Protein AF-A2QXF5-F1 (afdb_monomer_lite)

Secondary structure (DSSP, 8-state):
----PPP---S-SGGG--TT-TTT---SEEEEEEHHHHHHHHHHHHH-TT--EEEEEEEE-TTS-EEEEE-HHHHHHHHSS-GGGS-TT--TT-HHHHHIIIII-EEEEEEEEES--TTS-GGGSSS-SEEEEEETTEEEEEEEEEEEEEEEEEPPPTTSPPPEEEEEE--TTS--EEEEEEEEEEEEE-TT---HHHHH-HHHHHHHHHHHHTTTTS-EEEEEEEEEEEEEEESS----TT--HHHHHHHHHHHHHHHT-GGG-PPPSEEEEEESSPPTTS--EEEEEEEEE--TT-GGG-EEEEEEEETTPPPPPP---SS-SS-TTGGGT-S-EEEE-HHHHHHHHHHHHHHHTTTT--EEEEEEEEEEEETTEEEEEEEEEEE--PPPSEEEE---TTSSEEEEEEEEEEEEEEEEETTEEEEEEEEEEEEEEEEEETTTEEEEEEEEEEEEEEEETTEEEEEEEEEEEEEEEEEEEE-TTS-EEEEEEEEEEEE-----PPPHHHHHHH--HHHHHHHHTT------S-GGG---GGGGSSEEETTS--EEEEEEE-TT--EEEEEE---------------------B--EEEEEEEEEEEE-EEE----S-EEEEE-TTS-EEEEEE-TTS-EEEEEE-SSS-SSSEEEEESSHHHHHHHTTT-S---EEEEEEEE-TTT--EEEEEEEEETTEEEEEEEEEE-SS-GGGGGS---EEE-------TTSTT-SS--EEEEEEEEBTTS-EEEEEEEEE--SS-SS-EEEEEEE-TT-SSS-SEEE---SS--BTTS-EEEEE--TT-SB-EEEEEEEETTEEEEEEEESS-TTSSSPPPPEE---GGG---SEEEEEE---TT-TTTT-EEEEEEETTEEEEE-GGG--TTPPPEEEEE-GGGTTEEEEEEEEETTEEEEEEEETTS-EEEEEEEGGGTTSTT-SPPPEEEESS-SEEEEEE-TTT--EEEEEEETTEEEEEEE--TTT---EEEEE-EEEPSSTTSPPEEEEEEEEEEEEB-TTSSB-TT-EEEEEESS-EEEEETTEEEEE-SSPEEEE--TTSEEEEEEE-SSS--PPEEEEETT-B-SPPEEE-THHHHHHHHTT--SHHHHHH-EEESS-BTTB--SS--EEESS-TTS-HHHHHHHHHHHHHHHHHHHHHHTT----------PPPS---

Structure (mmCIF, N/CA/C/O backbone):
data_AF-A2QXF5-F1
#
_entry.id   AF-A2QXF5-F1
#
loop_
_atom_site.group_PDB
_atom_site.id
_atom_site.type_symbol
_atom_site.label_atom_id
_atom_site.label_alt_id
_atom_site.label_comp_id
_atom_site.label_asym_id
_atom_site.label_entity_id
_atom_site.label_seq_id
_atom_site.pdbx_PDB_ins_code
_atom_site.Cartn_x
_atom_site.Cartn_y
_atom_site.Cartn_z
_atom_site.occupancy
_atom_site.B_iso_or_equiv
_atom_site.auth_seq_id
_atom_site.auth_comp_id
_atom_site.auth_asym_id
_atom_site.auth_atom_id
_atom_site.pdbx_PDB_model_num
ATOM 1 N N . MET A 1 1 ? -25.669 1.135 -50.809 1.00 34.72 1 MET A N 1
ATOM 2 C CA . MET A 1 1 ? -24.960 0.117 -50.011 1.00 34.72 1 MET A CA 1
ATOM 3 C C . MET A 1 1 ? -23.481 0.311 -50.267 1.00 34.72 1 MET A C 1
ATOM 5 O O . MET A 1 1 ? -23.038 0.046 -51.375 1.00 34.72 1 MET A O 1
ATOM 9 N N . ALA A 1 2 ? -22.767 0.854 -49.291 1.00 27.20 2 ALA A N 1
ATOM 10 C CA . ALA A 1 2 ? -21.313 0.903 -49.245 1.00 27.20 2 ALA A CA 1
ATOM 11 C C . ALA A 1 2 ? -20.956 0.658 -47.777 1.00 27.20 2 ALA A C 1
ATOM 13 O O . ALA A 1 2 ? -21.604 1.221 -46.895 1.00 27.20 2 ALA A O 1
ATOM 14 N N . THR A 1 3 ? -20.043 -0.271 -47.532 1.00 28.95 3 THR A N 1
ATOM 15 C CA . THR A 1 3 ? -19.704 -0.777 -46.201 1.00 28.95 3 THR A CA 1
ATOM 16 C C . THR A 1 3 ? -18.896 0.248 -45.419 1.00 28.95 3 THR A C 1
ATOM 18 O O . THR A 1 3 ? -17.810 0.631 -45.845 1.00 28.95 3 THR A O 1
ATOM 21 N N . SER A 1 4 ? -19.411 0.657 -44.262 1.00 27.03 4 SER A N 1
ATOM 22 C CA . SER A 1 4 ? -18.637 1.337 -43.228 1.00 27.03 4 SER A CA 1
ATOM 23 C C . SER A 1 4 ? -17.759 0.311 -42.515 1.00 27.03 4 SER A C 1
ATOM 25 O O . SER A 1 4 ? -18.266 -0.501 -41.740 1.00 27.03 4 SER A O 1
ATOM 27 N N . THR A 1 5 ? -16.457 0.333 -42.784 1.00 27.06 5 THR A N 1
ATOM 28 C CA . THR A 1 5 ? -15.480 -0.379 -41.957 1.00 27.06 5 THR A CA 1
ATOM 29 C C . THR A 1 5 ? -15.457 0.295 -40.589 1.00 27.06 5 THR A C 1
ATOM 31 O O . THR A 1 5 ? -15.143 1.481 -40.499 1.00 27.06 5 THR A O 1
ATOM 34 N N . ILE A 1 6 ? -15.835 -0.434 -39.539 1.00 26.47 6 ILE A N 1
ATOM 35 C CA . ILE A 1 6 ? -15.676 0.034 -38.160 1.00 26.47 6 ILE A CA 1
ATOM 36 C C . ILE A 1 6 ? -14.173 0.036 -37.879 1.00 26.47 6 ILE A C 1
ATOM 38 O O . ILE A 1 6 ? -13.526 -1.003 -37.998 1.00 26.47 6 ILE A O 1
ATOM 42 N N . ALA A 1 7 ? -13.619 1.209 -37.576 1.00 26.91 7 ALA A N 1
ATOM 43 C CA . ALA A 1 7 ? -12.246 1.312 -37.108 1.00 26.91 7 ALA A CA 1
ATOM 44 C C . ALA A 1 7 ? -12.160 0.690 -35.710 1.00 26.91 7 ALA A C 1
ATOM 46 O O . ALA A 1 7 ? -12.999 0.969 -34.854 1.00 26.91 7 ALA A O 1
ATOM 47 N N . ILE A 1 8 ? -11.155 -0.157 -35.502 1.00 27.30 8 ILE A N 1
ATOM 48 C CA . ILE A 1 8 ? -10.823 -0.697 -34.187 1.00 27.30 8 ILE A CA 1
ATOM 49 C C . ILE A 1 8 ? -10.268 0.477 -33.375 1.00 27.30 8 ILE A C 1
ATOM 51 O O . ILE A 1 8 ? -9.223 1.020 -33.728 1.00 27.30 8 ILE A O 1
ATOM 55 N N . MET A 1 9 ? -10.994 0.911 -32.344 1.00 30.84 9 MET A N 1
ATOM 56 C CA . MET A 1 9 ? -10.457 1.841 -31.349 1.00 30.84 9 MET A CA 1
ATOM 57 C C . MET A 1 9 ? -9.443 1.079 -30.492 1.00 30.84 9 MET A C 1
ATOM 59 O O . MET A 1 9 ? -9.748 -0.018 -30.025 1.00 30.84 9 MET A O 1
ATOM 63 N N . SER A 1 10 ? -8.245 1.635 -30.316 1.00 38.59 10 SER A N 1
ATOM 64 C CA . SER A 1 10 ? -7.275 1.131 -29.344 1.00 38.59 10 SER A CA 1
ATOM 65 C C . SER A 1 10 ? -7.796 1.358 -27.923 1.00 38.59 10 SER A C 1
ATOM 67 O O . SER A 1 10 ? -8.468 2.356 -27.664 1.00 38.59 10 SER A O 1
ATOM 69 N N . SER A 1 11 ? -7.488 0.438 -27.005 1.00 62.06 11 SER A N 1
ATOM 70 C CA . SER A 1 11 ? -7.789 0.595 -25.576 1.00 62.06 11 SER A CA 1
ATOM 71 C C . SER A 1 11 ? -6.973 1.729 -24.946 1.00 62.06 11 SER A C 1
ATOM 73 O O . SER A 1 11 ? -7.518 2.524 -24.192 1.00 62.06 11 SER A O 1
ATOM 75 N N . ASP A 1 12 ? -5.699 1.849 -25.331 1.00 76.31 12 ASP A N 1
ATOM 76 C CA . ASP A 1 12 ? -4.828 2.981 -24.998 1.00 76.31 12 ASP A CA 1
ATOM 77 C C . ASP A 1 12 ? -5.000 4.119 -26.030 1.00 76.31 12 ASP A C 1
ATOM 79 O O . ASP A 1 12 ? -4.687 3.916 -27.217 1.00 76.31 12 ASP A O 1
ATOM 83 N N . PRO A 1 13 ? -5.469 5.319 -25.635 1.00 84.25 13 PRO A N 1
ATOM 84 C CA . PRO A 1 13 ? -5.594 6.457 -26.538 1.00 84.25 13 PRO A CA 1
ATOM 85 C C . PRO A 1 13 ? -4.236 7.105 -26.865 1.00 84.25 13 PRO A C 1
ATOM 87 O O . PRO A 1 13 ? -4.083 7.627 -27.972 1.00 84.25 13 PRO A O 1
ATOM 90 N N . ALA A 1 14 ? -3.229 7.014 -25.985 1.00 87.56 14 ALA A N 1
ATOM 91 C CA . ALA A 1 14 ? -1.898 7.577 -26.228 1.00 87.56 14 ALA A CA 1
ATOM 92 C C . ALA A 1 14 ? -1.147 6.833 -27.340 1.00 87.56 14 ALA A C 1
ATOM 94 O O . ALA A 1 14 ? -0.320 7.429 -28.031 1.00 87.56 14 ALA A O 1
ATOM 95 N N . SER A 1 15 ? -1.490 5.566 -27.603 1.00 87.00 15 SER A N 1
ATOM 96 C CA . SER A 1 15 ? -0.971 4.809 -28.750 1.00 87.00 15 SER A CA 1
ATOM 97 C C . SER A 1 15 ? -1.216 5.499 -30.105 1.00 87.00 15 SER A C 1
ATOM 99 O O . SER A 1 15 ? -0.521 5.207 -31.079 1.00 87.00 15 SER A O 1
ATOM 101 N N . ALA A 1 16 ? -2.157 6.444 -30.204 1.00 89.88 16 ALA A N 1
ATOM 102 C CA . ALA A 1 16 ? -2.367 7.265 -31.398 1.00 89.88 16 ALA A CA 1
ATOM 103 C C . ALA A 1 16 ? -1.356 8.424 -31.561 1.00 89.88 16 ALA A C 1
ATOM 105 O O . ALA A 1 16 ? -1.409 9.116 -32.581 1.00 89.88 16 ALA A O 1
ATOM 106 N N . SER A 1 17 ? -0.437 8.623 -30.605 1.00 91.81 17 SER A N 1
ATOM 107 C CA . SER A 1 17 ? 0.606 9.655 -30.643 1.00 91.81 17 SER A CA 1
ATOM 108 C C . SER A 1 17 ? 1.425 9.598 -31.927 1.00 91.81 17 SER A C 1
ATOM 110 O O . SER A 1 17 ? 2.023 8.567 -32.246 1.00 91.81 17 SER A O 1
ATOM 112 N N . TYR A 1 18 ? 1.467 10.730 -32.631 1.00 91.94 18 TYR A N 1
ATOM 113 C CA . TYR A 1 18 ? 2.224 10.918 -33.867 1.00 91.94 18 TYR A CA 1
ATOM 114 C C . TYR A 1 18 ? 3.002 12.247 -33.845 1.00 91.94 18 TYR A C 1
ATOM 116 O O . TYR A 1 18 ? 2.857 13.095 -34.728 1.00 91.94 18 TYR A O 1
ATOM 124 N N . LEU A 1 19 ? 3.839 12.452 -32.824 1.00 91.81 19 LEU A N 1
ATOM 125 C CA . LEU A 1 19 ? 4.656 13.663 -32.645 1.00 91.81 19 LEU A CA 1
ATOM 126 C C . LEU A 1 19 ? 5.611 13.904 -33.823 1.00 91.81 19 LEU A C 1
ATOM 128 O O . LEU A 1 19 ? 5.931 15.051 -34.142 1.00 91.81 19 LEU A O 1
ATOM 132 N N . SER A 1 20 ? 6.017 12.835 -34.510 1.00 89.06 20 SER A N 1
ATOM 133 C CA . SER A 1 20 ? 6.852 12.875 -35.714 1.00 89.06 20 SER A CA 1
ATOM 134 C C . SER A 1 20 ? 6.159 13.419 -36.986 1.00 89.06 20 SER A C 1
ATOM 136 O O . SER A 1 20 ? 6.848 13.646 -37.986 1.00 89.06 20 SER A O 1
ATOM 138 N N . ASP A 1 21 ? 4.847 13.723 -36.975 1.00 89.25 21 ASP A N 1
ATOM 139 C CA . ASP A 1 21 ? 4.166 14.475 -38.051 1.00 89.25 21 ASP A CA 1
ATOM 140 C C . ASP A 1 21 ? 4.592 15.955 -38.045 1.00 89.25 21 ASP A C 1
ATOM 142 O O . ASP A 1 21 ? 3.886 16.838 -37.557 1.00 89.25 21 ASP A O 1
ATOM 146 N N . THR A 1 22 ? 5.746 16.249 -38.646 1.00 83.00 22 THR A N 1
ATOM 147 C CA . THR A 1 22 ? 6.283 17.618 -38.807 1.00 83.00 22 THR A CA 1
ATOM 148 C C . THR A 1 22 ? 5.381 18.581 -39.600 1.00 83.00 22 THR A C 1
ATOM 150 O O . THR A 1 22 ? 5.693 19.767 -39.687 1.00 83.00 22 THR A O 1
ATOM 153 N N . SER A 1 23 ? 4.257 18.121 -40.174 1.00 83.75 23 SER A N 1
ATOM 154 C CA . SER A 1 23 ? 3.257 19.005 -40.794 1.00 83.75 23 SER A CA 1
ATOM 155 C C . SER A 1 23 ? 2.247 19.595 -39.798 1.00 83.75 23 SER A C 1
ATOM 157 O O . SER A 1 23 ? 1.532 20.536 -40.154 1.00 83.75 23 SER A O 1
ATOM 159 N N . LYS A 1 24 ? 2.197 19.069 -38.564 1.00 81.88 24 LYS A N 1
ATOM 160 C CA . LYS A 1 24 ? 1.298 19.509 -37.479 1.00 81.88 24 LYS A CA 1
ATOM 161 C C . LYS A 1 24 ? 1.978 19.676 -36.122 1.00 81.88 24 LYS A C 1
ATOM 163 O O . LYS A 1 24 ? 1.588 20.560 -35.371 1.00 81.88 24 LYS A O 1
ATOM 168 N N . TYR A 1 25 ? 2.925 18.800 -35.802 1.00 88.12 25 TYR A N 1
ATOM 169 C CA . TYR A 1 25 ? 3.577 18.684 -34.501 1.00 88.12 25 TYR A CA 1
ATOM 170 C C . TYR A 1 25 ? 5.091 18.897 -34.670 1.00 88.12 25 TYR A C 1
ATOM 172 O O . TYR A 1 25 ? 5.502 19.945 -35.164 1.00 88.12 25 TYR A O 1
ATOM 180 N N . GLY A 1 26 ? 5.930 17.927 -34.297 1.00 86.31 26 GLY A N 1
ATOM 181 C CA . GLY A 1 26 ? 7.390 18.048 -34.326 1.00 86.31 26 GLY A CA 1
ATOM 182 C C . GLY A 1 26 ? 8.026 18.472 -32.999 1.00 86.31 26 GLY A C 1
ATOM 183 O O . GLY A 1 26 ? 9.175 18.899 -33.011 1.00 86.31 26 GLY A O 1
ATOM 184 N N . TYR A 1 27 ? 7.306 18.380 -31.873 1.00 91.00 27 TYR A N 1
ATOM 185 C CA . TYR A 1 27 ? 7.902 18.520 -30.535 1.00 91.00 27 TYR A CA 1
ATOM 186 C C . TYR A 1 27 ? 8.874 17.362 -30.287 1.00 91.00 27 TYR A C 1
ATOM 188 O O . TYR A 1 27 ? 8.643 16.266 -30.801 1.00 91.00 27 TYR A O 1
ATOM 196 N N . ASP A 1 28 ? 9.930 17.580 -29.504 1.00 89.56 28 ASP A N 1
ATOM 197 C CA . ASP A 1 28 ? 10.905 16.534 -29.166 1.00 89.56 28 ASP A CA 1
ATOM 198 C C . ASP A 1 28 ? 10.359 15.572 -28.114 1.00 89.56 28 ASP A C 1
ATOM 200 O O . ASP A 1 28 ? 10.537 14.358 -28.214 1.00 89.56 28 ASP A O 1
ATOM 204 N N . PHE A 1 29 ? 9.655 16.117 -27.124 1.00 89.12 29 PHE A N 1
ATOM 205 C CA . PHE A 1 29 ? 8.828 15.345 -26.212 1.00 89.12 29 PHE A CA 1
ATOM 206 C C . PHE A 1 29 ? 7.652 16.177 -25.692 1.00 89.12 29 PHE A C 1
ATOM 208 O O . PHE A 1 29 ? 7.629 17.404 -25.807 1.00 89.12 29 PHE A O 1
ATOM 215 N N . VAL A 1 30 ? 6.663 15.493 -25.130 1.00 91.12 30 VAL A N 1
ATOM 216 C CA . VAL A 1 30 ? 5.511 16.068 -24.437 1.00 91.12 30 VAL A CA 1
ATOM 217 C C . VAL A 1 30 ? 5.449 15.457 -23.042 1.00 91.12 30 VAL A C 1
ATOM 219 O O . VAL A 1 30 ? 5.647 14.253 -22.895 1.00 91.12 30 VAL A O 1
ATOM 222 N N . VAL A 1 31 ? 5.171 16.265 -22.022 1.00 89.44 31 VAL A N 1
ATOM 223 C CA . VAL A 1 31 ? 4.810 15.775 -20.682 1.00 89.44 31 VAL A CA 1
ATOM 224 C C . VAL A 1 31 ? 3.367 16.178 -20.430 1.00 89.44 31 VAL A C 1
ATOM 226 O O . VAL A 1 31 ? 3.064 17.366 -20.443 1.00 89.44 31 VAL A O 1
ATOM 229 N N . SER A 1 32 ? 2.476 15.211 -20.242 1.00 90.19 32 SER A N 1
ATOM 230 C CA . SER A 1 32 ? 1.058 15.447 -19.956 1.00 90.19 32 SER A CA 1
ATOM 231 C C . SER A 1 32 ? 0.745 15.113 -18.497 1.00 90.19 32 SER A C 1
ATOM 233 O O . SER A 1 32 ? 1.379 14.245 -17.895 1.00 90.19 32 SER A O 1
ATOM 235 N N . THR A 1 33 ? -0.221 15.805 -17.897 1.00 88.88 33 THR A N 1
ATOM 236 C CA . THR A 1 33 ? -0.682 15.538 -16.521 1.00 88.88 33 THR A CA 1
ATOM 237 C C . THR A 1 33 ? -2.188 15.699 -16.435 1.00 88.88 33 THR A C 1
ATOM 239 O O . THR A 1 33 ? -2.718 16.710 -16.895 1.00 88.88 33 THR A O 1
ATOM 242 N N . THR A 1 34 ? -2.878 14.713 -15.859 1.00 90.00 34 THR A N 1
ATOM 243 C CA . THR A 1 34 ? -4.345 14.687 -15.783 1.00 90.00 34 THR A CA 1
ATOM 244 C C . THR A 1 34 ? -4.895 15.750 -14.834 1.00 90.00 34 THR A C 1
ATOM 246 O O . THR A 1 34 ? -4.304 16.063 -13.797 1.00 90.00 34 THR A O 1
ATOM 249 N N . GLN A 1 35 ? -6.077 16.280 -15.158 1.00 90.25 35 GLN A N 1
ATOM 250 C CA . GLN A 1 35 ? -6.845 17.158 -14.276 1.00 90.25 35 GLN A CA 1
ATOM 251 C C . GLN A 1 35 ? -7.091 16.482 -12.921 1.00 90.25 35 GLN A C 1
ATOM 253 O O . GLN A 1 35 ? -7.019 17.146 -11.888 1.00 90.25 35 GLN A O 1
ATOM 258 N N . ALA A 1 36 ? -7.341 15.169 -12.920 1.00 85.12 36 ALA A N 1
ATOM 259 C CA . ALA A 1 36 ? -7.477 14.359 -11.714 1.00 85.12 36 ALA A CA 1
ATOM 260 C C . ALA A 1 36 ? -6.242 14.462 -10.800 1.00 85.12 36 ALA A C 1
ATOM 262 O O . ALA A 1 36 ? -6.369 14.830 -9.635 1.00 85.12 36 ALA A O 1
ATOM 263 N N . SER A 1 37 ? -5.033 14.266 -11.338 1.00 82.94 37 SER A N 1
ATOM 264 C CA . SER A 1 37 ? -3.801 14.342 -10.540 1.00 82.94 37 SER A CA 1
ATOM 265 C C . SER A 1 37 ? -3.437 15.759 -10.087 1.00 82.94 37 SER A C 1
ATOM 267 O O . SER A 1 37 ? -2.939 15.921 -8.976 1.00 82.94 37 SER A O 1
ATOM 269 N N . ILE A 1 38 ? -3.745 16.800 -10.876 1.00 84.81 38 ILE A N 1
ATOM 270 C CA . ILE A 1 38 ? -3.617 18.194 -10.402 1.00 84.81 38 ILE A CA 1
ATOM 271 C C . ILE A 1 38 ? -4.578 18.461 -9.233 1.00 84.81 38 ILE A C 1
ATOM 273 O O . ILE A 1 38 ? -4.202 19.126 -8.271 1.00 84.81 38 ILE A O 1
ATOM 277 N N . ASN A 1 39 ? -5.802 17.926 -9.278 1.00 85.56 39 ASN A N 1
ATOM 278 C CA . ASN A 1 39 ? -6.738 18.032 -8.158 1.00 85.56 39 ASN A CA 1
ATOM 279 C C . ASN A 1 39 ? -6.268 17.254 -6.927 1.00 85.56 39 ASN A C 1
ATOM 281 O O . ASN A 1 39 ? -6.370 17.794 -5.832 1.00 85.56 39 ASN A O 1
ATOM 285 N N . SER A 1 40 ? -5.719 16.048 -7.096 1.00 79.75 40 SER A N 1
ATOM 286 C CA . SER A 1 40 ? -5.223 15.221 -5.989 1.00 79.75 40 SER A CA 1
ATOM 287 C C . SER A 1 40 ? -4.189 15.974 -5.140 1.00 79.75 40 SER A C 1
ATOM 289 O O . SER A 1 40 ? -4.390 16.122 -3.939 1.00 79.75 40 SER A O 1
ATOM 291 N N . GLY A 1 41 ? -3.151 16.557 -5.758 1.00 75.56 41 GLY A N 1
ATOM 292 C CA . GLY A 1 41 ? -2.131 17.335 -5.032 1.00 75.56 41 GLY A CA 1
ATOM 293 C C . GLY A 1 41 ? -2.636 18.673 -4.460 1.00 75.56 41 GLY A C 1
ATOM 294 O O . GLY A 1 41 ? -2.148 19.150 -3.435 1.00 75.56 41 GLY A O 1
ATOM 295 N N . LEU A 1 42 ? -3.657 19.289 -5.073 1.00 80.88 42 LEU A N 1
ATOM 296 C CA . LEU A 1 42 ? -4.334 20.454 -4.482 1.00 80.88 42 LEU A CA 1
ATOM 297 C C . LEU A 1 42 ? -5.166 20.069 -3.251 1.00 80.88 42 LEU A C 1
ATOM 299 O O . LEU A 1 42 ? -5.228 20.841 -2.295 1.00 80.88 42 LEU A O 1
ATOM 303 N N . LEU A 1 43 ? -5.807 18.899 -3.272 1.00 83.06 43 LEU A N 1
ATOM 304 C CA . LEU A 1 43 ? -6.626 18.380 -2.179 1.00 83.06 43 LEU A CA 1
ATOM 305 C C . LEU A 1 43 ? -5.768 17.915 -0.998 1.00 83.06 43 LEU A C 1
ATOM 307 O O . LEU A 1 43 ? -6.099 18.259 0.132 1.00 83.06 43 LEU A O 1
ATOM 311 N N . GLU A 1 44 ? -4.647 17.239 -1.261 1.00 76.19 44 GLU A N 1
ATOM 312 C CA . GLU A 1 44 ? -3.595 16.915 -0.284 1.00 76.19 44 GLU A CA 1
ATOM 313 C C . GLU A 1 44 ? -3.144 18.181 0.474 1.00 76.19 44 GLU A C 1
ATOM 315 O O . GLU A 1 44 ? -3.270 18.268 1.697 1.00 76.19 44 GLU A O 1
ATOM 320 N N . TYR A 1 45 ? -2.723 19.225 -0.254 1.00 77.12 45 TYR A N 1
ATOM 321 C CA . TYR A 1 45 ? -2.329 20.502 0.351 1.00 77.12 45 TYR A CA 1
ATOM 322 C C . TYR A 1 45 ? -3.461 21.149 1.162 1.00 77.12 45 TYR A C 1
ATOM 324 O O . TYR A 1 45 ? -3.214 21.620 2.273 1.00 77.12 45 TYR A O 1
ATOM 332 N N . LEU A 1 46 ? -4.692 21.183 0.632 1.00 80.19 46 LEU A N 1
ATOM 333 C CA . LEU A 1 46 ? -5.839 21.795 1.311 1.00 80.19 46 LEU A CA 1
ATOM 334 C C . LEU A 1 46 ? -6.309 20.997 2.545 1.00 80.19 46 LEU A C 1
ATOM 336 O O . LEU A 1 46 ? -7.005 21.554 3.395 1.00 80.19 46 LEU A O 1
ATOM 340 N N . ASP A 1 47 ? -5.941 19.725 2.695 1.00 77.44 47 ASP A N 1
ATOM 341 C CA . ASP A 1 47 ? -6.257 18.944 3.899 1.00 77.44 47 ASP A CA 1
ATOM 342 C C . ASP A 1 47 ? -5.359 19.322 5.100 1.00 77.44 47 ASP A C 1
ATOM 344 O O . ASP A 1 47 ? -5.708 19.081 6.259 1.00 77.44 47 ASP A O 1
ATOM 348 N N . SER A 1 48 ? -4.226 19.990 4.848 1.00 73.88 48 SER A N 1
ATOM 349 C CA . SER A 1 48 ? -3.219 20.311 5.864 1.00 73.88 48 SER A CA 1
ATOM 350 C C . SER A 1 48 ? -3.750 21.131 7.053 1.00 73.88 48 SER A C 1
ATOM 352 O O . SER A 1 48 ? -4.412 22.167 6.929 1.00 73.88 48 SER A O 1
ATOM 354 N N . ASP A 1 49 ? -3.377 20.704 8.263 1.00 67.75 49 ASP A N 1
ATOM 355 C CA . ASP A 1 49 ? -3.696 21.395 9.516 1.00 67.75 49 ASP A CA 1
ATOM 356 C C . ASP A 1 49 ? -2.999 22.760 9.658 1.00 67.75 49 ASP A C 1
ATOM 358 O O . ASP A 1 49 ? -3.491 23.610 10.411 1.00 67.75 49 ASP A O 1
ATOM 362 N N . SER A 1 50 ? -1.878 22.988 8.960 1.00 69.62 50 SER A N 1
ATOM 363 C CA . SER A 1 50 ? -1.021 24.174 9.127 1.00 69.62 50 SER A CA 1
ATOM 364 C C . SER A 1 50 ? -1.435 25.391 8.295 1.00 69.62 50 SER A C 1
ATOM 366 O O . SER A 1 50 ? -0.780 26.431 8.382 1.00 69.62 50 SER A O 1
ATOM 368 N N . LEU A 1 51 ? -2.490 25.270 7.487 1.00 76.94 51 LEU A N 1
ATOM 369 C CA . LEU A 1 51 ? -2.971 26.333 6.605 1.00 76.94 51 LEU A CA 1
ATOM 370 C C . LEU A 1 51 ? -3.454 27.573 7.386 1.00 76.94 51 LEU A C 1
ATOM 372 O O . LEU A 1 51 ? -3.962 27.441 8.509 1.00 76.94 51 LEU A O 1
ATOM 376 N N . PRO A 1 52 ? -3.307 28.782 6.809 1.00 79.50 52 PRO A N 1
ATOM 377 C CA . PRO A 1 52 ? -3.581 30.036 7.499 1.00 79.50 52 PRO A CA 1
ATOM 378 C C . PRO A 1 52 ? -5.052 30.214 7.887 1.00 79.50 52 PRO A C 1
ATOM 380 O O . PRO A 1 52 ? -5.976 29.655 7.290 1.00 79.50 52 PRO A O 1
ATOM 383 N N . GLU A 1 53 ? -5.257 31.081 8.875 1.00 86.19 53 GLU A N 1
ATOM 384 C CA . GLU A 1 53 ? -6.561 31.564 9.316 1.00 86.19 53 GLU A CA 1
ATOM 385 C C . GLU A 1 53 ? -6.602 33.092 9.193 1.00 86.19 53 GLU A C 1
ATOM 387 O O . GLU A 1 53 ? -5.673 33.785 9.613 1.00 86.19 53 GLU A O 1
ATOM 392 N N . MET A 1 54 ? -7.682 33.622 8.618 1.00 86.19 54 MET A N 1
ATOM 393 C CA . MET A 1 54 ? -7.883 35.049 8.380 1.00 86.19 54 MET A CA 1
ATOM 394 C C . MET A 1 54 ? -9.123 35.561 9.119 1.00 86.19 54 MET A C 1
ATOM 396 O O . MET A 1 54 ? -10.169 34.912 9.147 1.00 86.19 54 MET A O 1
ATOM 400 N N . TYR A 1 55 ? -9.005 36.771 9.672 1.00 90.00 55 TYR A N 1
ATOM 401 C CA . TYR A 1 55 ? -10.086 37.498 10.333 1.00 90.00 55 TYR A CA 1
ATOM 402 C C . TYR A 1 55 ? -10.294 38.847 9.650 1.00 90.00 55 TYR A C 1
ATOM 404 O O . TYR A 1 55 ? -9.412 39.706 9.681 1.00 90.00 55 TYR A O 1
ATOM 412 N N . ILE A 1 56 ? -11.475 39.052 9.077 1.00 89.50 56 ILE A N 1
ATOM 413 C CA . ILE A 1 56 ? -11.858 40.287 8.392 1.00 89.50 56 ILE A CA 1
ATOM 414 C C . ILE A 1 56 ? -13.017 40.912 9.163 1.00 89.50 56 ILE A C 1
ATOM 416 O O . ILE A 1 56 ? -14.059 40.286 9.344 1.00 89.50 56 ILE A O 1
ATOM 420 N N . CYS A 1 57 ? -12.864 42.158 9.606 1.00 93.00 57 CYS A N 1
ATOM 421 C CA . CYS A 1 57 ? -13.916 42.900 10.297 1.00 93.00 57 CYS A CA 1
ATOM 422 C C . CYS A 1 57 ? -14.217 44.200 9.547 1.00 93.00 57 CYS A C 1
ATOM 424 O O . CYS A 1 57 ? -13.320 44.865 9.038 1.00 93.00 57 CYS A O 1
ATOM 426 N N . TYR A 1 58 ? -15.485 44.600 9.517 1.00 93.75 58 TYR A N 1
ATOM 427 C CA . TYR A 1 58 ? -15.932 45.856 8.919 1.00 93.75 58 TYR A CA 1
ATOM 428 C C . TYR A 1 58 ? -16.649 46.730 9.940 1.00 93.75 58 TYR A C 1
ATOM 430 O O . TYR A 1 58 ? -17.326 46.236 10.848 1.00 93.75 58 TYR A O 1
ATOM 438 N N . TYR A 1 59 ? -16.556 48.044 9.743 1.00 91.81 59 TYR A N 1
ATOM 439 C CA . TYR A 1 59 ? -17.289 49.039 10.520 1.00 91.81 59 TYR A CA 1
ATOM 440 C C . TYR A 1 59 ? -18.292 49.823 9.665 1.00 91.81 59 TYR A C 1
ATOM 442 O O . TYR A 1 59 ? -18.169 49.920 8.438 1.00 91.81 59 TYR A O 1
ATOM 450 N N . ALA A 1 60 ? -19.296 50.396 10.332 1.00 90.19 60 ALA A N 1
ATOM 451 C CA . ALA A 1 60 ? -20.396 51.107 9.688 1.00 90.19 60 ALA A CA 1
ATOM 452 C C . ALA A 1 60 ? -20.462 52.624 9.946 1.00 90.19 60 ALA A C 1
ATOM 454 O O . ALA A 1 60 ? -19.866 53.174 10.880 1.00 90.19 60 ALA A O 1
ATOM 455 N N . ASP A 1 61 ? -21.249 53.304 9.106 1.00 84.50 61 ASP A N 1
ATOM 456 C CA . ASP A 1 61 ? -21.682 54.688 9.293 1.00 84.50 61 ASP A CA 1
ATOM 457 C C . ASP A 1 61 ? -22.849 54.806 10.297 1.00 84.50 61 ASP A C 1
ATOM 459 O O . ASP A 1 61 ? -23.346 53.834 10.867 1.00 84.50 61 ASP A O 1
ATOM 463 N N . SER A 1 62 ? -23.326 56.037 10.492 1.00 78.94 62 SER A N 1
ATOM 464 C CA . SER A 1 62 ? -24.488 56.363 11.332 1.00 78.94 62 SER A CA 1
ATOM 465 C C . SER A 1 62 ? -25.808 55.712 10.888 1.00 78.94 62 SER A C 1
ATOM 467 O O . SER A 1 62 ? -26.784 55.776 11.631 1.00 78.94 62 SER A O 1
ATOM 469 N N . ASN A 1 63 ? -25.864 55.146 9.680 1.00 78.06 63 ASN A N 1
ATOM 470 C CA . ASN A 1 63 ? -27.035 54.516 9.071 1.00 78.06 63 ASN A CA 1
ATOM 471 C C . ASN A 1 63 ? -26.887 52.982 8.993 1.00 78.06 63 ASN A C 1
ATOM 473 O O . ASN A 1 63 ? -27.697 52.323 8.343 1.00 78.06 63 ASN A O 1
ATOM 477 N N . ALA A 1 64 ? -25.861 52.414 9.643 1.00 78.38 64 ALA A N 1
ATOM 478 C CA . ALA A 1 64 ? -25.491 51.002 9.577 1.00 78.38 64 ALA A CA 1
ATOM 479 C C . ALA A 1 64 ? -25.100 50.504 8.163 1.00 78.38 64 ALA A C 1
ATOM 481 O O . ALA A 1 64 ? -25.214 49.308 7.881 1.00 78.38 64 ALA A O 1
ATOM 482 N N . ASN A 1 65 ? -24.644 51.389 7.271 1.00 84.56 65 ASN A N 1
ATOM 483 C CA . ASN A 1 65 ? -24.020 51.010 5.999 1.00 84.56 65 ASN A CA 1
ATOM 484 C C . ASN A 1 65 ? -22.539 50.700 6.217 1.00 84.56 65 ASN A C 1
ATOM 486 O O . ASN A 1 65 ? -21.883 51.387 6.996 1.00 84.56 65 ASN A O 1
ATOM 490 N N . ILE A 1 66 ? -22.008 49.714 5.498 1.00 86.88 66 ILE A N 1
ATOM 491 C CA . ILE A 1 66 ? -20.586 49.351 5.532 1.00 86.88 66 ILE A CA 1
ATOM 492 C C . ILE A 1 66 ? -19.748 50.512 4.971 1.00 86.88 66 ILE A C 1
ATOM 494 O O . ILE A 1 66 ? -20.083 51.059 3.921 1.00 86.88 66 ILE A O 1
ATOM 498 N N . VAL A 1 67 ? -18.683 50.906 5.680 1.00 88.50 67 VAL A N 1
ATOM 499 C CA . VAL A 1 67 ? -17.796 52.024 5.287 1.00 88.50 67 VAL A CA 1
ATOM 500 C C . VAL A 1 67 ? -16.392 51.549 4.931 1.00 88.50 67 VAL A C 1
ATOM 502 O O . VAL A 1 67 ? -15.788 52.084 4.004 1.00 88.50 67 VAL A O 1
ATOM 505 N N . GLY A 1 68 ? -15.865 50.571 5.664 1.00 86.62 68 GLY A N 1
ATOM 506 C CA . GLY A 1 68 ? -14.525 50.048 5.435 1.00 86.62 68 GLY A CA 1
ATOM 507 C C . GLY A 1 68 ? -14.131 48.961 6.426 1.00 86.62 68 GLY A C 1
ATOM 508 O O . GLY A 1 68 ? -14.861 48.659 7.373 1.00 86.62 68 GLY A O 1
ATOM 509 N N . GLU A 1 69 ? -12.964 48.385 6.168 1.00 91.44 69 GLU A N 1
ATOM 510 C CA . GLU A 1 69 ? -12.340 47.326 6.956 1.00 91.44 69 GLU A CA 1
ATOM 511 C C . GLU A 1 69 ? -11.663 47.894 8.221 1.00 91.44 69 GLU A C 1
ATOM 513 O O . GLU A 1 69 ? -11.232 49.051 8.254 1.00 91.44 69 GLU A O 1
ATOM 518 N N . ILE A 1 70 ? -11.592 47.085 9.275 1.00 92.44 70 ILE A N 1
ATOM 519 C CA . ILE A 1 70 ? -10.942 47.355 10.563 1.00 92.44 70 ILE A CA 1
ATOM 520 C C . ILE A 1 70 ? -10.298 46.049 11.050 1.00 92.44 70 ILE A C 1
ATOM 522 O O . ILE A 1 70 ? -10.869 44.980 10.851 1.00 92.44 70 ILE A O 1
ATOM 526 N N . SER A 1 71 ? -9.119 46.097 11.678 1.00 92.12 71 SER A N 1
ATOM 527 C CA . SER A 1 71 ? -8.479 44.864 12.155 1.00 92.12 71 SER A CA 1
ATOM 528 C C . SER A 1 71 ? -9.226 44.266 13.356 1.00 92.12 71 SER A C 1
ATOM 530 O O . SER A 1 71 ? -9.862 44.982 14.135 1.00 92.12 71 SER A O 1
ATOM 532 N N . LEU A 1 72 ? -9.137 42.946 13.546 1.00 93.44 72 LEU A N 1
ATOM 533 C CA . LEU A 1 72 ? -9.728 42.292 14.718 1.00 93.44 72 LEU A CA 1
ATOM 534 C C . LEU A 1 72 ? -9.143 42.836 16.036 1.00 93.44 72 LEU A C 1
ATOM 536 O O . LEU A 1 72 ? -9.880 43.015 17.007 1.00 93.44 72 LEU A O 1
ATOM 540 N N . ASP A 1 73 ? -7.846 43.142 16.073 1.00 94.38 73 ASP A N 1
ATOM 541 C CA . ASP A 1 73 ? -7.208 43.702 17.267 1.00 94.38 73 ASP A CA 1
ATOM 542 C C . ASP A 1 73 ? -7.665 45.139 17.558 1.00 94.38 73 ASP A C 1
ATOM 544 O O . ASP A 1 73 ? -7.947 45.442 18.717 1.00 94.38 73 ASP A O 1
ATOM 548 N N . ASP A 1 74 ? -7.885 45.980 16.539 1.00 94.81 74 ASP A N 1
ATOM 549 C CA . ASP A 1 74 ? -8.515 47.299 16.718 1.00 94.81 74 ASP A CA 1
ATOM 550 C C . ASP A 1 74 ? -9.949 47.171 17.265 1.00 94.81 74 ASP A C 1
ATOM 552 O O . ASP A 1 74 ? -10.349 47.919 18.162 1.00 94.81 74 ASP A O 1
ATOM 556 N N . VAL A 1 75 ? -10.737 46.209 16.762 1.00 94.56 75 VAL A N 1
ATOM 557 C CA . VAL A 1 75 ? -12.093 45.932 17.273 1.00 94.56 75 VAL A CA 1
ATOM 558 C C . VAL A 1 75 ? -12.040 45.516 18.746 1.00 94.56 75 VAL A C 1
ATOM 560 O O . VAL A 1 75 ? -12.844 46.006 19.550 1.00 94.56 75 VAL A O 1
ATOM 563 N N . LYS A 1 76 ? -11.084 44.658 19.124 1.00 95.38 76 LYS A N 1
ATOM 564 C CA . LYS A 1 76 ? -10.868 44.209 20.509 1.00 95.38 76 LYS A CA 1
ATOM 565 C C . LYS A 1 76 ? -10.399 45.347 21.417 1.00 95.38 76 LYS A C 1
ATOM 567 O O . LYS A 1 76 ? -10.950 45.489 22.507 1.00 95.38 76 LYS A O 1
ATOM 572 N N . GLU A 1 77 ? -9.460 46.188 20.980 1.00 94.38 77 GLU A N 1
ATOM 573 C CA . GLU A 1 77 ? -8.974 47.342 21.751 1.00 94.38 77 GLU A CA 1
ATOM 574 C C . GLU A 1 77 ? -10.087 48.380 21.977 1.00 94.38 77 GLU A C 1
ATOM 576 O O . GLU A 1 77 ? -10.289 48.854 23.098 1.00 94.38 77 GLU A O 1
ATOM 581 N N . GLN A 1 78 ? -10.863 48.700 20.937 1.00 94.06 78 GLN A N 1
ATOM 582 C CA . GLN A 1 78 ? -11.916 49.716 21.012 1.00 94.06 78 GLN A CA 1
ATOM 583 C C . GLN A 1 78 ? -13.145 49.244 21.800 1.00 94.06 78 GLN A C 1
ATOM 585 O O . GLN A 1 78 ? -13.724 50.016 22.571 1.00 94.06 78 GLN A O 1
ATOM 590 N N . SER A 1 79 ? -13.579 47.992 21.616 1.00 92.81 79 SER A N 1
ATOM 591 C CA . SER A 1 79 ? -14.781 47.462 22.274 1.00 92.81 79 SER A CA 1
ATOM 592 C C . SER A 1 79 ? -14.506 46.917 23.683 1.00 92.81 79 SER A C 1
ATOM 594 O O . SER A 1 79 ? -15.294 47.183 24.603 1.00 92.81 79 SER A O 1
ATOM 596 N N . GLY A 1 80 ? -13.372 46.227 23.854 1.00 92.50 80 GLY A N 1
ATOM 597 C CA . GLY A 1 80 ? -13.035 45.362 24.985 1.00 92.50 80 GLY A CA 1
ATOM 598 C C . GLY A 1 80 ? -13.382 43.878 24.781 1.00 92.50 80 GLY A C 1
ATOM 599 O O . GLY A 1 80 ? -13.223 43.107 25.725 1.00 92.50 80 GLY A O 1
ATOM 600 N N . PHE A 1 81 ? -13.876 43.475 23.602 1.00 94.38 81 PHE A N 1
ATOM 601 C CA . PHE A 1 81 ? -14.403 42.130 23.333 1.00 94.38 81 PHE A CA 1
ATOM 602 C C . PHE A 1 81 ? -14.013 41.606 21.942 1.00 94.38 81 PHE A C 1
ATOM 604 O O . PHE A 1 81 ? -13.859 42.376 20.996 1.00 94.38 81 PHE A O 1
ATOM 611 N N . ASN A 1 82 ? -13.901 40.284 21.809 1.00 95.31 82 ASN A N 1
ATOM 612 C CA . ASN A 1 82 ? -13.811 39.606 20.518 1.00 95.31 82 ASN A CA 1
ATOM 613 C C . ASN A 1 82 ? -15.236 39.350 19.980 1.00 95.31 82 ASN A C 1
ATOM 615 O O . ASN A 1 82 ? -16.023 38.727 20.698 1.00 95.31 82 ASN A O 1
ATOM 619 N N . PRO A 1 83 ? -15.605 39.796 18.763 1.00 94.38 83 PRO A N 1
ATOM 620 C CA . PRO A 1 83 ? -16.910 39.478 18.182 1.00 94.38 83 PRO A CA 1
ATOM 621 C C . PRO A 1 83 ? -17.121 37.968 17.975 1.00 94.38 83 PRO A C 1
ATOM 623 O O . PRO A 1 83 ? -18.239 37.498 18.160 1.00 94.38 83 PRO A O 1
ATOM 626 N N . PHE A 1 84 ? -16.070 37.198 17.675 1.00 94.38 84 PHE A N 1
ATOM 627 C CA . PHE A 1 84 ? -16.174 35.754 17.411 1.00 94.38 84 PHE A CA 1
ATOM 628 C C . PHE A 1 84 ? -16.418 34.897 18.673 1.00 94.38 84 PHE A C 1
ATOM 630 O O . PHE A 1 84 ? -16.790 33.736 18.554 1.00 94.38 84 PHE A O 1
ATOM 637 N N . ASP A 1 85 ? -16.322 35.475 19.879 1.00 93.81 85 ASP A N 1
ATOM 638 C CA . ASP A 1 85 ? -16.654 34.793 21.145 1.00 93.81 85 ASP A CA 1
ATOM 639 C C . ASP A 1 85 ? -18.155 34.928 21.525 1.00 93.81 85 ASP A C 1
ATOM 641 O O . ASP A 1 85 ? -18.560 34.587 22.644 1.00 93.81 85 ASP A O 1
ATOM 645 N N . ILE A 1 86 ? -18.995 35.509 20.654 1.00 93.81 86 ILE A N 1
ATOM 646 C CA . ILE A 1 86 ? -20.407 35.825 20.939 1.00 93.81 86 ILE A CA 1
ATOM 647 C C . ILE A 1 86 ? -21.335 34.912 20.117 1.00 93.81 86 ILE A C 1
ATOM 649 O O . ILE A 1 86 ? -21.439 35.111 18.906 1.00 93.81 86 ILE A O 1
ATOM 653 N N . PRO A 1 87 ? -22.056 33.963 20.752 1.00 93.06 87 PRO A N 1
ATOM 654 C CA . PRO A 1 87 ? -22.934 33.024 20.050 1.00 93.06 87 PRO A CA 1
ATOM 655 C C . PRO A 1 87 ? -24.074 33.683 19.262 1.00 93.06 87 PRO A C 1
ATOM 657 O O . PRO A 1 87 ? -24.544 34.773 19.616 1.00 93.06 87 PRO A O 1
ATOM 660 N N . ASP A 1 88 ? -24.572 32.962 18.254 1.00 92.69 88 ASP A N 1
ATOM 661 C CA . ASP A 1 88 ? -25.784 33.318 17.509 1.00 92.69 88 ASP A CA 1
ATOM 662 C C . ASP A 1 88 ? -26.987 33.584 18.431 1.00 92.69 88 ASP A C 1
ATOM 664 O O . ASP A 1 88 ? -27.118 32.997 19.510 1.00 92.69 88 ASP A O 1
ATOM 668 N N . GLY A 1 89 ? -27.866 34.499 18.017 1.00 87.69 89 GLY A N 1
ATOM 669 C CA . GLY A 1 89 ? -29.103 34.812 18.733 1.00 87.69 89 GLY A CA 1
ATOM 670 C C . GLY A 1 89 ? -28.927 35.464 20.113 1.00 87.69 89 GLY A C 1
ATOM 671 O O . GLY A 1 89 ? -29.912 35.608 20.840 1.00 87.69 89 GLY A O 1
ATOM 672 N N . THR A 1 90 ? -27.707 35.869 20.492 1.00 93.25 90 THR A N 1
ATOM 673 C CA . THR A 1 90 ? -27.460 36.648 21.718 1.00 93.25 90 THR A CA 1
ATOM 674 C C . THR A 1 90 ? -28.280 37.949 21.693 1.00 93.25 90 THR A C 1
ATOM 676 O O . THR A 1 90 ? -28.334 38.639 20.674 1.00 93.25 90 THR A O 1
ATOM 679 N N . ASP A 1 91 ? -28.916 38.291 22.821 1.00 90.25 91 ASP A N 1
ATOM 680 C CA . ASP A 1 91 ? -29.744 39.499 22.954 1.00 90.25 91 ASP A CA 1
ATOM 681 C C . ASP A 1 91 ? -28.941 40.763 22.603 1.00 90.25 91 ASP A C 1
ATOM 683 O O . ASP A 1 91 ? -27.798 40.934 23.029 1.00 90.25 91 ASP A O 1
ATOM 687 N N . TYR A 1 92 ? -29.541 41.666 21.831 1.00 90.56 92 TYR A N 1
ATOM 688 C CA . TYR A 1 92 ? -28.870 42.864 21.337 1.00 90.56 92 TYR A CA 1
ATOM 689 C C . TYR A 1 92 ? -28.470 43.839 22.453 1.00 90.56 92 TYR A C 1
ATOM 691 O O . TYR A 1 92 ? -27.479 44.561 22.326 1.00 90.56 92 TYR A O 1
ATOM 699 N N . ASP A 1 93 ? -29.212 43.825 23.564 1.00 89.12 93 ASP A N 1
ATOM 700 C CA . ASP A 1 93 ? -28.906 44.620 24.756 1.00 89.12 93 ASP A CA 1
ATOM 701 C C . ASP A 1 93 ? -27.724 44.036 25.575 1.00 89.12 93 ASP A C 1
ATOM 703 O O . ASP A 1 93 ? -27.345 44.599 26.608 1.00 89.12 93 ASP A O 1
ATOM 707 N N . ASP A 1 94 ? -27.089 42.936 25.130 1.00 93.50 94 ASP A N 1
ATOM 708 C CA . ASP A 1 94 ? -25.863 42.406 25.740 1.00 93.50 94 ASP A CA 1
ATOM 709 C C . ASP A 1 94 ? -24.750 43.484 25.746 1.00 93.50 94 ASP A C 1
ATOM 711 O O . ASP A 1 94 ? -24.461 44.104 24.710 1.00 93.50 94 ASP A O 1
ATOM 715 N N . PRO A 1 95 ? -24.072 43.720 26.890 1.00 91.88 95 PRO A N 1
ATOM 716 C CA . PRO A 1 95 ? -23.008 44.718 26.996 1.00 91.88 95 PRO A CA 1
ATOM 717 C C . PRO A 1 95 ? -21.866 44.554 25.981 1.00 91.88 95 PRO A C 1
ATOM 719 O O . PRO A 1 95 ? -21.233 45.550 25.620 1.00 91.88 95 PRO A O 1
ATOM 722 N N . ARG A 1 96 ? -21.600 43.327 25.513 1.00 95.19 96 ARG A N 1
ATOM 723 C CA . ARG A 1 96 ? -20.574 43.003 24.511 1.00 95.19 96 ARG A CA 1
ATOM 724 C C . ARG A 1 96 ? -20.975 43.527 23.134 1.00 95.19 96 ARG A C 1
ATOM 726 O O . ARG A 1 96 ? -20.231 44.305 22.537 1.00 95.19 96 ARG A O 1
ATOM 733 N N . ILE A 1 97 ? -22.185 43.187 22.680 1.00 93.44 97 ILE A N 1
ATOM 734 C CA . ILE A 1 97 ? -22.758 43.645 21.401 1.00 93.44 97 ILE A CA 1
ATOM 735 C C . ILE A 1 97 ? -22.936 45.166 21.419 1.00 93.44 97 ILE A C 1
ATOM 737 O O . ILE A 1 97 ? -22.551 45.854 20.471 1.00 93.44 97 ILE A O 1
ATOM 741 N N . THR A 1 98 ? -23.413 45.720 22.536 1.00 90.94 98 THR A N 1
ATOM 742 C CA . THR A 1 98 ? -23.514 47.172 22.735 1.00 90.94 98 THR A CA 1
ATOM 743 C C . THR A 1 98 ? -22.150 47.857 22.588 1.00 90.94 98 THR A C 1
ATOM 745 O O . THR A 1 98 ? -22.046 48.884 21.912 1.00 90.94 98 THR A O 1
ATOM 748 N N . ALA A 1 99 ? -21.079 47.308 23.172 1.00 91.50 99 ALA A N 1
ATOM 749 C CA . ALA A 1 99 ? -19.735 47.879 23.065 1.00 91.50 99 ALA A CA 1
ATOM 750 C C . ALA A 1 99 ? -19.144 47.763 21.647 1.00 91.50 99 ALA A C 1
ATOM 752 O O . ALA A 1 99 ? -18.578 48.740 21.151 1.00 91.50 99 ALA A O 1
ATOM 753 N N . LEU A 1 100 ? -19.312 46.618 20.978 1.00 93.69 100 LEU A N 1
ATOM 754 C CA . LEU A 1 100 ? -18.904 46.411 19.582 1.00 93.69 100 LEU A CA 1
ATOM 755 C C . LEU A 1 100 ? -19.615 47.393 18.636 1.00 93.69 100 LEU A C 1
ATOM 757 O O . LEU A 1 100 ? -18.971 48.038 17.809 1.00 93.69 100 LEU A O 1
ATOM 761 N N . THR A 1 101 ? -20.920 47.592 18.830 1.00 90.88 101 THR A N 1
ATOM 762 C CA . THR A 1 101 ? -21.750 48.502 18.024 1.00 90.88 101 THR A CA 1
ATOM 763 C C . THR A 1 101 ? -21.429 49.976 18.275 1.00 90.88 101 THR A C 1
ATOM 765 O O . THR A 1 101 ? -21.352 50.764 17.337 1.00 90.88 101 THR A O 1
ATOM 768 N N . THR A 1 102 ? -21.251 50.387 19.534 1.00 88.69 102 THR A N 1
ATOM 769 C CA . THR A 1 102 ? -21.146 51.819 19.883 1.00 88.69 102 THR A CA 1
ATOM 770 C C . THR A 1 102 ? -19.721 52.362 19.897 1.00 88.69 102 THR A C 1
ATOM 772 O O . THR A 1 102 ? -19.542 53.555 19.650 1.00 88.69 102 THR A O 1
ATOM 775 N N . LYS A 1 103 ? -18.712 51.522 20.174 1.00 90.38 103 LYS A N 1
ATOM 776 C CA . LYS A 1 103 ? -17.302 51.940 20.236 1.00 90.38 103 LYS A CA 1
ATOM 777 C C . LYS A 1 103 ? -16.549 51.607 18.950 1.00 90.38 103 LYS A C 1
ATOM 779 O O . LYS A 1 103 ? -16.020 52.517 18.325 1.00 90.38 103 LYS A O 1
ATOM 784 N N . ALA A 1 104 ? -16.557 50.333 18.548 1.00 90.75 104 ALA A N 1
ATOM 785 C CA . ALA A 1 104 ? -15.860 49.851 17.350 1.00 90.75 104 ALA A CA 1
ATOM 786 C C . ALA A 1 104 ? -16.679 50.017 16.053 1.00 90.75 104 ALA A C 1
ATOM 788 O O . ALA A 1 104 ? -16.142 49.871 14.960 1.00 90.75 104 ALA A O 1
ATOM 789 N N . LYS A 1 105 ? -17.987 50.309 16.163 1.00 93.19 105 LYS A N 1
ATOM 790 C CA . LYS A 1 105 ? -18.951 50.369 15.043 1.00 93.19 105 LYS A CA 1
ATOM 791 C C . LYS A 1 105 ? -18.979 49.109 14.172 1.00 93.19 105 LYS A C 1
ATOM 793 O O . LYS A 1 105 ? -19.354 49.183 13.002 1.00 93.19 105 LYS A O 1
ATOM 798 N N . PHE A 1 106 ? -18.586 47.976 14.747 1.00 94.19 106 PHE A N 1
ATOM 799 C CA . PHE A 1 106 ? -18.489 46.685 14.078 1.00 94.19 106 PHE A CA 1
ATOM 800 C C . PHE A 1 106 ? -19.843 46.292 13.472 1.00 94.19 106 PHE A C 1
ATOM 802 O O . PHE A 1 106 ? -20.854 46.339 14.175 1.00 94.19 106 PHE A O 1
ATOM 809 N N . ILE A 1 107 ? -19.869 45.920 12.189 1.00 93.38 107 ILE A N 1
ATOM 810 C CA . ILE A 1 107 ? -21.105 45.609 11.448 1.00 93.38 107 ILE A CA 1
ATOM 811 C C . ILE A 1 107 ? -21.106 44.202 10.838 1.00 93.38 107 ILE A C 1
ATOM 813 O O . ILE A 1 107 ? -22.131 43.525 10.869 1.00 93.38 107 ILE A O 1
ATOM 817 N N . VAL A 1 108 ? -19.961 43.750 10.326 1.00 94.69 108 VAL A N 1
ATOM 818 C CA . VAL A 1 108 ? -19.759 42.406 9.771 1.00 94.69 108 VAL A CA 1
ATOM 819 C C . VAL A 1 108 ? -18.393 41.903 10.224 1.00 94.69 108 VAL A C 1
ATOM 821 O O . VAL A 1 108 ? -17.440 42.683 10.269 1.00 94.69 108 VAL A O 1
ATOM 824 N N . GLY A 1 109 ? -18.301 40.616 10.545 1.00 93.75 109 GLY A N 1
ATOM 825 C CA . GLY A 1 109 ? -17.037 39.925 10.787 1.00 93.75 109 GLY A CA 1
ATOM 826 C C . GLY A 1 109 ? -17.036 38.569 10.105 1.00 93.75 109 GLY A C 1
ATOM 827 O O . GLY A 1 109 ? -18.067 37.906 10.071 1.00 93.75 109 GLY A O 1
ATOM 828 N N . ILE A 1 110 ? -15.897 38.174 9.554 1.00 92.50 110 ILE A N 1
ATOM 829 C CA . ILE A 1 110 ? -15.680 36.878 8.919 1.00 92.50 110 ILE A CA 1
ATOM 830 C C . ILE A 1 110 ? -14.389 36.285 9.480 1.00 92.50 110 ILE A C 1
ATOM 832 O O . ILE A 1 110 ? -13.360 36.960 9.506 1.00 92.50 110 ILE A O 1
ATOM 836 N N . ARG A 1 111 ? -14.454 35.029 9.912 1.00 92.25 111 ARG A N 1
ATOM 837 C CA . ARG A 1 111 ? -13.310 34.167 10.217 1.00 92.25 111 ARG A CA 1
ATOM 838 C C . ARG A 1 111 ? -13.303 33.067 9.163 1.00 92.25 111 ARG A C 1
ATOM 840 O O . ARG A 1 111 ? -14.345 32.464 8.925 1.00 92.25 111 ARG A O 1
ATOM 847 N N . MET A 1 112 ? -12.163 32.820 8.528 1.00 89.00 112 MET A N 1
ATOM 848 C CA . MET A 1 112 ? -11.986 31.729 7.564 1.00 89.00 112 MET A CA 1
ATOM 849 C C . MET A 1 112 ? -10.665 31.020 7.831 1.00 89.00 112 MET A C 1
ATOM 851 O O . MET A 1 112 ? -9.630 31.679 7.921 1.00 89.00 112 MET A O 1
ATOM 855 N N . LYS A 1 113 ? -10.689 29.689 7.904 1.00 88.25 113 LYS A N 1
ATOM 856 C CA . LYS A 1 113 ? -9.486 28.855 7.831 1.00 88.25 113 LYS A CA 1
ATOM 857 C C . LYS A 1 113 ? -9.405 28.216 6.448 1.00 88.25 113 LYS A C 1
ATOM 859 O O . LYS A 1 113 ? -10.373 27.597 5.999 1.00 88.25 113 LYS A O 1
ATOM 864 N N . LEU A 1 114 ? -8.264 28.369 5.780 1.00 85.25 114 LEU A N 1
ATOM 865 C CA . LEU A 1 114 ? -8.020 27.751 4.478 1.00 85.25 114 LEU A CA 1
ATOM 866 C C . LEU A 1 114 ? -7.986 26.221 4.632 1.00 85.25 114 LEU A C 1
ATOM 868 O O . LEU A 1 114 ? -7.530 25.712 5.656 1.00 85.25 114 LEU A O 1
ATOM 872 N N . GLY A 1 115 ? -8.495 25.506 3.629 1.00 85.31 115 GLY A N 1
ATOM 873 C CA . GLY A 1 115 ? -8.442 24.046 3.561 1.00 85.31 115 GLY A CA 1
ATOM 874 C C . GLY A 1 115 ? -9.787 23.375 3.289 1.00 85.31 115 GLY A C 1
ATOM 875 O O . GLY A 1 115 ? -10.719 24.023 2.811 1.00 85.31 115 GLY A O 1
ATOM 876 N N . LEU A 1 116 ? -9.881 22.079 3.596 1.00 86.06 116 LEU A N 1
ATOM 877 C CA . LEU A 1 116 ? -11.067 21.243 3.363 1.00 86.06 116 LEU A CA 1
ATOM 878 C C . LEU A 1 116 ? -11.943 21.060 4.622 1.00 86.06 116 LEU A C 1
ATOM 880 O O . LEU A 1 116 ? -11.409 21.031 5.734 1.00 86.06 116 LEU A O 1
ATOM 884 N N . PRO A 1 117 ? -13.281 20.922 4.489 1.00 83.88 117 PRO A N 1
ATOM 885 C CA . PRO A 1 117 ? -14.176 20.635 5.615 1.00 83.88 117 PRO A CA 1
ATOM 886 C C . PRO A 1 117 ? -13.838 19.305 6.317 1.00 83.88 117 PRO A C 1
ATOM 888 O O . PRO A 1 117 ? -13.572 18.312 5.644 1.00 83.88 117 PRO A O 1
ATOM 891 N N . PRO A 1 118 ? -13.879 19.237 7.662 1.00 75.56 118 PRO A N 1
ATOM 892 C CA . PRO A 1 118 ? -13.265 18.137 8.410 1.00 75.56 118 PRO A CA 1
ATOM 893 C C . PRO A 1 118 ? -14.016 16.795 8.365 1.00 75.56 118 PRO A C 1
ATOM 895 O O . PRO A 1 118 ? -13.382 15.767 8.601 1.00 75.56 118 PRO A O 1
ATOM 898 N N . ASP A 1 119 ? -15.329 16.784 8.092 1.00 77.31 119 ASP A N 1
ATOM 899 C CA . ASP A 1 119 ? -16.147 15.555 8.095 1.00 77.31 119 ASP A CA 1
ATOM 900 C C . ASP A 1 119 ? -16.555 15.096 6.676 1.00 77.31 119 ASP A C 1
ATOM 902 O O . ASP A 1 119 ? -17.401 14.213 6.530 1.00 77.31 119 ASP A O 1
ATOM 906 N N . ILE A 1 120 ? -15.934 15.659 5.631 1.00 77.06 120 ILE A N 1
ATOM 907 C CA . ILE A 1 120 ? -16.088 15.250 4.226 1.00 77.06 120 ILE A CA 1
ATOM 908 C C . ILE A 1 120 ? -14.754 14.645 3.762 1.00 77.06 120 ILE A C 1
ATOM 910 O O . ILE A 1 120 ? -13.699 15.233 3.996 1.00 77.06 120 ILE A O 1
ATOM 914 N N . LEU A 1 121 ? -14.760 13.471 3.117 1.00 75.38 121 LEU A N 1
ATOM 915 C CA . LEU A 1 121 ? -13.537 12.954 2.484 1.00 75.38 121 LEU A CA 1
ATOM 916 C C . LEU A 1 121 ? -13.194 13.821 1.261 1.00 75.38 121 LEU A C 1
ATOM 918 O O . LEU A 1 121 ? -14.113 14.173 0.525 1.00 75.38 121 LEU A O 1
ATOM 922 N N . PRO A 1 122 ? -11.915 14.129 0.976 1.00 80.75 122 PRO A N 1
ATOM 923 C CA . PRO A 1 122 ? -11.558 15.030 -0.125 1.00 80.75 122 PRO A CA 1
ATOM 924 C C . PRO A 1 122 ? -12.130 14.609 -1.491 1.00 80.75 122 PRO A C 1
ATOM 926 O O . PRO A 1 122 ? -12.634 15.448 -2.233 1.00 80.75 122 PRO A O 1
ATOM 929 N N . LYS A 1 123 ? -12.155 13.304 -1.790 1.00 76.62 123 LYS A N 1
ATOM 930 C CA . LYS A 1 123 ? -12.798 12.746 -2.996 1.00 76.62 123 LYS A CA 1
ATOM 931 C C . LYS A 1 123 ? -14.329 12.919 -3.072 1.00 76.62 123 LYS A C 1
ATOM 933 O O . LYS A 1 123 ? -14.886 12.866 -4.162 1.00 76.62 123 LYS A O 1
ATOM 938 N N . ASP A 1 124 ? -15.006 13.099 -1.935 1.00 81.62 124 ASP A N 1
ATOM 939 C CA . ASP A 1 124 ? -16.472 13.201 -1.823 1.00 81.62 124 ASP A CA 1
ATOM 940 C C . ASP A 1 124 ? -16.954 14.675 -1.837 1.00 81.62 124 ASP A C 1
ATOM 942 O O . ASP A 1 124 ? -18.122 14.965 -1.559 1.00 81.62 124 ASP A O 1
ATOM 946 N N . LEU A 1 125 ? -16.066 15.631 -2.148 1.00 83.88 125 LEU A N 1
ATOM 947 C CA . LEU A 1 125 ? -16.407 17.049 -2.290 1.00 83.88 125 LEU A CA 1
ATOM 948 C C . LEU A 1 125 ? -17.404 17.297 -3.441 1.00 83.88 125 LEU A C 1
ATOM 950 O O . LEU A 1 125 ? -17.383 16.607 -4.460 1.00 83.88 125 LEU A O 1
ATOM 954 N N . PRO A 1 126 ? -18.261 18.335 -3.341 1.00 84.44 126 PRO A N 1
ATOM 955 C CA . PRO A 1 126 ? -19.310 18.584 -4.334 1.00 84.44 126 PRO A CA 1
ATOM 956 C C . PRO A 1 126 ? -18.787 19.029 -5.712 1.00 84.44 126 PRO A C 1
ATOM 958 O O . PRO A 1 126 ? -19.550 19.006 -6.682 1.00 84.44 126 PRO A O 1
ATOM 961 N N . LYS A 1 127 ? -17.524 19.472 -5.796 1.00 87.31 127 LYS A N 1
ATOM 962 C CA . LYS A 1 127 ? -16.802 19.875 -7.012 1.00 87.31 127 LYS A CA 1
ATOM 963 C C . LYS A 1 127 ? -15.302 19.566 -6.856 1.00 87.31 127 LYS A C 1
ATOM 965 O O . LYS A 1 127 ? -14.810 19.577 -5.729 1.00 87.31 127 LYS A O 1
ATOM 970 N N . PRO A 1 128 ? -14.561 19.337 -7.957 1.00 87.50 128 PRO A N 1
ATOM 971 C CA . PRO A 1 128 ? -13.098 19.348 -7.930 1.00 87.50 128 PRO A CA 1
ATOM 972 C C . PRO A 1 128 ? -12.580 20.764 -7.629 1.00 87.50 128 PRO A C 1
ATOM 974 O O . PRO A 1 128 ? -13.223 21.745 -7.999 1.00 87.50 128 PRO A O 1
ATOM 977 N N . VAL A 1 129 ? -11.399 20.899 -7.021 1.00 88.19 129 VAL A N 1
ATOM 978 C CA . VAL A 1 129 ? -10.763 22.209 -6.763 1.00 88.19 129 VAL A CA 1
ATOM 979 C C . VAL A 1 129 ? -10.526 22.974 -8.068 1.00 88.19 129 VAL A C 1
ATOM 981 O O . VAL A 1 129 ? -10.732 24.183 -8.119 1.00 88.19 129 VAL A O 1
ATOM 984 N N . VAL A 1 130 ? -10.147 22.279 -9.144 1.00 89.44 130 VAL A N 1
ATOM 985 C CA . VAL A 1 130 ? -9.865 22.858 -10.463 1.00 89.44 130 VAL A CA 1
ATOM 986 C C . VAL A 1 130 ? -10.566 22.082 -11.573 1.00 89.44 130 VAL A C 1
ATOM 988 O O . VAL A 1 130 ? -10.483 20.858 -11.649 1.00 89.44 130 VAL A O 1
ATOM 991 N N . GLU A 1 131 ? -11.194 22.817 -12.485 1.00 90.94 131 GLU A N 1
ATOM 992 C CA . GLU A 1 131 ? -11.790 22.298 -13.715 1.00 90.94 131 GLU A CA 1
ATOM 993 C C . GLU A 1 131 ? -11.218 23.059 -14.921 1.00 90.94 131 GLU A C 1
ATOM 995 O O . GLU A 1 131 ? -11.187 24.294 -14.951 1.00 90.94 131 GLU A O 1
ATOM 1000 N N . PHE A 1 132 ? -10.717 22.322 -15.910 1.00 90.94 132 PHE A N 1
ATOM 1001 C CA . PHE A 1 132 ? -10.142 22.872 -17.131 1.00 90.94 132 PHE A CA 1
ATOM 1002 C C . PHE A 1 132 ? -11.252 23.431 -18.028 1.00 90.94 132 PHE A C 1
ATOM 1004 O O . PHE A 1 132 ? -12.193 22.725 -18.383 1.00 90.94 132 PHE A O 1
ATOM 1011 N N . GLY A 1 133 ? -11.136 24.704 -18.411 1.00 85.69 133 GLY A N 1
ATOM 1012 C CA . GLY A 1 133 ? -11.990 25.308 -19.430 1.00 85.69 133 GLY A CA 1
ATOM 1013 C C . GLY A 1 133 ? -11.323 25.292 -20.804 1.00 85.69 133 GLY A C 1
ATOM 1014 O O . GLY A 1 133 ? -10.513 24.425 -21.127 1.00 85.69 133 GLY A O 1
ATOM 1015 N N . SER A 1 134 ? -11.669 26.266 -21.645 1.00 83.75 134 SER A N 1
ATOM 1016 C CA . SER A 1 134 ? -11.330 26.240 -23.075 1.00 83.75 134 SER A CA 1
ATOM 1017 C C . SER A 1 134 ? -9.846 26.470 -23.405 1.00 83.75 134 SER A C 1
ATOM 1019 O O . SER A 1 134 ? -9.430 26.263 -24.546 1.00 83.75 134 SER A O 1
ATOM 1021 N N . SER A 1 135 ? -9.041 26.928 -22.440 1.00 85.38 135 SER A N 1
ATOM 1022 C CA . SER A 1 135 ? -7.596 27.146 -22.586 1.00 85.38 135 SER A CA 1
ATOM 1023 C C . SER A 1 135 ? -6.918 27.302 -21.220 1.00 85.38 135 SER A C 1
ATOM 1025 O O . SER A 1 135 ? -7.591 27.537 -20.222 1.00 85.38 135 SER A O 1
ATOM 1027 N N . ILE A 1 136 ? -5.581 27.317 -21.180 1.00 84.69 136 ILE A N 1
ATOM 1028 C CA . ILE A 1 136 ? -4.794 27.619 -19.962 1.00 84.69 136 ILE A CA 1
ATOM 1029 C C . ILE A 1 136 ? -5.074 29.005 -19.335 1.00 84.69 136 ILE A C 1
ATOM 1031 O O . ILE A 1 136 ? -4.579 29.297 -18.250 1.00 84.69 136 ILE A O 1
ATOM 1035 N N . ASN A 1 137 ? -5.833 29.874 -20.014 1.00 84.88 137 ASN A N 1
ATOM 1036 C CA . ASN A 1 137 ? -6.237 31.192 -19.513 1.00 84.88 137 ASN A CA 1
ATOM 1037 C C . ASN A 1 137 ? -7.694 31.239 -19.011 1.00 84.88 137 ASN A C 1
ATOM 1039 O O . ASN A 1 137 ? -8.099 32.259 -18.463 1.00 84.88 137 ASN A O 1
ATOM 1043 N N . ASP A 1 138 ? -8.469 30.173 -19.216 1.00 85.81 138 ASP A N 1
ATOM 1044 C CA . ASP A 1 138 ? -9.875 30.029 -18.822 1.00 85.81 138 ASP A CA 1
ATOM 1045 C C . ASP A 1 138 ? -10.016 28.696 -18.084 1.00 85.81 138 ASP A C 1
ATOM 1047 O O . ASP A 1 138 ? -10.282 27.658 -18.685 1.00 85.81 138 ASP A O 1
ATOM 1051 N N . MET A 1 139 ? -9.773 28.724 -16.778 1.00 90.06 139 MET A N 1
ATOM 1052 C CA . MET A 1 139 ? -9.961 27.591 -15.873 1.00 90.06 139 MET A CA 1
ATOM 1053 C C . MET A 1 139 ? -10.945 27.992 -14.774 1.00 90.06 139 MET A C 1
ATOM 1055 O O . MET A 1 139 ? -11.073 29.174 -14.445 1.00 90.06 139 MET A O 1
ATOM 1059 N N . THR A 1 140 ? -11.654 27.022 -14.203 1.00 90.81 140 THR A N 1
ATOM 1060 C CA . THR A 1 140 ? -12.497 27.247 -13.024 1.00 90.81 140 THR A CA 1
ATOM 1061 C C . THR A 1 140 ? -11.762 26.765 -11.778 1.00 90.81 140 THR A C 1
ATOM 1063 O O . THR A 1 140 ? -11.323 25.619 -11.741 1.00 90.81 140 THR A O 1
ATOM 1066 N N . PHE A 1 141 ? -11.650 27.618 -10.759 1.00 89.50 141 PHE A N 1
ATOM 1067 C CA . PHE A 1 141 ? -11.111 27.272 -9.442 1.00 89.50 141 PHE A CA 1
ATOM 1068 C C . PHE A 1 141 ? -12.221 27.395 -8.389 1.00 89.50 141 PHE A C 1
ATOM 1070 O O . PHE A 1 141 ? -12.836 28.458 -8.244 1.00 89.50 141 PHE A O 1
ATOM 1077 N N . HIS A 1 142 ? -12.477 26.308 -7.665 1.00 89.19 142 HIS A N 1
ATOM 1078 C CA . HIS A 1 142 ? -13.439 26.209 -6.573 1.00 89.19 142 HIS A CA 1
ATOM 1079 C C . HIS A 1 142 ? -12.715 26.466 -5.245 1.00 89.19 142 HIS A C 1
ATOM 1081 O O . HIS A 1 142 ? -11.959 25.635 -4.749 1.00 89.19 142 HIS A O 1
ATOM 1087 N N . MET A 1 143 ? -12.921 27.655 -4.681 1.00 87.75 143 MET A N 1
ATOM 1088 C CA . MET A 1 143 ? -12.277 28.094 -3.441 1.00 87.75 143 MET A CA 1
ATOM 1089 C C . MET A 1 143 ? -13.022 27.533 -2.225 1.00 87.75 143 MET A C 1
ATOM 1091 O O . MET A 1 143 ? -14.119 27.998 -1.921 1.00 87.75 143 MET A O 1
ATOM 1095 N N . TYR A 1 144 ? -12.423 26.558 -1.537 1.00 87.94 144 TYR A N 1
ATOM 1096 C CA . TYR A 1 144 ? -12.952 25.903 -0.332 1.00 87.94 144 TYR A CA 1
ATOM 1097 C C . TYR A 1 144 ? -12.431 26.523 0.971 1.00 87.94 144 TYR A C 1
ATOM 1099 O O . TYR A 1 144 ? -11.407 27.212 0.981 1.00 87.94 144 TYR A O 1
ATOM 1107 N N . CYS A 1 145 ? -13.107 26.247 2.087 1.00 86.50 145 CYS A N 1
ATOM 1108 C CA . CYS A 1 145 ? -12.586 26.533 3.421 1.00 86.50 145 CYS A CA 1
ATOM 1109 C C . CYS A 1 145 ? -12.856 25.383 4.400 1.00 86.50 145 CYS A C 1
ATOM 1111 O O . CYS A 1 145 ? -13.841 24.647 4.290 1.00 86.50 145 CYS A O 1
ATOM 1113 N N . ARG A 1 146 ? -11.981 25.257 5.399 1.00 87.50 146 ARG A N 1
ATOM 1114 C CA . ARG A 1 146 ? -12.086 24.241 6.449 1.00 87.50 146 ARG A CA 1
ATOM 1115 C C . ARG A 1 146 ? -13.091 24.635 7.520 1.00 87.50 146 ARG A C 1
ATOM 1117 O O . ARG A 1 146 ? -13.895 23.820 7.967 1.00 87.50 146 ARG A O 1
ATOM 1124 N N . GLU A 1 147 ? -13.057 25.908 7.892 1.00 89.88 147 GLU A N 1
ATOM 1125 C CA . GLU A 1 147 ? -13.994 26.550 8.808 1.00 89.88 147 GLU A CA 1
ATOM 1126 C C . GLU A 1 147 ? -14.298 27.955 8.281 1.00 89.88 147 GLU A C 1
ATOM 1128 O O . GLU A 1 147 ? -13.381 28.680 7.886 1.00 89.88 147 GLU A O 1
ATOM 1133 N N . CYS A 1 148 ? -15.568 28.360 8.313 1.00 90.31 148 CYS A N 1
ATOM 1134 C CA . CYS A 1 148 ? -15.977 29.738 8.063 1.00 90.31 148 CYS A CA 1
ATOM 1135 C C . CYS A 1 148 ? -17.072 30.143 9.050 1.00 90.31 148 CYS A C 1
ATOM 1137 O O . CYS A 1 148 ? -18.122 29.503 9.092 1.00 90.31 148 CYS A O 1
ATOM 1139 N N . ASP A 1 149 ? -16.824 31.211 9.810 1.00 92.06 149 ASP A N 1
ATOM 1140 C CA . ASP A 1 149 ? -17.799 31.852 10.693 1.00 92.06 149 ASP A CA 1
ATOM 1141 C C . ASP A 1 149 ? -18.080 33.271 10.199 1.00 92.06 149 ASP A C 1
ATOM 1143 O O . ASP A 1 149 ? -17.165 34.059 9.948 1.00 92.06 149 ASP A O 1
ATOM 1147 N N . VAL A 1 150 ? -19.359 33.614 10.089 1.00 93.25 150 VAL A N 1
ATOM 1148 C CA . VAL A 1 150 ? -19.845 34.853 9.485 1.00 93.25 150 VAL A CA 1
ATOM 1149 C C . VAL A 1 150 ? -20.796 35.534 10.453 1.00 93.25 150 VAL A C 1
ATOM 1151 O O . VAL A 1 150 ? -21.814 34.973 10.842 1.00 93.25 150 VAL A O 1
ATOM 1154 N N . ILE A 1 151 ? -20.486 36.771 10.821 1.00 94.38 151 ILE A N 1
ATOM 1155 C CA . ILE A 1 151 ? -21.228 37.566 11.796 1.00 94.38 151 ILE A CA 1
ATOM 1156 C C . ILE A 1 151 ? -21.883 38.747 11.086 1.00 94.38 151 ILE A C 1
ATOM 1158 O O . ILE A 1 151 ? -21.200 39.525 10.420 1.00 94.38 151 ILE A O 1
ATOM 1162 N N . GLN A 1 152 ? -23.186 38.947 11.299 1.00 93.56 152 GLN A N 1
ATOM 1163 C CA . GLN A 1 152 ? -23.885 40.183 10.942 1.00 93.56 152 GLN A CA 1
ATOM 1164 C C . GLN A 1 152 ? -24.470 40.843 12.192 1.00 93.56 152 GLN A C 1
ATOM 1166 O O . GLN A 1 152 ? -25.446 40.374 12.782 1.00 93.56 152 GLN A O 1
ATOM 1171 N N . ASN A 1 153 ? -23.913 41.995 12.549 1.00 92.81 153 ASN A N 1
ATOM 1172 C CA . ASN A 1 153 ? -24.497 42.892 13.531 1.00 92.81 153 ASN A CA 1
ATOM 1173 C C . ASN A 1 153 ? -25.542 43.779 12.832 1.00 92.81 153 ASN A C 1
ATOM 1175 O O . ASN A 1 153 ? -25.220 44.514 11.898 1.00 92.81 153 ASN A O 1
ATOM 1179 N N . SER A 1 154 ? -26.796 43.726 13.279 1.00 89.56 154 SER A N 1
ATOM 1180 C CA . SER A 1 154 ? -27.910 44.489 12.703 1.00 89.56 154 SER A CA 1
ATOM 1181 C C . SER A 1 154 ? -28.507 45.440 13.746 1.00 89.56 154 SER A C 1
ATOM 1183 O O . SER A 1 154 ? -29.393 45.028 14.496 1.00 89.56 154 SER A O 1
ATOM 1185 N N . PRO A 1 155 ? -28.054 46.708 13.825 1.00 85.94 155 PRO A N 1
ATOM 1186 C CA . PRO A 1 155 ? -28.545 47.659 14.820 1.00 85.94 155 PRO A CA 1
ATOM 1187 C C . PRO A 1 155 ? -30.044 47.995 14.697 1.00 85.94 155 PRO A C 1
ATOM 1189 O O . PRO A 1 155 ? -30.579 47.997 13.584 1.00 85.94 155 PRO A O 1
ATOM 1192 N N . PRO A 1 156 ? -30.722 48.352 15.811 1.00 81.19 156 PRO A N 1
ATOM 1193 C CA . PRO A 1 156 ? -32.120 48.770 15.804 1.00 81.19 156 PRO A CA 1
ATOM 1194 C C . PRO A 1 156 ? -32.370 49.940 14.850 1.00 81.19 156 PRO A C 1
ATOM 1196 O O . PRO A 1 156 ? -31.643 50.938 14.855 1.00 81.19 156 PRO A O 1
ATOM 1199 N N . SER A 1 157 ? -33.440 49.863 14.059 1.00 69.06 157 SER A N 1
ATOM 1200 C CA . SER A 1 157 ? -33.801 50.949 13.146 1.00 69.06 157 SER A CA 1
ATOM 1201 C C . SER A 1 157 ? -34.616 52.031 13.860 1.00 69.06 157 SER A C 1
ATOM 1203 O O . SER A 1 157 ? -35.476 51.745 14.696 1.00 69.06 157 SER A O 1
ATOM 1205 N N . GLY A 1 158 ? -34.438 53.295 13.457 1.00 57.00 158 GLY A N 1
ATOM 1206 C CA . GLY A 1 158 ? -35.218 54.433 13.973 1.00 57.00 158 GLY A CA 1
ATOM 1207 C C . GLY A 1 158 ? -36.734 54.370 13.705 1.00 57.00 158 GLY A C 1
ATOM 1208 O O . GLY A 1 158 ? -37.463 55.266 14.123 1.00 57.00 158 GLY A O 1
ATOM 1209 N N . PHE A 1 159 ? -37.209 53.321 13.024 1.00 55.88 159 PHE A N 1
ATOM 1210 C CA . PHE A 1 159 ? -38.618 53.039 12.740 1.00 55.88 159 PHE A CA 1
ATOM 1211 C C . PHE A 1 159 ? -39.187 51.859 13.557 1.00 55.88 159 PHE A C 1
ATOM 1213 O O . PHE A 1 159 ? -40.324 51.457 13.321 1.00 55.88 159 PHE A O 1
ATOM 1220 N N . GLY A 1 160 ? -38.441 51.338 14.542 1.00 56.34 160 GLY A N 1
ATOM 1221 C CA . GLY A 1 160 ? -38.950 50.381 15.535 1.00 56.34 160 GLY A CA 1
ATOM 1222 C C . GLY A 1 160 ? -38.627 48.906 15.277 1.00 56.34 160 GLY A C 1
ATOM 1223 O O . GLY A 1 160 ? -39.279 48.045 15.863 1.00 56.34 160 GLY A O 1
ATOM 1224 N N . GLY A 1 161 ? -37.645 48.598 14.424 1.00 67.81 161 GLY A N 1
ATOM 1225 C CA . GLY A 1 161 ? -37.089 47.244 14.334 1.00 67.81 161 GLY A CA 1
ATOM 1226 C C . GLY A 1 161 ? -36.142 46.961 15.504 1.00 67.81 161 GLY A C 1
ATOM 1227 O O . GLY A 1 161 ? -35.301 47.805 15.814 1.00 67.81 161 GLY A O 1
ATOM 1228 N N . ALA A 1 162 ? -36.270 45.793 16.139 1.00 76.69 162 ALA A N 1
ATOM 1229 C CA . ALA A 1 162 ? -35.316 45.328 17.147 1.00 76.69 162 ALA A CA 1
ATOM 1230 C C . ALA A 1 162 ? -33.942 45.054 16.511 1.00 76.69 162 ALA A C 1
ATOM 1232 O O . ALA A 1 162 ? -33.868 44.647 15.351 1.00 76.69 162 ALA A O 1
ATOM 1233 N N . GLY A 1 163 ? -32.867 45.276 17.270 1.00 85.50 163 GLY A N 1
ATOM 1234 C CA . GLY A 1 163 ? -31.520 44.902 16.840 1.00 85.50 163 GLY A CA 1
ATOM 1235 C C . GLY A 1 163 ? -31.335 43.386 16.880 1.00 85.50 163 GLY A C 1
ATOM 1236 O O . GLY A 1 163 ? -31.999 42.712 17.667 1.00 85.50 163 GLY A O 1
ATOM 1237 N N . GLN A 1 164 ? -30.465 42.843 16.032 1.00 90.44 164 GLN A N 1
ATOM 1238 C CA . GLN A 1 164 ? -30.171 41.409 15.947 1.00 90.44 164 GLN A CA 1
ATOM 1239 C C . GLN A 1 164 ? -28.660 41.172 15.852 1.00 90.44 164 GLN A C 1
ATOM 1241 O O . GLN A 1 164 ? -27.951 41.910 15.163 1.00 90.44 164 GLN A O 1
ATOM 1246 N N . TRP A 1 165 ? -28.185 40.126 16.524 1.00 93.38 165 TRP A N 1
ATOM 1247 C CA . TRP A 1 165 ? -26.845 39.570 16.364 1.00 93.38 165 TRP A CA 1
ATOM 1248 C C . TRP A 1 165 ? -26.988 38.180 15.761 1.00 93.38 165 TRP A C 1
ATOM 1250 O O . TRP A 1 165 ? -27.667 37.335 16.342 1.00 93.38 165 TRP A O 1
ATOM 1260 N N . GLN A 1 166 ? -26.411 37.986 14.579 1.00 93.44 166 GLN A N 1
ATOM 1261 C CA . GLN A 1 166 ? -26.550 36.755 13.812 1.00 93.44 166 GLN A CA 1
ATOM 1262 C C . GLN A 1 166 ? -25.171 36.188 13.504 1.00 93.44 166 GLN A C 1
ATOM 1264 O O . GLN A 1 166 ? -24.302 36.937 13.048 1.00 93.44 166 GLN A O 1
ATOM 1269 N N . VAL A 1 167 ? -24.991 34.891 13.739 1.00 93.31 167 VAL A N 1
ATOM 1270 C CA . VAL A 1 167 ? -23.772 34.150 13.401 1.00 93.31 167 VAL A CA 1
ATOM 1271 C C . VAL A 1 167 ? -24.149 32.912 12.596 1.00 93.31 167 VAL A C 1
ATOM 1273 O O . VAL A 1 167 ? -24.960 32.104 13.040 1.00 93.31 167 VAL A O 1
ATOM 1276 N N . TRP A 1 168 ? -23.547 32.761 11.419 1.00 92.94 168 TRP A N 1
ATOM 1277 C CA . TRP A 1 168 ? -23.636 31.559 10.594 1.00 92.94 168 TRP A CA 1
ATOM 1278 C C . TRP A 1 168 ? -22.262 30.899 10.541 1.00 92.94 168 TRP A C 1
ATOM 1280 O O . TRP A 1 168 ? -21.274 31.583 10.284 1.00 92.94 168 TRP A O 1
ATOM 1290 N N . SER A 1 169 ? -22.215 29.585 10.728 1.00 90.75 169 SER A N 1
ATOM 1291 C CA . SER A 1 169 ? -20.997 28.780 10.608 1.00 90.75 169 SER A CA 1
ATOM 1292 C C . SER A 1 169 ? -21.183 27.731 9.514 1.00 90.75 169 SER A C 1
ATOM 1294 O O . SER A 1 169 ? -22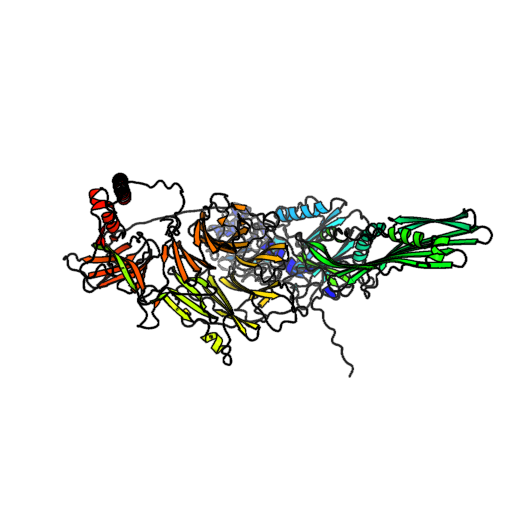.279 27.179 9.383 1.00 90.75 169 SER A O 1
ATOM 1296 N N . GLN A 1 170 ? -20.126 27.434 8.758 1.00 88.94 170 GLN A N 1
ATOM 1297 C CA . GLN A 1 170 ? -20.099 26.297 7.833 1.00 88.94 170 GLN A CA 1
ATOM 1298 C C . GLN A 1 170 ? -20.373 24.986 8.609 1.00 88.94 170 GLN A C 1
ATOM 1300 O O . GLN A 1 170 ? -19.675 24.719 9.594 1.00 88.94 170 GLN A O 1
ATOM 1305 N N . PRO A 1 171 ? -21.356 24.155 8.206 1.00 86.00 171 PRO A N 1
ATOM 1306 C CA . PRO A 1 171 ? -21.536 22.817 8.770 1.00 86.00 171 PRO A CA 1
ATOM 1307 C C . PRO A 1 171 ? -20.311 21.939 8.493 1.00 86.00 171 PRO A C 1
ATOM 1309 O O . PRO A 1 171 ? -19.677 22.053 7.450 1.00 86.00 171 PRO A O 1
ATOM 1312 N N . ARG A 1 172 ? -19.959 21.029 9.405 1.00 79.75 172 ARG A N 1
ATOM 1313 C CA . ARG A 1 172 ? -18.768 20.176 9.217 1.00 79.75 172 ARG A CA 1
ATOM 1314 C C . ARG A 1 172 ? -18.924 19.164 8.072 1.00 79.75 172 ARG A C 1
ATOM 1316 O O . ARG A 1 172 ? -17.918 18.722 7.523 1.00 79.75 172 ARG A O 1
ATOM 1323 N N . ASP A 1 173 ? -20.171 18.839 7.739 1.00 79.12 173 ASP A N 1
ATOM 1324 C CA . ASP A 1 173 ? -20.637 17.904 6.715 1.00 79.12 173 ASP A CA 1
ATOM 1325 C C . ASP A 1 173 ? -21.147 18.588 5.425 1.00 79.12 173 ASP A C 1
ATOM 1327 O O . ASP A 1 173 ? -21.593 17.901 4.508 1.00 79.12 173 ASP A O 1
ATOM 1331 N N . GLU A 1 174 ? -21.058 19.922 5.310 1.00 83.56 174 GLU A N 1
ATOM 1332 C CA . GLU A 1 174 ? -21.447 20.673 4.105 1.00 83.56 174 GLU A CA 1
ATOM 1333 C C . GLU A 1 174 ? -20.374 21.706 3.716 1.00 83.56 174 GLU A C 1
ATOM 1335 O O . GLU A 1 174 ? -20.058 22.621 4.475 1.00 83.56 174 GLU A O 1
ATOM 1340 N N . ALA A 1 175 ? -19.825 21.588 2.504 1.00 86.88 175 ALA A N 1
ATOM 1341 C CA . ALA A 1 175 ? -18.773 22.477 2.014 1.00 86.88 175 ALA A CA 1
ATOM 1342 C C . ALA A 1 175 ? -19.334 23.799 1.462 1.00 86.88 175 ALA A C 1
ATOM 1344 O O . ALA A 1 175 ? -20.102 23.801 0.497 1.00 86.88 175 ALA A O 1
ATOM 1345 N N . TRP A 1 176 ? -18.887 24.935 1.999 1.00 87.88 176 TRP A N 1
ATOM 1346 C CA . TRP A 1 176 ? -19.065 26.246 1.374 1.00 87.88 176 TRP A CA 1
ATOM 1347 C C . TRP A 1 176 ? -17.908 26.516 0.406 1.00 87.88 176 TRP A C 1
ATOM 1349 O O . TRP A 1 176 ? -16.742 26.286 0.731 1.00 87.88 176 TRP A O 1
ATOM 1359 N N . TYR A 1 177 ? -18.229 27.003 -0.796 1.00 87.12 177 TYR A N 1
ATOM 1360 C CA . TYR A 1 177 ? -17.233 27.307 -1.824 1.00 87.12 177 TYR A CA 1
ATOM 1361 C C . TYR A 1 177 ? -17.644 28.463 -2.743 1.00 87.12 177 TYR A C 1
ATOM 1363 O O . TYR A 1 177 ? -18.816 28.844 -2.810 1.00 87.12 177 TYR A O 1
ATOM 1371 N N . VAL A 1 178 ? -16.664 29.012 -3.467 1.00 86.06 178 VAL A N 1
ATOM 1372 C CA . VAL A 1 178 ? -16.851 30.046 -4.501 1.00 86.06 178 VAL A CA 1
ATOM 1373 C C . VAL A 1 178 ? -16.262 29.571 -5.824 1.00 86.06 178 VAL A C 1
ATOM 1375 O O . VAL A 1 178 ? -15.107 29.156 -5.869 1.00 86.06 178 VAL A O 1
ATOM 1378 N N . GLU A 1 179 ? -17.035 29.661 -6.907 1.00 88.69 179 GLU A N 1
ATOM 1379 C CA . GLU A 1 179 ? -16.560 29.362 -8.263 1.00 88.69 179 GLU A CA 1
ATOM 1380 C C . GLU A 1 179 ? -15.895 30.602 -8.875 1.00 88.69 179 GLU A C 1
ATOM 1382 O O . GLU A 1 179 ? -16.525 31.658 -9.010 1.00 88.69 179 GLU A O 1
ATOM 1387 N N . THR A 1 180 ? -14.631 30.483 -9.281 1.00 88.31 180 THR A N 1
ATOM 1388 C CA . THR A 1 180 ? -13.852 31.585 -9.867 1.00 88.31 180 THR A CA 1
ATOM 1389 C C . THR A 1 180 ? -13.227 31.218 -11.211 1.00 88.31 180 THR A C 1
ATOM 1391 O O . THR A 1 180 ? -12.928 30.060 -11.470 1.00 88.31 180 THR A O 1
ATOM 1394 N N . GLU A 1 181 ? -13.051 32.205 -12.086 1.00 89.88 181 GLU A N 1
ATOM 1395 C CA . GLU A 1 181 ? -12.276 32.138 -13.325 1.00 89.88 181 GLU A CA 1
ATOM 1396 C C . GLU A 1 181 ? -10.827 32.528 -13.032 1.00 89.88 181 GLU A C 1
ATOM 1398 O O . GLU A 1 181 ? -10.591 33.612 -12.488 1.00 89.88 181 GLU A O 1
ATOM 1403 N N . VAL A 1 182 ? -9.885 31.659 -13.402 1.00 89.75 182 VAL A N 1
ATOM 1404 C CA . VAL A 1 182 ? -8.441 31.832 -13.180 1.00 89.75 182 VAL A CA 1
ATOM 1405 C C . VAL A 1 182 ? -7.651 31.480 -14.444 1.00 89.75 182 VAL A C 1
ATOM 1407 O O . VAL A 1 182 ? -8.123 30.731 -15.303 1.00 89.75 182 VAL A O 1
ATOM 1410 N N . SER A 1 183 ? -6.430 32.001 -14.546 1.00 89.62 183 SER A N 1
ATOM 1411 C CA . SER A 1 183 ? -5.466 31.681 -15.609 1.00 89.62 183 SER A CA 1
ATOM 1412 C C . SER A 1 183 ? -4.201 31.055 -15.011 1.00 89.62 183 SER A C 1
ATOM 1414 O O . SER A 1 183 ? -3.933 31.226 -13.823 1.00 89.62 183 SER A O 1
ATOM 1416 N N . LEU A 1 184 ? -3.388 30.364 -15.815 1.00 88.69 184 LEU A N 1
ATOM 1417 C CA . LEU A 1 184 ? -2.050 29.929 -15.397 1.00 88.69 184 LEU A CA 1
ATOM 1418 C C . LEU A 1 184 ? -1.000 31.007 -15.689 1.00 88.69 184 LEU A C 1
ATOM 1420 O O . LEU A 1 184 ? -0.857 31.456 -16.827 1.00 88.69 184 LEU A O 1
ATOM 1424 N N . VAL A 1 185 ? -0.214 31.373 -14.675 1.00 88.75 185 VAL A N 1
ATOM 1425 C CA . VAL A 1 185 ? 0.886 32.344 -14.778 1.00 88.75 185 VAL A CA 1
ATOM 1426 C C . VAL A 1 185 ? 2.234 31.670 -14.536 1.00 88.75 185 VAL A C 1
ATOM 1428 O O . VAL A 1 185 ? 2.396 30.868 -13.618 1.00 88.75 185 VAL A O 1
ATOM 1431 N N . GLN A 1 186 ? 3.221 32.000 -15.369 1.00 87.25 186 GLN A N 1
ATOM 1432 C CA . GLN A 1 186 ? 4.607 31.567 -15.200 1.00 87.25 186 GLN A CA 1
ATOM 1433 C C . GLN A 1 186 ? 5.397 32.681 -14.500 1.00 87.25 186 GLN A C 1
ATOM 1435 O O . GLN A 1 186 ? 5.405 33.818 -14.973 1.00 87.25 186 GLN A O 1
ATOM 1440 N N . LYS A 1 187 ? 6.051 32.362 -13.379 1.00 86.62 187 LYS A N 1
ATOM 1441 C CA . LYS A 1 187 ? 6.956 33.263 -12.642 1.00 86.62 187 LYS A CA 1
ATOM 1442 C C . LYS A 1 187 ? 8.363 32.637 -12.607 1.00 86.62 187 LYS A C 1
ATOM 1444 O O . LYS A 1 187 ? 8.497 31.414 -12.662 1.00 86.62 187 LYS A O 1
ATOM 1449 N N . ASP A 1 188 ? 9.412 33.453 -12.522 1.00 86.19 188 ASP A N 1
ATOM 1450 C CA . ASP A 1 188 ? 10.777 32.948 -12.296 1.00 86.19 188 ASP A CA 1
ATOM 1451 C C . ASP A 1 188 ? 10.871 32.257 -10.920 1.00 86.19 188 ASP A C 1
ATOM 1453 O O . ASP A 1 188 ? 10.114 32.581 -9.995 1.00 86.19 188 ASP A O 1
ATOM 1457 N N . LEU A 1 189 ? 11.793 31.301 -10.778 1.00 85.31 189 LEU A N 1
ATOM 1458 C CA . LEU A 1 189 ? 12.070 30.594 -9.525 1.00 85.31 189 LEU A CA 1
ATOM 1459 C C . LEU A 1 189 ? 13.574 30.658 -9.217 1.00 85.31 189 LEU A C 1
ATOM 1461 O O . LEU A 1 189 ? 14.407 30.417 -10.088 1.00 85.31 189 LEU A O 1
ATOM 1465 N N . ASP A 1 190 ? 13.941 30.996 -7.980 1.00 82.50 190 ASP A N 1
ATOM 1466 C CA . ASP A 1 190 ? 15.350 31.029 -7.574 1.00 82.50 190 ASP A CA 1
ATOM 1467 C C . ASP A 1 190 ? 15.896 29.617 -7.298 1.00 82.50 190 ASP A C 1
ATOM 1469 O O . ASP A 1 190 ? 15.173 28.731 -6.844 1.00 82.50 190 ASP A O 1
ATOM 1473 N N . LYS A 1 191 ? 17.200 29.403 -7.519 1.00 79.12 191 LYS A N 1
ATOM 1474 C CA . LYS A 1 191 ? 17.864 28.098 -7.320 1.00 79.12 191 LYS A CA 1
ATOM 1475 C C . LYS A 1 191 ? 17.928 27.640 -5.859 1.00 79.12 191 LYS A C 1
ATOM 1477 O O . LYS A 1 191 ? 18.157 26.461 -5.612 1.00 79.12 191 LYS A O 1
ATOM 1482 N N . SER A 1 192 ? 17.716 28.535 -4.896 1.00 79.31 192 SER A N 1
ATOM 1483 C CA . SER A 1 192 ? 17.506 28.172 -3.487 1.00 79.31 192 SER A CA 1
ATOM 1484 C C . SER A 1 192 ? 16.145 27.511 -3.222 1.00 79.31 192 SER A C 1
ATOM 1486 O O . SER A 1 192 ? 15.981 26.879 -2.176 1.00 79.31 192 SER A O 1
ATOM 1488 N N . LEU A 1 193 ? 15.206 27.608 -4.176 1.00 84.50 193 LEU A N 1
ATOM 1489 C CA . LEU A 1 193 ? 13.801 27.203 -4.068 1.00 84.50 193 LEU A CA 1
ATOM 1490 C C . LEU A 1 193 ? 13.018 27.952 -2.969 1.00 84.50 193 LEU A C 1
ATOM 1492 O O . LEU A 1 193 ? 12.070 27.413 -2.396 1.00 84.50 193 LEU A O 1
ATOM 1496 N N . ASP A 1 194 ? 13.412 29.193 -2.670 1.00 81.38 194 ASP A N 1
ATOM 1497 C CA . ASP A 1 194 ? 12.790 30.059 -1.661 1.00 81.38 194 ASP A CA 1
ATOM 1498 C C . ASP A 1 194 ? 11.428 30.604 -2.140 1.00 81.38 194 ASP A C 1
ATOM 1500 O O . ASP A 1 194 ? 11.344 31.588 -2.876 1.00 81.38 194 ASP A O 1
ATOM 1504 N N . THR A 1 195 ? 10.343 29.933 -1.742 1.00 79.62 195 THR A N 1
ATOM 1505 C CA . THR A 1 195 ? 8.952 30.379 -1.950 1.00 79.62 195 THR A CA 1
ATOM 1506 C C . THR A 1 195 ? 8.116 30.082 -0.701 1.00 79.62 195 THR A C 1
ATOM 1508 O O . THR A 1 195 ? 8.449 29.144 0.028 1.00 79.62 195 THR A O 1
ATOM 1511 N N . PRO A 1 196 ? 7.009 30.809 -0.437 1.00 77.00 196 PRO A N 1
ATOM 1512 C CA . PRO A 1 196 ? 6.141 30.528 0.709 1.00 77.00 196 PRO A CA 1
ATOM 1513 C C . PRO A 1 196 ? 5.674 29.066 0.768 1.00 77.00 196 PRO A C 1
ATOM 1515 O O . PRO A 1 196 ? 5.809 28.436 1.814 1.00 77.00 196 PRO A O 1
ATOM 1518 N N . TYR A 1 197 ? 5.231 28.505 -0.364 1.00 77.06 197 TYR A N 1
ATOM 1519 C CA . TYR A 1 197 ? 4.816 27.102 -0.471 1.00 77.06 197 TYR A CA 1
ATOM 1520 C C . TYR A 1 197 ? 5.960 26.128 -0.154 1.00 77.06 197 TYR A C 1
ATOM 1522 O O . TYR A 1 197 ? 5.818 25.270 0.715 1.00 77.06 197 TYR A O 1
ATOM 1530 N N . LEU A 1 198 ? 7.121 26.266 -0.804 1.00 78.50 198 LEU A N 1
ATOM 1531 C CA . LEU A 1 198 ? 8.231 25.322 -0.619 1.00 78.50 198 LEU A CA 1
ATOM 1532 C C . LEU A 1 198 ? 8.907 25.448 0.757 1.00 78.50 198 LEU A C 1
ATOM 1534 O O . LEU A 1 198 ? 9.424 24.465 1.278 1.00 78.50 198 LEU A O 1
ATOM 1538 N N . ASN A 1 199 ? 8.854 26.622 1.389 1.00 78.81 199 ASN A N 1
ATOM 1539 C CA . ASN A 1 199 ? 9.328 26.809 2.762 1.00 78.81 199 ASN A CA 1
ATOM 1540 C C . ASN A 1 199 ? 8.382 26.189 3.805 1.00 78.81 199 ASN A C 1
ATOM 1542 O O . ASN A 1 199 ? 8.840 25.785 4.873 1.00 78.81 199 ASN A O 1
ATOM 1546 N N . GLN A 1 200 ? 7.080 26.105 3.507 1.00 72.31 200 GLN A N 1
ATOM 1547 C CA . GLN A 1 200 ? 6.110 25.346 4.306 1.00 72.31 200 GLN A CA 1
ATOM 1548 C C . GLN A 1 200 ? 6.199 23.832 4.035 1.00 72.31 200 GLN A C 1
ATOM 1550 O O . GLN A 1 200 ? 5.892 23.042 4.922 1.00 72.31 200 GLN A O 1
ATOM 1555 N N . ASN A 1 201 ? 6.695 23.433 2.856 1.00 72.12 201 ASN A N 1
ATOM 1556 C CA . ASN A 1 201 ? 6.840 22.043 2.411 1.00 72.12 201 ASN A CA 1
ATOM 1557 C C . ASN A 1 201 ? 8.326 21.658 2.195 1.00 72.12 201 ASN A C 1
ATOM 1559 O O . ASN A 1 201 ? 8.735 21.335 1.073 1.00 72.12 201 ASN A O 1
ATOM 1563 N N . PRO A 1 202 ? 9.165 21.670 3.256 1.00 71.88 202 PRO A N 1
ATOM 1564 C CA . PRO A 1 202 ? 10.623 21.535 3.144 1.00 71.88 202 PRO A CA 1
ATOM 1565 C C . PRO A 1 202 ? 11.075 20.191 2.558 1.00 71.88 202 PRO A C 1
ATOM 1567 O O . PRO A 1 202 ? 12.165 20.097 1.996 1.00 71.88 202 PRO A O 1
ATOM 1570 N N . ASN A 1 203 ? 10.240 19.158 2.666 1.00 67.56 203 ASN A N 1
ATOM 1571 C CA . ASN A 1 203 ? 10.497 17.839 2.102 1.00 67.56 203 ASN A CA 1
ATOM 1572 C C . ASN A 1 203 ? 10.379 17.841 0.563 1.00 67.56 203 ASN A C 1
ATOM 1574 O O . ASN A 1 203 ? 11.308 17.397 -0.107 1.00 67.56 203 ASN A O 1
ATOM 1578 N N . ILE A 1 204 ? 9.300 18.409 0.002 1.00 72.44 204 ILE A N 1
ATOM 1579 C CA . ILE A 1 204 ? 9.131 18.612 -1.453 1.00 72.44 204 ILE A CA 1
ATOM 1580 C C . ILE A 1 204 ? 10.263 19.508 -1.975 1.00 72.44 204 ILE A C 1
ATOM 1582 O O . ILE A 1 204 ? 10.913 19.205 -2.975 1.00 72.44 204 ILE A O 1
ATOM 1586 N N . GLN A 1 205 ? 10.580 20.577 -1.236 1.00 78.50 205 GLN A N 1
ATOM 1587 C CA . GLN A 1 205 ? 11.709 21.456 -1.539 1.00 78.50 205 GLN A CA 1
ATOM 1588 C C . GLN A 1 205 ? 13.054 20.701 -1.567 1.00 78.50 205 GLN A C 1
ATOM 1590 O O . GLN A 1 205 ? 13.923 21.038 -2.371 1.00 78.50 205 GLN A O 1
ATOM 1595 N N . GLN A 1 206 ? 13.243 19.679 -0.724 1.00 70.56 206 GLN A N 1
ATOM 1596 C CA . GLN A 1 206 ? 14.451 18.856 -0.746 1.00 70.56 206 GLN A CA 1
ATOM 1597 C C . GLN A 1 206 ? 14.458 17.847 -1.900 1.00 70.56 206 GLN A C 1
ATOM 1599 O O . GLN A 1 206 ? 15.465 17.766 -2.592 1.00 70.56 206 GLN A O 1
ATOM 1604 N N . GLN A 1 207 ? 13.346 17.158 -2.173 1.00 71.25 207 GLN A N 1
ATOM 1605 C CA . GLN A 1 207 ? 13.226 16.263 -3.333 1.00 71.25 207 GLN A CA 1
ATOM 1606 C C . GLN A 1 207 ? 13.525 17.003 -4.652 1.00 71.25 207 GLN A C 1
ATOM 1608 O O . GLN A 1 207 ? 14.268 16.501 -5.497 1.00 71.25 207 GLN A O 1
ATOM 1613 N N . LEU A 1 208 ? 12.998 18.226 -4.812 1.00 74.94 208 LEU A N 1
ATOM 1614 C CA . LEU A 1 208 ? 13.303 19.095 -5.951 1.00 74.94 208 LEU A CA 1
ATOM 1615 C C . LEU A 1 208 ? 14.791 19.474 -6.003 1.00 74.94 208 LEU A C 1
ATOM 1617 O O . LEU A 1 208 ? 15.382 19.429 -7.081 1.00 74.94 208 LEU A O 1
ATOM 1621 N N . ARG A 1 209 ? 15.425 19.810 -4.867 1.00 76.25 209 ARG A N 1
ATOM 1622 C CA . ARG A 1 209 ? 16.880 20.056 -4.820 1.00 76.25 209 ARG A CA 1
ATOM 1623 C C . ARG A 1 209 ? 17.674 18.829 -5.268 1.00 76.25 209 ARG A C 1
ATOM 1625 O O . ARG A 1 209 ? 18.520 18.970 -6.144 1.00 76.25 209 ARG A O 1
ATOM 1632 N N . ASP A 1 210 ? 17.358 17.646 -4.751 1.00 70.25 210 ASP A N 1
ATOM 1633 C CA . ASP A 1 210 ? 18.065 16.403 -5.078 1.00 70.25 210 ASP A CA 1
ATOM 1634 C C . ASP A 1 210 ? 17.948 16.054 -6.580 1.00 70.25 210 ASP A C 1
ATOM 1636 O O . ASP A 1 210 ? 18.916 15.612 -7.201 1.00 70.25 210 ASP A O 1
ATOM 1640 N N . GLN A 1 211 ? 16.791 16.300 -7.212 1.00 69.44 211 GLN A N 1
ATOM 1641 C CA . GLN A 1 211 ? 16.634 16.135 -8.667 1.00 69.44 211 GLN A CA 1
ATOM 1642 C C . GLN A 1 211 ? 17.412 17.186 -9.471 1.00 69.44 211 GLN A C 1
ATOM 1644 O O . GLN A 1 211 ? 18.043 16.848 -10.473 1.00 69.44 211 GLN A O 1
ATOM 1649 N N . LEU A 1 212 ? 17.426 18.444 -9.024 1.00 72.88 212 LEU A N 1
ATOM 1650 C CA . LEU A 1 212 ? 18.175 19.520 -9.679 1.00 72.88 212 LEU A CA 1
ATOM 1651 C C . LEU A 1 212 ? 19.698 19.372 -9.521 1.00 72.88 212 LEU A C 1
ATOM 1653 O O . LEU A 1 212 ? 20.439 19.781 -10.413 1.00 72.88 212 LEU A O 1
ATOM 1657 N N . GLU A 1 213 ? 20.189 18.746 -8.449 1.00 67.69 213 GLU A N 1
ATOM 1658 C CA . GLU A 1 213 ? 21.612 18.405 -8.305 1.00 67.69 213 GLU A CA 1
ATOM 1659 C C . GLU A 1 213 ? 22.072 17.374 -9.353 1.00 67.69 213 GLU A C 1
ATOM 1661 O O . GLU A 1 213 ? 23.218 17.431 -9.799 1.00 67.69 213 GLU A O 1
ATOM 1666 N N . ASN A 1 214 ? 21.182 16.502 -9.846 1.00 59.53 214 ASN A N 1
ATOM 1667 C CA . ASN A 1 214 ? 21.497 15.566 -10.936 1.00 59.53 214 ASN A CA 1
ATOM 1668 C C . ASN A 1 214 ? 21.676 16.246 -12.313 1.00 59.53 214 ASN A C 1
ATOM 1670 O O . ASN A 1 214 ? 22.174 15.608 -13.239 1.00 59.53 214 ASN A O 1
ATOM 1674 N N . LEU A 1 215 ? 21.337 17.536 -12.458 1.00 63.59 215 LEU A N 1
ATOM 1675 C CA . LEU A 1 215 ? 21.628 18.352 -13.651 1.00 63.59 215 LEU A CA 1
ATOM 1676 C C . LEU A 1 215 ? 23.069 18.912 -13.664 1.00 63.59 215 LEU A C 1
ATOM 1678 O O . LEU A 1 215 ? 23.363 19.844 -14.415 1.00 63.59 215 LEU A O 1
ATOM 1682 N N . SER A 1 216 ? 23.977 18.397 -12.823 1.00 46.66 216 SER A N 1
ATOM 1683 C CA . SER A 1 216 ? 25.332 18.926 -12.610 1.00 46.66 216 SER A CA 1
ATOM 1684 C C . SER A 1 216 ? 26.238 18.866 -13.857 1.00 46.66 216 SER A C 1
ATOM 1686 O O . SER A 1 216 ? 27.100 17.996 -13.987 1.00 46.66 216 SER A O 1
ATOM 1688 N N . GLY A 1 217 ? 26.074 19.830 -14.761 1.00 54.88 217 GLY A N 1
ATOM 1689 C CA . GLY A 1 217 ? 26.873 19.989 -15.978 1.00 54.88 217 GLY A CA 1
ATOM 1690 C C . GLY A 1 217 ? 26.482 21.225 -16.789 1.00 54.88 217 GLY A C 1
ATOM 1691 O O . GLY A 1 217 ? 27.360 21.944 -17.263 1.00 54.88 217 GLY A O 1
ATOM 1692 N N . THR A 1 218 ? 25.185 21.528 -16.875 1.00 57.59 218 THR A N 1
ATOM 1693 C CA . THR A 1 218 ? 24.647 22.669 -17.629 1.00 57.59 218 THR A CA 1
ATOM 1694 C C . THR A 1 218 ? 24.282 23.841 -16.715 1.00 57.59 218 THR A C 1
ATOM 1696 O O . THR A 1 218 ? 23.814 23.673 -15.588 1.00 57.59 218 THR A O 1
ATOM 1699 N N . ALA A 1 219 ? 24.477 25.072 -17.196 1.00 65.69 219 ALA A N 1
ATOM 1700 C CA . ALA A 1 219 ? 23.829 26.230 -16.588 1.00 65.69 219 ALA A CA 1
ATOM 1701 C C . ALA A 1 219 ? 22.343 26.210 -16.979 1.00 65.69 219 ALA A C 1
ATOM 1703 O O . ALA A 1 219 ? 22.030 26.037 -18.154 1.00 65.69 219 ALA A O 1
ATOM 1704 N N . PHE A 1 220 ? 21.437 26.370 -16.013 1.00 76.19 220 PHE A N 1
ATOM 1705 C CA . PHE A 1 220 ? 19.987 26.379 -16.235 1.00 76.19 220 PHE A CA 1
ATOM 1706 C C . PHE A 1 220 ? 19.292 27.530 -15.503 1.00 76.19 220 PHE A C 1
ATOM 1708 O O . PHE A 1 220 ? 19.750 27.950 -14.439 1.00 76.19 220 PHE A O 1
ATOM 1715 N N . SER A 1 221 ? 18.157 27.992 -16.021 1.00 82.00 221 SER A N 1
ATOM 1716 C CA . SER A 1 221 ? 17.171 28.797 -15.296 1.00 82.00 221 SER A CA 1
ATOM 1717 C C . SER A 1 221 ? 16.043 27.905 -14.765 1.00 82.00 221 SER A C 1
ATOM 1719 O O . SER A 1 221 ? 15.786 26.825 -15.302 1.00 82.00 221 SER A O 1
ATOM 1721 N N . LEU A 1 222 ? 15.375 28.347 -13.696 1.00 85.50 222 LEU A N 1
ATOM 1722 C CA . LEU A 1 222 ? 14.173 27.703 -13.165 1.00 85.50 222 LEU A CA 1
ATOM 1723 C C . LEU A 1 222 ? 12.978 28.640 -13.317 1.00 85.50 222 LEU A C 1
ATOM 1725 O O . LEU A 1 222 ? 13.090 29.846 -13.097 1.00 85.50 222 LEU A O 1
ATOM 1729 N N . SER A 1 223 ? 11.817 28.074 -13.631 1.00 86.31 223 SER A N 1
ATOM 1730 C CA . SER A 1 223 ? 10.546 28.790 -13.552 1.00 86.31 223 SER A CA 1
ATOM 1731 C C . SER A 1 223 ? 9.441 27.901 -12.995 1.00 86.31 223 SER A C 1
ATOM 1733 O O . SER A 1 223 ? 9.496 26.674 -13.102 1.00 86.31 223 SER A O 1
ATOM 1735 N N . GLN A 1 224 ? 8.445 28.537 -12.392 1.00 86.00 224 GLN A N 1
ATOM 1736 C CA . GLN A 1 224 ? 7.293 27.911 -11.751 1.00 86.00 224 GLN A CA 1
ATOM 1737 C C . GLN A 1 224 ? 6.003 28.321 -12.465 1.00 86.00 224 GLN A C 1
ATOM 1739 O O . GLN A 1 224 ? 5.873 29.455 -12.932 1.00 86.00 224 GLN A O 1
ATOM 1744 N N . LEU A 1 225 ? 5.052 27.394 -12.538 1.00 87.19 225 LEU A N 1
ATOM 1745 C CA . LEU A 1 225 ? 3.703 27.611 -13.047 1.00 87.19 225 LEU A CA 1
ATOM 1746 C C . LEU A 1 225 ? 2.730 27.648 -11.863 1.00 87.19 225 LEU A C 1
ATOM 1748 O O . LEU A 1 225 ? 2.794 26.792 -10.985 1.00 87.19 225 LEU A O 1
ATOM 1752 N N . LEU A 1 226 ? 1.849 28.642 -11.836 1.00 87.44 226 LEU A N 1
ATOM 1753 C CA . LEU A 1 226 ? 0.940 28.941 -10.728 1.00 87.44 226 LEU A CA 1
ATOM 1754 C C . LEU A 1 226 ? -0.468 29.218 -11.258 1.00 87.44 226 LEU A C 1
ATOM 1756 O O . LEU A 1 226 ? -0.618 29.690 -12.386 1.00 87.44 226 LEU A O 1
ATOM 1760 N N . PHE A 1 227 ? -1.487 29.019 -10.423 1.00 87.50 227 PHE A N 1
ATOM 1761 C CA . PHE A 1 227 ? -2.790 29.648 -10.642 1.00 87.50 227 PHE A CA 1
ATOM 1762 C C . PHE A 1 227 ? -2.699 31.142 -10.310 1.00 87.50 227 PHE A C 1
ATOM 1764 O O . PHE A 1 227 ? -2.261 31.515 -9.222 1.00 87.50 227 PHE A O 1
ATOM 1771 N N . ASP A 1 228 ? -3.115 32.003 -11.236 1.00 87.12 228 ASP A N 1
ATOM 1772 C CA . ASP A 1 228 ? -3.251 33.439 -10.998 1.00 87.12 228 ASP A CA 1
ATOM 1773 C C . ASP A 1 228 ? -4.534 33.712 -10.203 1.00 87.12 228 ASP A C 1
ATOM 1775 O O . ASP A 1 228 ? -5.604 33.962 -10.765 1.00 87.12 228 ASP A O 1
ATOM 1779 N N . LEU A 1 229 ? -4.421 33.618 -8.875 1.00 85.44 229 LEU A N 1
ATOM 1780 C CA . LEU A 1 229 ? -5.513 33.972 -7.969 1.00 85.44 229 LEU A CA 1
ATOM 1781 C C . LEU A 1 229 ? -5.555 35.474 -7.649 1.00 85.44 229 LEU A C 1
ATOM 1783 O O . LEU A 1 229 ? -6.598 35.967 -7.224 1.00 85.44 229 LEU A O 1
ATOM 1787 N N . GLU A 1 230 ? -4.478 36.220 -7.931 1.00 81.44 230 GLU A N 1
ATOM 1788 C CA . GLU A 1 230 ? -4.434 37.685 -7.804 1.00 81.44 230 GLU A CA 1
ATOM 1789 C C . GLU A 1 230 ? -5.458 38.359 -8.738 1.00 81.44 230 GLU A C 1
ATOM 1791 O O . GLU A 1 230 ? -6.046 39.386 -8.386 1.00 81.44 230 GLU A O 1
ATOM 1796 N N . THR A 1 231 ? -5.695 37.787 -9.929 1.00 83.44 231 THR A N 1
ATOM 1797 C CA . THR A 1 231 ? -6.643 38.319 -10.930 1.00 83.44 231 THR A CA 1
ATOM 1798 C C . THR A 1 231 ? -7.960 37.535 -11.062 1.00 83.44 231 THR A C 1
ATOM 1800 O O . THR A 1 231 ? -8.765 37.822 -11.963 1.00 83.44 231 THR A O 1
ATOM 1803 N N . ALA A 1 232 ? -8.215 36.593 -10.144 1.00 84.75 232 ALA A N 1
ATOM 1804 C CA . ALA A 1 232 ? -9.391 35.723 -10.142 1.00 84.75 232 ALA A CA 1
ATOM 1805 C C . ALA A 1 232 ? -10.725 36.493 -10.125 1.00 84.75 232 ALA A C 1
ATOM 1807 O O . ALA A 1 232 ? -10.875 37.524 -9.463 1.00 84.75 232 ALA A O 1
ATOM 1808 N N . LYS A 1 233 ? -11.737 35.973 -10.834 1.00 83.12 233 LYS A N 1
ATOM 1809 C CA . LYS A 1 233 ? -13.074 36.597 -10.923 1.00 83.12 233 LYS A CA 1
ATOM 1810 C C . LYS A 1 233 ? -14.175 35.601 -10.584 1.00 83.12 233 LYS A C 1
ATOM 1812 O O . LYS A 1 233 ? -14.191 34.518 -11.147 1.00 83.12 233 LYS A O 1
ATOM 1817 N N . ALA A 1 234 ? -15.136 35.966 -9.738 1.00 82.12 234 ALA A N 1
ATOM 1818 C CA . ALA A 1 234 ? -16.288 35.104 -9.453 1.00 82.12 234 ALA A CA 1
ATOM 1819 C C . ALA A 1 234 ? -17.095 34.785 -10.732 1.00 82.12 234 ALA A C 1
ATOM 1821 O O . ALA A 1 234 ? -17.572 35.707 -11.400 1.00 82.12 234 ALA A O 1
ATOM 1822 N N . LYS A 1 235 ? -17.282 33.494 -11.050 1.00 79.31 235 LYS A N 1
ATOM 1823 C CA . LYS A 1 235 ? -18.179 33.026 -12.128 1.00 79.31 235 LYS A CA 1
ATOM 1824 C C . LYS A 1 235 ? -19.643 33.023 -11.672 1.00 79.31 235 LYS A C 1
ATOM 1826 O O . LYS A 1 235 ? -20.536 33.332 -12.462 1.00 79.31 235 LYS A O 1
ATOM 1831 N N . THR A 1 236 ? -19.893 32.733 -10.395 1.00 71.62 236 THR A N 1
ATOM 1832 C CA . THR A 1 236 ? -21.230 32.709 -9.781 1.00 71.62 236 THR A CA 1
ATOM 1833 C C . THR A 1 236 ? -21.288 33.559 -8.511 1.00 71.62 236 THR A C 1
ATOM 1835 O O . THR A 1 236 ? -20.271 33.846 -7.886 1.00 71.62 236 THR A O 1
ATOM 1838 N N . VAL A 1 237 ? -22.495 33.995 -8.128 1.00 65.25 237 VAL A N 1
ATOM 1839 C CA . VAL A 1 237 ? -22.740 34.559 -6.791 1.00 65.25 237 VAL A CA 1
ATOM 1840 C C . VAL A 1 237 ? -23.037 33.380 -5.857 1.00 65.25 237 VAL A C 1
ATOM 1842 O O . VAL A 1 237 ? -24.071 32.736 -6.057 1.00 65.25 237 VAL A O 1
ATOM 1845 N N . PRO A 1 238 ? -22.180 33.076 -4.867 1.00 67.94 238 PRO A N 1
ATOM 1846 C CA . PRO A 1 238 ? -22.404 31.964 -3.948 1.00 67.94 238 PRO A CA 1
ATOM 1847 C C . PRO A 1 238 ? -23.628 32.208 -3.062 1.00 67.94 238 PRO A C 1
ATOM 1849 O O . PRO A 1 238 ? -24.004 33.351 -2.798 1.00 67.94 238 PRO A O 1
ATOM 1852 N N . SER A 1 239 ? -24.223 31.132 -2.548 1.00 61.66 239 SER A N 1
ATOM 1853 C CA . SER A 1 239 ? -25.360 31.196 -1.625 1.00 61.66 239 SER A CA 1
ATOM 1854 C C . SER A 1 239 ? -25.070 30.367 -0.378 1.00 61.66 239 SER A C 1
ATOM 1856 O O . SER A 1 239 ? -25.317 29.163 -0.358 1.00 61.66 239 SER A O 1
ATOM 1858 N N . PHE A 1 240 ? -24.580 31.013 0.679 1.00 74.75 240 PHE A N 1
ATOM 1859 C CA . PHE A 1 240 ? -24.162 30.340 1.909 1.00 74.75 240 PHE A CA 1
ATOM 1860 C C . PHE A 1 240 ? -25.321 30.267 2.909 1.00 74.75 240 PHE A C 1
ATOM 1862 O O . PHE A 1 240 ? -25.552 31.210 3.658 1.00 74.75 240 PHE A O 1
ATOM 1869 N N . GLY A 1 241 ? -26.109 29.186 2.894 1.00 68.56 241 GLY A N 1
ATOM 1870 C CA . GLY A 1 241 ? -27.036 28.827 3.986 1.00 68.56 241 GLY A CA 1
ATOM 1871 C C . GLY A 1 241 ? -28.078 29.873 4.442 1.00 68.56 241 GLY A C 1
ATOM 1872 O O . GLY A 1 241 ? -28.663 29.716 5.511 1.00 68.56 241 GLY A O 1
ATOM 1873 N N . GLY A 1 242 ? -28.324 30.945 3.679 1.00 73.81 242 GLY A N 1
ATOM 1874 C CA . GLY A 1 242 ? -29.182 32.061 4.102 1.00 73.81 242 GLY A CA 1
ATOM 1875 C C . GLY A 1 242 ? -28.486 33.156 4.930 1.00 73.81 242 GLY A C 1
ATOM 1876 O O . GLY A 1 242 ? -29.164 33.854 5.687 1.00 73.81 242 GLY A O 1
ATOM 1877 N N . VAL A 1 243 ? -27.165 33.325 4.786 1.00 85.25 243 VAL A N 1
ATOM 1878 C CA . VAL A 1 243 ? -26.404 34.478 5.303 1.00 85.25 243 VAL A CA 1
ATOM 1879 C C . VAL A 1 243 ? -27.067 35.805 4.896 1.00 85.25 243 VAL A C 1
ATOM 1881 O O . VAL A 1 243 ? -27.539 35.984 3.772 1.00 85.25 243 VAL A O 1
ATOM 1884 N N . GLY A 1 244 ? -27.117 36.759 5.831 1.00 82.25 244 GLY A N 1
ATOM 1885 C CA . GLY A 1 244 ? -27.763 38.058 5.624 1.00 82.25 244 GLY A CA 1
ATOM 1886 C C . GLY A 1 244 ? -27.102 38.917 4.535 1.00 82.25 244 GLY A C 1
ATOM 1887 O O . GLY A 1 244 ? -25.886 38.913 4.386 1.00 82.25 244 GLY A O 1
ATOM 1888 N N . GLU A 1 245 ? -27.901 39.709 3.810 1.00 83.25 245 GLU A N 1
ATOM 1889 C CA . GLU A 1 245 ? -27.501 40.483 2.613 1.00 83.25 245 GLU A CA 1
ATOM 1890 C C . GLU A 1 245 ? -26.200 41.300 2.772 1.00 83.25 245 GLU A C 1
ATOM 1892 O O . GLU A 1 245 ? -25.365 41.334 1.862 1.00 83.25 245 GLU A O 1
ATOM 1897 N N . LYS A 1 246 ? -25.987 41.935 3.936 1.00 83.75 246 LYS A N 1
ATOM 1898 C CA . LYS A 1 246 ? -24.777 42.736 4.187 1.00 83.75 246 LYS A CA 1
ATOM 1899 C C . LYS A 1 246 ? -23.552 41.851 4.386 1.00 83.75 246 LYS A C 1
ATOM 1901 O O . LYS A 1 246 ? -22.508 42.138 3.811 1.00 83.75 246 LYS A O 1
ATOM 1906 N N . ALA A 1 247 ? -23.684 40.783 5.169 1.00 87.12 247 ALA A N 1
ATOM 1907 C CA . ALA A 1 247 ? -22.602 39.828 5.373 1.00 87.12 247 ALA A CA 1
ATOM 1908 C C . ALA A 1 247 ? -22.282 39.044 4.090 1.00 87.12 247 ALA A C 1
ATOM 1910 O O . ALA A 1 247 ? -21.114 38.928 3.745 1.00 87.12 247 ALA A O 1
ATOM 1911 N N . GLN A 1 248 ? -23.294 38.615 3.329 1.00 85.88 248 GLN A N 1
ATOM 1912 C CA . GLN A 1 248 ? -23.145 37.923 2.043 1.00 85.88 248 GLN A CA 1
ATOM 1913 C C . GLN A 1 248 ? -22.336 38.753 1.033 1.00 85.88 248 GLN A C 1
ATOM 1915 O O . GLN A 1 248 ? -21.487 38.211 0.331 1.00 85.88 248 GLN A O 1
ATOM 1920 N N . THR A 1 249 ? -22.565 40.071 0.982 1.00 81.75 249 THR A N 1
ATOM 1921 C CA . THR A 1 249 ? -21.806 40.978 0.102 1.00 81.75 249 THR A CA 1
ATOM 1922 C C . THR A 1 249 ? -20.315 40.968 0.449 1.00 81.75 249 THR A C 1
ATOM 1924 O O . THR A 1 249 ? -19.482 40.778 -0.432 1.00 81.75 249 THR A O 1
ATOM 1927 N N . VAL A 1 250 ? -19.981 41.105 1.737 1.00 85.50 250 VAL A N 1
ATOM 1928 C CA . VAL A 1 250 ? -18.589 41.082 2.217 1.00 85.50 250 VAL A CA 1
ATOM 1929 C C . VAL A 1 250 ? -17.951 39.705 2.026 1.00 85.50 250 VAL A C 1
ATOM 1931 O O . VAL A 1 250 ? -16.786 39.610 1.652 1.00 85.50 250 VAL A O 1
ATOM 1934 N N . LEU A 1 251 ? -18.709 38.635 2.266 1.00 84.06 251 LEU A N 1
ATOM 1935 C CA . LEU A 1 251 ? -18.254 37.249 2.186 1.00 84.06 251 LEU A CA 1
ATOM 1936 C C . LEU A 1 251 ? -17.810 36.870 0.770 1.00 84.06 251 LEU A C 1
ATOM 1938 O O . LEU A 1 251 ? -16.745 36.280 0.605 1.00 84.06 251 LEU A O 1
ATOM 1942 N N . ASN A 1 252 ? -18.561 37.305 -0.244 1.00 78.44 252 ASN A N 1
ATOM 1943 C CA . ASN A 1 252 ? -18.213 37.102 -1.651 1.00 78.44 252 ASN A CA 1
ATOM 1944 C C . ASN A 1 252 ? -16.870 37.754 -2.030 1.00 78.44 252 ASN A C 1
ATOM 1946 O O . ASN A 1 252 ? -16.079 37.151 -2.749 1.00 78.44 252 ASN A O 1
ATOM 1950 N N . GLU A 1 253 ? -16.602 38.971 -1.545 1.00 77.56 253 GLU A N 1
ATOM 1951 C CA . GLU A 1 253 ? -15.323 39.664 -1.777 1.00 77.56 253 GLU A CA 1
ATOM 1952 C C . GLU A 1 253 ? -14.180 39.047 -0.944 1.00 77.56 253 GLU A C 1
ATOM 1954 O O . GLU A 1 253 ? -13.034 38.979 -1.390 1.00 77.56 253 GLU A O 1
ATOM 1959 N N . SER A 1 254 ? -14.500 38.559 0.257 1.00 81.06 254 SER A N 1
ATOM 1960 C CA . SER A 1 254 ? -13.535 38.042 1.233 1.00 81.06 254 SER A CA 1
ATOM 1961 C C . SER A 1 254 ? -12.905 36.709 0.834 1.00 81.06 254 SER A C 1
ATOM 1963 O O . SER A 1 254 ? -11.705 36.544 1.033 1.00 81.06 254 SER A O 1
ATOM 1965 N N . TYR A 1 255 ? -13.672 35.775 0.258 1.00 79.56 255 TYR A N 1
ATOM 1966 C CA . TYR A 1 255 ? -13.141 34.475 -0.189 1.00 79.56 255 TYR A CA 1
ATOM 1967 C C . TYR A 1 255 ? -12.016 34.642 -1.219 1.00 79.56 255 TYR A C 1
ATOM 1969 O O . TYR A 1 255 ? -10.942 34.064 -1.063 1.00 79.56 255 TYR A O 1
ATOM 1977 N N . ILE A 1 256 ? -12.234 35.489 -2.233 1.00 81.38 256 ILE A N 1
ATOM 1978 C CA . ILE A 1 256 ? -11.231 35.758 -3.272 1.00 81.38 256 ILE A CA 1
ATOM 1979 C C . ILE A 1 256 ? -10.024 36.477 -2.663 1.00 81.38 256 ILE A C 1
ATOM 1981 O O . ILE A 1 256 ? -8.893 36.077 -2.911 1.00 81.38 256 ILE A O 1
ATOM 1985 N N . LYS A 1 257 ? -10.248 37.485 -1.806 1.00 79.44 257 LYS A N 1
ATOM 1986 C CA . LYS A 1 257 ? -9.168 38.203 -1.108 1.00 79.44 257 LYS A CA 1
ATOM 1987 C C . LYS A 1 257 ? -8.289 37.268 -0.262 1.00 79.44 257 LYS A C 1
ATOM 1989 O O . LYS A 1 257 ? -7.091 37.505 -0.173 1.00 79.44 257 LYS A O 1
ATOM 1994 N N . PHE A 1 258 ? -8.866 36.231 0.346 1.00 80.62 258 PHE A N 1
ATOM 1995 C CA . PHE A 1 258 ? -8.134 35.267 1.169 1.00 80.62 258 PHE A CA 1
ATOM 1996 C C . PHE A 1 258 ? -7.244 34.336 0.334 1.00 80.62 258 PHE A C 1
ATOM 1998 O O . PHE A 1 258 ? -6.091 34.119 0.688 1.00 80.62 258 PHE A O 1
ATOM 2005 N N . TYR A 1 259 ? -7.747 33.843 -0.802 1.00 79.12 259 TYR A N 1
ATOM 2006 C CA . TYR A 1 259 ? -6.966 33.031 -1.746 1.00 79.12 259 TYR A CA 1
ATOM 2007 C C . TYR A 1 259 ? -5.945 33.844 -2.564 1.00 79.12 259 TYR A C 1
ATOM 2009 O O . TYR A 1 259 ? -4.953 33.289 -3.027 1.00 79.12 259 TYR A O 1
ATOM 2017 N N . ALA A 1 260 ? -6.170 35.149 -2.738 1.00 77.56 260 ALA A N 1
ATOM 2018 C CA . ALA A 1 260 ? -5.249 36.076 -3.398 1.00 77.56 260 ALA A CA 1
ATOM 2019 C C . ALA A 1 260 ? -4.137 36.620 -2.472 1.00 77.56 260 ALA A C 1
ATOM 2021 O O . ALA A 1 260 ? -3.355 37.473 -2.892 1.00 77.56 260 ALA A O 1
ATOM 2022 N N . ASP A 1 261 ? -4.073 36.182 -1.210 1.00 74.00 261 ASP A N 1
ATOM 2023 C CA . ASP A 1 261 ? -3.014 36.570 -0.277 1.00 74.00 261 ASP A CA 1
ATOM 2024 C C . ASP A 1 261 ? -1.780 35.667 -0.468 1.00 74.00 261 ASP A C 1
ATOM 2026 O O . ASP A 1 261 ? -1.802 34.481 -0.133 1.00 74.00 261 ASP A O 1
ATOM 2030 N N . ASP A 1 262 ? -0.680 36.238 -0.975 1.00 63.84 262 ASP A N 1
ATOM 2031 C CA . ASP A 1 262 ? 0.606 35.548 -1.196 1.00 63.84 262 ASP A CA 1
ATOM 2032 C C . ASP A 1 262 ? 1.139 34.810 0.053 1.00 63.84 262 ASP A C 1
ATOM 2034 O O . ASP A 1 262 ? 1.958 33.894 -0.068 1.00 63.84 262 ASP A O 1
ATOM 2038 N N . THR A 1 263 ? 0.694 35.177 1.264 1.00 63.12 263 THR A N 1
ATOM 2039 C CA . THR A 1 263 ? 1.087 34.482 2.502 1.00 63.12 263 THR A CA 1
ATOM 2040 C C . THR A 1 263 ? 0.505 33.073 2.628 1.00 63.12 263 THR A C 1
ATOM 2042 O O . THR A 1 263 ? 1.061 32.267 3.379 1.00 63.12 263 THR A O 1
ATOM 2045 N N . ALA A 1 264 ? -0.554 32.741 1.879 1.00 61.38 264 ALA A N 1
ATOM 2046 C CA . ALA A 1 264 ? -1.134 31.402 1.867 1.00 61.38 264 ALA A CA 1
ATOM 2047 C C . ALA A 1 264 ? -0.194 30.354 1.250 1.00 61.38 264 ALA A C 1
ATOM 2049 O O . ALA A 1 264 ? -0.143 29.228 1.737 1.00 61.38 264 ALA A O 1
ATOM 2050 N N . GLY A 1 265 ? 0.595 30.727 0.234 1.00 61.84 265 GLY A N 1
ATOM 2051 C CA . GLY A 1 265 ? 1.568 29.826 -0.392 1.00 61.84 265 GLY A CA 1
ATOM 2052 C C . GLY A 1 265 ? 0.914 28.616 -1.062 1.00 61.84 265 GLY A C 1
ATOM 2053 O O . GLY A 1 265 ? 1.115 27.488 -0.628 1.00 61.84 265 GLY A O 1
ATOM 2054 N N . ILE A 1 266 ? 0.128 28.865 -2.109 1.00 68.56 266 ILE A N 1
ATOM 2055 C CA . ILE A 1 266 ? -0.630 27.851 -2.861 1.00 68.56 266 ILE A CA 1
ATOM 2056 C C . ILE A 1 266 ? 0.320 26.931 -3.661 1.00 68.56 266 ILE A C 1
ATOM 2058 O O . ILE A 1 266 ? 1.372 27.408 -4.100 1.00 68.56 266 ILE A O 1
ATOM 2062 N N . PRO A 1 267 ? -0.022 25.639 -3.874 1.00 71.69 267 PRO A N 1
ATOM 2063 C CA . PRO A 1 267 ? 0.827 24.695 -4.592 1.00 71.69 267 PRO A CA 1
ATOM 2064 C C . PRO A 1 267 ? 1.239 25.151 -5.987 1.00 71.69 267 PRO A C 1
ATOM 2066 O O . PRO A 1 267 ? 0.479 25.776 -6.732 1.00 71.69 267 PRO A O 1
ATOM 2069 N N . LEU A 1 268 ? 2.462 24.775 -6.350 1.00 78.44 268 LEU A N 1
ATOM 2070 C CA . LEU A 1 268 ? 2.998 24.987 -7.686 1.00 78.44 268 LEU A CA 1
ATOM 2071 C C . LEU A 1 268 ? 2.354 23.984 -8.654 1.00 78.44 268 LEU A C 1
ATOM 2073 O O . LEU A 1 268 ? 2.389 22.780 -8.428 1.00 78.44 268 LEU A O 1
ATOM 2077 N N . VAL A 1 269 ? 1.823 24.467 -9.775 1.00 82.44 269 VAL A N 1
ATOM 2078 C CA . VAL A 1 269 ? 1.243 23.614 -10.829 1.00 82.44 269 VAL A 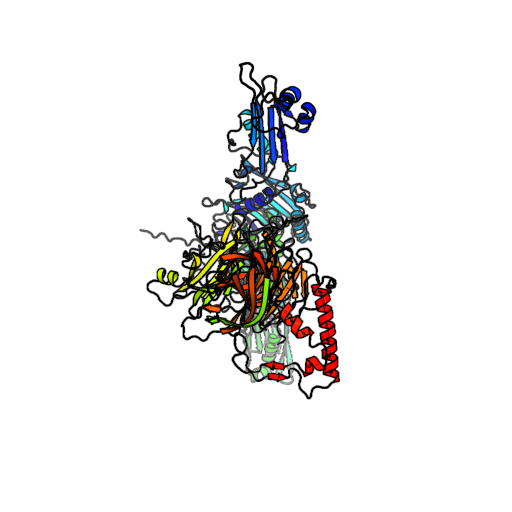CA 1
ATOM 2079 C C . VAL A 1 269 ? 2.336 22.843 -11.568 1.00 82.44 269 VAL A C 1
ATOM 2081 O O . VAL A 1 269 ? 2.115 21.716 -12.005 1.00 82.44 269 VAL A O 1
ATOM 2084 N N . ALA A 1 270 ? 3.520 23.444 -11.711 1.00 82.19 270 ALA A N 1
ATOM 2085 C CA . ALA A 1 270 ? 4.733 22.773 -12.167 1.00 82.19 270 ALA A CA 1
ATOM 2086 C C . ALA A 1 270 ? 5.995 23.584 -11.835 1.00 82.19 270 ALA A C 1
ATOM 2088 O O . ALA A 1 270 ? 5.944 24.812 -11.740 1.00 82.19 270 ALA A O 1
ATOM 2089 N N . VAL A 1 271 ? 7.144 22.910 -11.775 1.00 82.75 271 VAL A N 1
ATOM 2090 C CA . VAL A 1 271 ? 8.483 23.519 -11.862 1.00 82.75 271 VAL A CA 1
ATOM 2091 C C . VAL A 1 271 ? 9.149 23.067 -13.160 1.00 82.75 271 VAL A C 1
ATOM 2093 O O . VAL A 1 271 ? 8.990 21.926 -13.582 1.00 82.75 271 VAL A O 1
ATOM 2096 N N . THR A 1 272 ? 9.893 23.951 -13.821 1.00 83.56 272 THR A N 1
ATOM 2097 C CA . THR A 1 272 ? 10.589 23.649 -15.083 1.00 83.56 272 THR A CA 1
ATOM 2098 C C . THR A 1 272 ? 12.017 24.182 -15.062 1.00 83.56 272 THR A C 1
ATOM 2100 O O . THR A 1 272 ? 12.253 25.311 -14.624 1.00 83.56 272 THR A O 1
ATOM 2103 N N . ALA A 1 273 ? 12.963 23.375 -15.542 1.00 80.75 273 ALA A N 1
ATOM 2104 C CA . ALA A 1 273 ? 14.379 23.713 -15.646 1.00 80.75 273 ALA A CA 1
ATOM 2105 C C . ALA A 1 273 ? 14.779 23.808 -17.123 1.00 80.75 273 ALA A C 1
ATOM 2107 O O . ALA A 1 273 ? 14.680 22.829 -17.856 1.00 80.75 273 ALA A O 1
ATOM 2108 N N . THR A 1 274 ? 15.220 24.986 -17.571 1.00 80.31 274 THR A N 1
ATOM 2109 C CA . THR A 1 274 ? 15.616 25.233 -18.972 1.00 80.31 274 THR A CA 1
ATOM 2110 C C . THR A 1 274 ? 17.104 25.550 -19.039 1.00 80.31 274 THR A C 1
ATOM 2112 O O . THR A 1 274 ? 17.577 26.411 -18.300 1.00 80.31 274 THR A O 1
ATOM 2115 N N . ALA A 1 275 ? 17.861 24.880 -19.907 1.00 74.69 275 ALA A N 1
ATOM 2116 C CA . ALA A 1 275 ? 19.298 25.112 -20.015 1.00 74.69 275 ALA A CA 1
ATOM 2117 C C . ALA A 1 275 ? 19.643 26.397 -20.789 1.00 74.69 275 ALA A C 1
ATOM 2119 O O . ALA A 1 275 ? 19.032 26.728 -21.803 1.00 74.69 275 ALA A O 1
ATOM 2120 N N . GLU A 1 276 ? 20.685 27.091 -20.334 1.00 71.06 276 GLU A N 1
ATOM 2121 C CA . GLU A 1 276 ? 21.281 28.266 -20.983 1.00 71.06 276 GLU A CA 1
ATOM 2122 C C . GLU A 1 276 ? 22.211 27.876 -22.149 1.00 71.06 276 GLU A C 1
ATOM 2124 O O . GLU A 1 276 ? 22.451 28.674 -23.056 1.00 71.06 276 GLU A O 1
ATOM 2129 N N . THR A 1 277 ? 22.743 26.649 -22.131 1.00 65.38 277 THR A N 1
ATOM 2130 C CA . THR A 1 277 ? 23.634 26.084 -23.156 1.00 65.38 277 THR A CA 1
ATOM 2131 C C . THR A 1 277 ? 23.313 24.611 -23.386 1.00 65.38 277 THR A C 1
ATOM 2133 O O . THR A 1 277 ? 23.221 23.856 -22.419 1.00 65.38 277 THR A O 1
ATOM 2136 N N . ALA A 1 278 ? 23.197 24.200 -24.649 1.00 61.16 278 ALA A N 1
ATOM 2137 C CA . ALA A 1 278 ? 22.942 22.816 -25.041 1.00 61.16 278 ALA A CA 1
ATOM 2138 C C . ALA A 1 278 ? 24.225 22.078 -25.447 1.00 61.16 278 ALA A C 1
ATOM 2140 O O . ALA A 1 278 ? 24.993 22.590 -26.264 1.00 61.16 278 ALA A O 1
ATOM 2141 N N . ASP A 1 279 ? 24.377 20.848 -24.957 1.00 60.47 279 ASP A N 1
ATOM 2142 C CA . ASP A 1 279 ? 25.279 19.845 -25.525 1.00 60.47 279 ASP A CA 1
ATOM 2143 C C . ASP A 1 279 ? 24.463 18.928 -26.452 1.00 60.47 279 ASP A C 1
ATOM 2145 O O . ASP A 1 279 ? 23.415 18.414 -26.062 1.00 60.47 279 ASP A O 1
ATOM 2149 N N . SER A 1 280 ? 24.902 18.738 -27.698 1.00 57.72 280 SER A N 1
ATOM 2150 C CA . SER A 1 280 ? 24.154 17.946 -28.688 1.00 57.72 280 SER A CA 1
ATOM 2151 C C . SER A 1 280 ? 24.115 16.455 -28.336 1.00 57.72 280 SER A C 1
ATOM 2153 O O . SER A 1 280 ? 25.158 15.863 -28.066 1.00 57.72 280 SER A O 1
ATOM 2155 N N . GLY A 1 281 ? 22.931 15.839 -28.412 1.00 61.88 281 GLY A N 1
ATOM 2156 C CA . GLY A 1 281 ? 22.715 14.424 -28.096 1.00 61.88 281 GLY A CA 1
ATOM 2157 C C . GLY A 1 281 ? 22.414 14.165 -26.616 1.00 61.88 281 GLY A C 1
ATOM 2158 O O . GLY A 1 281 ? 22.590 13.041 -26.148 1.00 61.88 281 GLY A O 1
ATOM 2159 N N . SER A 1 282 ? 21.987 15.190 -25.869 1.00 65.19 282 SER A N 1
ATOM 2160 C CA . SER A 1 282 ? 21.755 15.114 -24.418 1.00 65.19 282 SER A CA 1
ATOM 2161 C C . SER A 1 282 ? 20.277 15.148 -24.010 1.00 65.19 282 SER A C 1
ATOM 2163 O O . SER A 1 282 ? 19.979 14.875 -22.846 1.00 65.19 282 SER A O 1
ATOM 2165 N N . LEU A 1 283 ? 19.359 15.434 -24.948 1.00 74.81 283 LEU A N 1
ATOM 2166 C CA . LEU A 1 283 ? 17.923 15.654 -24.689 1.00 74.81 283 LEU A CA 1
ATOM 2167 C C . LEU A 1 283 ? 17.665 16.806 -23.697 1.00 74.81 283 LEU A C 1
ATOM 2169 O O . LEU A 1 283 ? 16.673 16.809 -22.968 1.00 74.81 283 LEU A O 1
ATOM 2173 N N . THR A 1 284 ? 18.557 17.797 -23.659 1.00 76.56 284 THR A N 1
ATOM 2174 C CA . THR A 1 284 ? 18.490 18.904 -22.705 1.00 76.56 284 THR A CA 1
ATOM 2175 C C . THR A 1 284 ? 17.382 19.879 -23.094 1.00 76.56 284 THR A C 1
ATOM 2177 O O . THR A 1 284 ? 17.388 20.401 -24.209 1.00 76.56 284 THR A O 1
ATOM 2180 N N . LEU A 1 285 ? 16.449 20.175 -22.179 1.00 80.38 285 LEU A N 1
ATOM 2181 C CA . LEU A 1 285 ? 15.351 21.116 -22.437 1.00 80.38 285 LEU A CA 1
ATOM 2182 C C . LEU A 1 285 ? 15.876 22.537 -22.705 1.00 80.38 285 LEU A C 1
ATOM 2184 O O . LEU A 1 285 ? 16.560 23.134 -21.871 1.00 80.38 285 LEU A O 1
ATOM 2188 N N . THR A 1 286 ? 15.506 23.092 -23.862 1.00 82.38 286 THR A N 1
ATOM 2189 C CA . THR A 1 286 ? 15.907 24.442 -24.313 1.00 82.38 286 THR A CA 1
ATOM 2190 C C . THR A 1 286 ? 14.731 25.348 -24.675 1.00 82.38 286 THR A C 1
ATOM 2192 O O . THR A 1 286 ? 14.875 26.571 -24.660 1.00 82.38 286 THR A O 1
ATOM 2195 N N . SER A 1 287 ? 13.557 24.784 -24.971 1.00 83.38 287 SER A N 1
ATOM 2196 C CA . SER A 1 287 ? 12.319 25.545 -25.153 1.00 83.38 287 SER A CA 1
ATOM 2197 C C . SER A 1 287 ? 11.092 24.738 -24.735 1.00 83.38 287 SER A C 1
ATOM 2199 O O . SER A 1 287 ? 11.133 23.509 -24.683 1.00 83.38 287 SER A O 1
ATOM 2201 N N . LEU A 1 288 ? 10.020 25.453 -24.399 1.00 87.62 288 LEU A N 1
ATOM 2202 C CA . LEU A 1 288 ? 8.785 24.924 -23.831 1.00 87.62 288 LEU A CA 1
ATOM 2203 C C . LEU A 1 288 ? 7.605 25.815 -24.244 1.00 87.62 288 LEU A C 1
ATOM 2205 O O . LEU A 1 288 ? 7.693 27.038 -24.127 1.00 87.62 288 LEU A O 1
ATOM 2209 N N . ASP A 1 289 ? 6.485 25.203 -24.622 1.00 88.69 289 ASP A N 1
ATOM 2210 C CA . ASP A 1 289 ? 5.154 25.832 -24.651 1.00 88.69 289 ASP A CA 1
ATOM 2211 C C . ASP A 1 289 ? 4.126 24.927 -23.937 1.00 88.69 289 ASP A C 1
ATOM 2213 O O . ASP A 1 289 ? 4.478 23.837 -23.482 1.00 88.69 289 ASP A O 1
ATOM 2217 N N . ARG A 1 290 ? 2.871 25.363 -23.769 1.00 89.50 290 ARG A N 1
ATOM 2218 C CA . ARG A 1 290 ? 1.832 24.611 -23.039 1.00 89.50 290 ARG A CA 1
ATOM 2219 C C . ARG A 1 290 ? 0.468 24.653 -23.727 1.00 89.50 290 ARG A C 1
ATOM 2221 O O . ARG A 1 290 ? 0.056 25.701 -24.219 1.00 89.50 290 ARG A O 1
ATOM 2228 N N . GLN A 1 291 ? -0.279 23.550 -23.669 1.00 91.56 291 GLN A N 1
ATOM 2229 C CA . GLN A 1 291 ? -1.687 23.500 -24.088 1.00 91.56 291 GLN A CA 1
ATOM 2230 C C . GLN A 1 291 ? -2.548 22.628 -23.164 1.00 91.56 291 GLN A C 1
ATOM 2232 O O . GLN A 1 291 ? -2.032 21.982 -22.256 1.00 91.56 291 GLN A O 1
ATOM 2237 N N . LEU A 1 292 ? -3.864 22.627 -23.392 1.00 92.12 292 LEU A N 1
ATOM 2238 C CA . LEU A 1 292 ? -4.791 21.674 -22.780 1.00 92.12 292 LEU A CA 1
ATOM 2239 C C . LEU A 1 292 ? -5.272 20.679 -23.837 1.00 92.12 292 LEU A C 1
ATOM 2241 O O . LEU A 1 292 ? -5.621 21.091 -24.946 1.00 92.12 292 LEU A O 1
ATOM 2245 N N . THR A 1 293 ? -5.364 19.406 -23.463 1.00 92.81 293 THR A N 1
ATOM 2246 C CA . THR A 1 293 ? -6.074 18.377 -24.231 1.00 92.81 293 THR A CA 1
ATOM 2247 C C . THR A 1 293 ? -7.326 17.994 -23.454 1.00 92.81 293 THR A C 1
ATOM 2249 O O . THR A 1 293 ? -7.243 17.451 -22.356 1.00 92.81 293 THR A O 1
ATOM 2252 N N . LEU A 1 294 ? -8.493 18.355 -23.991 1.00 91.25 294 LEU A N 1
ATOM 2253 C CA . LEU A 1 294 ? -9.786 18.204 -23.321 1.00 91.25 294 LEU A CA 1
ATOM 2254 C C . LEU A 1 294 ? -10.502 16.935 -23.788 1.00 91.25 294 LEU A C 1
ATOM 2256 O O . LEU A 1 294 ? -10.577 16.667 -24.988 1.00 91.25 294 LEU A O 1
ATOM 2260 N N . ASN A 1 295 ? -11.093 16.202 -22.845 1.00 89.00 295 ASN A N 1
ATOM 2261 C CA . ASN A 1 295 ? -11.952 15.058 -23.128 1.00 89.00 295 ASN A CA 1
ATOM 2262 C C . ASN A 1 295 ? -13.411 15.382 -22.769 1.00 89.00 295 ASN A C 1
ATOM 2264 O O . ASN A 1 295 ? -13.792 15.394 -21.601 1.00 89.00 295 ASN A O 1
ATOM 2268 N N . ASP A 1 296 ? -14.237 15.594 -23.799 1.00 79.25 296 ASP A N 1
ATOM 2269 C CA . ASP A 1 296 ? -15.657 15.961 -23.673 1.00 79.25 296 ASP A CA 1
ATOM 2270 C C . ASP A 1 296 ? -16.527 14.918 -22.936 1.00 79.25 296 ASP A C 1
ATOM 2272 O O . ASP A 1 296 ? -17.629 15.246 -22.497 1.00 79.25 296 ASP A O 1
ATOM 2276 N N . ASN A 1 297 ? -16.079 13.658 -22.831 1.00 81.69 297 ASN A N 1
ATOM 2277 C CA . ASN A 1 297 ? -16.836 12.589 -22.167 1.00 81.69 297 ASN A CA 1
ATOM 2278 C C . ASN A 1 297 ? -16.468 12.424 -20.685 1.00 81.69 297 ASN A C 1
ATOM 2280 O O . ASN A 1 297 ? -17.296 11.955 -19.908 1.00 81.69 297 ASN A O 1
ATOM 2284 N N . ASP A 1 298 ? -15.235 12.769 -20.310 1.00 85.00 298 ASP A N 1
ATOM 2285 C CA . ASP A 1 298 ? -14.718 12.635 -18.949 1.00 85.00 298 ASP A CA 1
ATOM 2286 C C . ASP A 1 298 ? -13.600 13.659 -18.710 1.00 85.00 298 ASP A C 1
ATOM 2288 O O . ASP A 1 298 ? -12.467 13.493 -19.169 1.00 85.00 298 ASP A O 1
ATOM 2292 N N . SER A 1 299 ? -13.910 14.731 -17.977 1.00 86.81 299 SER A N 1
ATOM 2293 C CA . SER A 1 299 ? -12.958 15.817 -17.739 1.00 86.81 299 SER A CA 1
ATOM 2294 C C . SER A 1 299 ? -11.767 15.397 -16.870 1.00 86.81 299 SER A C 1
ATOM 2296 O O . SER A 1 299 ? -10.713 16.023 -16.970 1.00 86.81 299 SER A O 1
ATOM 2298 N N . ARG A 1 300 ? -11.870 14.305 -16.095 1.00 86.31 300 ARG A N 1
ATOM 2299 C CA . ARG A 1 300 ? -10.808 13.818 -15.193 1.00 86.31 300 ARG A CA 1
ATOM 2300 C C . ARG A 1 300 ? -9.515 13.477 -15.937 1.00 86.31 300 ARG A C 1
ATOM 2302 O O . ARG A 1 300 ? -8.429 13.776 -15.443 1.00 86.31 300 ARG A O 1
ATOM 2309 N N . VAL A 1 301 ? -9.643 12.914 -17.143 1.00 88.81 301 VAL A N 1
ATOM 2310 C CA . VAL A 1 301 ? -8.526 12.541 -18.035 1.00 88.81 301 VAL A CA 1
ATOM 2311 C C . VAL A 1 301 ? -8.123 13.634 -19.027 1.00 88.81 301 VAL A C 1
ATOM 2313 O O . VAL A 1 301 ? -7.255 13.404 -19.866 1.00 88.81 301 VAL A O 1
ATOM 2316 N N . SER A 1 302 ? -8.724 14.825 -18.946 1.00 92.31 302 SER A N 1
ATOM 2317 C CA . SER A 1 302 ? -8.194 15.990 -19.664 1.00 92.31 302 SER A CA 1
ATOM 2318 C C . SER A 1 302 ? -6.817 16.337 -19.102 1.00 92.31 302 SER A C 1
ATOM 2320 O O . SER A 1 302 ? -6.607 16.217 -17.895 1.00 92.31 302 SER A O 1
ATOM 2322 N N . THR A 1 303 ? -5.876 16.771 -19.939 1.00 92.25 303 THR A N 1
ATOM 2323 C CA . THR A 1 303 ? -4.483 16.992 -19.523 1.00 92.25 303 THR A CA 1
ATOM 2324 C C . THR A 1 303 ? -3.984 18.412 -19.757 1.00 92.25 303 THR A C 1
ATOM 2326 O O . THR A 1 303 ? -4.387 19.098 -20.698 1.00 92.25 303 THR A O 1
ATOM 2329 N N . LEU A 1 304 ? -3.074 18.838 -18.879 1.00 92.25 304 LEU A N 1
ATOM 2330 C CA . LEU A 1 304 ? -2.163 19.951 -19.118 1.00 92.25 304 LEU A CA 1
ATOM 2331 C C . LEU A 1 304 ? -0.897 19.391 -19.773 1.00 92.25 304 LEU A C 1
ATOM 2333 O O . LEU A 1 304 ? -0.202 18.573 -19.169 1.00 92.25 304 LEU A O 1
ATOM 2337 N N . ASP A 1 305 ? -0.609 19.842 -20.991 1.00 92.06 305 ASP A N 1
ATOM 2338 C CA . ASP A 1 305 ? 0.470 19.321 -21.828 1.00 92.06 305 ASP A CA 1
ATOM 2339 C C . ASP A 1 305 ? 1.610 20.339 -21.934 1.00 92.06 305 ASP A C 1
ATOM 2341 O O . ASP A 1 305 ? 1.419 21.460 -22.409 1.00 92.06 305 ASP A O 1
ATOM 2345 N N . PHE A 1 306 ? 2.810 19.928 -21.534 1.00 90.19 306 PHE A N 1
ATOM 2346 C CA . PHE A 1 306 ? 4.069 20.651 -21.689 1.00 90.19 306 PHE A CA 1
ATOM 2347 C C . PHE A 1 306 ? 4.742 20.192 -22.987 1.00 90.19 306 PHE A C 1
ATOM 2349 O O . PHE A 1 306 ? 5.112 19.028 -23.118 1.00 90.19 306 PHE A O 1
ATOM 2356 N N . LEU A 1 307 ? 4.872 21.100 -23.954 1.00 91.69 307 LEU A N 1
ATOM 2357 C CA . LEU A 1 307 ? 5.357 20.847 -25.311 1.00 91.69 307 LEU A CA 1
ATOM 2358 C C . LEU A 1 307 ? 6.835 21.244 -25.404 1.00 91.69 307 LEU A C 1
ATOM 2360 O O . LEU A 1 307 ? 7.144 22.436 -25.418 1.00 91.69 307 LEU A O 1
ATOM 2364 N N . CYS A 1 308 ? 7.749 20.279 -25.463 1.00 88.88 308 CYS A N 1
ATOM 2365 C CA . CYS A 1 308 ? 9.177 20.512 -25.239 1.00 88.88 308 CYS A CA 1
ATOM 2366 C C . CYS A 1 308 ? 10.025 20.457 -26.521 1.00 88.88 308 CYS A C 1
ATOM 2368 O O . CYS A 1 308 ? 9.793 19.628 -27.406 1.00 88.88 308 CYS A O 1
ATOM 2370 N N . ALA A 1 309 ? 11.068 21.293 -26.570 1.00 88.62 309 ALA A N 1
ATOM 2371 C CA . ALA A 1 309 ? 12.143 21.245 -27.560 1.00 88.62 309 ALA A CA 1
ATOM 2372 C C . ALA A 1 309 ? 13.526 21.181 -26.884 1.00 88.62 309 ALA A C 1
ATOM 2374 O O . ALA A 1 309 ? 13.819 21.885 -25.907 1.00 88.62 309 ALA A O 1
ATOM 2375 N N . THR A 1 310 ? 14.388 20.327 -27.423 1.00 85.94 310 THR A N 1
ATOM 2376 C CA . THR A 1 310 ? 15.678 19.922 -26.851 1.00 85.94 310 THR A CA 1
ATOM 2377 C C . THR A 1 310 ? 16.858 20.354 -27.704 1.00 85.94 310 THR A C 1
ATOM 2379 O O . THR A 1 310 ? 16.699 20.660 -28.879 1.00 85.94 310 THR A O 1
ATOM 2382 N N . ASP A 1 311 ? 18.046 20.403 -27.103 1.00 79.81 311 ASP A N 1
ATOM 2383 C CA . ASP A 1 311 ? 19.337 20.559 -27.786 1.00 79.81 311 ASP A CA 1
ATOM 2384 C C . ASP A 1 311 ? 19.428 21.761 -28.767 1.00 79.81 311 ASP A C 1
ATOM 2386 O O . ASP A 1 311 ? 20.252 21.789 -29.683 1.00 79.81 311 ASP A O 1
ATOM 2390 N N . GLY A 1 312 ? 18.603 22.797 -28.558 1.00 78.38 312 GLY A N 1
ATOM 2391 C CA . GLY A 1 312 ? 18.516 23.992 -29.406 1.00 78.38 312 GLY A CA 1
ATOM 2392 C C . GLY A 1 312 ? 17.575 23.875 -30.615 1.00 78.38 312 GLY A C 1
ATOM 2393 O O . GLY A 1 312 ? 17.600 24.748 -31.489 1.00 78.38 312 GLY A O 1
ATOM 2394 N N . HIS A 1 313 ? 16.747 22.830 -30.694 1.00 85.06 313 HIS A N 1
ATOM 2395 C CA . HIS A 1 313 ? 15.696 22.696 -31.702 1.00 85.06 313 HIS A CA 1
ATOM 2396 C C . HIS A 1 313 ? 14.672 23.843 -31.625 1.00 85.06 313 HIS A C 1
ATOM 2398 O O . HIS A 1 313 ? 14.426 24.449 -30.583 1.00 85.06 313 HIS A O 1
ATOM 2404 N N . THR A 1 314 ? 14.071 24.177 -32.770 1.00 84.00 314 THR A N 1
ATOM 2405 C CA . THR A 1 314 ? 13.087 25.266 -32.856 1.00 84.00 314 THR A CA 1
ATOM 2406 C C . THR A 1 314 ? 11.724 24.787 -32.368 1.00 84.00 314 THR A C 1
ATOM 2408 O O . THR A 1 314 ? 11.174 23.860 -32.955 1.00 84.00 314 THR A O 1
ATOM 2411 N N . GLN A 1 315 ? 11.161 25.461 -31.360 1.00 85.81 315 GLN A N 1
ATOM 2412 C CA . GLN A 1 315 ? 9.808 25.200 -30.862 1.00 85.81 315 GLN A CA 1
ATOM 2413 C C . GLN A 1 315 ? 8.775 25.261 -32.014 1.00 85.81 315 GLN A C 1
ATOM 2415 O O . GLN A 1 315 ? 8.661 26.308 -32.666 1.00 85.81 315 GLN A O 1
ATOM 2420 N N . PRO A 1 316 ? 8.025 24.175 -32.290 1.00 86.25 316 PRO A N 1
ATOM 2421 C CA . PRO A 1 316 ? 6.940 24.175 -33.270 1.00 86.25 316 PRO A CA 1
ATOM 2422 C C . PRO A 1 316 ? 5.762 25.060 -32.847 1.00 86.25 316 PRO A C 1
ATOM 2424 O O . PRO A 1 316 ? 5.638 25.460 -31.691 1.00 86.25 316 PRO A O 1
ATOM 2427 N N . ALA A 1 317 ? 4.859 25.342 -33.788 1.00 84.44 317 ALA A N 1
ATOM 2428 C CA . ALA A 1 317 ? 3.615 26.040 -33.480 1.00 84.44 317 ALA A CA 1
ATOM 2429 C C . ALA A 1 317 ? 2.627 25.112 -32.754 1.00 84.44 317 ALA A C 1
ATOM 2431 O O . ALA A 1 317 ? 2.367 24.004 -33.219 1.00 84.44 317 ALA A O 1
ATOM 2432 N N . THR A 1 318 ? 2.039 25.608 -31.667 1.00 86.44 318 THR A N 1
ATOM 2433 C CA . THR A 1 318 ? 1.099 24.866 -30.818 1.00 86.44 318 THR A CA 1
ATOM 2434 C C . THR A 1 318 ? -0.181 24.481 -31.567 1.00 86.44 318 THR A C 1
ATOM 2436 O O . THR A 1 318 ? -0.848 25.323 -32.175 1.00 86.44 318 THR A O 1
ATOM 2439 N N . MET A 1 319 ? -0.500 23.185 -31.545 1.00 86.94 319 MET A N 1
ATOM 2440 C CA . MET A 1 319 ? -1.558 22.539 -32.327 1.00 86.94 319 MET A CA 1
ATOM 2441 C C . MET A 1 319 ? -2.254 21.456 -31.482 1.00 86.94 319 MET A C 1
ATOM 2443 O O . MET A 1 319 ? -1.553 20.608 -30.919 1.00 86.94 319 MET A O 1
ATOM 2447 N N . PRO A 1 320 ? -3.603 21.414 -31.439 1.00 87.75 320 PRO A N 1
ATOM 2448 C CA . PRO A 1 320 ? -4.335 20.411 -30.668 1.00 87.75 320 PRO A CA 1
ATOM 2449 C C . PRO A 1 320 ? -4.007 18.971 -31.080 1.00 87.75 320 PRO A C 1
ATOM 2451 O O . PRO A 1 320 ? -3.853 18.662 -32.271 1.00 87.75 320 PRO A O 1
ATOM 2454 N N . PHE A 1 321 ? -3.947 18.073 -30.100 1.00 92.12 321 PHE A N 1
ATOM 2455 C CA . PHE A 1 321 ? -3.862 16.639 -30.358 1.00 92.12 321 PHE A CA 1
ATOM 2456 C C . PHE A 1 321 ? -5.211 16.087 -30.834 1.00 92.12 321 PHE A C 1
ATOM 2458 O O . PHE A 1 321 ? -6.275 16.617 -30.519 1.00 92.12 321 PHE A O 1
ATOM 2465 N N . THR A 1 322 ? -5.169 15.029 -31.647 1.00 89.75 322 THR A N 1
ATOM 2466 C CA . THR A 1 322 ? -6.375 14.315 -32.114 1.00 89.75 322 THR A CA 1
ATOM 2467 C C . THR A 1 322 ? -6.632 13.029 -31.323 1.00 89.75 322 THR A C 1
ATOM 2469 O O . THR A 1 322 ? -7.378 12.163 -31.777 1.00 89.75 322 THR A O 1
ATOM 2472 N N . TRP A 1 323 ? -5.978 12.897 -30.170 1.00 91.44 323 TRP A N 1
ATOM 2473 C CA . TRP A 1 323 ? -6.030 11.787 -29.224 1.00 91.44 323 TRP A CA 1
ATOM 2474 C C . TRP A 1 323 ? -6.001 12.345 -27.793 1.00 91.44 323 TRP A C 1
ATOM 2476 O O . TRP A 1 323 ? -5.666 13.512 -27.599 1.00 91.44 323 TRP A O 1
ATOM 2486 N N . ASN A 1 324 ? -6.335 11.509 -26.808 1.00 90.81 324 ASN A N 1
ATOM 2487 C CA . ASN A 1 324 ? -6.137 11.800 -25.385 1.00 90.81 324 ASN A CA 1
ATOM 2488 C C . ASN A 1 324 ? -4.911 11.037 -24.871 1.00 90.81 324 ASN A C 1
ATOM 2490 O O . ASN A 1 324 ? -4.541 10.016 -25.449 1.00 90.81 324 ASN A O 1
ATOM 2494 N N . TRP A 1 325 ? -4.303 11.504 -23.782 1.00 91.31 325 TRP A N 1
ATOM 2495 C CA . TRP A 1 325 ? -3.118 10.859 -23.207 1.00 91.31 325 TRP A CA 1
ATOM 2496 C C . TRP A 1 325 ? -3.430 9.750 -22.198 1.00 91.31 325 TRP A C 1
ATOM 2498 O O . TRP A 1 325 ? -2.628 8.839 -22.066 1.00 91.31 325 TRP A O 1
ATOM 2508 N N . VAL A 1 326 ? -4.581 9.793 -21.522 1.00 87.69 326 VAL A N 1
ATOM 2509 C CA . VAL A 1 326 ? -5.001 8.783 -20.531 1.00 87.69 326 VAL A CA 1
ATOM 2510 C C . VAL A 1 326 ? -6.437 8.345 -20.836 1.00 87.69 326 VAL A C 1
ATOM 2512 O O . VAL A 1 326 ? -7.259 9.161 -21.273 1.00 87.69 326 VAL A O 1
ATOM 2515 N N . ALA A 1 327 ? -6.754 7.060 -20.660 1.00 83.62 327 ALA A N 1
ATOM 2516 C CA . ALA A 1 327 ? -8.114 6.548 -20.834 1.00 83.62 327 ALA A CA 1
ATOM 2517 C C . ALA A 1 327 ? -8.952 6.738 -19.552 1.00 83.62 327 ALA A C 1
ATOM 2519 O O . ALA A 1 327 ? -8.402 6.656 -18.456 1.00 83.62 327 ALA A O 1
ATOM 2520 N N . PRO A 1 328 ? -10.286 6.917 -19.636 1.00 79.00 328 PRO A N 1
ATOM 2521 C CA . PRO A 1 328 ? -11.156 7.030 -18.455 1.00 79.00 328 PRO A CA 1
ATOM 2522 C C . PRO A 1 328 ? -11.051 5.879 -17.439 1.00 79.00 328 PRO A C 1
ATOM 2524 O O . PRO A 1 328 ? -11.279 6.103 -16.254 1.00 79.00 328 PRO A O 1
ATOM 2527 N N . ALA A 1 329 ? -10.703 4.668 -17.889 1.00 71.19 329 ALA A N 1
ATOM 2528 C CA . ALA A 1 329 ? -10.463 3.514 -17.017 1.00 71.19 329 ALA A CA 1
ATOM 2529 C C . ALA A 1 329 ? -9.112 3.602 -16.277 1.00 71.19 329 ALA A C 1
ATOM 2531 O O . ALA A 1 329 ? -9.017 3.208 -15.117 1.00 71.19 329 ALA A O 1
ATOM 2532 N N . ASP A 1 330 ? -8.099 4.183 -16.924 1.00 76.06 330 ASP A N 1
ATOM 2533 C CA . ASP A 1 330 ? -6.716 4.261 -16.437 1.00 76.06 330 ASP A CA 1
ATOM 2534 C C . ASP A 1 330 ? -6.437 5.537 -15.619 1.00 76.06 330 ASP A C 1
ATOM 2536 O O . ASP A 1 330 ? -5.344 5.733 -15.096 1.00 76.06 330 ASP A O 1
ATOM 2540 N N . VAL A 1 331 ? -7.431 6.418 -15.440 1.00 78.56 331 VAL A N 1
ATOM 2541 C CA . VAL A 1 331 ? -7.285 7.629 -14.607 1.00 78.56 331 VAL A CA 1
ATOM 2542 C C . VAL A 1 331 ? -6.921 7.304 -13.156 1.00 78.56 331 VAL A C 1
ATOM 2544 O O . VAL A 1 331 ? -6.252 8.091 -12.496 1.00 78.56 331 VAL A O 1
ATOM 2547 N N . ASN A 1 332 ? -7.323 6.119 -12.685 1.00 69.94 332 ASN A N 1
ATOM 2548 C CA . ASN A 1 332 ? -7.006 5.583 -11.363 1.00 69.94 332 ASN A CA 1
ATOM 2549 C C . ASN A 1 332 ? -5.708 4.745 -11.343 1.00 69.94 332 ASN A C 1
ATOM 2551 O O . ASN A 1 332 ? -5.452 4.045 -10.367 1.00 69.94 332 ASN A O 1
ATOM 2555 N N . SER A 1 333 ? -4.889 4.799 -12.399 1.00 67.06 333 SER A N 1
ATOM 2556 C CA . SER A 1 333 ? -3.592 4.108 -12.501 1.00 67.06 333 SER A CA 1
ATOM 2557 C C . SER A 1 333 ? -2.468 4.948 -13.139 1.00 67.06 333 SER A C 1
ATOM 2559 O O . SER A 1 333 ? -1.298 4.662 -12.885 1.00 67.06 333 SER A O 1
ATOM 2561 N N . GLU A 1 334 ? -2.781 6.010 -13.893 1.00 76.25 334 GLU A N 1
ATOM 2562 C CA . GLU A 1 334 ? -1.813 6.918 -14.532 1.00 76.25 334 GLU A CA 1
ATOM 2563 C C . GLU A 1 334 ? -2.078 8.402 -14.179 1.00 76.25 334 GLU A C 1
ATOM 2565 O O . GLU A 1 334 ? -3.143 8.952 -14.464 1.00 76.25 334 GLU A O 1
ATOM 2570 N N . SER A 1 335 ? -1.076 9.115 -13.640 1.00 79.50 335 SER A N 1
ATOM 2571 C CA . SER A 1 335 ? -1.167 10.571 -13.397 1.00 79.50 335 SER A CA 1
ATOM 2572 C C . SER A 1 335 ? -0.974 11.426 -14.659 1.00 79.50 335 SER A C 1
ATOM 2574 O O . SER A 1 335 ? -1.159 12.646 -14.640 1.00 79.50 335 SER A O 1
ATOM 2576 N N . GLY A 1 336 ? -0.586 10.795 -15.766 1.00 86.44 336 GLY A N 1
ATOM 2577 C CA . GLY A 1 336 ? -0.244 11.423 -17.037 1.00 86.44 336 GLY A CA 1
ATOM 2578 C C . GLY A 1 336 ? 0.773 10.589 -17.814 1.00 86.44 336 GLY A C 1
ATOM 2579 O O . GLY A 1 336 ? 1.212 9.540 -17.343 1.00 86.44 336 GLY A O 1
ATOM 2580 N N . VAL A 1 337 ? 1.161 11.070 -18.995 1.00 88.44 337 VAL A N 1
ATOM 2581 C CA . VAL A 1 337 ? 2.088 10.385 -19.912 1.00 88.44 337 VAL A CA 1
ATOM 2582 C C . VAL A 1 337 ? 3.194 11.332 -20.377 1.00 88.44 337 VAL A C 1
ATOM 2584 O O . VAL A 1 337 ? 2.921 12.445 -20.832 1.00 88.44 337 VAL A O 1
ATOM 2587 N N . MET A 1 338 ? 4.441 10.865 -20.333 1.00 88.25 338 MET A N 1
ATOM 2588 C CA . MET A 1 338 ? 5.547 11.425 -21.107 1.00 88.25 338 MET A CA 1
ATOM 2589 C C . MET A 1 338 ? 5.617 10.727 -22.465 1.00 88.25 338 MET A C 1
ATOM 2591 O O . MET A 1 338 ? 5.634 9.502 -22.523 1.00 88.25 338 MET A O 1
ATOM 2595 N N . ALA A 1 339 ? 5.694 11.495 -23.547 1.00 90.75 339 ALA A N 1
ATOM 2596 C CA . ALA A 1 339 ? 5.802 10.993 -24.911 1.00 90.75 339 ALA A CA 1
ATOM 2597 C C . ALA A 1 339 ? 7.012 11.619 -25.612 1.00 90.75 339 ALA A C 1
ATOM 2599 O O . ALA A 1 339 ? 7.040 12.827 -25.823 1.00 90.75 339 ALA A O 1
ATOM 2600 N N . ILE A 1 340 ? 8.009 10.819 -25.984 1.00 90.25 340 ILE A N 1
ATOM 2601 C CA . ILE A 1 340 ? 9.210 11.249 -26.709 1.00 90.25 340 ILE A CA 1
ATOM 2602 C C . ILE A 1 340 ? 9.034 10.932 -28.192 1.00 90.25 340 ILE A C 1
ATOM 2604 O O . ILE A 1 340 ? 8.715 9.806 -28.574 1.00 90.25 340 ILE A O 1
ATOM 2608 N N . ASN A 1 341 ? 9.274 11.928 -29.039 1.00 92.25 341 ASN A N 1
ATOM 2609 C CA . ASN A 1 341 ? 9.197 11.803 -30.486 1.00 92.25 341 ASN A CA 1
ATOM 2610 C C . ASN A 1 341 ? 10.151 10.723 -30.990 1.00 92.25 341 ASN A C 1
ATOM 2612 O O . ASN A 1 341 ? 11.349 10.749 -30.687 1.00 92.25 341 ASN A O 1
ATOM 2616 N N . ARG A 1 342 ? 9.633 9.816 -31.821 1.00 91.50 342 ARG A N 1
ATOM 2617 C CA . ARG A 1 342 ? 10.406 8.741 -32.450 1.00 91.50 342 ARG A CA 1
ATOM 2618 C C . ARG A 1 342 ? 11.757 9.193 -32.997 1.00 91.50 342 ARG A C 1
ATOM 2620 O O . ARG A 1 342 ? 12.768 8.531 -32.778 1.00 91.50 342 ARG A O 1
ATOM 2627 N N . ASN A 1 343 ? 11.769 10.290 -33.755 1.00 92.12 343 ASN A N 1
ATOM 2628 C CA . ASN A 1 343 ? 12.962 10.749 -34.464 1.00 92.12 343 ASN A CA 1
ATOM 2629 C C . ASN A 1 343 ? 14.018 11.271 -33.482 1.00 92.12 343 ASN A C 1
ATOM 2631 O O . ASN A 1 343 ? 15.208 11.036 -33.678 1.00 92.12 343 ASN A O 1
ATOM 2635 N N . THR A 1 344 ? 13.574 11.932 -32.414 1.00 90.50 344 THR A N 1
ATOM 2636 C CA . THR A 1 344 ? 14.416 12.447 -31.332 1.00 90.50 344 THR A CA 1
ATOM 2637 C C . THR A 1 344 ? 14.988 11.296 -30.499 1.00 90.50 344 THR A C 1
ATOM 2639 O O . THR A 1 344 ? 16.193 11.250 -30.256 1.00 90.50 344 THR A O 1
ATOM 2642 N N . PHE A 1 345 ? 14.163 10.300 -30.155 1.00 88.50 345 PHE A N 1
ATOM 2643 C CA . PHE A 1 345 ? 14.606 9.091 -29.456 1.00 88.50 345 PHE A CA 1
ATOM 2644 C C . PHE A 1 345 ? 15.607 8.266 -30.287 1.00 88.50 345 PHE A C 1
ATOM 2646 O O . PHE A 1 345 ? 16.663 7.873 -29.788 1.00 88.50 345 PHE A O 1
ATOM 2653 N N . ALA A 1 346 ? 15.331 8.073 -31.580 1.00 89.94 346 ALA A N 1
ATOM 2654 C CA . ALA A 1 346 ? 16.234 7.393 -32.505 1.00 89.94 346 ALA A CA 1
ATOM 2655 C C . ALA A 1 346 ? 17.547 8.164 -32.728 1.00 89.94 346 ALA A C 1
ATOM 2657 O O . ALA A 1 346 ? 18.603 7.544 -32.829 1.00 89.94 346 ALA A O 1
ATOM 2658 N N . ALA A 1 347 ? 17.517 9.502 -32.766 1.00 88.88 347 ALA A N 1
ATOM 2659 C CA . ALA A 1 347 ? 18.727 10.320 -32.844 1.00 88.88 347 ALA A CA 1
ATOM 2660 C C . ALA A 1 347 ? 19.611 10.145 -31.600 1.00 88.88 347 ALA A C 1
ATOM 2662 O O . ALA A 1 347 ? 20.799 9.859 -31.753 1.00 88.88 347 ALA A O 1
ATOM 2663 N N . TYR A 1 348 ? 19.016 10.230 -30.404 1.00 85.94 348 TYR A N 1
ATOM 2664 C CA . TYR A 1 348 ? 19.694 10.004 -29.126 1.00 85.94 348 TYR A CA 1
ATOM 2665 C C . TYR A 1 348 ? 20.344 8.613 -29.059 1.00 85.94 348 TYR A C 1
ATOM 2667 O O . TYR A 1 348 ? 21.544 8.502 -28.809 1.00 85.94 348 TYR A O 1
ATOM 2675 N N . LEU A 1 349 ? 19.588 7.551 -29.362 1.00 84.94 349 LEU A N 1
ATOM 2676 C CA . LEU A 1 349 ? 20.109 6.181 -29.348 1.00 84.94 349 LEU A CA 1
ATOM 2677 C C . LEU A 1 349 ? 21.212 5.976 -30.403 1.00 84.94 349 LEU A C 1
ATOM 2679 O O . LEU A 1 349 ? 22.236 5.362 -30.108 1.00 84.94 349 LEU A O 1
ATOM 2683 N N . LYS A 1 350 ? 21.060 6.545 -31.607 1.00 88.12 350 LYS A N 1
ATOM 2684 C CA . LYS A 1 350 ? 22.085 6.525 -32.665 1.00 88.12 350 LYS A CA 1
ATOM 2685 C C . LYS A 1 350 ? 23.390 7.179 -32.199 1.00 88.12 350 LYS A C 1
ATOM 2687 O O . LYS A 1 350 ? 24.453 6.644 -32.494 1.00 88.12 350 LYS A O 1
ATOM 2692 N N . ASP A 1 351 ? 23.338 8.300 -31.476 1.00 84.06 351 ASP A N 1
ATOM 2693 C CA . ASP A 1 351 ? 24.551 8.978 -30.992 1.00 84.06 351 ASP A CA 1
ATOM 2694 C C . ASP A 1 351 ? 25.296 8.156 -29.925 1.00 84.06 351 ASP A C 1
ATOM 2696 O O . ASP A 1 351 ? 26.526 8.143 -29.929 1.00 84.06 351 ASP A O 1
ATOM 2700 N N . GLN A 1 352 ? 24.587 7.383 -29.091 1.00 79.88 352 GLN A N 1
ATOM 2701 C CA . GLN A 1 352 ? 25.218 6.397 -28.198 1.00 79.88 352 GLN A CA 1
ATOM 2702 C C . GLN A 1 352 ? 25.840 5.230 -28.993 1.00 79.88 352 GLN A C 1
ATOM 2704 O O . GLN A 1 352 ? 27.003 4.876 -28.794 1.00 79.88 352 GLN A O 1
ATOM 2709 N N . LEU A 1 353 ? 25.090 4.660 -29.945 1.00 82.50 353 LEU A N 1
ATOM 2710 C CA . LEU A 1 353 ? 25.519 3.499 -30.734 1.00 82.50 353 LEU A CA 1
ATOM 2711 C C . LEU A 1 353 ? 26.751 3.770 -31.609 1.00 82.50 353 LEU A C 1
ATOM 2713 O O . LEU A 1 353 ? 27.566 2.868 -31.796 1.00 82.50 353 LEU A O 1
ATOM 2717 N N . VAL A 1 354 ? 26.920 4.988 -32.136 1.00 84.88 354 VAL A N 1
ATOM 2718 C CA . VAL A 1 354 ? 28.028 5.330 -33.050 1.00 84.88 354 VAL A CA 1
ATOM 2719 C C . VAL A 1 354 ? 29.412 5.117 -32.431 1.00 84.88 354 VAL A C 1
ATOM 2721 O O . VAL A 1 354 ? 30.322 4.717 -33.157 1.00 84.88 354 VAL A O 1
ATOM 2724 N N . GLU A 1 355 ? 29.584 5.326 -31.122 1.00 78.75 355 GLU A N 1
ATOM 2725 C CA . GLU A 1 355 ? 30.836 4.984 -30.432 1.00 78.75 355 GLU A CA 1
ATOM 2726 C C . GLU A 1 355 ? 30.914 3.491 -30.078 1.00 78.75 355 GLU A C 1
ATOM 2728 O O . GLU A 1 355 ? 31.981 2.886 -30.204 1.00 78.75 355 GLU A O 1
ATOM 2733 N N . MET A 1 356 ? 29.786 2.870 -29.716 1.00 77.81 356 MET A N 1
ATOM 2734 C CA . MET A 1 356 ? 29.723 1.451 -29.344 1.00 77.81 356 MET A CA 1
ATOM 2735 C C . MET A 1 356 ? 30.083 0.505 -30.495 1.00 77.81 356 MET A C 1
ATOM 2737 O O . MET A 1 356 ? 30.776 -0.482 -30.270 1.00 77.81 356 MET A O 1
ATOM 2741 N N . VAL A 1 357 ? 29.660 0.791 -31.733 1.00 83.25 357 VAL A N 1
ATOM 2742 C CA . VAL A 1 357 ? 29.886 -0.105 -32.890 1.00 83.25 357 VAL A CA 1
ATOM 2743 C C . VAL A 1 357 ? 31.303 -0.044 -33.472 1.00 83.25 357 VAL A C 1
ATOM 2745 O O . VAL A 1 357 ? 31.672 -0.858 -34.321 1.00 83.25 357 VAL A O 1
ATOM 2748 N N . ARG A 1 358 ? 32.136 0.903 -33.027 1.00 84.81 358 ARG A N 1
ATOM 2749 C CA . ARG A 1 358 ? 33.481 1.129 -33.586 1.00 84.81 358 ARG A CA 1
ATOM 2750 C C . ARG A 1 358 ? 34.404 -0.097 -33.574 1.00 84.81 358 ARG A C 1
ATOM 2752 O O . ARG A 1 358 ? 35.143 -0.263 -34.546 1.00 84.81 358 ARG A O 1
ATOM 2759 N N . PRO A 1 359 ? 34.401 -0.976 -32.550 1.00 81.44 359 PRO A N 1
ATOM 2760 C CA . PRO A 1 359 ? 35.199 -2.202 -32.565 1.00 81.44 359 PRO A CA 1
ATOM 2761 C C . PRO A 1 359 ? 34.804 -3.184 -33.678 1.00 81.44 359 PRO A C 1
ATOM 2763 O O . PRO A 1 359 ? 35.658 -3.942 -34.122 1.00 81.44 359 PRO A O 1
ATOM 2766 N N . ALA A 1 360 ? 33.557 -3.150 -34.160 1.00 80.44 360 ALA A N 1
ATOM 2767 C CA . ALA A 1 360 ? 33.099 -3.989 -35.269 1.00 80.44 360 ALA A CA 1
ATOM 2768 C C . ALA A 1 360 ? 33.391 -3.372 -36.654 1.00 80.44 360 ALA A C 1
ATOM 2770 O O . ALA A 1 360 ? 33.455 -4.085 -37.646 1.00 80.44 360 ALA A O 1
ATOM 2771 N N . CYS A 1 361 ? 33.647 -2.061 -36.737 1.00 87.06 361 CYS A N 1
ATOM 2772 C CA . CYS A 1 361 ? 34.052 -1.397 -37.978 1.00 87.06 361 CYS A CA 1
ATOM 2773 C C . CYS A 1 361 ? 35.526 -1.712 -38.318 1.00 87.06 361 CYS A C 1
ATOM 2775 O O . CYS A 1 361 ? 36.442 -0.980 -37.920 1.00 87.06 361 CYS A O 1
ATOM 2777 N N . ILE A 1 362 ? 35.759 -2.809 -39.047 1.00 85.94 362 ILE A N 1
ATOM 2778 C CA . ILE A 1 362 ? 37.095 -3.298 -39.423 1.00 85.94 362 ILE A CA 1
ATOM 2779 C C . ILE A 1 362 ? 37.527 -2.716 -40.775 1.00 85.94 362 ILE A C 1
ATOM 2781 O O . ILE A 1 362 ? 36.954 -3.040 -41.811 1.00 85.94 362 ILE A O 1
ATOM 2785 N N . ALA A 1 363 ? 38.582 -1.900 -40.811 1.00 89.69 363 ALA A N 1
ATOM 2786 C CA . ALA A 1 363 ? 39.176 -1.414 -42.056 1.00 89.69 363 ALA A CA 1
ATOM 2787 C C . ALA A 1 363 ? 40.249 -2.363 -42.605 1.00 89.69 363 ALA A C 1
ATOM 2789 O O . ALA A 1 363 ? 41.065 -2.906 -41.857 1.00 89.69 363 ALA A O 1
ATOM 2790 N N . VAL A 1 364 ? 40.334 -2.459 -43.934 1.00 90.06 364 VAL A N 1
ATOM 2791 C CA . VAL A 1 364 ? 41.478 -3.068 -44.621 1.00 90.06 364 VAL A CA 1
ATOM 2792 C C . VAL A 1 364 ? 42.563 -1.997 -44.776 1.00 90.06 364 VAL A C 1
ATOM 2794 O O . VAL A 1 364 ? 42.555 -1.213 -45.725 1.00 90.06 364 VAL A O 1
ATOM 2797 N N . GLU A 1 365 ? 43.512 -1.908 -43.842 1.00 88.00 365 GLU A N 1
ATOM 2798 C CA . GLU A 1 365 ? 44.554 -0.870 -43.880 1.00 88.00 365 GLU A CA 1
ATOM 2799 C C . GLU A 1 365 ? 45.578 -1.114 -44.988 1.00 88.00 365 GLU A C 1
ATOM 2801 O O . GLU A 1 365 ? 46.006 -0.178 -45.677 1.00 88.00 365 GLU A O 1
ATOM 2806 N N . LYS A 1 366 ? 45.985 -2.370 -45.174 1.00 86.06 366 LYS A N 1
ATOM 2807 C CA . LYS A 1 366 ? 47.016 -2.746 -46.139 1.00 86.06 366 LYS A CA 1
ATOM 2808 C C . LYS A 1 366 ? 46.799 -4.167 -46.636 1.00 86.06 366 LYS A C 1
ATOM 2810 O O . LYS A 1 366 ? 46.650 -5.084 -45.844 1.00 86.06 366 LYS A O 1
ATOM 2815 N N . VAL A 1 367 ? 46.891 -4.328 -47.948 1.00 87.75 367 VAL A N 1
ATOM 2816 C CA . VAL A 1 367 ? 47.074 -5.614 -48.621 1.00 87.75 367 VAL A CA 1
ATOM 2817 C C . VAL A 1 367 ? 48.418 -5.544 -49.344 1.00 87.75 367 VAL A C 1
ATOM 2819 O O . VAL A 1 367 ? 48.828 -4.467 -49.790 1.00 87.75 367 VAL A O 1
ATOM 2822 N N . THR A 1 368 ? 49.164 -6.642 -49.387 1.00 86.38 368 THR A N 1
ATOM 2823 C CA . THR A 1 368 ? 50.398 -6.747 -50.170 1.00 86.38 368 THR A CA 1
ATOM 2824 C C . THR A 1 368 ? 50.577 -8.162 -50.695 1.00 86.38 368 THR A C 1
ATOM 2826 O O . THR A 1 368 ? 50.505 -9.114 -49.920 1.00 86.38 368 THR A O 1
ATOM 2829 N N . VAL A 1 369 ? 50.861 -8.280 -51.990 1.00 86.69 369 VAL A N 1
ATOM 2830 C CA . VAL A 1 369 ? 51.265 -9.526 -52.648 1.00 86.69 369 VAL A CA 1
ATOM 2831 C C . VAL A 1 369 ? 52.722 -9.374 -53.079 1.00 86.69 369 VAL A C 1
ATOM 2833 O O . VAL A 1 369 ? 53.055 -8.446 -53.812 1.00 86.69 369 VAL A O 1
ATOM 2836 N N . ASN A 1 370 ? 53.611 -10.271 -52.648 1.00 84.75 370 ASN A N 1
ATOM 2837 C CA . ASN A 1 370 ? 54.997 -10.298 -53.128 1.00 84.75 370 ASN A CA 1
ATOM 2838 C C . ASN A 1 370 ? 55.303 -11.656 -53.752 1.00 84.75 370 ASN A C 1
ATOM 2840 O O . ASN A 1 370 ? 55.125 -12.683 -53.101 1.00 84.75 370 ASN A O 1
ATOM 2844 N N . GLY A 1 371 ? 55.821 -11.645 -54.979 1.00 80.56 371 GLY A N 1
ATOM 2845 C CA . GLY A 1 371 ? 56.405 -12.826 -55.606 1.00 80.56 371 GLY A CA 1
ATOM 2846 C C . GLY A 1 371 ? 57.916 -12.876 -55.399 1.00 80.56 371 GLY A C 1
ATOM 2847 O O . GLY A 1 371 ? 58.601 -11.862 -55.561 1.00 80.56 371 GLY A O 1
ATOM 2848 N N . GLN A 1 372 ? 58.443 -14.063 -55.113 1.00 81.12 372 GLN A N 1
ATOM 2849 C CA . GLN A 1 372 ? 59.867 -14.380 -55.185 1.00 81.12 372 GLN A CA 1
ATOM 2850 C C . GLN A 1 372 ? 60.105 -15.669 -55.986 1.00 81.12 372 GLN A C 1
ATOM 2852 O O . GLN A 1 372 ? 59.207 -16.480 -56.180 1.00 81.12 372 GLN A O 1
ATOM 2857 N N . TRP A 1 373 ? 61.328 -15.855 -56.478 1.00 76.12 373 TRP A N 1
ATOM 2858 C CA . TRP A 1 373 ? 61.733 -17.110 -57.113 1.00 76.12 373 TRP A CA 1
ATOM 2859 C C . TRP A 1 373 ? 62.329 -18.048 -56.063 1.00 76.12 373 TRP A C 1
ATOM 2861 O O . TRP A 1 373 ? 63.394 -17.734 -55.522 1.00 76.12 373 TRP A O 1
ATOM 2871 N N . ASP A 1 374 ? 61.703 -19.204 -55.834 1.00 65.31 374 ASP A N 1
ATOM 2872 C CA . ASP A 1 374 ? 62.391 -20.358 -55.243 1.00 65.31 374 ASP A CA 1
ATOM 2873 C C . ASP A 1 374 ? 62.933 -21.266 -56.367 1.00 65.31 374 ASP A C 1
ATOM 2875 O O . ASP A 1 374 ? 62.634 -21.087 -57.547 1.00 65.31 374 ASP A O 1
ATOM 2879 N N . PHE A 1 375 ? 63.806 -22.214 -56.027 1.00 59.72 375 PHE A N 1
ATOM 2880 C CA . PHE A 1 375 ? 64.790 -22.848 -56.914 1.00 59.72 375 PHE A CA 1
ATOM 2881 C C . PHE A 1 375 ? 64.247 -23.508 -58.202 1.00 59.72 375 PHE A C 1
ATOM 2883 O O . PHE A 1 375 ? 65.050 -23.823 -59.087 1.00 59.72 375 PHE A O 1
ATOM 2890 N N . LEU A 1 376 ? 62.932 -23.740 -58.310 1.00 61.22 376 LEU A N 1
ATOM 2891 C CA . LEU A 1 376 ? 62.245 -24.254 -59.503 1.00 61.22 376 LEU A CA 1
ATOM 2892 C C . LEU A 1 376 ? 60.846 -23.645 -59.774 1.00 61.22 376 LEU A C 1
ATOM 2894 O O . LEU A 1 376 ? 60.257 -24.031 -60.783 1.00 61.22 376 LEU A O 1
ATOM 2898 N N . ASP A 1 377 ? 60.316 -22.739 -58.940 1.00 65.69 377 ASP A N 1
ATOM 2899 C CA . ASP A 1 377 ? 58.922 -22.259 -59.047 1.00 65.69 377 ASP A CA 1
ATOM 2900 C C . ASP A 1 377 ? 58.725 -20.811 -58.541 1.00 65.69 377 ASP A C 1
ATOM 2902 O O . ASP A 1 377 ? 59.614 -20.238 -57.900 1.00 65.69 377 ASP A O 1
ATOM 2906 N N . ALA A 1 378 ? 57.571 -20.212 -58.850 1.00 68.88 378 ALA A N 1
ATOM 2907 C CA . ALA A 1 378 ? 57.177 -18.883 -58.377 1.00 68.88 378 ALA A CA 1
ATOM 2908 C C . ALA A 1 378 ? 56.479 -18.975 -57.008 1.00 68.88 378 ALA A C 1
ATOM 2910 O O . ALA A 1 378 ? 55.361 -19.472 -56.907 1.00 68.88 378 ALA A O 1
ATOM 2911 N N . ASP A 1 379 ? 57.134 -18.469 -55.964 1.00 78.81 379 ASP A N 1
ATOM 2912 C CA . ASP A 1 379 ? 56.630 -18.459 -54.589 1.00 78.81 379 ASP A CA 1
ATOM 2913 C C . ASP A 1 379 ? 55.945 -17.118 -54.273 1.00 78.81 379 ASP A C 1
ATOM 2915 O O . ASP A 1 379 ? 56.480 -16.044 -54.574 1.00 78.81 379 ASP A O 1
ATOM 2919 N N . TRP A 1 380 ? 54.758 -17.171 -53.667 1.00 80.19 380 TRP A N 1
ATOM 2920 C CA . TRP A 1 380 ? 53.906 -16.009 -53.414 1.00 80.19 380 TRP A CA 1
ATOM 2921 C C . TRP A 1 380 ? 53.642 -15.840 -51.921 1.00 80.19 380 TRP A C 1
ATOM 2923 O O . TRP A 1 380 ? 53.140 -16.737 -51.254 1.00 80.19 380 TRP A O 1
ATOM 2933 N N . SER A 1 381 ? 53.923 -14.644 -51.408 1.00 78.75 381 SER A N 1
ATOM 2934 C CA . SER A 1 381 ? 53.634 -14.271 -50.024 1.00 78.75 381 SER A CA 1
ATOM 2935 C C . SER A 1 381 ? 52.579 -13.174 -49.964 1.00 78.75 381 SER A C 1
ATOM 2937 O O . SER A 1 381 ? 52.677 -12.140 -50.636 1.00 78.75 381 SER A O 1
ATOM 2939 N N . TYR A 1 382 ? 51.582 -13.403 -49.118 1.00 82.25 382 TYR A N 1
ATOM 2940 C CA . TYR A 1 382 ? 50.441 -12.524 -48.914 1.00 82.25 382 TYR A CA 1
ATOM 2941 C C . TYR A 1 382 ? 50.529 -11.876 -47.538 1.00 82.25 382 TYR A C 1
ATOM 2943 O O . TYR A 1 382 ? 50.906 -12.508 -46.552 1.00 82.25 382 TYR A O 1
ATOM 2951 N N . TYR A 1 383 ? 50.167 -10.602 -47.462 1.00 80.56 383 TYR A N 1
ATOM 2952 C CA . TYR A 1 383 ? 50.058 -9.882 -46.203 1.00 80.56 383 TYR A CA 1
ATOM 2953 C C . TYR A 1 383 ? 48.803 -9.016 -46.211 1.00 80.56 383 TYR A C 1
ATOM 2955 O O . TYR A 1 383 ? 48.647 -8.159 -47.081 1.00 80.56 383 TYR A O 1
ATOM 2963 N N . CYS A 1 384 ? 47.943 -9.206 -45.214 1.00 82.06 384 CYS A N 1
ATOM 2964 C CA . CYS A 1 384 ? 46.802 -8.343 -44.947 1.00 82.06 384 CYS A CA 1
ATOM 2965 C C . CYS A 1 384 ? 46.917 -7.763 -43.534 1.00 82.06 384 CYS A C 1
ATOM 2967 O O . CYS A 1 384 ? 47.260 -8.472 -42.587 1.00 82.06 384 CYS A O 1
ATOM 2969 N N . LEU A 1 385 ? 46.625 -6.473 -43.399 1.00 82.38 385 LEU A N 1
ATOM 2970 C CA . LEU A 1 385 ? 46.456 -5.785 -42.129 1.00 82.38 385 LEU A CA 1
ATOM 2971 C C . LEU A 1 385 ? 45.016 -5.284 -42.044 1.00 82.38 385 LEU A C 1
ATOM 2973 O O . LEU A 1 385 ? 44.641 -4.339 -42.744 1.00 82.38 385 LEU A O 1
ATOM 2977 N N . LEU A 1 386 ? 44.243 -5.935 -41.181 1.00 83.88 386 LEU A N 1
ATOM 2978 C CA . LEU A 1 386 ? 42.926 -5.492 -40.743 1.00 83.88 386 LEU A CA 1
ATOM 2979 C C . LEU A 1 386 ? 43.071 -4.725 -39.423 1.00 83.88 386 LEU A C 1
ATOM 2981 O O . LEU A 1 386 ? 43.859 -5.130 -38.564 1.00 83.88 386 LEU A O 1
ATOM 2985 N N . ALA A 1 387 ? 42.318 -3.638 -39.257 1.00 83.25 387 ALA A N 1
ATOM 2986 C CA . ALA A 1 387 ? 42.297 -2.851 -38.026 1.00 83.25 387 ALA A CA 1
ATOM 2987 C C . ALA A 1 387 ? 40.864 -2.445 -37.651 1.00 83.25 387 ALA A C 1
ATOM 2989 O O . ALA A 1 387 ? 40.136 -1.880 -38.462 1.00 83.25 387 ALA A O 1
ATOM 2990 N N . ALA A 1 388 ? 40.477 -2.730 -36.410 1.00 83.38 388 ALA A N 1
ATOM 2991 C CA . ALA A 1 388 ? 39.199 -2.349 -35.810 1.00 83.38 388 ALA A CA 1
ATOM 2992 C C . ALA A 1 388 ? 39.243 -0.938 -35.186 1.00 83.38 388 ALA A C 1
ATOM 2994 O O . ALA A 1 388 ? 40.320 -0.369 -34.990 1.00 83.38 388 ALA A O 1
ATOM 2995 N N . GLY A 1 389 ? 38.083 -0.390 -34.806 1.00 81.19 389 GLY A N 1
ATOM 2996 C CA . GLY A 1 389 ? 37.975 0.872 -34.054 1.00 81.19 389 GLY A CA 1
ATOM 2997 C C . GLY A 1 389 ? 37.618 2.106 -34.892 1.00 81.19 389 GLY A C 1
ATOM 2998 O O . GLY A 1 389 ? 37.666 3.236 -34.383 1.00 81.19 389 GLY A O 1
ATOM 2999 N N . TYR A 1 390 ? 37.268 1.918 -36.166 1.00 87.69 390 TYR A N 1
ATOM 3000 C CA . TYR A 1 390 ? 36.849 3.001 -37.056 1.00 87.69 390 TYR A CA 1
ATOM 3001 C C . TYR A 1 390 ? 35.430 3.475 -36.729 1.00 87.69 390 TYR A C 1
ATOM 3003 O O . TYR A 1 390 ? 34.620 2.724 -36.204 1.00 87.69 390 TYR A O 1
ATOM 3011 N N . SER A 1 391 ? 35.115 4.735 -37.023 1.00 87.31 391 SER A N 1
ATOM 3012 C CA . SER A 1 391 ? 33.731 5.219 -36.952 1.00 87.31 391 SER A CA 1
ATOM 3013 C C . SER A 1 391 ? 32.942 4.753 -38.184 1.00 87.31 391 SER A C 1
ATOM 3015 O O . SER A 1 391 ? 33.526 4.722 -39.276 1.00 87.31 391 SER A O 1
ATOM 3017 N N . PRO A 1 392 ? 31.639 4.437 -38.053 1.00 89.56 392 PRO A N 1
ATOM 3018 C CA . PRO A 1 392 ? 30.784 4.139 -39.198 1.00 89.56 392 PRO A CA 1
ATOM 3019 C C . PRO A 1 392 ? 30.768 5.296 -40.209 1.00 89.56 392 PRO A C 1
ATOM 3021 O O . PRO A 1 392 ? 30.864 6.470 -39.848 1.00 89.56 392 PRO A O 1
ATOM 3024 N N . GLN A 1 393 ? 30.679 4.952 -41.493 1.00 92.25 393 GLN A N 1
ATOM 3025 C CA . GLN A 1 393 ? 30.716 5.900 -42.614 1.00 92.25 393 GLN A CA 1
ATOM 3026 C C . GLN A 1 393 ? 29.339 6.501 -42.899 1.00 92.25 393 GLN A C 1
ATOM 3028 O O . GLN A 1 393 ? 29.235 7.688 -43.208 1.00 92.25 393 GLN A O 1
ATOM 3033 N N . THR A 1 394 ? 28.296 5.680 -42.778 1.00 90.94 394 THR A N 1
ATOM 3034 C CA . THR A 1 394 ? 26.892 6.090 -42.850 1.00 90.94 394 THR A CA 1
ATOM 3035 C C . THR A 1 394 ? 26.309 6.022 -41.449 1.00 90.94 394 THR A C 1
ATOM 3037 O O . THR A 1 394 ? 26.433 4.996 -40.784 1.00 90.94 394 THR A O 1
ATOM 3040 N N . THR A 1 395 ? 25.655 7.094 -41.003 1.00 90.25 395 THR A N 1
ATOM 3041 C CA . THR A 1 395 ? 24.872 7.117 -39.760 1.00 90.25 395 THR A CA 1
ATOM 3042 C C . THR A 1 395 ? 23.565 7.863 -40.034 1.00 90.25 395 THR A C 1
ATOM 3044 O O . THR A 1 395 ? 23.570 9.018 -40.458 1.00 90.25 395 THR A O 1
ATOM 3047 N N . THR A 1 396 ? 22.416 7.191 -39.942 1.00 92.56 396 THR A N 1
ATOM 3048 C CA . THR A 1 396 ? 21.133 7.749 -40.412 1.00 92.56 396 THR A CA 1
ATOM 3049 C C . THR A 1 396 ? 19.979 7.381 -39.488 1.00 92.56 396 THR A C 1
ATOM 3051 O O . THR A 1 396 ? 19.833 6.225 -39.104 1.00 92.56 396 THR A O 1
ATOM 3054 N N . VAL A 1 397 ? 19.140 8.373 -39.169 1.00 91.25 397 VAL A N 1
ATOM 3055 C CA . VAL A 1 397 ? 17.827 8.177 -38.535 1.00 91.25 397 VAL A CA 1
ATOM 3056 C C . VAL A 1 397 ? 16.776 8.024 -39.632 1.00 91.25 397 VAL A C 1
ATOM 3058 O O . VAL A 1 397 ? 16.696 8.852 -40.543 1.00 91.25 397 VAL A O 1
ATOM 3061 N N . LEU A 1 398 ? 15.969 6.971 -39.546 1.00 91.94 398 LEU A N 1
ATOM 3062 C CA . LEU A 1 398 ? 14.928 6.635 -40.510 1.00 91.94 398 LEU A CA 1
ATOM 3063 C C . LEU A 1 398 ? 13.588 7.217 -40.041 1.00 91.94 398 LEU A C 1
ATOM 3065 O O . LEU A 1 398 ? 12.968 6.737 -39.097 1.00 91.94 398 LEU A O 1
ATOM 3069 N N . THR A 1 399 ? 13.136 8.273 -40.718 1.00 87.62 399 THR A N 1
ATOM 3070 C CA . THR A 1 399 ? 11.986 9.097 -40.294 1.00 87.62 399 THR A CA 1
ATOM 3071 C C . THR A 1 399 ? 10.628 8.624 -40.828 1.00 87.62 399 THR A C 1
ATOM 3073 O O . THR A 1 399 ? 9.618 9.315 -40.683 1.00 87.62 399 THR A O 1
ATOM 3076 N N . ASN A 1 400 ? 10.571 7.452 -41.469 1.00 87.38 400 ASN A N 1
ATOM 3077 C CA . ASN A 1 400 ? 9.324 6.882 -41.973 1.00 87.38 400 ASN A CA 1
ATOM 3078 C C . ASN A 1 400 ? 8.535 6.221 -40.832 1.00 87.38 400 ASN A C 1
ATOM 3080 O O . ASN A 1 400 ? 8.726 5.040 -40.549 1.00 87.38 400 ASN A O 1
ATOM 3084 N N . ALA A 1 401 ? 7.602 6.968 -40.241 1.00 79.81 401 ALA A N 1
ATOM 3085 C CA . ALA A 1 401 ? 6.747 6.509 -39.144 1.00 79.81 401 ALA A CA 1
ATOM 3086 C C . ALA A 1 401 ? 5.915 5.239 -39.446 1.00 79.81 401 ALA A C 1
ATOM 3088 O O . ALA A 1 401 ? 5.409 4.618 -38.520 1.00 79.81 401 ALA A O 1
ATOM 3089 N N . SER A 1 402 ? 5.771 4.832 -40.717 1.00 82.56 402 SER A N 1
ATOM 3090 C CA . SER A 1 402 ? 5.087 3.586 -41.113 1.00 82.56 402 SER A CA 1
ATOM 3091 C C . SER A 1 402 ? 6.004 2.356 -41.241 1.00 82.56 402 SER A C 1
ATOM 3093 O O . SER A 1 402 ? 5.506 1.272 -41.533 1.00 82.56 402 SER A O 1
ATOM 3095 N N . SER A 1 403 ? 7.323 2.502 -41.068 1.00 86.75 403 SER A N 1
ATOM 3096 C CA . SER A 1 403 ? 8.271 1.384 -40.882 1.00 86.75 403 SER A CA 1
ATOM 3097 C C . SER A 1 403 ? 8.571 1.230 -39.384 1.00 86.75 403 SER A C 1
ATOM 3099 O O . SER A 1 403 ? 8.523 2.242 -38.689 1.00 86.75 403 SER A O 1
ATOM 3101 N N . PRO A 1 404 ? 8.918 0.048 -38.846 1.00 88.06 404 PRO A N 1
ATOM 3102 C CA . PRO A 1 404 ? 9.516 -0.059 -37.510 1.00 88.06 404 PRO A CA 1
ATOM 3103 C C . PRO A 1 404 ? 11.001 0.361 -37.485 1.00 88.06 404 PRO A C 1
ATOM 3105 O O . PRO A 1 404 ? 11.528 0.696 -36.429 1.00 88.06 404 PRO A O 1
ATOM 3108 N N . GLU A 1 405 ? 11.684 0.382 -38.635 1.00 91.38 405 GLU A N 1
ATOM 3109 C CA . GLU A 1 405 ? 13.115 0.710 -38.750 1.00 91.38 405 GLU A CA 1
ATOM 3110 C C . GLU A 1 405 ? 13.390 2.172 -38.354 1.00 91.38 405 GLU A C 1
ATOM 3112 O O . GLU A 1 405 ? 12.772 3.100 -38.881 1.00 91.38 405 GLU A O 1
ATOM 3117 N N . ALA A 1 406 ? 14.325 2.394 -37.431 1.00 91.56 406 ALA A N 1
ATOM 3118 C CA . ALA A 1 406 ? 14.593 3.691 -36.812 1.00 91.56 406 ALA A CA 1
ATOM 3119 C C . ALA A 1 406 ? 16.024 4.202 -37.047 1.00 91.56 406 ALA A C 1
ATOM 3121 O O . ALA A 1 406 ? 16.218 5.412 -37.183 1.00 91.56 406 ALA A O 1
ATOM 3122 N N . ILE A 1 407 ? 17.025 3.317 -37.112 1.00 94.00 407 ILE A N 1
ATOM 3123 C CA . ILE A 1 407 ? 18.443 3.689 -37.265 1.00 94.00 407 ILE A CA 1
ATOM 3124 C C . ILE A 1 407 ? 19.123 2.737 -38.250 1.00 94.00 407 ILE A C 1
ATOM 3126 O O . ILE A 1 407 ? 18.900 1.533 -38.185 1.00 94.00 407 ILE A O 1
ATOM 3130 N N . HIS A 1 408 ? 19.986 3.284 -39.108 1.00 94.44 408 HIS A N 1
ATOM 3131 C CA . HIS A 1 408 ? 20.900 2.527 -39.964 1.00 94.44 408 HIS A CA 1
ATOM 3132 C C . HIS A 1 408 ? 22.330 3.074 -39.837 1.00 94.44 408 HIS A C 1
ATOM 3134 O O . HIS A 1 408 ? 22.567 4.271 -40.062 1.00 94.44 408 HIS A O 1
ATOM 3140 N N . LEU A 1 409 ? 23.279 2.201 -39.493 1.00 93.38 409 LEU A N 1
ATOM 3141 C CA . LEU A 1 409 ? 24.718 2.468 -39.484 1.00 93.38 409 LEU A CA 1
ATOM 3142 C C . LEU A 1 409 ? 25.424 1.519 -40.466 1.00 93.38 409 LEU A C 1
ATOM 3144 O O . LEU A 1 409 ? 25.145 0.322 -40.476 1.00 93.38 409 LEU A O 1
ATOM 3148 N N . GLU A 1 410 ? 26.379 2.025 -41.249 1.00 94.56 410 GLU A N 1
ATOM 3149 C CA . GLU A 1 410 ? 27.152 1.213 -42.203 1.00 94.56 410 GLU A CA 1
ATOM 3150 C C . GLU A 1 410 ? 28.632 1.623 -42.232 1.00 94.56 410 GLU A C 1
ATOM 3152 O O . GLU A 1 410 ? 28.972 2.811 -42.189 1.00 94.56 410 GLU A O 1
ATOM 3157 N N . PHE A 1 411 ? 29.523 0.640 -42.367 1.00 93.88 411 PHE A N 1
ATOM 3158 C CA . PHE A 1 411 ? 30.941 0.839 -42.659 1.00 93.88 411 PHE A CA 1
ATOM 3159 C C . PHE A 1 411 ? 31.398 -0.137 -43.748 1.00 93.88 411 PHE A C 1
ATOM 3161 O O . PHE A 1 411 ? 31.103 -1.324 -43.673 1.00 93.88 411 PHE A O 1
ATOM 3168 N N . ASN A 1 412 ? 32.164 0.341 -44.734 1.00 94.12 412 ASN A N 1
ATOM 3169 C CA . ASN A 1 412 ? 32.782 -0.509 -45.753 1.00 94.12 412 ASN A CA 1
ATOM 3170 C C . ASN A 1 412 ? 34.280 -0.203 -45.910 1.00 94.12 412 ASN A C 1
ATOM 3172 O O . ASN A 1 412 ? 34.705 0.956 -45.880 1.00 94.12 412 ASN A O 1
ATOM 3176 N N . SER A 1 413 ? 35.090 -1.224 -46.182 1.00 93.19 413 SER A N 1
ATOM 3177 C CA . SER A 1 413 ? 36.486 -1.054 -46.593 1.00 93.19 413 SER A CA 1
ATOM 3178 C C . SER A 1 413 ? 36.862 -2.069 -47.663 1.00 93.19 413 SER A C 1
ATOM 3180 O O . SER A 1 413 ? 36.423 -3.212 -47.625 1.00 93.19 413 SER A O 1
ATOM 3182 N N . GLU A 1 414 ? 37.700 -1.683 -48.622 1.00 94.38 414 GLU A N 1
ATOM 3183 C CA . GLU A 1 414 ? 38.268 -2.631 -49.579 1.00 94.38 414 GLU A CA 1
ATOM 3184 C C . GLU A 1 414 ? 39.702 -2.269 -49.949 1.00 94.38 414 GLU A C 1
ATOM 3186 O O . GLU A 1 414 ? 40.034 -1.090 -50.111 1.00 94.38 414 GLU A O 1
ATOM 3191 N N . LYS A 1 415 ? 40.549 -3.290 -50.127 1.00 93.44 415 LYS A N 1
ATOM 3192 C CA . LYS A 1 415 ? 41.856 -3.151 -50.780 1.00 93.44 415 LYS A CA 1
ATOM 3193 C C . LYS A 1 415 ? 42.192 -4.351 -51.644 1.00 93.44 415 LYS A C 1
ATOM 3195 O O . LYS A 1 415 ? 41.891 -5.495 -51.321 1.00 93.44 415 LYS A O 1
ATOM 3200 N N . LEU A 1 416 ? 42.875 -4.037 -52.733 1.00 94.00 416 LEU A N 1
ATOM 3201 C CA . LEU A 1 416 ? 43.378 -4.956 -53.734 1.00 94.00 416 LEU A CA 1
ATOM 3202 C C . LEU A 1 416 ? 44.883 -4.717 -53.869 1.00 94.00 416 LEU A C 1
ATOM 3204 O O . LEU A 1 416 ? 45.299 -3.565 -53.997 1.00 94.00 416 LEU A O 1
ATOM 3208 N N . ASP A 1 417 ? 45.673 -5.784 -53.896 1.00 91.69 417 ASP A N 1
ATOM 3209 C CA . ASP A 1 417 ? 47.036 -5.738 -54.427 1.00 91.69 417 ASP A CA 1
ATOM 3210 C C . ASP A 1 417 ? 47.302 -6.940 -55.339 1.00 91.69 417 ASP A C 1
ATOM 3212 O O . ASP A 1 417 ? 46.607 -7.960 -55.282 1.00 91.69 417 ASP A O 1
ATOM 3216 N N . SER A 1 418 ? 48.290 -6.806 -56.220 1.00 90.38 418 SER A N 1
ATOM 3217 C CA . SER A 1 418 ? 48.668 -7.861 -57.153 1.00 90.38 418 SER A CA 1
ATOM 3218 C C . SER A 1 418 ? 50.101 -7.710 -57.643 1.00 90.38 418 SER A C 1
ATOM 3220 O O . SER A 1 418 ? 50.549 -6.594 -57.915 1.00 90.38 418 SER A O 1
ATOM 3222 N N . ALA A 1 419 ? 50.784 -8.831 -57.852 1.00 87.31 419 ALA A N 1
ATOM 3223 C CA . ALA A 1 419 ? 52.174 -8.870 -58.283 1.00 87.31 419 ALA A CA 1
ATOM 3224 C C . ALA A 1 419 ? 52.388 -9.794 -59.492 1.00 87.31 419 ALA A C 1
ATOM 3226 O O . ALA A 1 419 ? 51.562 -10.646 -59.816 1.00 87.31 419 ALA A O 1
ATOM 3227 N N . HIS A 1 420 ? 53.519 -9.596 -60.173 1.00 84.81 420 HIS A N 1
ATOM 3228 C CA . HIS A 1 420 ? 53.899 -10.315 -61.388 1.00 84.81 420 HIS A CA 1
ATOM 3229 C C . HIS A 1 420 ? 55.347 -10.812 -61.315 1.00 84.81 420 HIS A C 1
ATOM 3231 O O . HIS A 1 420 ? 56.239 -10.062 -60.912 1.00 84.81 420 HIS A O 1
ATOM 3237 N N . LEU A 1 421 ? 55.582 -12.035 -61.795 1.00 81.12 421 LEU A N 1
ATOM 3238 C CA . LEU A 1 421 ? 56.907 -12.624 -62.011 1.00 81.12 421 LEU A CA 1
ATOM 3239 C C . LEU A 1 421 ? 56.973 -13.225 -63.421 1.00 81.12 421 LEU A C 1
ATOM 3241 O O . LEU A 1 421 ? 56.505 -14.333 -63.665 1.00 81.12 421 LEU A O 1
ATOM 3245 N N . ASP A 1 422 ? 57.551 -12.480 -64.364 1.00 78.25 422 ASP A N 1
ATOM 3246 C CA . ASP A 1 422 ? 57.607 -12.809 -65.797 1.00 78.25 422 ASP A CA 1
ATOM 3247 C C . ASP A 1 422 ? 56.237 -13.147 -66.424 1.00 78.25 422 ASP A C 1
ATOM 3249 O O . ASP A 1 422 ? 55.547 -12.246 -66.900 1.00 78.25 422 ASP A O 1
ATOM 3253 N N . LEU A 1 423 ? 55.855 -14.430 -66.462 1.00 76.25 423 LEU A N 1
ATOM 3254 C CA . LEU A 1 423 ? 54.566 -14.906 -66.989 1.00 76.25 423 LEU A CA 1
ATOM 3255 C C . LEU A 1 423 ? 53.520 -15.194 -65.902 1.00 76.25 423 LEU A C 1
ATOM 3257 O O . LEU A 1 423 ? 52.365 -15.422 -66.252 1.00 76.25 423 LEU A O 1
ATOM 3261 N N . TRP A 1 424 ? 53.919 -15.178 -64.630 1.00 78.56 424 TRP A N 1
ATOM 3262 C CA . TRP A 1 424 ? 53.077 -15.519 -63.488 1.00 78.56 424 TRP A CA 1
ATOM 3263 C C . TRP A 1 424 ? 52.445 -14.269 -62.859 1.00 78.56 424 TRP A C 1
ATOM 3265 O O . TRP A 1 424 ? 53.030 -13.177 -62.870 1.00 78.56 424 TRP A O 1
ATOM 3275 N N . TYR A 1 425 ? 51.257 -14.433 -62.288 1.00 86.25 425 TYR A N 1
ATOM 3276 C CA . TYR A 1 425 ? 50.437 -13.397 -61.667 1.00 86.25 425 TYR A CA 1
ATOM 3277 C C . TYR A 1 425 ? 49.845 -13.891 -60.347 1.00 86.25 425 TYR A C 1
ATOM 3279 O O . TYR A 1 425 ? 49.356 -15.015 -60.271 1.00 86.25 425 TYR A O 1
ATOM 3287 N N . SER A 1 426 ? 49.811 -13.030 -59.332 1.00 87.00 426 SER A N 1
ATOM 3288 C CA . SER A 1 426 ? 49.020 -13.274 -58.126 1.00 87.00 426 SER A CA 1
ATOM 3289 C C . SER A 1 426 ? 48.287 -12.016 -57.661 1.00 87.00 426 SER A C 1
ATOM 3291 O O . SER A 1 426 ? 48.760 -10.895 -57.871 1.00 87.00 426 SER A O 1
ATOM 3293 N N . LYS A 1 427 ? 47.116 -12.204 -57.045 1.00 90.44 427 LYS A N 1
ATOM 3294 C CA . LYS A 1 427 ? 46.180 -11.166 -56.602 1.00 90.44 427 LYS A CA 1
ATOM 3295 C C . LYS A 1 427 ? 45.568 -11.537 -55.251 1.00 90.44 427 LYS A C 1
ATOM 3297 O O . LYS A 1 427 ? 45.141 -12.674 -55.069 1.00 90.44 427 LYS A O 1
ATOM 3302 N N . LEU A 1 428 ? 45.437 -10.547 -54.369 1.00 89.44 428 LEU A N 1
ATOM 3303 C CA . LEU A 1 428 ? 44.636 -10.617 -53.146 1.00 89.44 428 LEU A CA 1
ATOM 3304 C C . LEU A 1 428 ? 43.692 -9.409 -53.107 1.00 89.44 428 LEU A C 1
ATOM 3306 O O . LEU A 1 428 ? 44.146 -8.262 -53.139 1.00 89.44 428 LEU A O 1
ATOM 3310 N N . TRP A 1 429 ? 42.385 -9.663 -53.045 1.00 92.44 429 TRP A N 1
ATOM 3311 C CA . TRP A 1 429 ? 41.350 -8.655 -52.798 1.00 92.44 429 TRP A CA 1
ATOM 3312 C C . TRP A 1 429 ? 40.681 -8.977 -51.467 1.00 92.44 429 TRP A C 1
ATOM 3314 O O . TRP A 1 429 ? 40.218 -10.097 -51.282 1.00 92.44 429 TRP A O 1
ATOM 3324 N N . VAL A 1 430 ? 40.612 -8.009 -50.556 1.00 89.31 430 VAL A N 1
ATOM 3325 C CA . VAL A 1 430 ? 39.865 -8.131 -49.298 1.00 89.31 430 VAL A CA 1
ATOM 3326 C C . VAL A 1 430 ? 38.859 -6.990 -49.209 1.00 89.31 430 VAL A C 1
ATOM 3328 O O . VAL A 1 430 ? 39.188 -5.841 -49.526 1.00 89.31 430 VAL A O 1
ATOM 3331 N N . LYS A 1 431 ? 37.640 -7.319 -48.785 1.00 92.62 431 LYS A N 1
ATOM 3332 C CA . LYS A 1 431 ? 36.540 -6.397 -48.504 1.00 92.62 431 LYS A CA 1
ATOM 3333 C C . LYS A 1 431 ? 36.000 -6.672 -47.108 1.00 92.62 431 LYS A C 1
ATOM 3335 O O . LYS A 1 431 ? 35.879 -7.830 -46.724 1.00 92.62 431 LYS A O 1
ATOM 3340 N N . THR A 1 432 ? 35.625 -5.621 -46.400 1.00 90.94 432 THR A N 1
ATOM 3341 C CA . THR A 1 432 ? 34.878 -5.683 -45.144 1.00 90.94 432 THR A CA 1
ATOM 3342 C C . THR A 1 432 ? 33.620 -4.834 -45.267 1.00 90.94 432 THR A C 1
ATOM 3344 O O . THR A 1 432 ? 33.641 -3.766 -45.894 1.00 90.94 432 THR A O 1
ATOM 3347 N N . LYS A 1 433 ? 32.519 -5.313 -44.691 1.00 93.12 433 LYS A N 1
ATOM 3348 C CA . LYS A 1 433 ? 31.249 -4.598 -44.597 1.00 93.12 433 LYS A CA 1
ATOM 3349 C C . LYS A 1 433 ? 30.584 -4.890 -43.255 1.00 93.12 433 LYS A C 1
ATOM 3351 O O . LYS A 1 433 ? 30.193 -6.026 -43.006 1.00 93.12 433 LYS A O 1
ATOM 3356 N N . TYR A 1 434 ? 30.358 -3.825 -42.496 1.00 92.00 434 TYR A N 1
ATOM 3357 C CA . TYR A 1 434 ? 29.578 -3.820 -41.267 1.00 92.00 434 TYR A CA 1
ATOM 3358 C C . TYR A 1 434 ? 28.244 -3.098 -41.486 1.00 92.00 434 TYR A C 1
ATOM 3360 O O . TYR A 1 434 ? 28.224 -2.009 -42.075 1.00 92.00 434 TYR A O 1
ATOM 3368 N N . THR A 1 435 ? 27.148 -3.645 -40.963 1.00 93.12 435 THR A N 1
ATOM 3369 C CA . THR A 1 435 ? 25.867 -2.938 -40.796 1.00 93.12 435 THR A CA 1
ATOM 3370 C C . THR A 1 435 ? 25.328 -3.104 -39.380 1.00 93.12 435 THR A C 1
ATOM 3372 O O . THR A 1 435 ? 25.483 -4.162 -38.773 1.00 93.12 435 THR A O 1
ATOM 3375 N N . CYS A 1 436 ? 24.670 -2.065 -38.867 1.00 91.38 436 CYS A N 1
ATOM 3376 C CA . CYS A 1 436 ? 23.886 -2.111 -37.635 1.00 91.38 436 CYS A CA 1
ATOM 3377 C C . CYS A 1 436 ? 22.548 -1.406 -37.872 1.00 91.38 436 CYS A C 1
ATOM 3379 O O . CYS A 1 436 ? 22.510 -0.201 -38.141 1.00 91.38 436 CYS A O 1
ATOM 3381 N N . ASP A 1 437 ? 21.472 -2.179 -37.793 1.00 92.62 437 ASP A N 1
ATOM 3382 C CA . ASP A 1 437 ? 20.099 -1.760 -38.050 1.00 92.62 437 ASP A CA 1
ATOM 3383 C C . ASP A 1 437 ? 19.285 -1.856 -36.756 1.00 92.62 437 ASP A C 1
ATOM 3385 O O . ASP A 1 437 ? 19.335 -2.872 -36.063 1.00 92.62 437 ASP A O 1
ATOM 3389 N N . VAL A 1 438 ? 18.537 -0.800 -36.419 1.00 91.75 438 VAL A N 1
ATOM 3390 C CA . VAL A 1 438 ? 17.693 -0.747 -35.211 1.00 91.75 438 VAL A CA 1
ATOM 3391 C C . VAL A 1 438 ? 16.239 -0.536 -35.598 1.00 91.75 438 VAL A C 1
ATOM 3393 O O . VAL A 1 438 ? 15.931 0.396 -36.347 1.00 91.75 438 VAL A O 1
ATOM 3396 N N . SER A 1 439 ? 15.341 -1.341 -35.036 1.00 91.81 439 SER A N 1
ATOM 3397 C CA . SER A 1 439 ? 13.889 -1.214 -35.170 1.00 91.81 439 SER A CA 1
ATOM 3398 C C . SER A 1 439 ? 13.199 -1.073 -33.809 1.00 91.81 439 SER A C 1
ATOM 3400 O O . SER A 1 439 ? 13.619 -1.649 -32.805 1.00 91.81 439 SER A O 1
ATOM 3402 N N . PHE A 1 440 ? 12.121 -0.289 -33.784 1.00 91.44 440 PHE A N 1
ATOM 3403 C CA . PHE A 1 440 ? 11.180 -0.216 -32.666 1.00 91.44 440 PHE A CA 1
ATOM 3404 C C . PHE A 1 440 ? 9.994 -1.125 -33.014 1.00 91.44 440 PHE A C 1
ATOM 3406 O O . PHE A 1 440 ? 9.259 -0.862 -33.968 1.00 91.44 440 PHE A O 1
ATOM 3413 N N . GLU A 1 441 ? 9.865 -2.241 -32.300 1.00 82.56 441 GLU A N 1
ATOM 3414 C CA . GLU A 1 441 ? 8.958 -3.347 -32.612 1.00 82.56 441 GLU A CA 1
ATOM 3415 C C . GLU A 1 441 ? 7.941 -3.580 -31.485 1.00 82.56 441 GLU A C 1
ATOM 3417 O O . GLU A 1 441 ? 8.239 -3.432 -30.298 1.00 82.56 441 GLU A O 1
ATOM 3422 N N . SER A 1 442 ? 6.742 -4.049 -31.848 1.00 68.62 442 SER A N 1
ATOM 3423 C CA . SER A 1 442 ? 5.654 -4.381 -30.909 1.00 68.62 442 SER A CA 1
ATOM 3424 C C . SER A 1 442 ? 5.320 -3.236 -29.931 1.00 68.62 442 SER A C 1
ATOM 3426 O O . SER A 1 442 ? 5.421 -2.067 -30.297 1.00 68.62 442 SER A O 1
ATOM 3428 N N . THR A 1 443 ? 4.869 -3.548 -28.713 1.00 70.62 443 THR A N 1
ATOM 3429 C CA . THR A 1 443 ? 4.513 -2.547 -27.700 1.00 70.62 443 THR A CA 1
ATOM 3430 C C . THR A 1 443 ? 5.709 -1.957 -26.968 1.00 70.62 443 THR A C 1
ATOM 3432 O O . THR A 1 443 ? 5.604 -0.810 -26.576 1.00 70.62 443 THR A O 1
ATOM 3435 N N . ASN A 1 444 ? 6.821 -2.666 -26.751 1.00 84.00 444 ASN A N 1
ATOM 3436 C CA . ASN A 1 444 ? 7.945 -2.143 -25.948 1.00 84.00 444 ASN A CA 1
ATOM 3437 C C . ASN A 1 444 ? 9.322 -2.745 -26.298 1.00 84.00 444 ASN A C 1
ATOM 3439 O O . ASN A 1 444 ? 10.231 -2.701 -25.468 1.00 84.00 444 ASN A O 1
ATOM 3443 N N . ILE A 1 445 ? 9.495 -3.306 -27.501 1.00 87.38 445 ILE A N 1
ATOM 3444 C CA . ILE A 1 445 ? 10.733 -3.989 -27.910 1.00 87.38 445 ILE A CA 1
ATOM 3445 C C . ILE A 1 445 ? 11.586 -3.093 -28.816 1.00 87.38 445 ILE A C 1
ATOM 3447 O O . ILE A 1 445 ? 11.097 -2.467 -29.755 1.00 87.38 445 ILE A O 1
ATOM 3451 N N . ILE A 1 446 ? 12.891 -3.069 -28.562 1.00 89.06 446 ILE A N 1
ATOM 3452 C CA . ILE A 1 446 ? 13.911 -2.553 -29.476 1.00 89.06 446 ILE A CA 1
ATOM 3453 C C . ILE A 1 446 ? 14.704 -3.748 -29.990 1.00 89.06 446 ILE A C 1
ATOM 3455 O O . ILE A 1 446 ? 15.286 -4.492 -29.200 1.00 89.06 446 ILE A O 1
ATOM 3459 N N . ARG A 1 447 ? 14.754 -3.926 -31.308 1.00 90.44 447 ARG A N 1
ATOM 3460 C CA . ARG A 1 447 ? 15.557 -4.970 -31.946 1.00 90.44 447 ARG A CA 1
ATOM 3461 C C . ARG A 1 447 ? 16.734 -4.354 -32.683 1.00 90.44 447 ARG A C 1
ATOM 3463 O O . ARG A 1 447 ? 16.600 -3.308 -33.316 1.00 90.44 447 ARG A O 1
ATOM 3470 N N . ILE A 1 448 ? 17.892 -4.992 -32.562 1.00 89.25 448 ILE A N 1
ATOM 3471 C CA . ILE A 1 448 ? 19.166 -4.520 -33.094 1.00 89.25 448 ILE A CA 1
ATOM 3472 C C . ILE A 1 448 ? 19.827 -5.676 -33.834 1.00 89.25 448 ILE A C 1
ATOM 3474 O O . ILE A 1 448 ? 20.157 -6.695 -33.234 1.00 89.25 448 ILE A O 1
ATOM 3478 N N . VAL A 1 449 ? 20.033 -5.501 -35.137 1.00 90.62 449 VAL A N 1
ATOM 3479 C CA . VAL A 1 449 ? 20.675 -6.493 -36.002 1.00 90.62 449 VAL A CA 1
ATOM 3480 C C . VAL A 1 449 ? 22.024 -5.949 -36.447 1.00 90.62 449 VAL A C 1
ATOM 3482 O O . VAL A 1 449 ? 22.101 -4.977 -37.198 1.00 90.62 449 VAL A O 1
ATOM 3485 N N . GLN A 1 450 ? 23.099 -6.578 -35.980 1.00 89.94 450 GLN A N 1
ATOM 3486 C CA . GLN A 1 450 ? 24.467 -6.301 -36.411 1.00 89.94 450 GLN A CA 1
ATOM 3487 C C . GLN A 1 450 ? 24.924 -7.384 -37.386 1.00 89.94 450 GLN A C 1
ATOM 3489 O O . GLN A 1 450 ? 24.714 -8.568 -37.134 1.00 89.94 450 GLN A O 1
ATOM 3494 N N . ARG A 1 451 ? 25.601 -7.017 -38.474 1.00 91.56 451 ARG A N 1
ATOM 3495 C CA . ARG A 1 451 ? 26.201 -7.979 -39.406 1.00 91.56 451 ARG A CA 1
ATOM 3496 C C . ARG A 1 451 ? 27.591 -7.530 -39.821 1.00 91.56 451 ARG A C 1
ATOM 3498 O O . ARG A 1 451 ? 27.758 -6.383 -40.221 1.00 91.56 451 ARG A O 1
ATOM 3505 N N . GLU A 1 452 ? 28.557 -8.440 -39.752 1.00 88.38 452 GLU A N 1
ATOM 3506 C CA . GLU A 1 452 ? 29.928 -8.233 -40.228 1.00 88.38 452 GLU A CA 1
ATOM 3507 C C . GLU A 1 452 ? 30.254 -9.257 -41.313 1.00 88.38 452 GLU A C 1
ATOM 3509 O O . GLU A 1 452 ? 30.134 -10.465 -41.101 1.00 88.38 452 GLU A O 1
ATOM 3514 N N . VAL A 1 453 ? 30.686 -8.759 -42.473 1.00 90.19 453 VAL A N 1
ATOM 3515 C CA . VAL A 1 453 ? 31.070 -9.569 -43.629 1.00 90.19 453 VAL A CA 1
ATOM 3516 C C . VAL A 1 453 ? 32.495 -9.235 -44.051 1.00 90.19 453 VAL A C 1
ATOM 3518 O O . VAL A 1 453 ? 32.754 -8.147 -44.568 1.00 90.19 453 VAL A O 1
ATOM 3521 N N . ILE A 1 454 ? 33.405 -10.197 -43.915 1.00 87.69 454 ILE A N 1
ATOM 3522 C CA . ILE A 1 454 ? 34.738 -10.166 -44.518 1.00 87.69 454 ILE A CA 1
ATOM 3523 C C . ILE A 1 454 ? 34.712 -11.095 -45.734 1.00 87.69 454 ILE A C 1
ATOM 3525 O O . ILE A 1 454 ? 34.564 -12.310 -45.605 1.00 87.69 454 ILE A O 1
ATOM 3529 N N . TRP A 1 455 ? 34.872 -10.526 -46.927 1.00 90.75 455 TRP A N 1
ATOM 3530 C CA . TRP A 1 455 ? 35.014 -11.271 -48.180 1.00 90.75 455 TRP A CA 1
ATOM 3531 C C . TRP A 1 455 ? 36.449 -11.166 -48.682 1.00 90.75 455 TRP A C 1
ATOM 3533 O O . TRP A 1 455 ? 37.043 -10.083 -48.675 1.00 90.75 455 TRP A O 1
ATOM 3543 N N . ALA A 1 456 ? 36.999 -12.279 -49.158 1.00 86.56 456 ALA A N 1
ATOM 3544 C CA . ALA A 1 456 ? 38.334 -12.322 -49.735 1.00 86.56 456 ALA A CA 1
ATOM 3545 C C . ALA A 1 456 ? 38.355 -13.132 -51.036 1.00 86.56 456 ALA A C 1
ATOM 3547 O O . ALA A 1 456 ? 37.643 -14.121 -51.176 1.00 86.56 456 ALA A O 1
ATOM 3548 N N . GLU A 1 457 ? 39.212 -12.718 -51.969 1.00 89.94 457 GLU A N 1
ATOM 3549 C CA . GLU A 1 457 ? 39.552 -13.446 -53.194 1.00 89.94 457 GLU A CA 1
ATOM 3550 C C . GLU A 1 457 ? 41.074 -13.556 -53.304 1.00 89.94 457 GLU A C 1
ATOM 3552 O O . GLU A 1 457 ? 41.776 -12.536 -53.295 1.00 89.94 457 GLU A O 1
ATOM 3557 N N . VAL A 1 458 ? 41.569 -14.783 -53.484 1.00 86.50 458 VAL A N 1
ATOM 3558 C CA . VAL A 1 458 ? 42.975 -15.068 -53.799 1.00 86.50 458 VAL A CA 1
ATOM 3559 C C . VAL A 1 458 ? 43.045 -15.780 -55.142 1.00 86.50 458 VAL A C 1
ATOM 3561 O O . VAL A 1 458 ? 42.348 -16.768 -55.375 1.00 86.50 458 VAL A O 1
ATOM 3564 N N . LEU A 1 459 ? 43.892 -15.280 -56.039 1.00 86.19 459 LEU A N 1
ATOM 3565 C CA . LEU A 1 459 ? 44.053 -15.807 -57.393 1.00 86.19 459 LEU A CA 1
ATOM 3566 C C . LEU A 1 459 ? 45.538 -15.900 -57.743 1.00 86.19 459 LEU A C 1
ATOM 3568 O O . LEU A 1 459 ? 46.227 -14.884 -57.712 1.00 86.19 459 LEU A O 1
ATOM 3572 N N . VAL A 1 460 ? 45.991 -17.090 -58.145 1.00 81.94 460 VAL A N 1
ATOM 3573 C CA . VAL A 1 460 ? 47.309 -17.349 -58.742 1.00 81.94 460 VAL A CA 1
ATOM 3574 C C . VAL A 1 460 ? 47.107 -17.834 -60.177 1.00 81.94 460 VAL A C 1
ATOM 3576 O O . VAL A 1 460 ? 46.501 -18.877 -60.428 1.00 81.94 460 VAL A O 1
ATOM 3579 N N . ASP A 1 461 ? 47.589 -17.051 -61.138 1.00 82.06 461 ASP A N 1
ATOM 3580 C CA . ASP A 1 461 ? 47.342 -17.188 -62.575 1.00 82.06 461 ASP A CA 1
ATOM 3581 C C . ASP A 1 461 ? 45.854 -17.361 -62.930 1.00 82.06 461 ASP A C 1
ATOM 3583 O O . ASP A 1 461 ? 45.103 -16.388 -63.007 1.00 82.06 461 ASP A O 1
ATOM 3587 N N . SER A 1 462 ? 45.430 -18.603 -63.182 1.00 76.00 462 SER A N 1
ATOM 3588 C CA . SER A 1 462 ? 44.057 -18.991 -63.522 1.00 76.00 462 SER A CA 1
ATOM 3589 C C . SER A 1 462 ? 43.387 -19.860 -62.452 1.00 76.00 462 SER A C 1
ATOM 3591 O O . SER A 1 462 ? 42.343 -20.450 -62.728 1.00 76.00 462 SER A O 1
ATOM 3593 N N . SER A 1 463 ? 44.006 -19.999 -61.278 1.00 77.12 463 SER A N 1
ATOM 3594 C CA . SER A 1 463 ? 43.559 -20.853 -60.174 1.00 77.12 463 SER A CA 1
ATOM 3595 C C . SER A 1 463 ? 43.376 -20.004 -58.921 1.00 77.12 463 SER A C 1
ATOM 3597 O O . SER A 1 463 ? 44.310 -19.351 -58.469 1.00 77.12 463 SER A O 1
ATOM 3599 N N . GLY A 1 464 ? 42.177 -19.994 -58.357 1.00 79.44 464 GLY A N 1
ATOM 3600 C CA . GLY A 1 464 ? 41.859 -19.168 -57.199 1.00 79.44 464 GLY A CA 1
ATOM 3601 C C . GLY A 1 464 ? 40.513 -19.533 -56.603 1.00 79.44 464 GLY A C 1
ATOM 3602 O O . GLY A 1 464 ? 39.796 -20.374 -57.155 1.00 79.44 464 GLY A O 1
ATOM 3603 N N . ALA A 1 465 ? 40.190 -18.886 -55.493 1.00 85.56 465 ALA A N 1
ATOM 3604 C CA . ALA A 1 465 ? 38.918 -19.011 -54.802 1.00 85.56 465 ALA A CA 1
ATOM 3605 C C . ALA A 1 465 ? 38.508 -17.656 -54.210 1.00 85.56 465 ALA A C 1
ATOM 3607 O O . ALA A 1 465 ? 39.354 -16.787 -53.970 1.00 85.56 465 ALA A O 1
ATOM 3608 N N . ASP A 1 466 ? 37.207 -17.485 -53.990 1.00 87.81 466 ASP A N 1
ATOM 3609 C CA . ASP A 1 466 ? 36.631 -16.336 -53.302 1.00 87.81 466 ASP A CA 1
ATOM 3610 C C . ASP A 1 466 ? 35.450 -16.756 -52.423 1.00 87.81 466 ASP A C 1
ATOM 3612 O O . ASP A 1 466 ? 34.792 -17.763 -52.695 1.00 87.81 466 ASP A O 1
ATOM 3616 N N . GLY A 1 467 ? 35.193 -15.997 -51.359 1.00 84.69 467 GLY A N 1
ATOM 3617 C CA . GLY A 1 467 ? 34.087 -16.269 -50.447 1.00 84.69 467 GLY A CA 1
ATOM 3618 C C . GLY A 1 467 ? 33.991 -15.284 -49.285 1.00 84.69 467 GLY A C 1
ATOM 3619 O O . GLY A 1 467 ? 34.930 -14.537 -48.997 1.00 84.69 467 GLY A O 1
ATOM 3620 N N . ASN A 1 468 ? 32.835 -15.291 -48.615 1.00 86.00 468 ASN A N 1
ATOM 3621 C CA . ASN A 1 468 ? 32.644 -14.607 -47.337 1.00 86.00 468 ASN A CA 1
ATOM 3622 C C . ASN A 1 468 ? 33.305 -15.457 -46.241 1.00 86.00 468 ASN A C 1
ATOM 3624 O O . ASN A 1 468 ? 32.664 -16.328 -45.662 1.00 86.00 468 ASN A O 1
ATOM 3628 N N . ILE A 1 469 ? 34.594 -15.230 -46.000 1.00 84.00 469 ILE A N 1
ATOM 3629 C CA . ILE A 1 469 ? 35.389 -15.936 -44.981 1.00 84.00 469 ILE A CA 1
ATOM 3630 C C . ILE A 1 469 ? 34.979 -15.597 -43.545 1.00 84.00 469 ILE A C 1
ATOM 3632 O O . ILE A 1 469 ? 35.256 -16.356 -42.626 1.00 84.00 469 ILE A O 1
ATOM 3636 N N . ALA A 1 470 ? 34.303 -14.465 -43.358 1.00 81.25 470 ALA A N 1
ATOM 3637 C CA . ALA A 1 470 ? 33.500 -14.188 -42.181 1.00 81.25 470 ALA A CA 1
ATOM 3638 C C . ALA A 1 470 ? 32.158 -13.618 -42.658 1.00 81.25 470 ALA A C 1
ATOM 3640 O O . ALA A 1 470 ? 32.145 -12.645 -43.408 1.00 81.25 470 ALA A O 1
ATOM 3641 N N . ASP A 1 471 ? 31.042 -14.209 -42.250 1.00 88.19 471 ASP A N 1
ATOM 3642 C CA . ASP A 1 471 ? 29.688 -13.669 -42.410 1.00 88.19 471 ASP A CA 1
ATOM 3643 C C . ASP A 1 471 ? 28.922 -13.959 -41.121 1.00 88.19 471 ASP A C 1
ATOM 3645 O O . ASP A 1 471 ? 28.272 -14.993 -40.959 1.00 88.19 471 ASP A O 1
ATOM 3649 N N . TYR A 1 472 ? 29.094 -13.072 -40.149 1.00 85.81 472 TYR A N 1
ATOM 3650 C CA . TYR A 1 472 ? 28.450 -13.183 -38.852 1.00 85.81 472 TYR A CA 1
ATOM 3651 C C . TYR A 1 472 ? 27.262 -12.233 -38.810 1.00 85.81 472 TYR A C 1
ATOM 3653 O O . TYR A 1 472 ? 27.384 -11.077 -39.215 1.00 85.81 472 TYR A O 1
ATOM 3661 N N . THR A 1 473 ? 26.138 -12.687 -38.258 1.00 89.62 473 THR A N 1
ATOM 3662 C CA . THR A 1 473 ? 25.019 -11.815 -37.869 1.00 89.62 473 THR A CA 1
ATOM 3663 C C . THR A 1 473 ? 24.735 -12.019 -36.387 1.00 89.62 473 THR A C 1
ATOM 3665 O O . THR A 1 473 ? 24.776 -13.144 -35.899 1.00 89.62 473 THR A O 1
ATOM 3668 N N . LEU A 1 474 ? 24.471 -10.934 -35.671 1.00 87.12 474 LEU A N 1
ATOM 3669 C CA . LEU A 1 474 ? 24.022 -10.914 -34.288 1.00 87.12 474 LEU A CA 1
ATOM 3670 C C . LEU A 1 474 ? 22.678 -10.184 -34.242 1.00 87.12 474 LEU A C 1
ATOM 3672 O O . LEU A 1 474 ? 22.600 -9.008 -34.596 1.00 87.12 474 LEU A O 1
ATOM 3676 N N . ASP A 1 475 ? 21.640 -10.895 -33.820 1.00 89.06 475 ASP A N 1
ATOM 3677 C CA . ASP A 1 475 ? 20.269 -10.408 -33.687 1.00 89.06 475 ASP A CA 1
ATOM 3678 C C . ASP A 1 475 ? 19.930 -10.335 -32.193 1.00 89.06 475 ASP A C 1
ATOM 3680 O O . ASP A 1 475 ? 19.917 -11.355 -31.496 1.00 89.06 475 ASP A O 1
ATOM 3684 N N . GLU A 1 476 ? 19.728 -9.124 -31.676 1.00 87.25 476 GLU A N 1
ATOM 3685 C CA . GLU A 1 476 ? 19.441 -8.877 -30.263 1.00 87.25 476 GLU A CA 1
ATOM 3686 C C . GLU A 1 476 ? 18.089 -8.187 -30.097 1.00 87.25 476 GLU A C 1
ATOM 3688 O O . GLU A 1 476 ? 17.787 -7.206 -30.780 1.00 87.25 476 GLU A O 1
ATOM 3693 N N . THR A 1 477 ? 17.296 -8.657 -29.135 1.00 87.06 477 THR A N 1
ATOM 3694 C CA . THR A 1 477 ? 16.043 -8.007 -28.735 1.00 87.06 477 THR A CA 1
ATOM 3695 C C . THR A 1 477 ? 16.131 -7.532 -27.292 1.00 87.06 477 THR A C 1
ATOM 3697 O O . THR A 1 477 ? 16.602 -8.243 -26.401 1.00 87.06 477 THR A O 1
ATOM 3700 N N . TYR A 1 478 ? 15.687 -6.299 -27.065 1.00 84.50 478 TYR A N 1
ATOM 3701 C CA . TYR A 1 478 ? 15.691 -5.639 -25.769 1.00 84.50 478 TYR A CA 1
ATOM 3702 C C . TYR A 1 478 ? 14.277 -5.160 -25.435 1.00 84.50 478 TYR A C 1
ATOM 3704 O O . TYR A 1 478 ? 13.655 -4.490 -26.259 1.00 84.50 478 TYR A O 1
ATOM 3712 N N . SER A 1 479 ? 13.778 -5.439 -24.233 1.00 82.25 479 SER A N 1
ATOM 3713 C CA . SER A 1 479 ? 12.540 -4.844 -23.729 1.00 82.25 479 SER A CA 1
ATOM 3714 C C . SER A 1 479 ? 12.825 -3.553 -22.964 1.00 82.25 479 SER A C 1
ATOM 3716 O O . SER A 1 479 ? 13.811 -3.431 -22.229 1.00 82.25 479 SER A O 1
ATOM 3718 N N . LEU A 1 480 ? 11.957 -2.559 -23.144 1.00 80.62 480 LEU A N 1
ATOM 3719 C CA . LEU A 1 480 ? 11.915 -1.372 -22.297 1.00 80.62 480 LEU A CA 1
ATOM 3720 C C . LEU A 1 480 ? 11.184 -1.703 -20.993 1.00 80.62 480 LEU A C 1
ATOM 3722 O O . LEU A 1 480 ? 10.078 -2.246 -21.006 1.00 80.62 480 LEU A O 1
ATOM 3726 N N . SER A 1 481 ? 11.804 -1.340 -19.873 1.00 69.56 481 SER A N 1
ATOM 3727 C CA . SER A 1 481 ? 11.314 -1.591 -18.515 1.00 69.56 481 SER A CA 1
ATOM 3728 C C . SER A 1 481 ? 11.668 -0.421 -17.586 1.00 69.56 481 SER A C 1
ATOM 3730 O O . SER A 1 481 ? 12.474 0.442 -17.943 1.00 69.56 481 SER A O 1
ATOM 3732 N N . VAL A 1 482 ? 11.081 -0.374 -16.387 1.00 63.72 482 VAL A N 1
ATOM 3733 C CA . VAL A 1 482 ? 11.388 0.622 -15.347 1.00 63.72 482 VAL A CA 1
ATOM 3734 C C . VAL A 1 482 ? 12.047 -0.070 -14.157 1.00 63.72 482 VAL A C 1
ATOM 3736 O O . VAL A 1 482 ? 11.539 -1.058 -13.635 1.00 63.72 482 VAL A O 1
ATOM 3739 N N . ASN A 1 483 ? 13.191 0.451 -13.714 1.00 53.88 483 ASN A N 1
ATOM 3740 C CA . ASN A 1 483 ? 13.932 -0.099 -12.582 1.00 53.88 483 ASN A CA 1
ATOM 3741 C C . ASN A 1 483 ? 13.431 0.408 -11.222 1.00 53.88 483 ASN A C 1
ATOM 3743 O O . ASN A 1 483 ? 12.653 1.355 -11.130 1.00 53.88 483 ASN A O 1
ATOM 3747 N N . GLN A 1 484 ? 13.938 -0.193 -10.143 1.00 40.12 484 GLN A N 1
ATOM 3748 C CA . GLN A 1 484 ? 13.535 0.085 -8.754 1.00 40.12 484 GLN A CA 1
ATOM 3749 C C . GLN A 1 484 ? 13.697 1.554 -8.309 1.00 40.12 484 GLN A C 1
ATOM 3751 O O . GLN A 1 484 ? 13.136 1.948 -7.290 1.00 40.12 484 GLN A O 1
ATOM 3756 N N . SER A 1 485 ? 14.447 2.376 -9.051 1.00 44.03 485 SER A N 1
ATOM 3757 C CA . SER A 1 485 ? 14.598 3.817 -8.800 1.00 44.03 485 SER A CA 1
ATOM 3758 C C . SER A 1 485 ? 13.694 4.693 -9.685 1.00 44.03 485 SER A C 1
ATOM 3760 O O . SER A 1 485 ? 13.861 5.914 -9.701 1.00 44.03 485 SER A O 1
ATOM 3762 N N . GLY A 1 486 ? 12.772 4.098 -10.446 1.00 50.66 486 GLY A N 1
ATOM 3763 C CA . GLY A 1 486 ? 11.849 4.800 -11.341 1.00 50.66 486 GLY A CA 1
ATOM 3764 C C . GLY A 1 486 ? 12.463 5.259 -12.666 1.00 50.66 486 GLY A C 1
ATOM 3765 O O . GLY A 1 486 ? 11.943 6.182 -13.291 1.00 50.66 486 GLY A O 1
ATOM 3766 N N . ASN A 1 487 ? 13.595 4.678 -13.080 1.00 61.47 487 ASN A N 1
ATOM 3767 C CA . ASN A 1 487 ? 14.267 5.028 -14.336 1.00 61.47 487 ASN A CA 1
ATOM 3768 C C . ASN A 1 487 ? 14.005 3.978 -15.414 1.00 61.47 487 ASN A C 1
ATOM 3770 O O . ASN A 1 487 ? 13.990 2.785 -15.116 1.00 61.47 487 ASN A O 1
ATOM 3774 N N . LEU A 1 488 ? 13.909 4.421 -16.667 1.00 68.56 488 LEU A N 1
ATOM 3775 C CA . LEU A 1 488 ? 13.914 3.525 -17.820 1.00 68.56 488 LEU A CA 1
ATOM 3776 C C . LEU A 1 488 ? 15.226 2.733 -17.898 1.00 68.56 488 LEU A C 1
ATOM 3778 O O . LEU A 1 488 ? 16.303 3.259 -17.602 1.00 68.56 488 LEU A O 1
ATOM 3782 N N . GLN A 1 489 ? 15.114 1.475 -18.310 1.00 69.69 489 GLN A N 1
ATOM 3783 C CA . GLN A 1 489 ? 16.220 0.569 -18.598 1.00 69.69 489 GLN A CA 1
ATOM 3784 C C . GLN A 1 489 ? 15.876 -0.339 -19.786 1.00 69.69 489 GLN A C 1
ATOM 3786 O O . GLN A 1 489 ? 14.702 -0.541 -20.102 1.00 69.69 489 GLN A O 1
ATOM 3791 N N . LEU A 1 490 ? 16.909 -0.914 -20.403 1.00 77.25 490 LEU A N 1
ATOM 3792 C CA . LEU A 1 490 ? 16.782 -1.971 -21.405 1.00 77.25 490 LEU A CA 1
ATOM 3793 C C . LEU A 1 490 ? 17.150 -3.315 -20.773 1.00 77.25 490 LEU A C 1
ATOM 3795 O O . LEU A 1 490 ? 18.247 -3.458 -20.233 1.00 77.25 490 LEU A O 1
ATOM 3799 N N . ILE A 1 491 ? 16.252 -4.293 -20.864 1.00 72.38 491 ILE A N 1
ATOM 3800 C CA . ILE A 1 491 ? 16.497 -5.685 -20.470 1.00 72.38 491 ILE A CA 1
ATOM 3801 C C . ILE A 1 491 ? 16.736 -6.487 -21.749 1.00 72.38 491 ILE A C 1
ATOM 3803 O O . ILE A 1 491 ? 16.009 -6.323 -22.720 1.00 72.38 491 ILE A O 1
ATOM 3807 N N . THR A 1 492 ? 17.775 -7.321 -21.787 1.00 80.56 492 THR A N 1
ATOM 3808 C CA . THR A 1 492 ? 18.056 -8.178 -22.952 1.00 80.56 492 THR A CA 1
ATOM 3809 C C . THR A 1 492 ? 17.170 -9.420 -22.900 1.00 80.56 492 THR A C 1
ATOM 3811 O O . THR A 1 492 ? 17.323 -10.229 -21.989 1.00 80.56 492 THR A O 1
ATOM 3814 N N . GLU A 1 493 ? 16.285 -9.575 -23.884 1.00 79.94 493 GLU A N 1
ATOM 3815 C CA . GLU A 1 493 ? 15.359 -10.709 -24.018 1.00 79.94 493 GLU A CA 1
ATOM 3816 C C . GLU A 1 493 ? 15.998 -11.856 -24.812 1.00 79.94 493 GLU A C 1
ATOM 3818 O O . GLU A 1 493 ? 15.958 -13.018 -24.406 1.00 79.94 493 GLU A O 1
ATOM 3823 N N . SER A 1 494 ? 16.647 -11.531 -25.936 1.00 82.12 494 SER A N 1
ATOM 3824 C CA . SER A 1 494 ? 17.393 -12.490 -26.754 1.00 82.12 494 SER A CA 1
ATOM 3825 C C . SER A 1 494 ? 18.674 -11.883 -27.326 1.00 82.12 494 SER A C 1
ATOM 3827 O O . SER A 1 494 ? 18.797 -10.670 -27.497 1.00 82.12 494 SER A O 1
ATOM 3829 N N . SER A 1 495 ? 19.639 -12.752 -27.622 1.00 84.69 495 SER A N 1
ATOM 3830 C CA . SER A 1 495 ? 20.891 -12.426 -28.308 1.00 84.69 495 SER A CA 1
ATOM 3831 C C . SER A 1 495 ? 21.330 -13.693 -29.048 1.00 84.69 495 SER A C 1
ATOM 3833 O O . SER A 1 495 ? 21.827 -14.642 -28.436 1.00 84.69 495 SER A O 1
ATOM 3835 N N . GLU A 1 496 ? 21.040 -13.761 -30.348 1.00 84.81 496 GLU A N 1
ATOM 3836 C CA . GLU A 1 496 ? 21.351 -14.905 -31.210 1.00 84.81 496 GLU A CA 1
ATOM 3837 C C . GLU A 1 496 ? 22.427 -14.527 -32.229 1.00 84.81 496 GLU A C 1
ATOM 3839 O O . GLU A 1 496 ? 22.272 -13.572 -32.987 1.00 84.81 496 GLU A O 1
ATOM 3844 N N . GLN A 1 497 ? 23.518 -15.297 -32.273 1.00 84.12 497 GLN A N 1
ATOM 3845 C CA . GLN A 1 497 ? 24.573 -15.121 -33.268 1.00 84.12 497 GLN A CA 1
ATOM 3846 C C . GLN A 1 497 ? 24.530 -16.254 -34.300 1.00 84.12 497 GLN A C 1
ATOM 3848 O O . GLN A 1 497 ? 24.730 -17.421 -33.954 1.00 84.12 497 GLN A O 1
ATOM 3853 N N . THR A 1 498 ? 24.333 -15.910 -35.572 1.00 86.88 498 THR A N 1
ATOM 3854 C CA . THR A 1 498 ? 24.483 -16.829 -36.705 1.00 86.88 498 THR A CA 1
ATOM 3855 C C . THR A 1 498 ? 25.845 -16.655 -37.377 1.00 86.88 498 THR A C 1
ATOM 3857 O O . THR A 1 498 ? 26.514 -15.625 -37.254 1.00 86.88 498 THR A O 1
ATOM 3860 N N . ASN A 1 499 ? 26.277 -17.706 -38.072 1.00 84.44 499 ASN A N 1
ATOM 3861 C CA . ASN A 1 499 ? 27.508 -17.733 -38.846 1.00 84.44 499 ASN A CA 1
ATOM 3862 C C . ASN A 1 499 ? 27.218 -18.396 -40.199 1.00 84.44 499 ASN A C 1
ATOM 3864 O O . ASN A 1 499 ? 27.040 -19.612 -40.260 1.00 84.44 499 ASN A O 1
ATOM 3868 N N . ASP A 1 500 ? 27.175 -17.585 -41.252 1.00 85.44 500 ASP A N 1
ATOM 3869 C CA . ASP A 1 500 ? 26.966 -17.987 -42.646 1.00 85.44 500 ASP A CA 1
ATOM 3870 C C . ASP A 1 500 ? 28.286 -17.966 -43.451 1.00 85.44 500 ASP A C 1
ATOM 3872 O O . ASP A 1 500 ? 28.275 -17.938 -44.686 1.00 85.44 500 ASP A O 1
ATOM 3876 N N . SER A 1 501 ? 29.435 -17.967 -42.759 1.00 82.69 501 SER A N 1
ATOM 3877 C CA . SER A 1 501 ? 30.764 -17.975 -43.383 1.00 82.69 501 SER A CA 1
ATOM 3878 C C . SER A 1 501 ? 30.969 -19.199 -44.274 1.00 82.69 501 SER A C 1
ATOM 3880 O O . SER A 1 501 ? 30.502 -20.308 -43.997 1.00 82.69 501 SER A O 1
ATOM 3882 N N . VAL A 1 502 ? 31.734 -18.998 -45.340 1.00 81.31 502 VAL A N 1
ATOM 3883 C CA . VAL A 1 502 ? 32.162 -20.031 -46.281 1.00 81.31 502 VAL A CA 1
ATOM 3884 C C . VAL A 1 502 ? 33.668 -20.220 -46.124 1.00 81.31 502 VAL A C 1
ATOM 3886 O O . VAL A 1 502 ? 34.387 -19.238 -45.989 1.00 81.31 502 VAL A O 1
ATOM 3889 N N . ASP A 1 503 ? 34.141 -21.465 -46.207 1.00 73.31 503 ASP A N 1
ATOM 3890 C CA . ASP A 1 503 ? 35.557 -21.807 -46.406 1.00 73.31 503 ASP A CA 1
ATOM 3891 C C . ASP A 1 503 ? 35.846 -21.905 -47.925 1.00 73.31 503 ASP A C 1
ATOM 3893 O O . ASP A 1 503 ? 35.503 -22.917 -48.551 1.00 73.31 503 ASP A O 1
ATOM 3897 N N . PRO A 1 504 ? 36.410 -20.861 -48.569 1.00 72.00 504 PRO A N 1
ATOM 3898 C CA . PRO A 1 504 ? 36.781 -20.876 -49.980 1.00 72.00 504 PRO A CA 1
ATOM 3899 C C . PRO A 1 504 ? 38.123 -21.594 -50.208 1.00 72.00 504 PRO A C 1
ATOM 3901 O O . PRO A 1 504 ? 39.073 -21.014 -50.731 1.00 72.00 504 PRO A O 1
ATOM 3904 N N . SER A 1 505 ? 38.216 -22.876 -49.861 1.00 71.94 505 SER A N 1
ATOM 3905 C CA . SER A 1 505 ? 39.454 -23.642 -50.030 1.00 71.94 505 SER A CA 1
ATOM 3906 C C . SER A 1 505 ? 39.714 -24.105 -51.474 1.00 71.94 505 SER A C 1
ATOM 3908 O O . SER A 1 505 ? 38.816 -24.485 -52.235 1.00 71.94 505 SER A O 1
ATOM 3910 N N . VAL A 1 506 ? 40.994 -24.135 -51.865 1.00 70.31 506 VAL A N 1
ATOM 3911 C CA . VAL A 1 506 ? 41.459 -24.801 -53.095 1.00 70.31 506 VAL A CA 1
ATOM 3912 C C . VAL A 1 506 ? 41.967 -26.211 -52.784 1.00 70.31 506 VAL A C 1
ATOM 3914 O O . VAL A 1 506 ? 42.427 -26.512 -51.683 1.00 70.31 506 VAL A O 1
ATOM 3917 N N . SER A 1 507 ? 41.903 -27.117 -53.769 1.00 65.88 507 SER A N 1
ATOM 3918 C CA . SER A 1 507 ? 42.325 -28.513 -53.565 1.00 65.88 507 SER A CA 1
ATOM 3919 C C . SER A 1 507 ? 43.774 -28.600 -53.068 1.00 65.88 507 SER A C 1
ATOM 3921 O O . SER A 1 507 ? 44.631 -27.907 -53.611 1.00 65.88 507 SER A O 1
ATOM 3923 N N . GLY A 1 508 ? 44.081 -29.509 -52.137 1.00 55.31 508 GLY A N 1
ATOM 3924 C CA . GLY A 1 508 ? 45.406 -29.594 -51.496 1.00 55.31 508 GLY A CA 1
ATOM 3925 C C . GLY A 1 508 ? 46.615 -29.840 -52.418 1.00 55.31 508 GLY A C 1
ATOM 3926 O O . GLY A 1 508 ? 47.750 -29.733 -51.968 1.00 55.31 508 GLY A O 1
ATOM 3927 N N . PHE A 1 509 ? 46.408 -30.161 -53.703 1.00 51.66 509 PHE A N 1
ATOM 3928 C CA . PHE A 1 509 ? 47.482 -30.105 -54.705 1.00 51.66 509 PHE A CA 1
ATOM 3929 C C . PHE A 1 509 ? 47.765 -28.671 -55.167 1.00 51.66 509 PHE A C 1
ATOM 3931 O O . PHE A 1 509 ? 48.924 -28.317 -55.302 1.00 51.66 509 PHE A O 1
ATOM 3938 N N . LEU A 1 510 ? 46.729 -27.863 -55.417 1.00 57.75 510 LEU A N 1
ATOM 3939 C CA . LEU A 1 510 ? 46.876 -26.449 -55.773 1.00 57.75 510 LEU A CA 1
ATOM 3940 C C . LEU A 1 510 ? 47.439 -25.665 -54.588 1.00 57.75 510 LEU A C 1
ATOM 3942 O O . LEU A 1 510 ? 48.432 -24.970 -54.750 1.00 57.75 510 LEU A O 1
ATOM 3946 N N . ASP A 1 511 ? 46.873 -25.875 -53.398 1.00 63.12 511 ASP A N 1
ATOM 3947 C CA . ASP A 1 511 ? 47.268 -25.168 -52.179 1.00 63.12 511 ASP A CA 1
ATOM 3948 C C . ASP A 1 511 ? 48.764 -25.313 -51.855 1.00 63.12 511 ASP A C 1
ATOM 3950 O O . ASP A 1 511 ? 49.444 -24.325 -51.601 1.00 63.12 511 ASP A O 1
ATOM 3954 N N . PHE A 1 512 ? 49.313 -26.526 -52.000 1.00 55.12 512 PHE A N 1
ATOM 3955 C CA . PHE A 1 512 ? 50.741 -26.811 -51.805 1.00 55.12 512 PHE A CA 1
ATOM 3956 C C . PHE A 1 512 ? 51.683 -25.957 -52.682 1.00 55.12 512 PHE A C 1
ATOM 3958 O O . PHE A 1 512 ? 52.839 -25.768 -52.311 1.00 55.12 512 PHE A O 1
ATOM 3965 N N . PHE A 1 513 ? 51.214 -25.454 -53.830 1.00 48.97 513 PHE A N 1
ATOM 3966 C CA . PHE A 1 513 ? 51.979 -24.573 -54.724 1.00 48.97 513 PHE A CA 1
ATOM 3967 C C . PHE A 1 513 ? 51.560 -23.095 -54.642 1.00 48.97 513 PHE A C 1
ATOM 3969 O O . PHE A 1 513 ? 52.181 -22.264 -55.299 1.00 48.97 513 PHE A O 1
ATOM 3976 N N . THR A 1 514 ? 50.509 -22.745 -53.892 1.00 62.09 514 THR A N 1
ATOM 3977 C CA . THR A 1 514 ? 49.932 -21.387 -53.911 1.00 62.09 514 THR A CA 1
ATOM 3978 C C . THR A 1 514 ? 49.735 -20.741 -52.541 1.00 62.09 514 THR A C 1
ATOM 3980 O O . THR A 1 514 ? 49.552 -19.525 -52.503 1.00 62.09 514 THR A O 1
ATOM 3983 N N . GLY A 1 515 ? 49.738 -21.518 -51.449 1.00 61.03 515 GLY A N 1
ATOM 3984 C CA . GLY A 1 515 ? 49.531 -21.042 -50.074 1.00 61.03 515 GLY A CA 1
ATOM 3985 C C . GLY A 1 515 ? 48.205 -20.305 -49.880 1.00 61.03 515 GLY A C 1
ATOM 3986 O O . GLY A 1 515 ? 48.175 -19.275 -49.217 1.00 61.03 515 GLY A O 1
ATOM 3987 N N . ILE A 1 516 ? 47.133 -20.759 -50.540 1.00 70.44 516 ILE A N 1
ATOM 3988 C CA . ILE A 1 516 ? 45.866 -20.014 -50.611 1.00 70.44 516 ILE A CA 1
ATOM 3989 C C . ILE A 1 516 ? 45.034 -20.244 -49.348 1.00 70.44 516 ILE A C 1
ATOM 3991 O O . ILE A 1 516 ? 44.473 -19.289 -48.816 1.00 70.44 516 ILE A O 1
ATOM 3995 N N . ASN A 1 517 ? 44.986 -21.478 -48.843 1.00 74.00 517 ASN A N 1
ATOM 3996 C CA . ASN A 1 517 ? 44.176 -21.812 -47.673 1.00 74.00 517 ASN A CA 1
ATOM 3997 C C . ASN A 1 517 ? 44.740 -21.134 -46.405 1.00 74.00 517 ASN A C 1
ATOM 3999 O O . ASN A 1 517 ? 43.982 -20.509 -45.671 1.00 74.00 517 ASN A O 1
ATOM 4003 N N . ASP A 1 518 ? 46.073 -21.100 -46.237 1.00 71.38 518 ASP A N 1
ATOM 4004 C CA . ASP A 1 518 ? 46.760 -20.380 -45.142 1.00 71.38 518 ASP A CA 1
ATOM 4005 C C . ASP A 1 518 ? 46.374 -18.880 -45.058 1.00 71.38 518 ASP A C 1
ATOM 4007 O O . ASP A 1 518 ? 46.424 -18.269 -43.986 1.00 71.38 518 ASP A O 1
ATOM 4011 N N . VAL A 1 519 ? 46.003 -18.256 -46.187 1.00 70.81 519 VAL A N 1
ATOM 4012 C CA . VAL A 1 519 ? 45.565 -16.848 -46.238 1.00 70.81 519 VAL A CA 1
ATOM 4013 C C . VAL A 1 519 ? 44.132 -16.688 -45.746 1.00 70.81 519 VAL A C 1
ATOM 4015 O O . VAL A 1 519 ? 43.837 -15.689 -45.091 1.00 70.81 519 VAL A O 1
ATOM 4018 N N . PHE A 1 520 ? 43.252 -17.643 -46.047 1.00 77.56 520 PHE A N 1
ATOM 4019 C CA . PHE A 1 520 ? 41.869 -17.618 -45.581 1.00 77.56 520 PHE A CA 1
ATOM 4020 C C . PHE A 1 520 ? 41.787 -17.942 -44.085 1.00 77.56 520 PHE A C 1
ATOM 4022 O O . PHE A 1 520 ? 41.246 -17.119 -43.345 1.00 77.56 520 PHE A O 1
ATOM 4029 N N . ASP A 1 521 ? 42.451 -19.008 -43.620 1.00 73.94 521 ASP A N 1
ATOM 4030 C CA . ASP A 1 521 ? 42.594 -19.346 -42.192 1.00 73.94 521 ASP A CA 1
ATOM 4031 C C . ASP A 1 521 ? 43.122 -18.136 -41.389 1.00 73.94 521 ASP A C 1
ATOM 4033 O O . ASP A 1 521 ? 42.561 -17.714 -40.374 1.00 73.94 521 ASP A O 1
ATOM 4037 N N . GLY A 1 522 ? 44.190 -17.501 -41.891 1.00 69.56 522 GLY A N 1
ATOM 4038 C CA . GLY A 1 522 ? 44.827 -16.351 -41.248 1.00 69.56 522 GLY A CA 1
ATOM 4039 C C . GLY A 1 522 ? 43.984 -15.068 -41.213 1.00 69.56 522 GLY A C 1
ATOM 4040 O O . GLY A 1 522 ? 44.305 -14.169 -40.420 1.00 69.56 522 GLY A O 1
ATOM 4041 N N . LEU A 1 523 ? 42.937 -14.972 -42.043 1.00 72.06 523 LEU A N 1
ATOM 4042 C CA . LEU A 1 523 ? 41.967 -13.874 -42.081 1.00 72.06 523 LEU A CA 1
ATOM 4043 C C . LEU A 1 523 ? 40.704 -14.176 -41.255 1.00 72.06 523 LEU A C 1
ATOM 4045 O O . LEU A 1 523 ? 40.208 -13.258 -40.605 1.00 72.06 523 LEU A O 1
ATOM 4049 N N . GLU A 1 524 ? 40.223 -15.424 -41.219 1.00 70.81 524 GLU A N 1
ATOM 4050 C CA . GLU A 1 524 ? 39.103 -15.847 -40.357 1.00 70.81 524 GLU A CA 1
ATOM 4051 C C . GLU A 1 524 ? 39.430 -15.581 -38.875 1.00 70.81 524 GLU A C 1
ATOM 4053 O O . GLU A 1 524 ? 38.653 -14.942 -38.162 1.00 70.81 524 GLU A O 1
ATOM 4058 N N . GLU A 1 525 ? 40.653 -15.914 -38.437 1.00 67.62 525 GLU A N 1
ATOM 4059 C CA . GLU A 1 525 ? 41.167 -15.627 -37.084 1.00 67.62 525 GLU A CA 1
ATOM 4060 C C . GLU A 1 525 ? 41.238 -14.122 -36.713 1.00 67.62 525 GLU A C 1
ATOM 4062 O O . GLU A 1 525 ? 41.689 -13.776 -35.616 1.00 67.62 525 GLU A O 1
ATOM 4067 N N . LYS A 1 526 ? 40.895 -13.191 -37.616 1.00 67.88 526 LYS A N 1
ATOM 4068 C CA . LYS A 1 526 ? 40.975 -11.737 -37.366 1.00 67.88 526 LYS A CA 1
ATOM 4069 C C . LYS A 1 526 ? 39.655 -11.102 -36.945 1.00 67.88 526 LYS A C 1
ATOM 4071 O O . LYS A 1 526 ? 39.690 -9.967 -36.470 1.00 67.88 526 LYS A O 1
ATOM 4076 N N . PHE A 1 527 ? 38.526 -11.802 -37.050 1.00 68.75 527 PHE A N 1
ATOM 4077 C CA . PHE A 1 527 ? 37.281 -11.323 -36.454 1.00 68.75 527 PHE A CA 1
ATOM 4078 C C . PHE A 1 527 ? 37.304 -11.546 -34.934 1.00 68.75 527 PHE A C 1
ATOM 4080 O O . PHE A 1 527 ? 37.331 -12.675 -34.452 1.00 68.75 527 PHE A O 1
ATOM 4087 N N . THR A 1 528 ? 37.296 -10.459 -34.159 1.00 62.00 528 THR A N 1
ATOM 4088 C CA . THR A 1 528 ? 37.380 -10.510 -32.686 1.00 62.00 528 THR A CA 1
ATOM 4089 C C . THR A 1 528 ? 36.021 -10.584 -31.980 1.00 62.00 528 THR A C 1
ATOM 4091 O O . THR A 1 528 ? 35.976 -10.495 -30.754 1.00 62.00 528 THR A O 1
ATOM 4094 N N . GLY A 1 529 ? 34.926 -10.744 -32.730 1.00 65.62 529 GLY A N 1
ATOM 4095 C CA . GLY A 1 529 ? 33.552 -10.688 -32.226 1.00 65.62 529 GLY A CA 1
ATOM 4096 C C . GLY A 1 529 ? 32.901 -9.309 -32.378 1.00 65.62 529 GLY A C 1
ATOM 4097 O O . GLY A 1 529 ? 33.572 -8.303 -32.618 1.00 65.62 529 GLY A O 1
ATOM 4098 N N . PHE A 1 530 ? 31.576 -9.271 -32.225 1.00 70.19 530 PHE A N 1
ATOM 4099 C CA . PHE A 1 530 ? 30.796 -8.033 -32.189 1.00 70.19 530 PHE A CA 1
ATOM 4100 C C . PHE A 1 530 ? 31.057 -7.217 -30.921 1.00 70.19 530 PHE A C 1
ATOM 4102 O O . PHE A 1 530 ? 31.448 -7.744 -29.877 1.00 70.19 530 PHE A O 1
ATOM 4109 N N . ALA A 1 531 ? 30.729 -5.926 -30.981 1.00 56.94 531 ALA A N 1
ATOM 4110 C CA . ALA A 1 531 ? 30.594 -5.079 -29.802 1.00 56.94 531 ALA A CA 1
ATOM 4111 C C . ALA A 1 531 ? 29.271 -5.382 -29.062 1.00 56.94 531 ALA A C 1
ATOM 4113 O O . ALA A 1 531 ? 28.351 -4.569 -29.037 1.00 56.94 531 ALA A O 1
ATOM 4114 N N . SER A 1 532 ? 29.156 -6.580 -28.483 1.00 49.56 532 SER A N 1
ATOM 4115 C CA . SER A 1 532 ? 27.942 -7.060 -27.809 1.00 49.56 532 SER A CA 1
ATOM 4116 C C . SER A 1 532 ? 28.160 -7.225 -26.302 1.00 49.56 532 SER A C 1
ATOM 4118 O O . SER A 1 532 ? 28.828 -8.176 -25.880 1.00 49.56 532 SER A O 1
ATOM 4120 N N . LYS A 1 533 ? 27.604 -6.280 -25.519 1.00 52.09 533 LYS A N 1
ATOM 4121 C CA . LYS A 1 533 ? 27.218 -6.388 -24.084 1.00 52.09 533 LYS A CA 1
ATOM 4122 C C . LYS A 1 533 ? 26.818 -5.064 -23.412 1.00 52.09 533 LYS A C 1
ATOM 4124 O O . LYS A 1 533 ? 26.417 -5.090 -22.253 1.00 52.09 533 LYS A O 1
ATOM 4129 N N . GLU A 1 534 ? 26.936 -3.916 -24.083 1.00 54.03 534 GLU A N 1
ATOM 4130 C CA . GLU A 1 534 ? 26.909 -2.610 -23.394 1.00 54.03 534 GLU A CA 1
ATOM 4131 C C . GLU A 1 534 ? 25.654 -1.746 -23.623 1.00 54.03 534 GLU A C 1
ATOM 4133 O O . GLU A 1 534 ? 25.554 -0.675 -23.036 1.00 54.03 534 GLU A O 1
ATOM 4138 N N . LEU A 1 535 ? 24.642 -2.199 -24.376 1.00 58.59 535 LEU A N 1
ATOM 4139 C CA . LEU A 1 535 ? 23.396 -1.425 -24.581 1.00 58.59 535 LEU A CA 1
ATOM 4140 C C . LEU A 1 535 ? 22.580 -1.217 -23.294 1.00 58.59 535 LEU A C 1
ATOM 4142 O O . LEU A 1 535 ? 21.894 -0.209 -23.151 1.00 58.59 535 LEU A O 1
ATOM 4146 N N . GLN A 1 536 ? 22.744 -2.103 -22.308 1.00 55.66 536 GLN A N 1
ATOM 4147 C CA . GLN A 1 536 ? 22.213 -1.927 -20.950 1.00 55.66 536 GLN A CA 1
ATOM 4148 C C . GLN A 1 536 ? 22.820 -0.710 -20.212 1.00 55.66 536 GLN A C 1
ATOM 4150 O O . GLN A 1 536 ? 22.294 -0.298 -19.182 1.00 55.66 536 GLN A O 1
ATOM 4155 N N . GLN A 1 537 ? 23.919 -0.126 -20.713 1.00 54.97 537 GLN A N 1
ATOM 4156 C CA . GLN A 1 537 ? 24.571 1.054 -20.128 1.00 54.97 537 GLN A CA 1
ATOM 4157 C C . GLN A 1 537 ? 24.005 2.391 -20.651 1.00 54.97 537 GLN A C 1
ATOM 4159 O O . GLN A 1 537 ? 24.399 3.447 -20.151 1.00 54.97 537 GLN A O 1
ATOM 4164 N N . VAL A 1 538 ? 23.080 2.381 -21.625 1.00 63.72 538 VAL A N 1
ATOM 4165 C CA . VAL A 1 538 ? 22.432 3.606 -22.131 1.00 63.72 538 VAL A CA 1
ATOM 4166 C C . VAL A 1 538 ? 21.651 4.284 -20.997 1.00 63.72 538 VAL A C 1
ATOM 4168 O O . VAL A 1 538 ? 20.719 3.724 -20.424 1.00 63.72 538 VAL A O 1
ATOM 4171 N N . SER A 1 539 ? 22.054 5.506 -20.643 1.00 61.16 539 SER A N 1
ATOM 4172 C CA . SER A 1 539 ? 21.566 6.204 -19.450 1.00 61.16 539 SER A CA 1
ATOM 4173 C C . SER A 1 539 ? 20.385 7.131 -19.753 1.00 61.16 539 SER A C 1
ATOM 4175 O O . SER A 1 539 ? 20.569 8.327 -19.982 1.00 61.16 539 SER A O 1
ATOM 4177 N N . PHE A 1 540 ? 19.165 6.620 -19.594 1.00 66.69 540 PHE A N 1
ATOM 4178 C CA . PHE A 1 540 ? 17.898 7.360 -19.745 1.00 66.69 540 PHE A CA 1
ATOM 4179 C C . PHE A 1 540 ? 17.652 8.482 -18.706 1.00 66.69 540 PHE A C 1
ATOM 4181 O O . PHE A 1 540 ? 16.614 9.140 -18.732 1.00 66.69 540 PHE A O 1
ATOM 4188 N N . LYS A 1 541 ? 18.597 8.735 -17.788 1.00 59.16 541 LYS A N 1
ATOM 4189 C CA . LYS A 1 541 ? 18.478 9.728 -16.702 1.00 59.16 541 LYS A CA 1
ATOM 4190 C C . LYS A 1 541 ? 18.041 11.146 -17.125 1.00 59.16 541 LYS A C 1
ATOM 4192 O O . LYS A 1 541 ? 17.240 11.706 -16.381 1.00 59.16 541 LYS A O 1
ATOM 4197 N N . PRO A 1 542 ? 18.483 11.733 -18.262 1.00 60.12 542 PRO A N 1
ATOM 4198 C CA . PRO A 1 542 ? 18.066 13.086 -18.654 1.00 60.12 542 PRO A CA 1
ATOM 4199 C C . PRO A 1 542 ? 16.548 13.257 -18.801 1.00 60.12 542 PRO A C 1
ATOM 4201 O O . PRO A 1 542 ? 16.031 14.355 -18.622 1.00 60.12 542 PRO A O 1
ATOM 4204 N N . MET A 1 543 ? 15.813 12.174 -19.074 1.00 63.31 543 MET A N 1
ATOM 4205 C CA . MET A 1 543 ? 14.375 12.218 -19.360 1.00 63.31 543 MET A CA 1
ATOM 4206 C C . MET A 1 543 ? 13.512 12.624 -18.150 1.00 63.31 543 MET A C 1
ATOM 4208 O O . MET A 1 543 ? 12.359 12.984 -18.340 1.00 63.31 543 MET A O 1
ATOM 4212 N N . ARG A 1 544 ? 14.037 12.603 -16.913 1.00 61.22 544 ARG A N 1
ATOM 4213 C CA . ARG A 1 544 ? 13.271 12.932 -15.688 1.00 61.22 544 ARG A CA 1
ATOM 4214 C C . ARG A 1 544 ? 13.455 14.365 -15.178 1.00 61.22 544 ARG A C 1
ATOM 4216 O O . ARG A 1 544 ? 12.766 14.761 -14.245 1.00 61.22 544 ARG A O 1
ATOM 4223 N N . SER A 1 545 ? 14.387 15.136 -15.740 1.00 60.62 545 SER A N 1
ATOM 4224 C CA . SER A 1 545 ? 15.021 16.230 -14.984 1.00 60.62 545 SER A CA 1
ATOM 4225 C C . SER A 1 545 ? 14.559 17.655 -15.324 1.00 60.62 545 SER A C 1
ATOM 4227 O O . SER A 1 545 ? 15.103 18.605 -14.764 1.00 60.62 545 SER A O 1
ATOM 4229 N N . PHE A 1 546 ? 13.605 17.837 -16.245 1.00 65.56 546 PHE A N 1
ATOM 4230 C CA . PHE A 1 546 ? 13.346 19.156 -16.855 1.00 65.56 546 PHE A CA 1
ATOM 4231 C C . PHE A 1 546 ? 11.943 19.747 -16.639 1.00 65.56 546 PHE A C 1
ATOM 4233 O O . PHE A 1 546 ? 11.793 20.970 -16.674 1.00 65.56 546 PHE A O 1
ATOM 4240 N N . VAL A 1 547 ? 10.922 18.922 -16.402 1.00 62.69 547 VAL A N 1
ATOM 4241 C CA . VAL A 1 547 ? 9.534 19.355 -16.161 1.00 62.69 547 VAL A CA 1
ATOM 4242 C C . VAL A 1 547 ? 8.985 18.530 -15.007 1.00 62.69 547 VAL A C 1
ATOM 4244 O O . VAL A 1 547 ? 8.903 17.317 -15.133 1.00 62.69 547 VAL A O 1
ATOM 4247 N N . PHE A 1 548 ? 8.610 19.183 -13.910 1.00 65.56 548 PHE A N 1
ATOM 4248 C CA . PHE A 1 548 ? 8.071 18.585 -12.687 1.00 65.56 548 PHE A CA 1
ATOM 4249 C C . PHE A 1 548 ? 6.626 19.075 -12.496 1.00 65.56 548 PHE A C 1
ATOM 4251 O O . PHE A 1 548 ? 6.419 20.098 -11.832 1.00 65.56 548 PHE A O 1
ATOM 4258 N N . PRO A 1 549 ? 5.622 18.438 -13.126 1.00 59.62 549 PRO A N 1
ATOM 4259 C CA . PRO A 1 549 ? 4.223 18.784 -12.890 1.00 59.62 549 PRO A CA 1
ATOM 4260 C C . PRO A 1 549 ? 3.844 18.496 -11.424 1.00 59.62 549 PRO A C 1
ATOM 4262 O O . PRO A 1 549 ? 4.501 17.704 -10.756 1.00 59.62 549 PRO A O 1
ATOM 4265 N N . GLY A 1 550 ? 2.902 19.260 -10.865 1.00 56.97 550 GLY A N 1
ATOM 4266 C CA . GLY A 1 550 ? 2.600 19.283 -9.421 1.00 56.97 550 GLY A CA 1
ATOM 4267 C C . GLY A 1 550 ? 3.747 19.759 -8.508 1.00 56.97 550 GLY A C 1
ATOM 4268 O O . GLY A 1 550 ? 3.573 19.835 -7.298 1.00 56.97 550 GLY A O 1
ATOM 4269 N N . ALA A 1 551 ? 4.935 20.040 -9.065 1.00 59.94 551 ALA A N 1
ATOM 4270 C CA . ALA A 1 551 ? 6.199 20.255 -8.352 1.00 59.94 551 ALA A CA 1
ATOM 4271 C C . ALA A 1 551 ? 6.619 19.136 -7.375 1.00 59.94 551 ALA A C 1
ATOM 4273 O O . ALA A 1 551 ? 7.575 19.310 -6.619 1.00 59.94 551 ALA A O 1
ATOM 4274 N N . GLN A 1 552 ? 5.965 17.979 -7.440 1.00 63.53 552 GLN A N 1
ATOM 4275 C CA . GLN A 1 552 ? 6.400 16.737 -6.814 1.00 63.53 552 GLN A CA 1
ATOM 4276 C C . GLN A 1 552 ? 7.290 15.963 -7.800 1.00 63.53 552 GLN A C 1
ATOM 4278 O O . GLN A 1 552 ? 7.200 16.115 -9.023 1.00 63.53 552 GLN A O 1
ATOM 4283 N N . VAL A 1 553 ? 8.190 15.131 -7.278 1.00 61.59 553 VAL A N 1
ATOM 4284 C CA . VAL A 1 553 ? 9.025 14.264 -8.119 1.00 61.59 553 VAL A CA 1
ATOM 4285 C C . VAL A 1 553 ? 8.209 13.044 -8.530 1.00 61.59 553 VAL A C 1
ATOM 4287 O O . VAL A 1 553 ? 7.559 12.432 -7.691 1.00 61.59 553 VAL A O 1
ATOM 4290 N N . PHE A 1 554 ? 8.270 12.662 -9.808 1.00 66.06 554 PHE A N 1
ATOM 4291 C CA . PHE A 1 554 ? 7.539 11.505 -10.324 1.00 66.06 554 PHE A CA 1
ATOM 4292 C C . PHE A 1 554 ? 8.442 10.348 -10.766 1.00 66.06 554 PHE A C 1
ATOM 4294 O O . PHE A 1 554 ? 9.631 10.515 -11.068 1.00 66.06 554 PHE A O 1
ATOM 4301 N N . THR A 1 555 ? 7.857 9.154 -10.825 1.00 64.62 555 THR A N 1
ATOM 4302 C CA . THR A 1 555 ? 8.420 7.940 -11.432 1.00 64.62 555 THR A CA 1
ATOM 4303 C C . THR A 1 555 ? 7.764 7.644 -12.779 1.00 64.62 555 THR A C 1
ATOM 4305 O O . THR A 1 555 ? 6.620 8.033 -13.010 1.00 64.62 555 THR A O 1
ATOM 4308 N N . PHE A 1 556 ? 8.477 6.931 -13.656 1.00 71.75 556 PHE A N 1
ATOM 4309 C CA . PHE A 1 556 ? 7.872 6.329 -14.843 1.00 71.75 556 PHE A CA 1
ATOM 4310 C C . PHE A 1 556 ? 7.124 5.031 -14.510 1.00 71.75 556 PHE A C 1
ATOM 4312 O O . PHE A 1 556 ? 7.465 4.342 -13.545 1.00 71.75 556 PHE A O 1
ATOM 4319 N N . ASN A 1 557 ? 6.155 4.681 -15.355 1.00 68.31 557 ASN A N 1
ATOM 4320 C CA . ASN A 1 557 ? 5.463 3.394 -15.396 1.00 68.31 557 ASN A CA 1
ATOM 4321 C C . ASN A 1 557 ? 5.194 2.980 -16.864 1.00 68.31 557 ASN A C 1
ATOM 4323 O O . ASN A 1 557 ? 5.211 3.831 -17.751 1.00 68.31 557 ASN A O 1
ATOM 4327 N N . GLN A 1 558 ? 4.957 1.688 -17.121 1.00 72.38 558 GLN A N 1
ATOM 4328 C CA . GLN A 1 558 ? 4.481 1.128 -18.405 1.00 72.38 558 GLN A CA 1
ATOM 4329 C C . GLN A 1 558 ? 5.088 1.751 -19.693 1.00 72.38 558 GLN A C 1
ATOM 4331 O O . GLN A 1 558 ? 4.359 2.344 -20.499 1.00 72.38 558 GLN A O 1
ATOM 4336 N N . PRO A 1 559 ? 6.414 1.637 -19.915 1.00 81.25 559 PRO A N 1
ATOM 4337 C CA . PRO A 1 559 ? 7.059 2.165 -21.112 1.00 81.25 559 PRO A CA 1
ATOM 4338 C C . PRO A 1 559 ? 6.632 1.391 -22.363 1.00 81.25 559 PRO A C 1
ATOM 4340 O O . PRO A 1 559 ? 6.718 0.163 -22.401 1.00 81.25 559 PRO A O 1
ATOM 4343 N N . ARG A 1 560 ? 6.183 2.110 -23.394 1.00 87.94 560 ARG A N 1
ATOM 4344 C CA . ARG A 1 560 ? 5.606 1.534 -24.617 1.00 87.94 560 ARG A CA 1
ATOM 4345 C C . ARG A 1 560 ? 5.827 2.416 -25.849 1.00 87.94 560 ARG A C 1
ATOM 4347 O O . ARG A 1 560 ? 6.050 3.610 -25.717 1.00 87.94 560 ARG A O 1
ATOM 4354 N N . PHE A 1 561 ? 5.737 1.865 -27.053 1.00 89.75 561 PHE A N 1
ATOM 4355 C CA . PHE A 1 561 ? 5.750 2.610 -28.311 1.00 89.75 561 PHE A CA 1
ATOM 4356 C C . PHE A 1 561 ? 4.327 2.904 -28.801 1.00 89.75 561 PHE A C 1
ATOM 4358 O O . PHE A 1 561 ? 3.430 2.066 -28.702 1.00 89.75 561 PHE A O 1
ATOM 4365 N N . SER A 1 562 ? 4.121 4.091 -29.375 1.00 90.06 562 SER A N 1
ATOM 4366 C CA . SER A 1 562 ? 2.899 4.425 -30.110 1.00 90.06 562 SER A CA 1
ATOM 4367 C C . SER A 1 562 ? 2.814 3.656 -31.435 1.00 90.06 562 SER A C 1
ATOM 4369 O O . SER A 1 562 ? 3.814 3.152 -31.947 1.00 90.06 562 SER A O 1
ATOM 4371 N N . ASN A 1 563 ? 1.641 3.664 -32.076 1.00 88.75 563 ASN A N 1
ATOM 4372 C CA . ASN A 1 563 ? 1.429 3.104 -33.419 1.00 88.75 563 ASN A CA 1
ATOM 4373 C C . ASN A 1 563 ? 2.316 3.744 -34.515 1.00 88.75 563 ASN A C 1
ATOM 4375 O O . ASN A 1 563 ? 2.358 3.244 -35.638 1.00 88.75 563 ASN A O 1
ATOM 4379 N N . TYR A 1 564 ? 3.002 4.849 -34.203 1.00 89.12 564 TYR A N 1
ATOM 4380 C CA . TYR A 1 564 ? 3.930 5.562 -35.086 1.00 89.12 564 TYR A CA 1
ATOM 4381 C C . TYR A 1 564 ? 5.390 5.518 -34.584 1.00 89.12 564 TYR A C 1
ATOM 4383 O O . TYR A 1 564 ? 6.292 6.016 -35.265 1.00 89.12 564 TYR A O 1
ATOM 4391 N N . GLY A 1 565 ? 5.639 4.871 -33.437 1.00 86.31 565 GLY A N 1
ATOM 4392 C CA . GLY A 1 565 ? 6.956 4.646 -32.835 1.00 86.31 565 GLY A CA 1
ATOM 4393 C C . GLY A 1 565 ? 7.454 5.747 -31.890 1.00 86.31 565 GLY A C 1
ATOM 4394 O O . GLY A 1 565 ? 8.654 5.796 -31.628 1.00 86.31 565 GLY A O 1
ATOM 4395 N N . ASP A 1 566 ? 6.581 6.635 -31.402 1.00 90.94 566 ASP A N 1
ATOM 4396 C CA . ASP A 1 566 ? 6.926 7.552 -30.301 1.00 90.94 566 ASP A CA 1
ATOM 4397 C C . ASP A 1 566 ? 7.025 6.756 -28.986 1.00 90.94 566 ASP A C 1
ATOM 4399 O O . ASP A 1 566 ? 6.212 5.862 -28.758 1.00 90.94 566 ASP A O 1
ATOM 4403 N N . LEU A 1 567 ? 7.989 7.064 -28.114 1.00 89.62 567 LEU A N 1
ATOM 4404 C CA . LEU A 1 567 ? 8.168 6.382 -26.826 1.00 89.62 567 LEU A CA 1
ATOM 4405 C C . LEU A 1 567 ? 7.285 7.027 -25.748 1.00 89.62 567 LEU A C 1
ATOM 4407 O O . LEU A 1 567 ? 7.507 8.172 -25.371 1.00 89.62 567 LEU A O 1
ATOM 4411 N N . LEU A 1 568 ? 6.310 6.283 -25.241 1.00 89.00 568 LEU A N 1
ATOM 4412 C CA . LEU A 1 568 ? 5.341 6.664 -24.215 1.00 89.00 568 LEU A CA 1
ATOM 4413 C C . LEU A 1 568 ? 5.727 6.055 -22.858 1.00 89.00 568 LEU A C 1
ATOM 4415 O O . LEU A 1 568 ? 6.172 4.910 -22.802 1.00 89.00 568 LEU A O 1
ATOM 4419 N N . CYS A 1 569 ? 5.539 6.787 -21.762 1.00 83.94 569 CYS A N 1
ATOM 4420 C CA . CYS A 1 569 ? 5.737 6.327 -20.382 1.00 83.94 569 CYS A CA 1
ATOM 4421 C C . CYS A 1 569 ? 4.695 6.980 -19.463 1.00 83.94 569 CYS A C 1
ATOM 4423 O O . CYS A 1 569 ? 4.582 8.205 -19.462 1.00 83.94 569 CYS A O 1
ATOM 4425 N N . GLY A 1 570 ? 3.977 6.199 -18.655 1.00 81.62 570 GLY A N 1
ATOM 4426 C CA . GLY A 1 570 ? 3.090 6.720 -17.608 1.00 81.62 570 GLY A CA 1
ATOM 4427 C C . GLY A 1 570 ? 3.862 7.406 -16.469 1.00 81.62 570 GLY A C 1
ATOM 4428 O O . GLY A 1 570 ? 5.061 7.172 -16.300 1.00 81.62 570 GLY A O 1
ATOM 4429 N N . ILE A 1 571 ? 3.183 8.256 -15.695 1.00 79.00 571 ILE A N 1
ATOM 4430 C CA . ILE A 1 571 ? 3.738 9.117 -14.630 1.00 79.00 571 ILE A CA 1
ATOM 4431 C C . ILE A 1 571 ? 2.990 8.894 -13.296 1.00 79.00 571 ILE A C 1
ATOM 4433 O O . ILE A 1 571 ? 1.779 8.669 -13.307 1.00 79.00 571 ILE A O 1
ATOM 4437 N N . THR A 1 572 ? 3.681 8.978 -12.145 1.00 73.12 572 THR A N 1
ATOM 4438 C CA . THR A 1 572 ? 3.088 8.937 -10.776 1.00 73.12 572 THR A CA 1
ATOM 4439 C C . THR A 1 572 ? 3.972 9.672 -9.742 1.00 73.12 572 THR A C 1
ATOM 4441 O O . THR A 1 572 ? 5.193 9.559 -9.845 1.00 73.12 572 THR A O 1
ATOM 4444 N N . TYR A 1 573 ? 3.393 10.403 -8.774 1.00 67.06 573 TYR A N 1
ATOM 4445 C CA . TYR A 1 573 ? 4.087 11.263 -7.776 1.00 67.06 573 TYR A CA 1
ATOM 4446 C C . TYR A 1 573 ? 4.552 10.549 -6.477 1.00 67.06 573 TYR A C 1
ATOM 4448 O O . TYR A 1 573 ? 4.449 9.324 -6.405 1.00 67.06 573 TYR A O 1
ATOM 4456 N N . VAL A 1 574 ? 5.153 11.297 -5.522 1.00 45.62 574 VAL A N 1
ATOM 4457 C CA . VAL A 1 574 ? 5.779 10.787 -4.271 1.00 45.62 574 VAL A CA 1
ATOM 4458 C C . VAL A 1 574 ? 5.663 11.755 -3.057 1.00 45.62 574 VAL A C 1
ATOM 4460 O O . VAL A 1 574 ? 6.220 12.858 -3.104 1.00 45.62 574 VAL A O 1
ATOM 4463 N N . GLU A 1 575 ? 5.079 11.312 -1.933 1.00 40.41 575 GLU A N 1
ATOM 4464 C CA . GLU A 1 575 ? 4.793 12.097 -0.701 1.00 40.41 575 GLU A CA 1
ATOM 4465 C C . GLU A 1 575 ? 5.844 12.005 0.467 1.00 40.41 575 GLU A C 1
ATOM 4467 O O . GLU A 1 575 ? 6.633 11.054 0.541 1.00 40.41 575 GLU A O 1
ATOM 4472 N N . PRO A 1 576 ? 5.904 12.995 1.408 1.00 30.30 576 PRO A N 1
ATOM 4473 C CA . PRO A 1 576 ? 6.772 12.938 2.622 1.00 30.30 576 PRO A CA 1
ATOM 4474 C C . PRO A 1 576 ? 6.295 13.657 3.944 1.00 30.30 576 PRO A C 1
ATOM 4476 O O . PRO A 1 576 ? 6.055 14.867 3.936 1.00 30.30 576 PRO A O 1
ATOM 4479 N N . SER A 1 577 ? 6.336 13.032 5.148 1.00 30.00 577 SER A N 1
ATOM 4480 C CA . SER A 1 577 ? 5.767 13.616 6.414 1.00 30.00 577 SER A CA 1
ATOM 4481 C C . SER A 1 577 ? 6.579 13.486 7.751 1.00 30.00 577 SER A C 1
ATOM 4483 O O . SER A 1 577 ? 7.665 12.909 7.784 1.00 30.00 577 SER A O 1
ATOM 4485 N N . THR A 1 578 ? 6.112 14.113 8.865 1.00 30.14 578 THR A N 1
ATOM 4486 C CA . THR A 1 578 ? 6.782 14.218 10.212 1.00 30.14 578 THR A CA 1
ATOM 4487 C C . THR A 1 578 ? 5.797 14.273 11.428 1.00 30.14 578 THR A C 1
ATOM 4489 O O . THR A 1 578 ? 4.606 14.477 11.226 1.00 30.14 578 THR A O 1
ATOM 4492 N N . GLN A 1 579 ? 6.245 14.076 12.698 1.00 28.19 579 GLN A N 1
ATOM 4493 C CA . GLN A 1 579 ? 5.388 13.653 13.857 1.00 28.19 579 GLN A CA 1
ATOM 4494 C C . GLN A 1 579 ? 5.813 14.162 15.285 1.00 28.19 579 GLN A C 1
ATOM 4496 O O . GLN A 1 579 ? 7.015 14.330 15.490 1.00 28.19 579 GLN A O 1
ATOM 4501 N N . ALA A 1 580 ? 4.893 14.316 16.293 1.00 24.70 580 ALA A N 1
ATOM 4502 C CA . ALA A 1 580 ? 5.187 14.333 17.776 1.00 24.70 580 ALA A CA 1
ATOM 4503 C C . ALA A 1 580 ? 3.997 14.372 18.837 1.00 24.70 580 ALA A C 1
ATOM 4505 O O . ALA A 1 580 ? 3.408 15.430 19.024 1.00 24.70 580 ALA A O 1
ATOM 4506 N N . ALA A 1 581 ? 3.755 13.282 19.619 1.00 24.52 581 ALA A N 1
ATOM 4507 C CA . ALA A 1 581 ? 3.645 13.078 21.121 1.00 24.52 581 ALA A CA 1
ATOM 4508 C C . ALA A 1 581 ? 2.992 14.098 22.156 1.00 24.52 581 ALA A C 1
ATOM 4510 O O . ALA A 1 581 ? 3.014 15.295 21.884 1.00 24.52 581 ALA A O 1
ATOM 4511 N N . PRO A 1 582 ? 2.688 13.774 23.476 1.00 33.97 582 PRO A N 1
ATOM 4512 C CA . PRO A 1 582 ? 2.213 12.533 24.193 1.00 33.97 582 PRO A CA 1
ATOM 4513 C C . PRO A 1 582 ? 1.273 12.639 25.494 1.00 33.97 582 PRO A C 1
ATOM 4515 O O . PRO A 1 582 ? 1.448 13.531 26.320 1.00 33.97 582 PRO A O 1
ATOM 4518 N N . ALA A 1 583 ? 0.474 11.578 25.819 1.00 25.53 583 ALA A N 1
ATOM 4519 C CA . ALA A 1 583 ? 0.200 10.908 27.163 1.00 25.53 583 ALA A CA 1
ATOM 4520 C C . ALA A 1 583 ? -0.568 11.560 28.402 1.00 25.53 583 ALA A C 1
ATOM 4522 O O . ALA A 1 583 ? -0.599 12.776 28.498 1.00 25.53 583 ALA A O 1
ATOM 4523 N N . ARG A 1 584 ? -1.106 10.908 29.503 1.00 25.58 584 ARG A N 1
ATOM 4524 C CA . ARG A 1 584 ? -1.614 9.536 29.962 1.00 25.58 584 ARG A CA 1
ATOM 4525 C C . ARG A 1 584 ? -2.189 9.492 31.458 1.00 25.58 584 ARG A C 1
ATOM 4527 O O . ARG A 1 584 ? -1.662 10.217 32.293 1.00 25.58 584 ARG A O 1
ATOM 4534 N N . LYS A 1 585 ? -3.064 8.496 31.829 1.00 23.98 585 LYS A N 1
ATOM 4535 C CA . LYS A 1 585 ? -3.310 7.739 33.152 1.00 23.98 585 LYS A CA 1
ATOM 4536 C C . LYS A 1 585 ? -4.375 8.068 34.290 1.00 23.98 585 LYS A C 1
ATOM 4538 O O . LYS A 1 585 ? -4.122 8.935 35.113 1.00 23.98 585 LYS A O 1
ATOM 4543 N N . ALA A 1 586 ? -5.369 7.149 34.490 1.00 25.42 586 ALA A N 1
ATOM 4544 C CA . ALA A 1 586 ? -5.700 6.248 35.676 1.00 25.42 586 ALA A CA 1
ATOM 4545 C C . ALA A 1 586 ? -6.116 6.768 37.124 1.00 25.42 586 ALA A C 1
ATOM 4547 O O . ALA A 1 586 ? -5.698 7.859 37.478 1.00 25.42 586 ALA A O 1
ATOM 4548 N N . LEU A 1 587 ? -6.804 6.078 38.103 1.00 27.98 587 LEU A N 1
ATOM 4549 C CA . LEU A 1 587 ? -7.658 4.833 38.272 1.00 27.98 587 LEU A CA 1
ATOM 4550 C C . LEU A 1 587 ? -8.287 4.628 39.731 1.00 27.98 587 LEU A C 1
ATOM 4552 O O . LEU A 1 587 ? -7.807 5.252 40.672 1.00 27.98 587 LEU A O 1
ATOM 4556 N N . THR A 1 588 ? -9.214 3.641 39.951 1.00 26.86 588 THR A N 1
ATOM 4557 C CA . THR A 1 588 ? -9.679 2.921 41.229 1.00 26.86 588 THR A CA 1
ATOM 4558 C C . THR A 1 588 ? -10.495 3.633 42.363 1.00 26.86 588 THR A C 1
ATOM 4560 O O . THR A 1 588 ? -10.397 4.845 42.474 1.00 26.86 588 THR A O 1
ATOM 4563 N N . SER A 1 589 ? -11.233 2.999 43.327 1.00 29.78 589 SER A N 1
ATOM 4564 C CA . SER A 1 589 ? -12.023 1.720 43.493 1.00 29.78 589 SER A CA 1
ATOM 4565 C C . SER A 1 589 ? -12.699 1.606 44.915 1.00 29.78 589 SER A C 1
ATOM 4567 O O . SER A 1 589 ? -12.396 2.433 45.775 1.00 29.78 589 SER A O 1
ATOM 4569 N N . SER A 1 590 ? -13.551 0.578 45.190 1.00 26.78 590 SER A N 1
ATOM 4570 C CA . SER A 1 590 ? -13.701 -0.233 46.463 1.00 26.78 590 SER A CA 1
ATOM 4571 C C . SER A 1 590 ? -15.136 -0.609 46.969 1.00 26.78 590 SER A C 1
ATOM 4573 O O . SER A 1 590 ? -16.126 -0.013 46.557 1.00 26.78 590 SER A O 1
ATOM 4575 N N . GLN A 1 591 ? -15.233 -1.668 47.808 1.00 30.73 591 GLN A N 1
ATOM 4576 C CA . GLN A 1 591 ? -16.416 -2.529 48.116 1.00 30.73 591 GLN A CA 1
ATOM 4577 C C . GLN A 1 591 ? -16.873 -2.549 49.605 1.00 30.73 591 GLN A C 1
ATOM 4579 O O . GLN A 1 591 ? -16.138 -2.069 50.466 1.00 30.73 591 GLN A O 1
ATOM 4584 N N . ALA A 1 592 ? -17.989 -3.259 49.905 1.00 31.14 592 ALA A N 1
ATOM 4585 C CA . ALA A 1 592 ? -18.063 -4.393 50.875 1.00 31.14 592 ALA A CA 1
ATOM 4586 C C . ALA A 1 592 ? -19.439 -5.154 50.818 1.00 31.14 592 ALA A C 1
ATOM 4588 O O . ALA A 1 592 ? -20.439 -4.444 50.891 1.00 31.14 592 ALA A O 1
ATOM 4589 N N . THR A 1 593 ? -19.649 -6.505 50.799 1.00 37.19 593 THR A N 1
ATOM 4590 C CA . THR A 1 593 ? -18.990 -7.752 50.229 1.00 37.19 593 THR A CA 1
ATOM 4591 C C . THR A 1 593 ? -19.685 -9.079 50.749 1.00 37.19 593 THR A C 1
ATOM 4593 O O . THR A 1 593 ? -19.596 -9.213 51.957 1.00 37.19 593 THR A O 1
ATOM 4596 N N . SER A 1 594 ? -20.319 -10.011 49.947 1.00 41.84 594 SER A N 1
ATOM 4597 C CA . SER A 1 594 ? -20.625 -11.531 50.027 1.00 41.84 594 SER A CA 1
ATOM 4598 C C . SER A 1 594 ? -21.781 -12.338 50.858 1.00 41.84 594 SER A C 1
ATOM 4600 O O . SER A 1 594 ? -22.918 -11.900 50.880 1.00 41.84 594 SER A O 1
ATOM 4602 N N . HIS A 1 595 ? -21.553 -13.537 51.519 1.00 49.94 595 HIS A N 1
ATOM 4603 C CA . HIS A 1 595 ? -22.324 -14.171 52.701 1.00 49.94 595 HIS A CA 1
ATOM 4604 C C . HIS A 1 595 ? -21.570 -15.089 53.801 1.00 49.94 595 HIS A C 1
ATOM 4606 O O . HIS A 1 595 ? -20.809 -14.537 54.594 1.00 49.94 595 HIS A O 1
ATOM 4612 N N . GLN A 1 596 ? -21.682 -16.463 53.890 1.00 61.91 596 GLN A N 1
ATOM 4613 C CA . GLN A 1 596 ? -20.686 -17.462 54.479 1.00 61.91 596 GLN A CA 1
ATOM 4614 C C . GLN A 1 596 ? -20.545 -18.755 53.609 1.00 61.91 596 GLN A C 1
ATOM 4616 O O . GLN A 1 596 ? -21.553 -19.330 53.208 1.00 61.91 596 GLN A O 1
ATOM 4621 N N . LEU A 1 597 ? -19.312 -19.222 53.309 1.00 80.31 597 LEU A N 1
ATOM 4622 C CA . LEU A 1 597 ? -18.994 -20.270 52.298 1.00 80.31 597 LEU A CA 1
ATOM 4623 C C . LEU A 1 597 ? -17.922 -21.301 52.739 1.00 80.31 597 LEU A C 1
ATOM 4625 O O . LEU A 1 597 ? -17.032 -20.962 53.520 1.00 80.31 597 LEU A O 1
ATOM 4629 N N . SER A 1 598 ? -17.944 -22.526 52.182 1.00 82.25 598 SER A N 1
ATOM 4630 C CA . SER A 1 598 ? -16.865 -23.537 52.305 1.00 82.25 598 SER A CA 1
ATOM 4631 C C . SER A 1 598 ? -16.684 -24.398 51.035 1.00 82.25 598 SER A C 1
ATOM 4633 O O . SER A 1 598 ? -17.589 -24.492 50.209 1.00 82.25 598 SER A O 1
ATOM 4635 N N . ALA A 1 599 ? -15.511 -25.027 50.857 1.00 84.50 599 ALA A N 1
ATOM 4636 C CA . ALA A 1 599 ? -15.230 -25.922 49.726 1.00 84.50 599 ALA A CA 1
ATOM 4637 C C . ALA A 1 599 ? -14.124 -26.957 50.022 1.00 84.50 599 ALA A C 1
ATOM 4639 O O . ALA A 1 599 ? -13.313 -26.773 50.932 1.00 84.50 599 ALA A O 1
ATOM 4640 N N . SER A 1 600 ? -14.061 -28.009 49.203 1.00 85.81 600 SER A N 1
ATOM 4641 C CA . SER A 1 600 ? -12.975 -29.000 49.140 1.00 85.81 600 SER A CA 1
ATOM 4642 C C . SER A 1 600 ? -12.555 -29.247 47.691 1.00 85.81 600 SER A C 1
ATOM 4644 O O . SER A 1 600 ? -13.411 -29.224 46.813 1.00 85.81 600 SER A O 1
ATOM 4646 N N . CYS A 1 601 ? -11.275 -29.529 47.433 1.00 84.56 601 CYS A N 1
ATOM 4647 C CA . CYS A 1 601 ? -10.769 -29.839 46.093 1.00 84.56 601 CYS A CA 1
ATOM 4648 C C . CYS A 1 601 ? -9.779 -31.014 46.126 1.00 84.56 601 CYS A C 1
ATOM 4650 O O . CYS A 1 601 ? -8.899 -31.055 46.994 1.00 84.56 601 CYS A O 1
ATOM 4652 N N . GLU A 1 602 ? -9.941 -31.956 45.193 1.00 84.25 602 GLU A N 1
ATOM 4653 C CA . GLU A 1 602 ? -9.116 -33.160 45.024 1.00 84.25 602 GLU A CA 1
ATOM 4654 C C . GLU A 1 602 ? -8.763 -33.385 43.540 1.00 84.25 602 GLU A C 1
ATOM 4656 O O . GLU A 1 602 ? -9.550 -33.067 42.646 1.00 84.25 602 GLU A O 1
ATOM 4661 N N . LEU A 1 603 ? -7.583 -33.958 43.283 1.00 83.81 603 LEU A N 1
ATOM 4662 C CA . LEU A 1 603 ? -7.133 -34.369 41.946 1.00 83.81 603 LEU A CA 1
ATOM 4663 C C . LEU A 1 603 ? -7.644 -35.787 41.648 1.00 83.81 603 LEU A C 1
ATOM 4665 O O . LEU A 1 603 ? -7.358 -36.715 42.407 1.00 83.81 603 LEU A O 1
ATOM 4669 N N . MET A 1 604 ? -8.386 -35.967 40.555 1.00 84.44 604 MET A N 1
ATOM 4670 C CA . MET A 1 604 ? -8.934 -37.262 40.139 1.00 84.44 604 MET A CA 1
ATOM 4671 C C . MET A 1 604 ? -9.180 -37.348 38.629 1.00 84.44 604 MET A C 1
ATOM 4673 O O . MET A 1 604 ? -9.298 -36.337 37.937 1.00 84.44 604 MET A O 1
ATOM 4677 N N . GLN A 1 605 ? -9.288 -38.572 38.118 1.00 82.19 605 GLN A N 1
ATOM 4678 C CA . GLN A 1 605 ? -9.695 -38.830 36.739 1.00 82.19 605 GLN A CA 1
ATOM 4679 C C . GLN A 1 605 ? -11.228 -38.781 36.613 1.00 82.19 605 GLN A C 1
ATOM 4681 O O . GLN A 1 605 ? -11.937 -39.350 37.448 1.00 82.19 605 GLN A O 1
ATOM 4686 N N . ASN A 1 606 ? -11.716 -38.125 35.559 1.00 84.56 606 ASN A N 1
ATOM 4687 C CA . ASN A 1 606 ? -13.123 -38.007 35.164 1.00 84.56 606 ASN A CA 1
ATOM 4688 C C . ASN A 1 606 ? -13.318 -38.455 33.699 1.00 84.56 606 ASN A C 1
ATOM 4690 O O . ASN A 1 606 ? -12.344 -38.704 32.984 1.00 84.56 606 ASN A O 1
ATOM 4694 N N . TYR A 1 607 ? -14.578 -38.567 33.261 1.00 83.62 607 TYR A N 1
ATOM 4695 C CA . TYR A 1 607 ? -14.957 -38.952 31.895 1.00 83.62 607 TYR A CA 1
ATOM 4696 C C . TYR A 1 607 ? -15.874 -37.916 31.235 1.00 83.62 607 TYR A C 1
ATOM 4698 O O . TYR A 1 607 ? -16.743 -37.348 31.895 1.00 83.62 607 TYR A O 1
ATOM 4706 N N . VAL A 1 608 ? -15.747 -37.754 29.916 1.00 83.75 608 VAL A N 1
ATOM 4707 C CA . VAL A 1 608 ? -16.705 -37.040 29.054 1.00 83.75 608 VAL A CA 1
ATOM 4708 C C . VAL A 1 608 ? -17.067 -37.917 27.851 1.00 83.75 608 VAL A C 1
ATOM 4710 O O . VAL A 1 608 ? -16.204 -38.569 27.267 1.00 83.75 608 VAL A O 1
ATOM 4713 N N . ALA A 1 609 ? -18.350 -37.984 27.489 1.00 81.44 609 ALA A N 1
ATOM 4714 C CA . ALA A 1 609 ? -18.801 -38.730 26.314 1.00 81.44 609 ALA A CA 1
ATOM 4715 C C . ALA A 1 609 ? -18.651 -37.858 25.059 1.00 81.44 609 ALA A C 1
ATOM 4717 O O . ALA A 1 609 ? -19.409 -36.903 24.879 1.00 81.44 609 ALA A O 1
ATOM 4718 N N . GLY A 1 610 ? -17.671 -38.171 24.213 1.00 77.75 610 GLY A N 1
ATOM 4719 C CA . GLY A 1 610 ? -17.346 -37.346 23.057 1.00 77.75 610 GLY A CA 1
ATOM 4720 C C . GLY A 1 610 ? -16.186 -37.864 22.218 1.00 77.75 610 GLY A C 1
ATOM 4721 O O . GLY A 1 610 ? -15.541 -38.848 22.576 1.00 77.75 610 GLY A O 1
ATOM 4722 N N . SER A 1 611 ? -15.916 -37.164 21.121 1.00 75.62 611 SER A N 1
ATOM 4723 C CA . SER A 1 611 ? -14.816 -37.430 20.191 1.00 75.62 611 SER A CA 1
ATOM 4724 C C . SER A 1 611 ? -13.892 -36.211 20.066 1.00 75.62 611 SER A C 1
ATOM 4726 O O . SER A 1 611 ? -14.290 -35.076 20.343 1.00 75.62 611 SER A O 1
ATOM 4728 N N . LEU A 1 612 ? -12.632 -36.452 19.690 1.00 69.88 612 LEU A N 1
ATOM 4729 C CA . LEU A 1 612 ? -11.665 -35.391 19.390 1.00 69.88 612 LEU A CA 1
ATOM 4730 C C . LEU A 1 612 ? -11.897 -34.827 17.983 1.00 69.88 612 LEU A C 1
ATOM 4732 O O . LEU A 1 612 ? -12.421 -35.516 17.108 1.00 69.88 612 LEU A O 1
ATOM 4736 N N . VAL A 1 613 ? -11.480 -33.578 17.774 1.00 70.56 613 VAL A N 1
ATOM 4737 C CA . VAL A 1 613 ? -11.576 -32.892 16.478 1.00 70.56 613 VAL A CA 1
ATOM 4738 C C . VAL A 1 613 ? -10.298 -33.095 15.660 1.00 70.56 613 VAL A C 1
ATOM 4740 O O . VAL A 1 613 ? -9.191 -32.930 16.173 1.00 70.56 613 VAL A O 1
ATOM 4743 N N . SER A 1 614 ? -10.471 -33.390 14.372 1.00 63.84 614 SER A N 1
ATOM 4744 C CA . SER A 1 614 ? -9.392 -33.585 13.395 1.00 63.84 614 SER A CA 1
ATOM 4745 C C . SER A 1 614 ? -9.678 -32.785 12.115 1.00 63.84 614 SER A C 1
ATOM 4747 O O . SER A 1 614 ? -10.159 -33.359 11.138 1.00 63.84 614 SER A O 1
ATOM 4749 N N . PRO A 1 615 ? -9.434 -31.461 12.097 1.00 64.75 615 PRO A N 1
ATOM 4750 C CA . PRO A 1 615 ? -9.491 -30.676 10.874 1.00 64.75 615 PRO A CA 1
ATOM 4751 C C . PRO A 1 615 ? -8.191 -30.901 10.091 1.00 64.75 615 PRO A C 1
ATOM 4753 O O . PRO A 1 615 ? -7.101 -30.855 10.658 1.00 64.75 615 PRO A O 1
ATOM 4756 N N . THR A 1 616 ? -8.300 -31.153 8.790 1.00 62.88 616 THR A N 1
ATOM 4757 C CA . THR A 1 616 ? -7.154 -31.477 7.915 1.00 62.88 616 THR A CA 1
ATOM 4758 C C . THR A 1 616 ? -6.761 -30.328 6.979 1.00 62.88 616 THR A C 1
ATOM 4760 O O . THR A 1 616 ? -5.802 -30.446 6.220 1.00 62.88 616 THR A O 1
ATOM 4763 N N . GLY A 1 617 ? -7.528 -29.233 6.981 1.00 73.44 617 GLY A N 1
ATOM 4764 C CA . GLY A 1 617 ? -7.397 -28.108 6.053 1.00 73.44 617 GLY A CA 1
ATOM 4765 C C . GLY A 1 617 ? -7.026 -26.782 6.723 1.00 73.44 617 GLY A C 1
ATOM 4766 O O . GLY A 1 617 ? -6.614 -26.734 7.883 1.00 73.44 617 GLY A O 1
ATOM 4767 N N . LYS A 1 618 ? -7.178 -25.687 5.967 1.00 86.56 618 LYS A N 1
ATOM 4768 C CA . LYS A 1 618 ? -7.065 -24.308 6.471 1.00 86.56 618 LYS A CA 1
ATOM 4769 C C . LYS A 1 618 ? -8.053 -24.104 7.623 1.00 86.56 618 LYS A C 1
ATOM 4771 O O . LYS A 1 618 ? -9.193 -24.563 7.538 1.00 86.56 618 LYS A O 1
ATOM 4776 N N . PHE A 1 619 ? -7.617 -23.420 8.679 1.00 92.25 619 PHE A N 1
ATOM 4777 C CA . PHE A 1 619 ? -8.495 -22.987 9.758 1.00 92.25 619 PHE A CA 1
ATOM 4778 C C . PHE A 1 619 ? -8.112 -21.596 10.270 1.00 92.25 619 PHE A C 1
ATOM 4780 O O . PHE A 1 619 ? -6.931 -21.252 10.302 1.00 92.25 619 PHE A O 1
ATOM 4787 N N . THR A 1 620 ? -9.109 -20.844 10.731 1.00 94.75 620 THR A N 1
ATOM 4788 C CA . THR A 1 620 ? -8.942 -19.518 11.343 1.00 94.75 620 THR A CA 1
ATOM 4789 C C . THR A 1 620 ? -9.758 -19.456 12.630 1.00 94.75 620 THR A C 1
ATOM 4791 O O . THR A 1 620 ? -10.930 -19.834 12.648 1.00 94.75 620 THR A O 1
ATOM 4794 N N . ALA A 1 621 ? -9.146 -19.001 13.723 1.00 95.00 621 ALA A N 1
ATOM 4795 C CA . ALA A 1 621 ? -9.776 -18.882 15.031 1.00 95.00 621 ALA A CA 1
ATOM 4796 C C . ALA A 1 621 ? -10.087 -17.414 15.355 1.00 95.00 621 ALA A C 1
ATOM 4798 O O . ALA A 1 621 ? -9.186 -16.591 15.492 1.00 95.00 621 ALA A O 1
ATOM 4799 N N . LEU A 1 622 ? -11.372 -17.111 15.520 1.00 95.56 622 LEU A N 1
ATOM 4800 C CA . LEU A 1 622 ? -11.896 -15.831 15.995 1.00 95.56 622 LEU A CA 1
ATOM 4801 C C . LEU A 1 622 ? -12.577 -16.026 17.362 1.00 95.56 622 LEU A C 1
ATOM 4803 O O . LEU A 1 622 ? -12.530 -17.106 17.961 1.00 95.56 622 LEU A O 1
ATOM 4807 N N . GLN A 1 623 ? -13.234 -14.982 17.866 1.00 94.31 623 GLN A N 1
ATOM 4808 C CA . GLN A 1 623 ? -13.921 -15.018 19.155 1.00 94.31 623 GLN A CA 1
ATOM 4809 C C . GLN A 1 623 ? -15.233 -14.230 19.155 1.00 94.31 623 GLN A C 1
ATOM 4811 O O . GLN A 1 623 ? -15.411 -13.234 18.455 1.00 94.31 623 GLN A O 1
ATOM 4816 N N . THR A 1 624 ? -16.160 -14.658 20.003 1.00 93.75 624 THR A N 1
ATOM 4817 C CA . THR A 1 624 ? -17.322 -13.851 20.391 1.00 93.75 624 THR A CA 1
ATOM 4818 C C . THR A 1 624 ? -16.890 -12.662 21.256 1.00 93.75 624 THR A C 1
ATOM 4820 O O . THR A 1 624 ? -15.825 -12.674 21.874 1.00 93.75 624 THR A O 1
ATOM 4823 N N . LYS A 1 625 ? -17.761 -11.660 21.410 1.00 89.06 625 LYS A N 1
ATOM 4824 C CA . LYS A 1 625 ? -17.563 -10.534 22.343 1.00 89.06 625 LYS A CA 1
ATOM 4825 C C . LYS A 1 625 ? -17.409 -10.979 23.809 1.00 89.06 625 LYS A C 1
ATOM 4827 O O . LYS A 1 625 ? -16.879 -10.233 24.625 1.00 89.06 625 LYS A O 1
ATOM 4832 N N . ALA A 1 626 ? -17.862 -12.188 24.142 1.00 85.75 626 ALA A N 1
ATOM 4833 C CA . ALA A 1 626 ? -17.694 -12.811 25.455 1.00 85.75 626 ALA A CA 1
ATOM 4834 C C . ALA A 1 626 ? -16.365 -13.585 25.611 1.00 85.75 626 ALA A C 1
ATOM 4836 O O . ALA A 1 626 ? -16.154 -14.218 26.642 1.00 85.75 626 ALA A O 1
ATOM 4837 N N . GLY A 1 627 ? -15.486 -13.578 24.600 1.00 88.25 627 GLY A N 1
ATOM 4838 C CA . GLY A 1 627 ? -14.202 -14.286 24.623 1.00 88.25 627 GLY A CA 1
ATOM 4839 C C . GLY A 1 627 ? -14.288 -15.798 24.370 1.00 88.25 627 GLY A C 1
ATOM 4840 O O . GLY A 1 627 ? -13.272 -16.482 24.505 1.00 88.25 627 GLY A O 1
ATOM 4841 N N . LEU A 1 628 ? -15.465 -16.329 24.008 1.00 91.62 628 LEU A N 1
ATOM 4842 C CA . LEU A 1 628 ? -15.638 -17.729 23.583 1.00 91.62 628 LEU A CA 1
ATOM 4843 C C . LEU A 1 628 ? -15.120 -17.913 22.155 1.00 91.62 628 LEU A C 1
ATOM 4845 O O . LEU A 1 628 ? -15.404 -17.075 21.296 1.00 91.62 628 LEU A O 1
ATOM 4849 N N . SER A 1 629 ? -14.392 -18.999 21.904 1.00 93.75 629 SER A N 1
ATOM 4850 C CA . SER A 1 629 ? -13.761 -19.292 20.614 1.00 93.75 629 SER A CA 1
ATOM 4851 C C . SER A 1 629 ? -14.751 -19.657 19.499 1.00 93.75 629 SER A C 1
ATOM 4853 O O . SER A 1 629 ? -15.721 -20.382 19.714 1.00 93.75 629 SER A O 1
ATOM 4855 N N . LEU A 1 630 ? -14.431 -19.232 18.277 1.00 95.56 630 LEU A N 1
ATOM 4856 C CA . LEU A 1 630 ? -15.056 -19.670 17.029 1.00 95.56 630 LEU A CA 1
ATOM 4857 C C . LEU A 1 630 ? -13.943 -20.125 16.080 1.00 95.56 630 LEU A C 1
ATOM 4859 O O . LEU A 1 630 ? -13.138 -19.299 15.660 1.00 95.56 630 LEU A O 1
ATOM 4863 N N . VAL A 1 631 ? -13.865 -21.414 15.746 1.00 94.38 631 VAL A N 1
ATOM 4864 C CA . VAL A 1 631 ? -12.862 -21.919 14.789 1.00 94.38 631 VAL A CA 1
ATOM 4865 C C . VAL A 1 631 ? -13.553 -22.243 13.475 1.00 94.38 631 VAL A C 1
ATOM 4867 O O . VAL A 1 631 ? -14.433 -23.095 13.447 1.00 94.38 631 VAL A O 1
ATOM 4870 N N . PHE A 1 632 ? -13.161 -21.583 12.394 1.00 95.00 632 PHE A N 1
ATOM 4871 C CA . PHE A 1 632 ? -13.666 -21.827 11.045 1.00 95.00 632 PHE A CA 1
ATOM 4872 C C . PHE A 1 632 ? -12.685 -22.732 10.306 1.00 95.00 632 PHE A C 1
ATOM 4874 O O . PHE A 1 632 ? -11.485 -22.478 10.380 1.00 95.00 632 PHE A O 1
ATOM 4881 N N . ALA A 1 633 ? -13.155 -23.783 9.631 1.00 92.38 633 ALA A N 1
ATOM 4882 C CA . ALA A 1 633 ? -12.290 -24.706 8.890 1.00 92.38 633 ALA A CA 1
ATOM 4883 C C . ALA A 1 633 ? -13.031 -25.437 7.763 1.00 92.38 633 ALA A C 1
ATOM 4885 O O . ALA A 1 633 ? -14.245 -25.635 7.844 1.00 92.38 633 ALA A O 1
ATOM 4886 N N . LEU A 1 634 ? -12.281 -25.902 6.760 1.00 89.94 634 LEU A N 1
ATOM 4887 C CA . LEU A 1 634 ? -12.772 -26.877 5.779 1.00 89.94 634 LEU A CA 1
ATOM 4888 C C . LEU A 1 634 ? -12.620 -28.308 6.309 1.00 89.94 634 LEU A C 1
ATOM 4890 O O . LEU A 1 634 ? -11.599 -28.645 6.920 1.00 89.94 634 LEU A O 1
ATOM 4894 N N . ASP A 1 635 ? -13.613 -29.156 6.042 1.00 84.31 635 ASP A N 1
ATOM 4895 C CA . ASP A 1 635 ? -13.477 -30.606 6.192 1.00 84.31 635 ASP A CA 1
ATOM 4896 C C . ASP A 1 635 ? -12.783 -31.254 4.973 1.00 84.31 635 ASP A C 1
ATOM 4898 O O . ASP A 1 635 ? -12.384 -30.592 4.012 1.00 84.31 635 ASP A O 1
ATOM 4902 N N . THR A 1 636 ? -12.627 -32.580 5.003 1.00 81.69 636 THR A N 1
ATOM 4903 C CA . THR A 1 636 ? -12.035 -33.359 3.901 1.00 81.69 636 THR A CA 1
ATOM 4904 C C . THR A 1 636 ? -12.893 -33.412 2.632 1.00 81.69 636 THR A C 1
ATOM 4906 O O . THR A 1 636 ? -12.411 -33.900 1.610 1.00 81.69 636 THR A O 1
ATOM 4909 N N . ALA A 1 637 ? -14.142 -32.942 2.679 1.00 82.81 637 ALA A N 1
ATOM 4910 C CA . ALA A 1 637 ? -15.062 -32.865 1.550 1.00 82.81 637 ALA A CA 1
ATOM 4911 C C . ALA A 1 637 ? -15.206 -31.435 0.991 1.00 82.81 637 ALA A C 1
ATOM 4913 O O . ALA A 1 637 ? -15.951 -31.244 0.033 1.00 82.81 637 ALA A O 1
ATOM 4914 N N . GLY A 1 638 ? -14.509 -30.440 1.554 1.00 86.94 638 GLY A N 1
ATOM 4915 C CA . GLY A 1 638 ? -14.621 -29.036 1.146 1.00 86.94 638 GLY A CA 1
ATOM 4916 C C . GLY A 1 638 ? -15.910 -28.353 1.624 1.00 86.94 638 GLY A C 1
ATOM 4917 O O . GLY A 1 638 ? -16.341 -27.360 1.035 1.00 86.94 638 GLY A O 1
ATOM 4918 N N . ALA A 1 639 ? -16.544 -28.861 2.683 1.00 90.44 639 ALA A N 1
ATOM 4919 C CA . ALA A 1 639 ? -17.595 -28.146 3.400 1.00 90.44 639 ALA A CA 1
ATOM 4920 C C . ALA A 1 639 ? -16.969 -27.191 4.431 1.00 90.44 639 ALA A C 1
ATOM 4922 O O . ALA A 1 639 ? -16.033 -27.550 5.150 1.00 90.44 639 ALA A O 1
ATOM 4923 N N . LEU A 1 640 ? -17.482 -25.959 4.503 1.00 93.69 640 LEU A N 1
ATOM 4924 C CA . LEU A 1 640 ? -17.020 -24.948 5.453 1.00 93.69 640 LEU A CA 1
ATOM 4925 C C . LEU A 1 640 ? -17.811 -25.071 6.752 1.00 93.69 640 LEU A C 1
ATOM 4927 O O . LEU A 1 640 ? -19.038 -24.955 6.761 1.00 93.69 640 LEU A O 1
ATOM 4931 N N . HIS A 1 641 ? -17.095 -25.258 7.854 1.00 93.19 641 HIS A N 1
ATOM 4932 C CA . HIS A 1 641 ? -17.666 -25.423 9.181 1.00 93.19 641 HIS A CA 1
ATOM 4933 C C . HIS A 1 641 ? -17.213 -24.340 10.152 1.00 93.19 641 HIS A C 1
ATOM 4935 O O . HIS A 1 641 ? -16.131 -23.769 10.011 1.00 93.19 641 HIS A O 1
ATOM 4941 N N . VAL A 1 642 ? -18.018 -24.131 11.196 1.00 94.19 642 VAL A N 1
ATOM 4942 C CA . VAL A 1 642 ? -17.584 -23.468 12.431 1.00 94.19 642 VAL A CA 1
ATOM 4943 C C . VAL A 1 642 ? -17.720 -24.409 13.622 1.00 94.19 642 VAL A C 1
ATOM 4945 O O . VAL A 1 642 ? -18.760 -25.041 13.821 1.00 94.19 642 VAL A O 1
ATOM 4948 N N . PHE A 1 643 ? -16.657 -24.476 14.418 1.00 92.56 643 PHE A N 1
ATOM 4949 C CA . PHE A 1 643 ? -16.611 -25.076 15.743 1.00 92.56 643 PHE A CA 1
ATOM 4950 C C . PHE A 1 643 ? -16.850 -23.953 16.759 1.00 92.56 643 PHE A C 1
ATOM 4952 O O . PHE A 1 643 ? -15.998 -23.087 16.963 1.00 92.56 643 PHE A O 1
ATOM 4959 N N . GLU A 1 644 ? -18.041 -23.943 17.348 1.00 93.38 644 GLU A N 1
ATOM 4960 C CA . GLU A 1 644 ? -18.535 -22.907 18.254 1.00 93.38 644 GLU A CA 1
ATOM 4961 C C . GLU A 1 644 ? -18.338 -23.345 19.712 1.00 93.38 644 GLU A C 1
ATOM 4963 O O . GLU A 1 644 ? -18.947 -24.327 20.147 1.00 93.38 644 GLU A O 1
ATOM 4968 N N . GLU A 1 645 ? -17.512 -22.622 20.474 1.00 92.69 645 GLU A N 1
ATOM 4969 C CA . GLU A 1 645 ? -17.385 -22.813 21.923 1.00 92.69 645 GLU A CA 1
ATOM 4970 C C . GLU A 1 645 ? -18.599 -22.196 22.635 1.00 92.69 645 GLU A C 1
ATOM 4972 O O . GLU A 1 645 ? -18.871 -21.001 22.520 1.00 92.69 645 GLU A O 1
ATOM 4977 N N . GLN A 1 646 ? -19.337 -23.005 23.395 1.00 90.62 646 GLN A N 1
ATOM 4978 C CA . GLN A 1 646 ? -20.556 -22.596 24.087 1.00 90.62 646 GLN A CA 1
ATOM 4979 C C . GLN A 1 646 ? -20.463 -22.825 25.599 1.00 90.62 646 GLN A C 1
ATOM 4981 O O . GLN A 1 646 ? -20.326 -23.955 26.074 1.00 90.62 646 GLN A O 1
ATOM 4986 N N . SER A 1 647 ? -20.627 -21.746 26.367 1.00 89.12 647 SER A N 1
ATOM 4987 C CA . SER A 1 647 ? -20.645 -21.764 27.833 1.00 89.12 647 SER A CA 1
ATOM 4988 C C . SER A 1 647 ? -22.075 -21.933 28.371 1.00 89.12 647 SER A C 1
ATOM 4990 O O . SER A 1 647 ? -22.978 -21.173 28.026 1.00 89.12 647 SER A O 1
ATOM 4992 N N . GLY A 1 648 ? -22.288 -22.928 29.232 1.00 86.19 648 GLY A N 1
ATOM 4993 C CA . GLY A 1 648 ? -23.525 -23.164 29.983 1.00 86.19 648 GLY A CA 1
ATOM 4994 C C . GLY A 1 648 ? -24.659 -23.888 29.251 1.00 86.19 648 GLY A C 1
ATOM 4995 O O . GLY A 1 648 ? -25.712 -24.098 29.852 1.00 86.19 648 GLY A O 1
ATOM 4996 N N . THR A 1 649 ? -24.478 -24.286 27.988 1.00 85.00 649 THR A N 1
ATOM 4997 C CA . THR A 1 649 ? -25.536 -24.901 27.156 1.00 85.00 649 THR A CA 1
ATOM 4998 C C . THR A 1 649 ? -25.285 -26.362 26.778 1.00 85.00 649 THR A C 1
ATOM 5000 O O . THR A 1 649 ? -26.239 -27.074 26.464 1.00 85.00 649 THR A O 1
ATOM 5003 N N . THR A 1 650 ? -24.032 -26.831 26.792 1.00 86.69 650 THR A N 1
ATOM 5004 C CA . THR A 1 650 ? -23.654 -28.176 26.319 1.00 86.69 650 THR A CA 1
ATOM 5005 C C . THR A 1 650 ? -22.846 -28.960 27.352 1.00 86.69 650 THR A C 1
ATOM 5007 O O . THR A 1 650 ? -22.277 -28.401 28.289 1.00 86.69 650 THR A O 1
ATOM 5010 N N . HIS A 1 651 ? -22.784 -30.282 27.176 1.00 85.44 651 HIS A N 1
ATOM 5011 C CA . HIS A 1 651 ? -21.994 -31.174 28.030 1.00 85.44 651 HIS A CA 1
ATOM 5012 C C . HIS A 1 651 ? -20.511 -31.263 27.639 1.00 85.44 651 HIS A C 1
ATOM 5014 O O . HIS A 1 651 ? -19.711 -31.676 28.470 1.00 85.44 651 HIS A O 1
ATOM 5020 N N . THR A 1 652 ? -20.139 -30.901 26.406 1.00 86.62 652 THR A N 1
ATOM 5021 C CA . THR A 1 652 ? -18.755 -31.003 25.894 1.00 86.62 652 THR A CA 1
ATOM 5022 C C . THR A 1 652 ? -18.102 -29.650 25.604 1.00 86.62 652 THR A C 1
ATOM 5024 O O . THR A 1 652 ? -16.896 -29.591 25.393 1.00 86.62 652 THR A O 1
ATOM 5027 N N . GLY A 1 653 ? -18.883 -28.567 25.602 1.00 87.88 653 GLY A N 1
ATOM 5028 C CA . GLY A 1 653 ? -18.419 -27.199 25.377 1.00 87.88 653 GLY A CA 1
ATOM 5029 C C . GLY A 1 653 ? -18.398 -26.738 23.928 1.00 87.88 653 GLY A C 1
ATOM 5030 O O . GLY A 1 653 ? -18.226 -25.549 23.697 1.00 87.88 653 GLY A O 1
ATOM 5031 N N . TRP A 1 654 ? -18.599 -27.634 22.960 1.00 90.19 654 TRP A N 1
ATOM 5032 C CA . TRP A 1 654 ? -18.410 -27.332 21.540 1.00 90.19 654 TRP A CA 1
ATOM 5033 C C . TRP A 1 654 ? -19.534 -27.898 20.670 1.00 90.19 654 TRP A C 1
ATOM 5035 O O . TRP A 1 654 ? -19.969 -29.037 20.865 1.00 90.19 654 TRP A O 1
ATOM 5045 N N . GLN A 1 655 ? -19.975 -27.115 19.684 1.00 89.75 655 GLN A N 1
ATOM 5046 C CA . GLN A 1 655 ? -20.861 -27.554 18.600 1.00 89.75 655 GLN A CA 1
ATOM 5047 C C . GLN A 1 655 ? -20.193 -27.332 17.240 1.00 89.75 655 GLN A C 1
ATOM 5049 O O . GLN A 1 655 ? -19.389 -26.419 17.092 1.00 89.75 655 GLN A O 1
ATOM 5054 N N . VAL A 1 656 ? -20.548 -28.148 16.244 1.00 89.88 656 VAL A N 1
ATOM 5055 C CA . VAL A 1 656 ? -20.138 -27.947 14.843 1.00 89.88 656 VAL A CA 1
ATOM 5056 C C . VAL A 1 656 ? -21.360 -27.568 14.025 1.00 89.88 656 VAL A C 1
ATOM 5058 O O . VAL A 1 656 ? -22.415 -28.190 14.172 1.00 89.88 656 VAL A O 1
ATOM 5061 N N . ARG A 1 657 ? -21.220 -26.569 13.154 1.00 92.56 657 ARG A N 1
ATOM 5062 C CA . ARG A 1 657 ? -22.249 -26.173 12.186 1.00 92.56 657 ARG A CA 1
ATOM 5063 C C . ARG A 1 657 ? -21.664 -26.151 10.782 1.00 92.56 657 ARG A C 1
ATOM 5065 O O . ARG A 1 657 ? -20.504 -25.797 10.601 1.00 92.56 657 ARG A O 1
ATOM 5072 N N . ASP A 1 658 ? -22.463 -26.561 9.806 1.00 93.06 658 ASP A N 1
ATOM 5073 C CA . ASP A 1 658 ? -22.188 -26.399 8.376 1.00 93.06 658 ASP A CA 1
ATOM 5074 C C . ASP A 1 658 ? -22.632 -24.997 7.946 1.00 93.06 658 ASP A C 1
ATOM 5076 O O . ASP A 1 658 ? -23.753 -24.584 8.255 1.00 93.06 658 ASP A O 1
ATOM 5080 N N . LEU A 1 659 ? -21.737 -24.265 7.284 1.00 96.06 659 LEU A N 1
ATOM 5081 C CA . LEU A 1 659 ? -21.967 -22.899 6.832 1.00 96.06 659 LEU A CA 1
ATOM 5082 C C . LEU A 1 659 ? -22.210 -22.793 5.321 1.00 96.06 659 LEU A C 1
ATOM 5084 O O . LEU A 1 659 ? -22.811 -21.804 4.904 1.00 96.06 659 LEU A O 1
ATOM 5088 N N . SER A 1 660 ? -21.762 -23.750 4.499 1.00 94.94 660 SER A N 1
ATOM 5089 C CA . SER A 1 660 ? -21.721 -23.598 3.032 1.00 94.94 660 SER A CA 1
ATOM 5090 C C . SER A 1 660 ? -22.617 -24.558 2.249 1.00 94.94 660 SER A C 1
ATOM 5092 O O . SER A 1 660 ? -23.158 -24.149 1.218 1.00 94.94 660 SER A O 1
ATOM 5094 N N . SER A 1 661 ? -22.844 -25.794 2.707 1.00 92.69 661 SER A N 1
ATOM 5095 C CA . SER A 1 661 ? -23.478 -26.842 1.886 1.00 92.69 661 SER A CA 1
ATOM 5096 C C . SER A 1 661 ? -24.895 -26.480 1.438 1.00 92.69 661 SER A C 1
ATOM 5098 O O . SER A 1 661 ? -25.301 -26.772 0.311 1.00 92.69 661 SER A O 1
ATOM 5100 N N . ALA A 1 662 ? -25.664 -25.813 2.305 1.00 92.56 662 ALA A N 1
ATOM 5101 C CA . ALA A 1 662 ? -27.007 -25.341 1.972 1.00 92.56 662 ALA A CA 1
ATOM 5102 C C . ALA A 1 662 ? -26.982 -24.229 0.906 1.00 92.56 662 ALA A C 1
ATOM 5104 O O . ALA A 1 662 ? -27.820 -24.225 0.004 1.00 92.56 662 ALA A O 1
ATOM 5105 N N . THR A 1 663 ? -26.010 -23.317 0.981 1.00 93.75 663 THR A N 1
ATOM 5106 C CA . THR A 1 663 ? -25.820 -22.219 0.023 1.00 93.75 663 THR A CA 1
ATOM 5107 C C . THR A 1 663 ? -25.415 -22.750 -1.344 1.00 93.75 663 THR A C 1
ATOM 5109 O O . THR A 1 663 ? -26.085 -22.447 -2.329 1.00 93.75 663 THR A O 1
ATOM 5112 N N . LEU A 1 664 ? -24.376 -23.590 -1.408 1.00 93.56 664 LEU A N 1
ATOM 5113 C CA . LEU A 1 664 ? -23.866 -24.136 -2.670 1.00 93.56 664 LEU A CA 1
ATOM 5114 C C . LEU A 1 664 ? -24.924 -24.990 -3.377 1.00 93.56 664 LEU A C 1
ATOM 5116 O O . LEU A 1 664 ? -25.157 -24.815 -4.570 1.00 93.56 664 LEU A O 1
ATOM 5120 N N . LYS A 1 665 ? -25.665 -25.819 -2.632 1.00 91.44 665 LYS A N 1
ATOM 5121 C CA . LYS A 1 665 ? -26.786 -26.595 -3.179 1.00 91.44 665 LYS A CA 1
ATOM 5122 C C . LYS A 1 665 ? -27.935 -25.727 -3.710 1.00 91.44 665 LYS A C 1
ATOM 5124 O O . LYS A 1 665 ? -28.628 -26.145 -4.632 1.00 91.44 665 LYS A O 1
ATOM 5129 N N . ASN A 1 666 ? -28.170 -24.548 -3.136 1.00 90.25 666 ASN A N 1
ATOM 5130 C CA . ASN A 1 666 ? -29.194 -23.625 -3.631 1.00 90.25 666 ASN A CA 1
ATOM 5131 C C . ASN A 1 666 ? -28.708 -22.823 -4.851 1.00 90.25 666 ASN A C 1
ATOM 5133 O O . ASN A 1 666 ? -29.502 -22.566 -5.752 1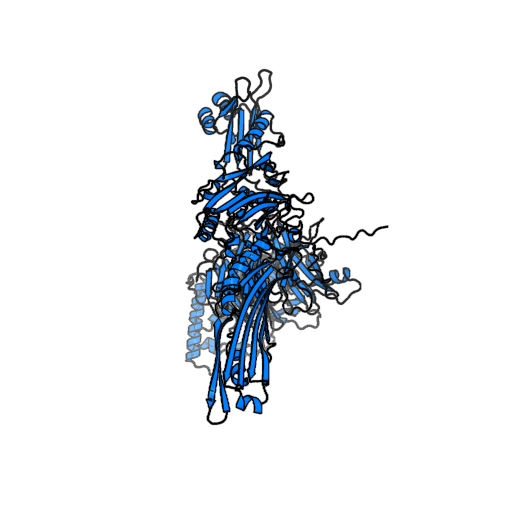.00 90.25 666 ASN A O 1
ATOM 5137 N N . ALA A 1 667 ? -27.427 -22.445 -4.887 1.00 90.69 667 ALA A N 1
ATOM 5138 C CA . ALA A 1 667 ? -26.814 -21.728 -6.005 1.00 90.69 667 ALA A CA 1
ATOM 5139 C C . ALA A 1 667 ? -26.629 -22.622 -7.247 1.00 90.69 667 ALA A C 1
ATOM 5141 O O . ALA A 1 667 ? -26.859 -22.174 -8.367 1.00 90.69 667 ALA A O 1
ATOM 5142 N N . PHE A 1 668 ? -26.281 -23.895 -7.044 1.00 91.38 668 PHE A N 1
ATOM 5143 C CA . PHE A 1 668 ? -25.954 -24.860 -8.096 1.00 91.38 668 PHE A CA 1
ATOM 5144 C C . PHE A 1 668 ? -26.839 -26.115 -7.996 1.00 91.38 668 PHE A C 1
ATOM 5146 O O . PHE A 1 668 ? -26.351 -27.231 -7.854 1.00 91.38 668 PHE A O 1
ATOM 5153 N N . ALA A 1 669 ? -28.162 -25.936 -8.057 1.00 85.94 669 ALA A N 1
ATOM 5154 C CA . ALA A 1 669 ? -29.153 -26.982 -7.753 1.00 85.94 669 ALA A CA 1
ATOM 5155 C C . ALA A 1 669 ? -29.049 -28.285 -8.579 1.00 85.94 669 ALA A C 1
ATOM 5157 O O . ALA A 1 669 ? -29.485 -29.336 -8.103 1.00 85.94 669 ALA A O 1
ATOM 5158 N N . ASP A 1 670 ? -28.469 -28.225 -9.782 1.00 87.06 670 ASP A N 1
ATOM 5159 C CA . ASP A 1 670 ? -28.256 -29.377 -10.673 1.00 87.06 670 ASP A CA 1
ATOM 5160 C C . ASP A 1 670 ? -26.869 -30.041 -10.508 1.00 87.06 670 ASP A C 1
ATOM 5162 O O . ASP A 1 670 ? -26.553 -31.002 -11.212 1.00 87.06 670 ASP A O 1
ATOM 5166 N N . ARG A 1 671 ? -26.033 -29.551 -9.580 1.00 82.81 671 ARG A N 1
ATOM 5167 C CA . ARG A 1 671 ? -24.674 -30.041 -9.298 1.00 82.81 671 ARG A CA 1
ATOM 5168 C C . ARG A 1 671 ? -24.570 -30.575 -7.866 1.00 82.81 671 ARG A C 1
ATOM 5170 O O . ARG A 1 671 ? -25.261 -30.124 -6.956 1.00 82.81 671 ARG A O 1
ATOM 5177 N N . THR A 1 672 ? -23.696 -31.557 -7.659 1.00 79.94 672 THR A N 1
ATOM 5178 C CA . THR A 1 672 ? -23.427 -32.161 -6.330 1.00 79.94 672 THR A CA 1
ATOM 5179 C C . THR A 1 672 ? -21.935 -32.267 -6.014 1.00 79.94 672 THR A C 1
ATOM 5181 O O . THR A 1 672 ? -21.554 -32.854 -5.009 1.00 79.94 672 THR A O 1
ATOM 5184 N N . ASP A 1 673 ? -21.113 -31.748 -6.915 1.00 85.00 673 ASP A N 1
ATOM 5185 C CA . ASP A 1 673 ? -19.654 -31.747 -6.945 1.00 85.00 673 ASP A CA 1
ATOM 5186 C C . ASP A 1 673 ? -19.058 -30.375 -6.578 1.00 85.00 673 ASP A C 1
ATOM 5188 O O . ASP A 1 673 ? -17.847 -30.261 -6.426 1.00 85.00 673 ASP A O 1
ATOM 5192 N N . VAL A 1 674 ? -19.900 -29.348 -6.402 1.00 90.56 674 VAL A N 1
ATOM 5193 C CA . VAL A 1 674 ? -19.467 -28.003 -5.999 1.00 90.56 674 VAL A CA 1
ATOM 5194 C C . VAL A 1 674 ? -19.139 -27.975 -4.511 1.00 90.56 674 VAL A C 1
ATOM 5196 O O . VAL A 1 674 ? -20.004 -28.231 -3.670 1.00 90.56 674 VAL A O 1
ATOM 5199 N N . VAL A 1 675 ? -17.897 -27.616 -4.202 1.00 89.38 675 VAL A N 1
ATOM 5200 C CA . VAL A 1 675 ? -17.333 -27.547 -2.849 1.00 89.38 675 VAL A CA 1
ATOM 5201 C C . VAL A 1 675 ? -16.584 -26.226 -2.663 1.00 89.38 675 VAL A C 1
ATOM 5203 O O . VAL A 1 675 ? -16.273 -25.539 -3.637 1.00 89.38 675 VAL A O 1
ATOM 5206 N N . VAL A 1 676 ? -16.298 -25.846 -1.417 1.00 92.75 676 VAL A N 1
ATOM 5207 C CA . VAL A 1 676 ? -15.461 -24.676 -1.123 1.00 92.75 676 VAL A CA 1
ATOM 5208 C C . VAL A 1 676 ? -13.994 -25.053 -1.338 1.00 92.75 676 VAL A C 1
ATOM 5210 O O . VAL A 1 676 ? -13.502 -25.990 -0.709 1.00 92.75 676 VAL A O 1
ATOM 5213 N N . ARG A 1 677 ? -13.297 -24.321 -2.215 1.00 91.75 677 ARG A N 1
ATOM 5214 C CA . ARG A 1 677 ? -11.858 -24.495 -2.477 1.00 91.75 677 ARG A CA 1
ATOM 5215 C C . ARG A 1 677 ? -11.016 -23.747 -1.447 1.00 91.75 677 ARG A C 1
ATOM 5217 O O . ARG A 1 677 ? -10.067 -24.311 -0.911 1.00 91.75 677 ARG A O 1
ATOM 5224 N N . ASP A 1 678 ? -11.393 -22.506 -1.147 1.00 93.25 678 ASP A N 1
ATOM 5225 C CA . ASP A 1 678 ? -10.791 -21.707 -0.081 1.00 93.25 678 ASP A CA 1
ATOM 5226 C C . ASP A 1 678 ? -11.827 -20.789 0.587 1.00 93.25 678 ASP A C 1
ATOM 5228 O O . ASP A 1 678 ? -12.892 -20.504 0.033 1.00 93.25 678 ASP A O 1
ATOM 5232 N N . PHE A 1 679 ? -11.517 -20.318 1.790 1.00 95.44 679 PHE A N 1
ATOM 5233 C CA . PHE A 1 679 ? -12.329 -19.378 2.556 1.00 95.44 679 PHE A CA 1
ATOM 5234 C C . PHE A 1 679 ? -11.435 -18.402 3.322 1.00 95.44 679 PHE A C 1
ATOM 5236 O O . PHE A 1 679 ? -10.295 -18.731 3.645 1.00 95.44 679 PHE A O 1
ATOM 5243 N N . ASP A 1 680 ? -11.960 -17.239 3.690 1.00 95.56 680 ASP A N 1
ATOM 5244 C CA . ASP A 1 680 ? -11.329 -16.389 4.703 1.00 95.56 680 ASP A CA 1
ATOM 5245 C C . ASP A 1 680 ? -12.370 -15.833 5.679 1.00 95.56 680 ASP A C 1
ATOM 5247 O O . ASP A 1 680 ? -13.555 -15.726 5.350 1.00 95.56 680 ASP A O 1
ATOM 5251 N N . VAL A 1 681 ? -11.937 -15.510 6.899 1.00 95.12 681 VAL A N 1
ATOM 5252 C CA . VAL A 1 681 ? -12.779 -14.904 7.936 1.00 95.12 681 VAL A CA 1
ATOM 5253 C C . VAL A 1 681 ? -11.999 -13.860 8.725 1.00 95.12 681 VAL A C 1
ATOM 5255 O O . VAL A 1 681 ? -10.898 -14.121 9.207 1.00 95.12 681 VAL A O 1
ATOM 5258 N N . ALA A 1 682 ? -12.615 -12.702 8.943 1.00 92.38 682 ALA A N 1
ATOM 5259 C CA . ALA A 1 682 ? -12.041 -11.636 9.755 1.00 92.38 682 ALA A CA 1
ATOM 5260 C C . ALA A 1 682 ? -13.026 -11.132 10.808 1.00 92.38 682 ALA A C 1
ATOM 5262 O O . ALA A 1 682 ? -14.247 -11.170 10.631 1.00 92.38 682 ALA A O 1
ATOM 5263 N N . GLN A 1 683 ? -12.465 -10.619 11.900 1.00 90.69 683 GLN A N 1
ATOM 5264 C CA . GLN A 1 683 ? -13.189 -9.886 12.926 1.00 90.69 683 GLN A CA 1
ATOM 5265 C C . GLN A 1 683 ? -12.823 -8.403 12.840 1.00 90.69 683 GLN A C 1
ATOM 5267 O O . GLN A 1 683 ? -11.643 -8.060 12.860 1.00 90.69 683 GLN A O 1
ATOM 5272 N N . SER A 1 684 ? -13.833 -7.537 12.751 1.00 85.62 684 SER A N 1
ATOM 5273 C CA . SER A 1 684 ? -13.671 -6.085 12.685 1.00 85.62 684 SER A CA 1
ATOM 5274 C C . SER A 1 684 ? -12.909 -5.558 13.901 1.00 85.62 684 SER A C 1
ATOM 5276 O O . SER A 1 684 ? -13.282 -5.852 15.040 1.00 85.62 684 SER A O 1
ATOM 5278 N N . ALA A 1 685 ? -11.888 -4.727 13.678 1.00 77.56 685 ALA A N 1
ATOM 5279 C CA . ALA A 1 685 ? -11.206 -4.028 14.768 1.00 77.56 685 ALA A CA 1
ATOM 5280 C C . ALA A 1 685 ? -12.019 -2.819 15.273 1.00 77.56 685 ALA A C 1
ATOM 5282 O O . ALA A 1 685 ? -11.770 -2.323 16.371 1.00 77.56 685 ALA A O 1
ATOM 5283 N N . ILE A 1 686 ? -12.991 -2.349 14.481 1.00 73.44 686 ILE A N 1
ATOM 5284 C CA . ILE A 1 686 ? -13.816 -1.168 14.762 1.00 73.44 686 ILE A CA 1
ATOM 5285 C C . ILE A 1 686 ? -15.026 -1.512 15.643 1.00 73.44 686 ILE A C 1
ATOM 5287 O O . ILE A 1 686 ? -15.297 -0.803 16.614 1.00 73.44 686 ILE A O 1
ATOM 5291 N N . ASP A 1 687 ? -15.783 -2.563 15.308 1.00 79.38 687 ASP A N 1
ATOM 5292 C CA . ASP A 1 687 ? -17.018 -2.930 16.025 1.00 79.38 687 ASP A CA 1
ATOM 5293 C C . ASP A 1 687 ? -17.090 -4.394 16.493 1.00 79.38 687 ASP A C 1
ATOM 5295 O O . ASP A 1 687 ? -18.009 -4.772 17.230 1.00 79.38 687 ASP A O 1
ATOM 5299 N N . GLY A 1 688 ? -16.096 -5.210 16.132 1.00 85.62 688 GLY A N 1
ATOM 5300 C CA . GLY A 1 688 ? -16.016 -6.618 16.504 1.00 85.62 688 GLY A CA 1
ATOM 5301 C C . GLY A 1 688 ? -16.943 -7.544 15.717 1.00 85.62 688 GLY A C 1
ATOM 5302 O O . GLY A 1 688 ? -17.034 -8.714 16.097 1.00 85.62 688 GLY A O 1
ATOM 5303 N N . SER A 1 689 ? -17.648 -7.074 14.682 1.00 90.06 689 SER A N 1
ATOM 5304 C CA . SER A 1 689 ? -18.430 -7.919 13.766 1.00 90.06 689 SER A CA 1
ATOM 5305 C C . SER A 1 689 ? -17.553 -8.941 13.030 1.00 90.06 689 SER A C 1
ATOM 5307 O O . SER A 1 689 ? -16.336 -8.792 12.953 1.00 90.06 689 SER A O 1
ATOM 5309 N N . ILE A 1 690 ? -18.160 -10.022 12.540 1.00 93.56 690 ILE A N 1
ATOM 5310 C CA . ILE A 1 690 ? -17.472 -11.139 11.883 1.00 93.56 690 ILE A CA 1
ATOM 5311 C C . ILE A 1 690 ? -17.934 -11.230 10.431 1.00 93.56 690 ILE A C 1
ATOM 5313 O O . ILE A 1 690 ? -19.133 -11.303 10.150 1.00 93.56 690 ILE A O 1
ATOM 5317 N N . SER A 1 691 ? -16.978 -11.281 9.513 1.00 93.75 691 SER A N 1
ATOM 5318 C CA . SER A 1 691 ? -17.239 -11.417 8.082 1.00 93.75 691 SER A CA 1
ATOM 5319 C C . SER A 1 691 ? -16.537 -12.646 7.518 1.00 93.75 691 SER A C 1
ATOM 5321 O O . SER A 1 691 ? -15.476 -13.038 8.001 1.00 93.75 691 SER A O 1
ATOM 5323 N N . LEU A 1 692 ? -17.167 -13.273 6.524 1.00 95.75 692 LEU A N 1
ATOM 5324 C CA . LEU A 1 692 ? -16.747 -14.524 5.905 1.00 95.75 692 LEU A CA 1
ATOM 5325 C C . LEU A 1 692 ? -16.781 -14.411 4.381 1.00 95.75 692 LEU A C 1
ATOM 5327 O O . LEU A 1 692 ? -17.702 -13.825 3.809 1.00 95.75 692 LEU A O 1
ATOM 5331 N N . MET A 1 693 ? -15.795 -15.022 3.739 1.00 96.06 693 MET A N 1
ATOM 5332 C CA . MET A 1 693 ? -15.710 -15.238 2.301 1.00 96.06 693 MET A CA 1
ATOM 5333 C C . MET A 1 693 ? -15.533 -16.723 2.021 1.00 96.06 693 MET A C 1
ATOM 5335 O O . MET A 1 693 ? -14.857 -17.416 2.778 1.00 96.06 693 MET A O 1
ATOM 5339 N N . MET A 1 694 ? -16.100 -17.205 0.919 1.00 96.00 694 MET A N 1
ATOM 5340 C CA . MET A 1 694 ? -15.781 -18.521 0.372 1.00 96.00 694 MET A CA 1
ATOM 5341 C C . MET A 1 694 ? -15.713 -18.467 -1.156 1.00 96.00 694 MET A C 1
ATOM 5343 O O . MET A 1 694 ? -16.576 -17.864 -1.798 1.00 96.00 694 MET A O 1
ATOM 5347 N N . ALA A 1 695 ? -14.702 -19.124 -1.717 1.00 95.25 695 ALA A N 1
ATOM 5348 C CA . ALA A 1 695 ? -14.549 -19.368 -3.144 1.00 95.25 695 ALA A CA 1
ATOM 5349 C C . ALA A 1 695 ? -14.945 -20.821 -3.442 1.00 95.25 695 ALA A C 1
ATOM 5351 O O . ALA A 1 695 ? -14.404 -21.756 -2.844 1.00 95.25 695 ALA A O 1
ATOM 5352 N N . ALA A 1 696 ? -15.902 -21.017 -4.347 1.00 93.94 696 ALA A N 1
ATOM 5353 C CA . ALA A 1 696 ? -16.353 -22.338 -4.777 1.00 93.94 696 ALA A CA 1
ATOM 5354 C C . ALA A 1 696 ? -16.110 -22.522 -6.277 1.00 93.94 696 ALA A C 1
ATOM 5356 O O . ALA A 1 696 ? -16.601 -21.730 -7.080 1.00 93.94 696 ALA A O 1
ATOM 5357 N N . THR A 1 697 ? -15.371 -23.566 -6.647 1.00 89.75 697 THR A N 1
ATOM 5358 C CA . THR A 1 697 ? -14.984 -23.822 -8.040 1.00 89.75 697 THR A CA 1
ATOM 5359 C C . THR A 1 697 ? -16.056 -24.637 -8.761 1.00 89.75 697 THR A C 1
ATOM 5361 O O . THR A 1 697 ? -16.511 -25.667 -8.259 1.00 89.75 697 THR A O 1
ATOM 5364 N N . VAL A 1 698 ? -16.439 -24.199 -9.959 1.00 87.56 698 VAL A N 1
ATOM 5365 C CA . VAL A 1 698 ? -17.346 -24.900 -10.873 1.00 87.56 698 VAL A CA 1
ATOM 5366 C C . VAL A 1 698 ? -16.745 -24.831 -12.270 1.00 87.56 698 VAL A C 1
ATOM 5368 O O . VAL A 1 698 ? -16.522 -23.743 -12.781 1.00 87.56 698 VAL A O 1
ATOM 5371 N N . ASP A 1 699 ? -16.482 -25.986 -12.883 1.00 83.75 699 ASP A N 1
ATOM 5372 C CA . ASP A 1 699 ? -15.955 -26.089 -14.255 1.00 83.75 699 ASP A CA 1
ATOM 5373 C C . ASP A 1 699 ? -14.701 -25.217 -14.493 1.00 83.75 699 ASP A C 1
ATOM 5375 O O . ASP A 1 699 ? -14.628 -24.461 -15.455 1.00 83.75 699 ASP A O 1
ATOM 5379 N N . GLU A 1 700 ? -13.728 -25.325 -13.575 1.00 81.44 700 GLU A N 1
ATOM 5380 C CA . GLU A 1 700 ? -12.455 -24.568 -13.554 1.00 81.44 700 GLU A CA 1
ATOM 5381 C C . GLU A 1 700 ? -12.602 -23.043 -13.348 1.00 81.44 700 GLU A C 1
ATOM 5383 O O . GLU A 1 700 ? -11.623 -22.311 -13.429 1.00 81.44 700 GLU A O 1
ATOM 5388 N N . ASN A 1 701 ? -13.798 -22.568 -12.979 1.00 86.75 701 ASN A N 1
ATOM 5389 C CA . ASN A 1 701 ? -14.085 -21.172 -12.650 1.00 86.75 701 ASN A CA 1
ATOM 5390 C C . ASN A 1 701 ? -14.499 -20.996 -11.174 1.00 86.75 701 ASN A C 1
ATOM 5392 O O . ASN A 1 701 ? -15.409 -21.672 -10.687 1.00 86.75 701 ASN A O 1
ATOM 5396 N N . ASP A 1 702 ? -13.880 -20.063 -10.452 1.00 91.75 702 ASP A N 1
ATOM 5397 C CA . ASP A 1 702 ? -14.231 -19.748 -9.065 1.00 91.75 702 ASP A CA 1
ATOM 5398 C C . ASP A 1 702 ? -15.416 -18.776 -8.945 1.00 91.75 702 ASP A C 1
ATOM 5400 O O . ASP A 1 702 ? -15.531 -17.767 -9.639 1.00 91.75 702 ASP A O 1
ATOM 5404 N N . HIS A 1 703 ? -16.288 -19.049 -7.976 1.00 93.12 703 HIS A N 1
ATOM 5405 C CA . HIS A 1 703 ? -17.420 -18.203 -7.617 1.00 93.12 703 HIS A CA 1
ATOM 5406 C C . HIS A 1 703 ? -17.280 -17.697 -6.177 1.00 93.12 703 HIS A C 1
ATOM 5408 O O . HIS A 1 703 ? -17.247 -18.494 -5.235 1.00 93.12 703 HIS A O 1
ATOM 5414 N N . LEU A 1 704 ? -17.239 -16.372 -6.006 1.00 95.00 704 LEU A N 1
ATOM 5415 C CA . LEU A 1 704 ? -17.139 -15.717 -4.701 1.00 95.00 704 LEU A CA 1
ATOM 5416 C C . LEU A 1 704 ? -18.512 -15.581 -4.023 1.00 95.00 704 LEU A C 1
ATOM 5418 O O . LEU A 1 704 ? -19.471 -15.056 -4.598 1.00 95.00 704 LEU A O 1
ATOM 5422 N N . PHE A 1 705 ? -18.577 -15.976 -2.753 1.00 95.75 705 PHE A N 1
ATOM 5423 C CA . PHE A 1 705 ? -19.706 -15.724 -1.860 1.00 95.75 705 PHE A CA 1
ATOM 5424 C C . PHE A 1 705 ? -19.227 -15.016 -0.594 1.00 95.75 705 PHE A C 1
ATOM 5426 O O . PHE A 1 705 ? -18.172 -15.343 -0.052 1.00 95.75 705 PHE A O 1
ATOM 5433 N N . VAL A 1 706 ? -20.034 -14.077 -0.095 1.00 94.94 706 VAL A N 1
ATOM 5434 C CA . VAL A 1 706 ? -19.698 -13.249 1.073 1.00 94.94 706 VAL A CA 1
ATOM 5435 C C . VAL A 1 706 ? -20.817 -13.269 2.114 1.00 94.94 706 VAL A C 1
ATOM 5437 O O . VAL A 1 706 ? -21.999 -13.280 1.766 1.00 94.94 706 VAL A O 1
ATOM 5440 N N . SER A 1 707 ? -20.454 -13.250 3.394 1.00 94.19 707 SER A N 1
ATOM 5441 C CA . SER A 1 707 ? -21.367 -13.088 4.528 1.00 94.19 707 SER A CA 1
ATOM 5442 C C . SER A 1 707 ? -20.777 -12.045 5.470 1.00 94.19 707 SER A C 1
ATOM 5444 O O . SER A 1 707 ? -19.768 -12.303 6.121 1.00 94.19 707 SER A O 1
ATOM 5446 N N . LEU A 1 708 ? -21.350 -10.842 5.496 1.00 91.44 708 LEU A N 1
ATOM 5447 C CA . LEU A 1 708 ? -20.723 -9.663 6.103 1.00 91.44 708 LEU A CA 1
ATOM 5448 C C . LEU A 1 708 ? -21.464 -9.186 7.356 1.00 91.44 708 LEU A C 1
ATOM 5450 O O . LEU A 1 708 ? -22.682 -9.331 7.453 1.00 91.44 708 LEU A O 1
ATOM 5454 N N . LEU A 1 709 ? -20.724 -8.546 8.267 1.00 88.31 709 LEU A N 1
ATOM 5455 C CA . LEU A 1 709 ? -21.250 -7.853 9.453 1.00 88.31 709 LEU A CA 1
ATOM 5456 C C . LEU A 1 709 ? -22.044 -8.760 10.417 1.00 88.31 709 LEU A C 1
ATOM 5458 O O . LEU A 1 709 ? -22.989 -8.320 11.077 1.00 88.31 709 LEU A O 1
ATOM 5462 N N . ASN A 1 710 ? -21.669 -10.038 10.529 1.00 93.62 710 ASN A N 1
ATOM 5463 C CA . ASN A 1 710 ? -22.318 -10.960 11.456 1.00 93.62 710 ASN A CA 1
ATOM 5464 C C . ASN A 1 710 ? -21.991 -10.595 12.916 1.00 93.62 710 ASN A C 1
ATOM 5466 O O . ASN A 1 710 ? -20.889 -10.155 13.248 1.00 93.62 710 ASN A O 1
ATOM 5470 N N . SER A 1 711 ? -22.946 -10.796 13.825 1.00 93.06 711 SER A N 1
ATOM 5471 C CA . SER A 1 711 ? -22.776 -10.416 15.232 1.00 93.06 711 SER A CA 1
ATOM 5472 C C . SER A 1 711 ? -21.784 -11.330 15.960 1.00 93.06 711 SER A C 1
ATOM 5474 O O . SER A 1 711 ? -21.962 -12.545 16.020 1.00 93.06 711 SER A O 1
ATOM 5476 N N . SER A 1 712 ? -20.779 -10.742 16.612 1.00 92.38 712 SER A N 1
ATOM 5477 C CA . SER A 1 712 ? -19.940 -11.438 17.601 1.00 92.38 712 SER A CA 1
ATOM 5478 C C . SER A 1 712 ? -20.561 -11.475 19.000 1.00 92.38 712 SER A C 1
ATOM 5480 O O . SER A 1 712 ? -20.071 -12.191 19.871 1.00 92.38 712 SER A O 1
ATOM 5482 N N . SER A 1 713 ? -21.627 -10.705 19.242 1.00 90.56 713 SER A N 1
ATOM 5483 C CA . SER A 1 713 ? -22.365 -10.710 20.517 1.00 90.56 713 SER A CA 1
ATOM 5484 C C . SER A 1 713 ? -23.480 -11.760 20.548 1.00 90.56 713 SER A C 1
ATOM 5486 O O . SER A 1 713 ? -23.898 -12.173 21.624 1.00 90.56 713 SER A O 1
ATOM 5488 N N . ASP A 1 714 ? -23.954 -12.180 19.375 1.00 91.50 714 ASP A N 1
ATOM 5489 C CA . ASP A 1 714 ? -24.984 -13.200 19.178 1.00 91.50 714 ASP A CA 1
ATOM 5490 C C . ASP A 1 714 ? -24.558 -14.108 18.009 1.00 91.50 714 ASP A C 1
ATOM 5492 O O . ASP A 1 714 ? -24.779 -13.747 16.852 1.00 91.50 714 ASP A O 1
ATOM 5496 N N . PRO A 1 715 ? -23.936 -15.272 18.280 1.00 90.62 715 PRO A N 1
ATOM 5497 C CA . PRO A 1 715 ? -23.461 -16.184 17.244 1.00 90.62 715 PRO A CA 1
ATOM 5498 C C . PRO A 1 715 ? -24.579 -17.018 16.591 1.00 90.62 715 PRO A C 1
ATOM 5500 O O . PRO A 1 715 ? -24.274 -17.930 15.825 1.00 90.62 715 PRO A O 1
ATOM 5503 N N . SER A 1 716 ? -25.869 -16.754 16.847 1.00 91.69 716 SER A N 1
ATOM 5504 C CA . SER A 1 716 ? -26.978 -17.561 16.300 1.00 91.69 716 SER A CA 1
ATOM 5505 C C . SER A 1 716 ? -27.016 -17.627 14.765 1.00 91.69 716 SER A C 1
ATOM 5507 O O . SER A 1 716 ? -27.470 -18.634 14.210 1.00 91.69 716 SER A O 1
ATOM 5509 N N . TRP A 1 717 ? -26.459 -16.621 14.079 1.00 94.19 717 TRP A N 1
ATOM 5510 C CA . TRP A 1 717 ? -26.258 -16.602 12.624 1.00 94.19 717 TRP A CA 1
ATOM 5511 C C . TRP A 1 717 ? -25.487 -17.823 12.104 1.00 94.19 717 TRP A C 1
ATOM 5513 O O . TRP A 1 717 ? -25.754 -18.279 10.997 1.00 94.19 717 TRP A O 1
ATOM 5523 N N . THR A 1 718 ? -24.605 -18.424 12.910 1.00 94.50 718 THR A N 1
ATOM 5524 C CA . THR A 1 718 ? -23.834 -19.627 12.543 1.00 94.50 718 THR A CA 1
ATOM 5525 C C . THR A 1 718 ? -24.714 -20.844 12.224 1.00 94.50 718 THR A C 1
ATOM 5527 O O . THR A 1 718 ? -24.245 -21.800 11.615 1.00 94.50 718 THR A O 1
ATOM 5530 N N . SER A 1 719 ? -25.995 -20.835 12.614 1.00 91.88 719 SER A N 1
ATOM 5531 C CA . SER A 1 719 ? -26.963 -21.889 12.267 1.00 91.88 719 SER A CA 1
ATOM 5532 C C . SER A 1 719 ? -27.640 -21.696 10.906 1.00 91.88 719 SER A C 1
ATOM 5534 O O . SER A 1 719 ? -28.301 -22.614 10.428 1.00 91.88 719 SER A O 1
ATOM 5536 N N . SER A 1 720 ? -27.543 -20.503 10.317 1.00 90.56 720 SER A N 1
ATOM 5537 C CA . SER A 1 720 ? -28.145 -20.144 9.030 1.00 90.56 720 SER A CA 1
ATOM 5538 C C . SER A 1 720 ? -27.492 -18.856 8.494 1.00 90.56 720 SER A C 1
ATOM 5540 O O . SER A 1 720 ? -28.156 -17.812 8.465 1.00 90.56 720 SER A O 1
ATOM 5542 N N . PRO A 1 721 ? -26.202 -18.892 8.108 1.00 93.81 721 PRO A N 1
ATOM 5543 C CA . PRO A 1 721 ? -25.491 -17.711 7.625 1.00 93.81 721 PRO A CA 1
ATOM 5544 C C . PRO A 1 721 ? -26.149 -17.151 6.359 1.00 93.81 721 PRO A C 1
ATOM 5546 O O . PRO A 1 721 ? -26.591 -17.898 5.483 1.00 93.81 721 PRO A O 1
ATOM 5549 N N . ILE A 1 722 ? -26.203 -15.822 6.254 1.00 93.38 722 ILE A N 1
ATOM 5550 C CA . ILE A 1 722 ? -26.704 -15.142 5.056 1.00 93.38 722 ILE A CA 1
ATOM 5551 C C . ILE A 1 722 ? -25.527 -14.955 4.105 1.00 93.38 722 ILE A C 1
ATOM 5553 O O . ILE A 1 722 ? -24.616 -14.182 4.397 1.00 93.38 722 ILE A O 1
ATOM 5557 N N . TRP A 1 723 ? -25.561 -15.661 2.977 1.00 95.19 723 TRP A N 1
ATOM 5558 C CA . TRP A 1 723 ? -24.555 -15.575 1.923 1.00 95.19 723 TRP A CA 1
ATOM 5559 C C . TRP A 1 723 ? -25.091 -14.830 0.703 1.00 95.19 723 TRP A C 1
ATOM 5561 O O . TRP A 1 723 ? -26.176 -15.139 0.206 1.00 95.19 723 TRP A O 1
ATOM 5571 N N . SER A 1 724 ? -24.286 -13.909 0.186 1.00 92.50 724 SER A N 1
ATOM 5572 C CA . SER A 1 724 ? -24.526 -13.182 -1.058 1.00 92.50 724 SER A CA 1
ATOM 5573 C C . SER A 1 724 ? -23.495 -13.610 -2.107 1.00 92.50 724 SER A C 1
ATOM 5575 O O . SER A 1 724 ? -22.300 -13.497 -1.831 1.00 92.50 724 SER A O 1
ATOM 5577 N N . PRO A 1 725 ? -23.902 -14.086 -3.299 1.00 92.50 725 PRO A N 1
ATOM 5578 C CA . PRO A 1 725 ? -22.972 -14.287 -4.405 1.00 92.50 725 PRO A CA 1
ATOM 5579 C C . PRO A 1 725 ? -22.508 -12.932 -4.945 1.00 92.50 725 PRO A C 1
ATOM 5581 O O . PRO A 1 725 ? -23.321 -12.019 -5.120 1.00 92.50 725 PRO A O 1
ATOM 5584 N N . ILE A 1 726 ? -21.219 -12.818 -5.253 1.00 91.38 726 ILE A N 1
ATOM 5585 C CA . ILE A 1 726 ? -20.633 -11.653 -5.918 1.00 91.38 726 ILE A CA 1
ATOM 5586 C C . ILE A 1 726 ? -20.018 -12.141 -7.241 1.00 91.38 726 ILE A C 1
ATOM 5588 O O . ILE A 1 726 ? -18.883 -12.618 -7.242 1.00 91.38 726 ILE A O 1
ATOM 5592 N N . PRO A 1 727 ? -20.767 -12.091 -8.361 1.00 89.31 727 PRO A N 1
ATOM 5593 C CA . PRO A 1 727 ? -20.230 -12.425 -9.679 1.00 89.31 727 PRO A CA 1
ATOM 5594 C C . PRO A 1 727 ? -19.024 -11.548 -10.019 1.00 89.31 727 PRO A C 1
ATOM 5596 O O . PRO A 1 727 ? -18.977 -10.394 -9.593 1.00 89.31 727 PRO A O 1
ATOM 5599 N N . PHE A 1 728 ? -18.080 -12.086 -10.789 1.00 87.94 728 PHE A N 1
ATOM 5600 C CA . PHE A 1 728 ? -16.986 -11.307 -11.363 1.00 87.94 728 PHE A CA 1
ATOM 5601 C C . PHE A 1 728 ? -17.537 -10.392 -12.465 1.00 87.94 728 PHE A C 1
ATOM 5603 O O . PHE A 1 728 ? -18.194 -10.870 -13.391 1.00 87.94 728 PHE A O 1
ATOM 5610 N N . ASP A 1 729 ? -17.327 -9.082 -12.329 1.00 86.44 729 ASP A N 1
ATOM 5611 C CA . ASP A 1 729 ? -17.861 -8.049 -13.231 1.00 86.44 729 ASP A CA 1
ATOM 5612 C C . ASP A 1 729 ? -16.847 -6.928 -13.535 1.00 86.44 729 ASP A C 1
ATOM 5614 O O . ASP A 1 729 ? -17.241 -5.817 -13.896 1.00 86.44 729 ASP A O 1
ATOM 5618 N N . ALA A 1 730 ? -15.548 -7.203 -13.372 1.00 81.81 730 ALA A N 1
ATOM 5619 C CA . ALA A 1 730 ? -14.476 -6.247 -13.639 1.00 81.81 730 ALA A CA 1
ATOM 5620 C C . ALA A 1 730 ? -14.444 -5.814 -15.115 1.00 81.81 730 ALA A C 1
ATOM 5622 O O . ALA A 1 730 ? -14.617 -6.630 -16.024 1.00 81.81 730 ALA A O 1
ATOM 5623 N N . GLU A 1 731 ? -14.166 -4.533 -15.363 1.00 72.25 731 GLU A N 1
ATOM 5624 C CA . GLU A 1 731 ? -13.916 -4.028 -16.715 1.00 72.25 731 GLU A CA 1
ATOM 5625 C C . GLU A 1 731 ? -12.507 -4.452 -17.169 1.00 72.25 731 GLU A C 1
ATOM 5627 O O . GLU A 1 731 ? -11.503 -3.899 -16.728 1.00 72.25 731 GLU A O 1
ATOM 5632 N N . LEU A 1 732 ? -12.432 -5.477 -18.026 1.00 62.09 732 LEU A N 1
ATOM 5633 C CA . LEU A 1 732 ? -11.174 -6.027 -18.545 1.00 62.09 732 LEU A CA 1
ATOM 5634 C C . LEU A 1 732 ? -10.706 -5.296 -19.809 1.00 62.09 732 LEU A C 1
ATOM 5636 O O . LEU A 1 732 ? -11.500 -5.039 -20.720 1.00 62.09 732 LEU A O 1
ATOM 5640 N N . SER A 1 733 ? -9.398 -5.049 -19.925 1.00 50.84 733 SER A N 1
ATOM 5641 C CA . SER A 1 733 ? -8.820 -4.506 -21.157 1.00 50.84 733 SER A CA 1
ATOM 5642 C C . SER A 1 733 ? -8.844 -5.541 -22.295 1.00 50.84 733 SER A C 1
ATOM 5644 O O . SER A 1 733 ? -8.784 -6.758 -22.089 1.00 50.84 733 SER A O 1
ATOM 5646 N N . SER A 1 734 ? -8.915 -5.084 -23.549 1.00 44.53 734 SER A N 1
ATOM 5647 C CA . SER A 1 734 ? -8.995 -5.984 -24.713 1.00 44.53 734 SER A CA 1
ATOM 5648 C C . SER A 1 734 ? -7.738 -6.836 -24.948 1.00 44.53 734 SER A C 1
ATOM 5650 O O . SER A 1 734 ? -7.797 -7.787 -25.721 1.00 44.53 734 SER A O 1
ATOM 5652 N N . SER A 1 735 ? -6.617 -6.508 -24.299 1.00 45.62 735 SER A N 1
ATOM 5653 C CA . SER A 1 735 ? -5.335 -7.226 -24.365 1.00 45.62 735 SER A CA 1
ATOM 5654 C C . SER A 1 735 ? -5.163 -8.311 -23.296 1.00 45.62 735 SER A C 1
ATOM 5656 O O . SER A 1 735 ? -4.352 -9.209 -23.488 1.00 45.62 735 SER A O 1
ATOM 5658 N N . GLU A 1 736 ? -5.930 -8.271 -22.202 1.00 51.09 736 GLU A N 1
ATOM 5659 C CA . GLU A 1 736 ? -5.905 -9.288 -21.129 1.00 51.09 736 GLU A CA 1
ATOM 5660 C C . GLU A 1 736 ? -6.884 -10.457 -21.405 1.00 51.09 736 GLU A C 1
ATOM 5662 O O . GLU A 1 736 ? -6.996 -11.405 -20.629 1.00 51.09 736 GLU A O 1
ATOM 5667 N N . ASN A 1 737 ? -7.613 -10.408 -22.525 1.00 39.94 737 ASN A N 1
ATOM 5668 C CA . ASN A 1 737 ? -8.718 -11.315 -22.838 1.00 39.94 737 ASN A CA 1
ATOM 5669 C C . ASN A 1 737 ? -8.279 -12.669 -23.435 1.00 39.94 737 ASN A C 1
ATOM 5671 O O . ASN A 1 737 ? -8.196 -12.825 -24.655 1.00 39.94 737 ASN A O 1
ATOM 5675 N N . THR A 1 738 ? -8.146 -13.686 -22.578 1.00 43.41 738 THR A N 1
ATOM 5676 C CA . THR A 1 738 ? -8.400 -15.099 -22.954 1.00 43.41 738 THR A CA 1
ATOM 5677 C C . THR A 1 738 ? -9.150 -15.921 -21.902 1.00 43.41 738 THR A C 1
ATOM 5679 O O . THR A 1 738 ? -9.613 -17.013 -22.224 1.00 43.41 738 THR A O 1
ATOM 5682 N N . ALA A 1 739 ? -9.250 -15.455 -20.655 1.00 47.41 739 ALA A N 1
ATOM 5683 C CA . ALA A 1 739 ? -9.813 -16.239 -19.561 1.00 47.41 739 ALA A CA 1
ATOM 5684 C C . ALA A 1 739 ? -11.328 -16.002 -19.400 1.00 47.41 739 ALA A C 1
ATOM 5686 O O . ALA A 1 739 ? -11.749 -15.053 -18.745 1.00 47.41 739 ALA A O 1
ATOM 5687 N N . ASP A 1 740 ? -12.143 -16.923 -19.927 1.00 54.81 740 ASP A N 1
ATOM 5688 C CA . ASP A 1 740 ? -13.567 -17.070 -19.554 1.00 54.81 740 ASP A CA 1
ATOM 5689 C C . ASP A 1 740 ? -13.741 -17.577 -18.092 1.00 54.81 740 ASP A C 1
ATOM 5691 O O . ASP A 1 740 ? -14.866 -17.772 -17.627 1.00 54.81 740 ASP A O 1
ATOM 5695 N N . SER A 1 741 ? -12.635 -17.819 -17.374 1.00 71.31 741 SER A N 1
ATOM 5696 C CA . SER A 1 741 ? -12.556 -18.434 -16.044 1.00 71.31 741 SER A CA 1
ATOM 5697 C C . SER A 1 741 ? -11.661 -17.636 -15.083 1.00 71.31 741 SER A C 1
ATOM 5699 O O . SER A 1 741 ? -10.491 -17.401 -15.382 1.00 71.31 741 SER A O 1
ATOM 5701 N N . ILE A 1 742 ? -12.175 -17.284 -13.904 1.00 85.50 742 ILE A N 1
ATOM 5702 C CA . ILE A 1 742 ? -11.414 -16.685 -12.793 1.00 85.50 742 ILE A CA 1
ATOM 5703 C C . ILE A 1 742 ? -10.880 -17.776 -11.850 1.00 85.50 742 ILE A C 1
ATOM 5705 O O . ILE A 1 742 ? -11.636 -18.644 -11.418 1.00 85.50 742 ILE A O 1
ATOM 5709 N N . THR A 1 743 ? -9.609 -17.665 -11.452 1.00 89.56 743 THR A N 1
ATOM 5710 C CA . THR A 1 743 ? -9.012 -18.412 -10.329 1.00 89.56 743 THR A CA 1
ATOM 5711 C C . THR A 1 743 ? -8.640 -17.432 -9.221 1.00 89.56 743 THR A C 1
ATOM 5713 O O . THR A 1 743 ? -7.873 -16.498 -9.457 1.00 89.56 743 THR A O 1
ATOM 5716 N N . ILE A 1 744 ? -9.173 -17.637 -8.015 1.00 92.06 744 ILE A N 1
ATOM 5717 C CA . ILE A 1 744 ? -8.897 -16.811 -6.828 1.00 92.06 744 ILE A CA 1
ATOM 5718 C C . ILE A 1 744 ? -7.660 -17.352 -6.095 1.00 92.06 744 ILE A C 1
ATOM 5720 O O . ILE A 1 744 ? -7.581 -18.538 -5.772 1.00 92.06 744 ILE A O 1
ATOM 5724 N N . THR A 1 745 ? -6.706 -16.489 -5.779 1.00 90.62 745 THR A N 1
ATOM 5725 C CA . THR A 1 745 ? -5.407 -16.876 -5.200 1.00 90.62 745 THR A CA 1
ATOM 5726 C C . THR A 1 745 ? -5.236 -16.340 -3.779 1.00 90.62 745 THR A C 1
ATOM 5728 O O . THR A 1 745 ? -4.649 -17.013 -2.932 1.00 90.62 745 THR A O 1
ATOM 5731 N N . GLY A 1 746 ? -5.874 -15.206 -3.473 1.00 91.56 746 GLY A N 1
ATOM 5732 C CA . GLY A 1 746 ? -5.925 -14.606 -2.143 1.00 91.56 746 GLY A CA 1
ATOM 5733 C C . GLY A 1 746 ? -7.275 -13.953 -1.849 1.00 91.56 746 GLY A C 1
ATOM 5734 O O . GLY A 1 746 ? -7.964 -13.470 -2.745 1.00 91.56 746 GLY A O 1
ATOM 5735 N N . MET A 1 747 ? -7.656 -13.934 -0.572 1.00 94.69 747 MET A N 1
ATOM 5736 C CA . MET A 1 747 ? -8.842 -13.247 -0.054 1.00 94.69 747 MET A CA 1
ATOM 5737 C C . MET A 1 747 ? -8.468 -12.575 1.265 1.00 94.69 747 MET A C 1
ATOM 5739 O O . MET A 1 747 ? -7.884 -13.229 2.128 1.00 94.69 747 MET A O 1
ATOM 5743 N N . LEU A 1 748 ? -8.786 -11.287 1.415 1.00 94.12 748 LEU A N 1
ATOM 5744 C CA . LEU A 1 748 ? -8.519 -10.506 2.628 1.00 94.12 748 LEU A CA 1
ATOM 5745 C C . LEU A 1 748 ? -9.679 -9.543 2.926 1.00 94.12 748 LEU A C 1
ATOM 5747 O O . LEU A 1 748 ? -10.388 -9.093 2.023 1.00 94.12 748 LEU A O 1
ATOM 5751 N N . PHE A 1 749 ? -9.828 -9.158 4.192 1.00 91.12 749 PHE A N 1
ATOM 5752 C CA . PHE A 1 749 ? -10.753 -8.107 4.627 1.00 91.12 749 PHE A CA 1
ATOM 5753 C C . PHE A 1 749 ? -10.008 -6.850 5.066 1.00 91.12 749 PHE A C 1
ATOM 5755 O O . PHE A 1 749 ? -8.999 -6.942 5.763 1.00 91.12 749 PHE A O 1
ATOM 5762 N N . ALA A 1 750 ? -10.564 -5.682 4.745 1.00 86.75 750 ALA A N 1
ATOM 5763 C CA . ALA A 1 750 ? -10.038 -4.391 5.174 1.00 86.75 750 ALA A CA 1
ATOM 5764 C C . ALA A 1 750 ? -11.127 -3.413 5.626 1.00 86.75 750 ALA A C 1
ATOM 5766 O O . ALA A 1 750 ? -12.310 -3.597 5.333 1.00 86.75 750 ALA A O 1
ATOM 5767 N N . GLU A 1 751 ? -10.732 -2.364 6.347 1.00 74.81 751 GLU A N 1
ATOM 5768 C CA . GLU A 1 751 ? -11.646 -1.409 6.974 1.00 74.81 751 GLU A CA 1
ATOM 5769 C C . GLU A 1 751 ? -11.230 0.038 6.681 1.00 74.81 751 GLU A C 1
ATOM 5771 O O . GLU A 1 751 ? -10.075 0.414 6.847 1.00 74.81 751 GLU A O 1
ATOM 5776 N N . VAL A 1 752 ? -12.173 0.907 6.318 1.00 64.12 752 VAL A N 1
ATOM 5777 C CA . VAL A 1 752 ? -11.892 2.350 6.182 1.00 64.12 752 VAL A CA 1
ATOM 5778 C C . VAL A 1 752 ? -12.533 3.175 7.293 1.00 64.12 752 VAL A C 1
ATOM 5780 O O . VAL A 1 752 ? -13.419 2.715 8.015 1.00 64.12 752 VAL A O 1
ATOM 5783 N N . PHE A 1 753 ? -12.087 4.427 7.419 1.00 53.94 753 PHE A N 1
ATOM 5784 C CA . PHE A 1 753 ? -12.511 5.394 8.440 1.00 53.94 753 PHE A CA 1
ATOM 5785 C C . PHE A 1 753 ? -14.041 5.530 8.598 1.00 53.94 753 PHE A C 1
ATOM 5787 O O . PHE A 1 753 ? -14.538 5.729 9.704 1.00 53.94 753 PHE A O 1
ATOM 5794 N N . SER A 1 754 ? -14.808 5.335 7.520 1.00 53.94 754 SER A N 1
ATOM 5795 C CA . SER A 1 754 ? -16.278 5.396 7.499 1.00 53.94 754 SER A CA 1
ATOM 5796 C C . SER A 1 754 ? -17.000 4.129 7.999 1.00 53.94 754 SER A C 1
ATOM 5798 O O . SER A 1 754 ? -18.213 4.012 7.831 1.00 53.94 754 SER A O 1
ATOM 5800 N N . LYS A 1 755 ? -16.288 3.169 8.612 1.00 56.97 755 LYS A N 1
ATOM 5801 C CA . LYS A 1 755 ? -16.794 1.829 9.001 1.00 56.97 755 LYS A CA 1
ATOM 5802 C C . LYS A 1 755 ? -17.271 0.965 7.828 1.00 56.97 755 LYS A C 1
ATOM 5804 O O . LYS A 1 755 ? -17.961 -0.034 8.026 1.00 56.97 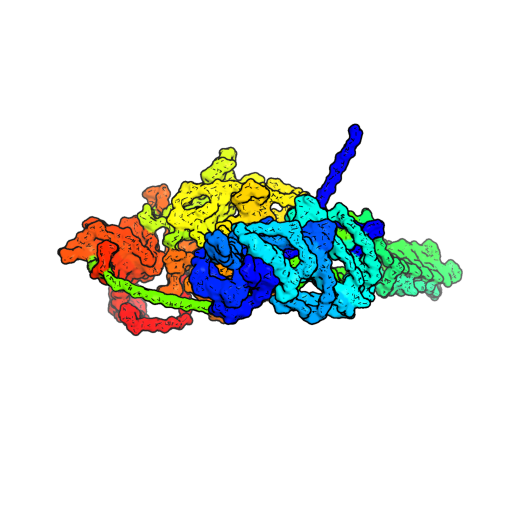755 LYS A O 1
ATOM 5809 N N . LYS A 1 756 ? -16.914 1.338 6.600 1.00 65.12 756 LYS A N 1
ATOM 5810 C CA . LYS A 1 756 ? -17.124 0.503 5.420 1.00 65.12 756 LYS A CA 1
ATOM 5811 C C . LYS A 1 756 ? -16.058 -0.594 5.416 1.00 65.12 756 LYS A C 1
ATOM 5813 O O . LYS A 1 756 ? -14.864 -0.311 5.512 1.00 65.12 756 LYS A O 1
ATOM 5818 N N . GLN A 1 757 ? -16.508 -1.839 5.320 1.00 71.00 757 GLN A N 1
ATOM 5819 C CA . GLN A 1 757 ? -15.636 -2.986 5.114 1.00 71.00 757 GLN A CA 1
ATOM 5820 C C . GLN A 1 757 ? -15.440 -3.189 3.612 1.00 71.00 757 GLN A C 1
ATOM 5822 O O . GLN A 1 757 ? -16.415 -3.228 2.857 1.00 71.00 757 GLN A O 1
ATOM 5827 N N . TYR A 1 758 ? -14.188 -3.319 3.196 1.00 79.00 758 TYR A N 1
ATOM 5828 C CA . TYR A 1 758 ? -13.814 -3.716 1.848 1.00 79.00 758 TYR A CA 1
ATOM 5829 C C . TYR A 1 758 ? -13.351 -5.170 1.849 1.00 79.00 758 TYR A C 1
ATOM 5831 O O . TYR A 1 758 ? -12.794 -5.676 2.826 1.00 79.00 758 TYR A O 1
ATOM 5839 N N . ILE A 1 759 ? -13.601 -5.833 0.729 1.00 90.56 759 ILE A N 1
ATOM 5840 C CA . ILE A 1 759 ? -13.068 -7.150 0.409 1.00 90.56 759 ILE A CA 1
ATOM 5841 C C . ILE A 1 759 ? -11.941 -6.942 -0.596 1.00 90.56 759 ILE A C 1
ATOM 5843 O O . ILE A 1 759 ? -12.096 -6.158 -1.531 1.00 90.56 759 ILE A O 1
ATOM 5847 N N . ILE A 1 760 ? -10.833 -7.647 -0.419 1.00 93.25 760 ILE A N 1
ATOM 5848 C CA . ILE A 1 760 ? -9.747 -7.717 -1.394 1.00 93.25 760 ILE A CA 1
ATOM 5849 C C . ILE A 1 760 ? -9.707 -9.148 -1.915 1.00 93.25 760 ILE A C 1
ATOM 5851 O O . ILE A 1 760 ? -9.754 -10.094 -1.124 1.00 93.25 760 ILE A O 1
ATOM 5855 N N . VAL A 1 761 ? -9.613 -9.297 -3.231 1.00 93.56 761 VAL A N 1
ATOM 5856 C CA . VAL A 1 761 ? -9.453 -10.592 -3.891 1.00 93.56 761 VAL A CA 1
ATOM 5857 C C . VAL A 1 761 ? -8.280 -10.502 -4.849 1.00 93.56 761 VAL A C 1
ATOM 5859 O O . VAL A 1 761 ? -8.254 -9.631 -5.717 1.00 93.56 761 VAL A O 1
ATOM 5862 N N . ASP A 1 762 ? -7.336 -11.418 -4.694 1.00 92.75 762 ASP A N 1
ATOM 5863 C CA . ASP A 1 762 ? -6.267 -11.624 -5.661 1.00 92.75 762 ASP A CA 1
ATOM 5864 C C . ASP A 1 762 ? -6.693 -12.738 -6.620 1.00 92.75 762 ASP A C 1
ATOM 5866 O O . ASP A 1 762 ? -7.280 -13.743 -6.200 1.00 92.75 762 ASP A O 1
ATOM 5870 N N . THR A 1 763 ? -6.413 -12.558 -7.906 1.00 89.50 763 THR A N 1
ATOM 5871 C CA . THR A 1 763 ? -6.657 -13.552 -8.953 1.00 89.50 763 THR A CA 1
ATOM 5872 C C . THR A 1 763 ? -5.383 -13.838 -9.724 1.00 89.50 763 THR A C 1
ATOM 5874 O O . THR A 1 763 ? -4.470 -13.018 -9.762 1.00 89.50 763 THR A O 1
ATOM 5877 N N . GLU A 1 764 ? -5.350 -14.975 -10.405 1.00 85.38 764 GLU A N 1
ATOM 5878 C CA . GLU A 1 764 ? -4.312 -15.290 -11.386 1.00 85.38 764 GLU A CA 1
ATOM 5879 C C . GLU A 1 764 ? -4.280 -14.251 -12.536 1.00 85.38 764 GLU A C 1
ATOM 5881 O O . GLU A 1 764 ? -5.332 -13.848 -13.040 1.00 85.38 764 GLU A O 1
ATOM 5886 N N . ARG A 1 765 ? -3.078 -13.830 -12.959 1.00 73.88 765 ARG A N 1
ATOM 5887 C CA . ARG A 1 765 ? -2.810 -12.937 -14.100 1.00 73.88 765 ARG A CA 1
ATOM 5888 C C . ARG A 1 765 ? -1.915 -13.652 -15.117 1.00 73.88 765 ARG A C 1
ATOM 5890 O O . ARG A 1 765 ? -0.724 -13.850 -14.878 1.00 73.88 765 ARG A O 1
ATOM 5897 N N . GLY A 1 766 ? -2.475 -14.016 -16.273 1.00 60.12 766 GLY A N 1
ATOM 5898 C CA . GLY A 1 766 ? -1.731 -14.633 -17.376 1.00 60.12 766 GLY A CA 1
ATOM 5899 C C . GLY A 1 766 ? -2.628 -15.205 -18.479 1.00 60.12 766 GLY A C 1
ATOM 5900 O O . GLY A 1 766 ? -3.838 -15.328 -18.310 1.00 60.12 766 GLY A O 1
ATOM 5901 N N . SER A 1 767 ? -2.029 -15.576 -19.616 1.00 44.78 767 SER A N 1
ATOM 5902 C CA . SER A 1 767 ? -2.709 -16.325 -20.684 1.00 44.78 767 SER A CA 1
ATOM 5903 C C . SER A 1 767 ? -1.935 -17.604 -21.032 1.00 44.78 767 SER A C 1
ATOM 5905 O O . SER A 1 767 ? -0.764 -17.559 -21.402 1.00 44.78 767 SER A O 1
ATOM 5907 N N . GLY A 1 768 ? -2.598 -18.760 -20.919 1.00 51.62 768 GLY A N 1
ATOM 5908 C CA . GLY A 1 768 ? -2.053 -20.066 -21.317 1.00 51.62 768 GLY A CA 1
ATOM 5909 C C . GLY A 1 768 ? -1.044 -20.709 -20.349 1.00 51.62 768 GLY A C 1
ATOM 5910 O O . GLY A 1 768 ? -1.010 -20.412 -19.157 1.00 51.62 768 GLY A O 1
ATOM 5911 N N . ASP A 1 769 ? -0.236 -21.630 -20.890 1.00 51.50 769 ASP A N 1
ATOM 5912 C CA . ASP A 1 769 ? 0.675 -22.544 -20.170 1.00 51.50 769 ASP A CA 1
ATOM 5913 C C . ASP A 1 769 ? 1.962 -21.875 -19.620 1.00 51.50 769 ASP A C 1
ATOM 5915 O O . ASP A 1 769 ? 3.047 -22.465 -19.646 1.00 51.50 769 ASP A O 1
ATOM 5919 N N . ALA A 1 770 ? 1.886 -20.631 -19.139 1.00 55.62 770 ALA A N 1
ATOM 5920 C CA . ALA A 1 770 ? 3.026 -19.956 -18.519 1.00 55.62 770 ALA A CA 1
ATOM 5921 C C . ALA A 1 770 ? 3.460 -20.681 -17.226 1.00 55.62 770 ALA A C 1
ATOM 5923 O O . ALA A 1 770 ? 2.640 -20.980 -16.358 1.00 55.62 770 ALA A O 1
ATOM 5924 N N . THR A 1 771 ? 4.760 -20.972 -17.086 1.00 56.28 771 THR A N 1
ATOM 5925 C CA . THR A 1 771 ? 5.308 -21.742 -15.948 1.00 56.28 771 THR A CA 1
ATOM 5926 C C . THR A 1 771 ? 5.376 -20.965 -14.635 1.00 56.28 771 THR A C 1
ATOM 5928 O O . THR A 1 771 ? 5.488 -21.578 -13.576 1.00 56.28 771 THR A O 1
ATOM 5931 N N . ALA A 1 772 ? 5.333 -19.638 -14.711 1.00 60.50 772 ALA A N 1
ATOM 5932 C CA . ALA A 1 772 ? 5.116 -18.736 -13.593 1.00 60.50 772 ALA A CA 1
ATOM 5933 C C . ALA A 1 772 ? 3.985 -17.787 -13.998 1.00 60.50 772 ALA A C 1
ATOM 5935 O O . ALA A 1 772 ? 3.899 -17.389 -15.163 1.00 60.50 772 ALA A O 1
ATOM 5936 N N . LYS A 1 773 ? 3.112 -17.476 -13.046 1.00 73.12 773 LYS A N 1
ATOM 5937 C CA . LYS A 1 773 ? 1.967 -16.585 -13.212 1.00 73.12 773 LYS A CA 1
ATOM 5938 C C . LYS A 1 773 ? 2.006 -15.564 -12.089 1.00 73.12 773 LYS A C 1
ATOM 5940 O O . LYS A 1 773 ? 2.444 -15.900 -10.988 1.00 73.12 773 LYS A O 1
ATOM 5945 N N . ASP A 1 774 ? 1.546 -14.354 -12.362 1.00 79.25 774 ASP A N 1
ATOM 5946 C CA . ASP A 1 774 ? 1.464 -13.305 -11.349 1.00 79.25 774 ASP A CA 1
ATOM 5947 C C . ASP A 1 774 ? 0.055 -13.209 -10.763 1.00 79.25 774 ASP A C 1
ATOM 5949 O O . ASP A 1 774 ? -0.878 -13.858 -11.241 1.00 79.25 774 ASP A O 1
ATOM 5953 N N . ILE A 1 775 ? -0.114 -12.348 -9.761 1.00 86.69 775 ILE A N 1
ATOM 5954 C CA . ILE A 1 775 ? -1.431 -11.938 -9.266 1.00 86.69 775 ILE A CA 1
ATOM 5955 C C . ILE A 1 775 ? -1.903 -10.603 -9.865 1.00 86.69 775 ILE A C 1
ATOM 5957 O O . ILE A 1 775 ? -1.110 -9.696 -10.107 1.00 86.69 775 ILE A O 1
ATOM 5961 N N . THR A 1 776 ? -3.218 -10.460 -10.035 1.00 86.06 776 THR A N 1
ATOM 5962 C CA . THR A 1 776 ? -3.916 -9.165 -10.103 1.00 86.06 776 THR A CA 1
ATOM 5963 C C . THR A 1 776 ? -4.770 -9.006 -8.861 1.00 86.06 776 THR A C 1
ATOM 5965 O O . THR A 1 776 ? -5.479 -9.930 -8.470 1.00 86.06 776 THR A O 1
ATOM 5968 N N . ARG A 1 777 ? -4.750 -7.814 -8.267 1.00 90.31 777 ARG A N 1
ATOM 5969 C CA . ARG A 1 777 ? -5.568 -7.483 -7.100 1.00 90.31 777 ARG A CA 1
ATOM 5970 C C . ARG A 1 777 ? -6.817 -6.692 -7.482 1.00 90.31 777 ARG A C 1
ATOM 5972 O O . ARG A 1 777 ? -6.757 -5.739 -8.258 1.00 90.31 777 ARG A O 1
ATOM 5979 N N . TYR A 1 778 ? -7.941 -7.055 -6.870 1.00 89.56 778 TYR A N 1
ATOM 5980 C CA . TYR A 1 778 ? -9.214 -6.347 -6.959 1.00 89.56 778 TYR A CA 1
ATOM 5981 C C . TYR A 1 778 ? -9.708 -5.940 -5.573 1.00 89.56 778 TYR A C 1
ATOM 5983 O O . TYR A 1 778 ? -9.682 -6.732 -4.629 1.00 89.56 778 TYR A O 1
ATOM 5991 N N . VAL A 1 779 ? -10.236 -4.723 -5.470 1.00 89.38 779 VAL A N 1
ATOM 5992 C CA . VAL A 1 779 ? -11.044 -4.276 -4.335 1.00 89.38 779 VAL A CA 1
ATOM 5993 C C . VAL A 1 779 ? -12.515 -4.454 -4.704 1.00 89.38 779 VAL A C 1
ATOM 5995 O O . VAL A 1 779 ? -13.016 -3.874 -5.668 1.00 89.38 779 VAL A O 1
ATOM 5998 N N . VAL A 1 780 ? -13.215 -5.282 -3.932 1.00 88.25 780 VAL A N 1
ATOM 5999 C CA . VAL A 1 780 ? -14.596 -5.689 -4.195 1.00 88.25 780 VAL A CA 1
ATOM 6000 C C . VAL A 1 780 ? -15.555 -4.932 -3.278 1.00 88.25 780 VAL A C 1
ATOM 6002 O O . VAL A 1 780 ? -15.602 -5.143 -2.062 1.00 88.25 780 VAL A O 1
ATOM 6005 N N . ASN A 1 781 ? -16.371 -4.059 -3.866 1.00 83.12 781 ASN A N 1
ATOM 6006 C CA . ASN A 1 781 ? -17.410 -3.316 -3.158 1.00 83.12 781 ASN A CA 1
ATOM 6007 C C . ASN A 1 781 ? -18.751 -4.063 -3.234 1.00 83.12 781 ASN A C 1
ATOM 6009 O O . ASN A 1 781 ? -19.604 -3.775 -4.074 1.00 83.12 781 ASN A O 1
ATOM 6013 N N . ALA A 1 782 ? -18.963 -5.006 -2.312 1.00 80.56 782 ALA A N 1
ATOM 6014 C CA . ALA A 1 782 ? -20.172 -5.838 -2.256 1.00 80.56 782 ALA A CA 1
ATOM 6015 C C . ALA A 1 782 ? -21.500 -5.053 -2.113 1.00 80.56 782 ALA A C 1
ATOM 6017 O O . ALA A 1 782 ? -22.569 -5.624 -2.336 1.00 80.56 782 ALA A O 1
ATOM 6018 N N . ALA A 1 783 ? -21.446 -3.765 -1.750 1.00 76.50 783 ALA A N 1
ATOM 6019 C CA . ALA A 1 783 ? -22.604 -2.885 -1.595 1.00 76.50 783 ALA A CA 1
ATOM 6020 C C . ALA A 1 783 ? -22.876 -1.971 -2.811 1.00 76.50 783 ALA A C 1
ATOM 6022 O O . ALA A 1 783 ? -23.841 -1.206 -2.776 1.00 76.50 783 ALA A O 1
ATOM 6023 N N . ALA A 1 784 ? -22.057 -2.014 -3.871 1.00 73.56 784 ALA A N 1
ATOM 6024 C CA . ALA A 1 784 ? -22.255 -1.167 -5.048 1.00 73.56 784 ALA A CA 1
ATOM 6025 C C . ALA A 1 784 ? -23.559 -1.516 -5.798 1.00 73.56 784 ALA A C 1
ATOM 6027 O O . ALA A 1 784 ? -23.842 -2.681 -6.105 1.00 73.56 784 ALA A O 1
ATOM 6028 N N . ALA A 1 785 ? -24.358 -0.482 -6.076 1.00 70.88 785 ALA A N 1
ATOM 6029 C CA . ALA A 1 785 ? -25.639 -0.581 -6.781 1.00 70.88 785 ALA A CA 1
ATOM 6030 C C . ALA A 1 785 ? -25.531 -0.266 -8.285 1.00 70.88 785 ALA A C 1
ATOM 6032 O O . ALA A 1 785 ? -26.364 -0.729 -9.062 1.00 70.88 785 ALA A O 1
ATOM 6033 N N . GLU A 1 786 ? -24.509 0.497 -8.676 1.00 67.06 786 GLU A N 1
ATOM 6034 C CA . GLU A 1 786 ? -24.194 0.923 -10.043 1.00 67.06 786 GLU A CA 1
ATOM 6035 C C . GLU A 1 786 ? -22.669 0.825 -10.245 1.00 67.06 786 GLU A C 1
ATOM 6037 O O . GLU A 1 786 ? -21.919 0.915 -9.269 1.00 67.06 786 GLU A O 1
ATOM 6042 N N . GLY A 1 787 ? -22.220 0.633 -11.491 1.00 72.44 787 GLY A N 1
ATOM 6043 C CA . GLY A 1 787 ? -20.816 0.349 -11.824 1.00 72.44 787 GLY A CA 1
ATOM 6044 C C . GLY A 1 787 ? -20.392 -1.104 -11.562 1.00 72.44 787 GLY A C 1
ATOM 6045 O O . GLY A 1 787 ? -21.187 -1.920 -11.091 1.00 72.44 787 GLY A O 1
ATOM 6046 N N . SER A 1 788 ? -19.136 -1.420 -11.889 1.00 80.94 788 SER A N 1
ATOM 6047 C CA . SER A 1 788 ? -18.506 -2.702 -11.546 1.00 80.94 788 SER A CA 1
ATOM 6048 C C . SER A 1 788 ? -18.320 -2.829 -10.029 1.00 80.94 788 SER A C 1
ATOM 6050 O O . SER A 1 788 ? -17.970 -1.861 -9.348 1.00 80.94 788 SER A O 1
ATOM 6052 N N . ARG A 1 789 ? -18.546 -4.026 -9.481 1.00 85.06 789 ARG A N 1
ATOM 6053 C CA . ARG A 1 789 ? -18.263 -4.338 -8.072 1.00 85.06 789 ARG A CA 1
ATOM 6054 C C . ARG A 1 789 ? -16.797 -4.665 -7.849 1.00 85.06 789 ARG A C 1
ATOM 6056 O O . ARG A 1 789 ? -16.323 -4.455 -6.733 1.00 85.06 789 ARG A O 1
ATOM 6063 N N . TRP A 1 790 ? -16.118 -5.190 -8.866 1.00 87.31 790 TRP A N 1
ATOM 6064 C CA . TRP A 1 790 ? -14.705 -5.558 -8.843 1.00 87.31 790 TRP A CA 1
ATOM 6065 C C . TRP A 1 790 ? -13.865 -4.449 -9.477 1.00 87.31 790 TRP A C 1
ATOM 6067 O O . TRP A 1 790 ? -13.699 -4.385 -10.693 1.00 87.31 790 TRP A O 1
ATOM 6077 N N . VAL A 1 791 ? -13.299 -3.582 -8.641 1.00 83.62 791 VAL A N 1
ATOM 6078 C CA . VAL A 1 791 ? -12.406 -2.511 -9.096 1.00 83.62 791 VAL A CA 1
ATOM 6079 C C . VAL A 1 791 ? -10.971 -3.032 -9.066 1.00 83.62 791 VAL A C 1
ATOM 6081 O O . VAL A 1 791 ? -10.503 -3.478 -8.018 1.00 83.62 791 VAL A O 1
ATOM 6084 N N . LYS A 1 792 ? -10.273 -3.002 -10.208 1.00 82.00 792 LYS A N 1
ATOM 6085 C CA . LYS A 1 792 ? -8.852 -3.376 -10.290 1.00 82.00 792 LYS A CA 1
ATOM 6086 C C . LYS A 1 792 ? -8.038 -2.398 -9.433 1.00 82.00 792 LYS A C 1
ATOM 6088 O O . LYS A 1 792 ? -8.133 -1.189 -9.612 1.00 82.00 792 LYS A O 1
ATOM 6093 N N . ALA A 1 793 ? -7.263 -2.932 -8.499 1.00 78.81 793 ALA A N 1
ATOM 6094 C CA . ALA A 1 793 ? -6.394 -2.194 -7.586 1.00 78.81 793 ALA A CA 1
ATOM 6095 C C . ALA A 1 793 ? -5.003 -2.831 -7.668 1.00 78.81 793 ALA A C 1
ATOM 6097 O O . ALA A 1 793 ? -4.542 -3.484 -6.730 1.00 78.81 793 ALA A O 1
ATOM 6098 N N . ASP A 1 794 ? -4.419 -2.757 -8.868 1.00 67.56 794 ASP A N 1
ATOM 6099 C CA . ASP A 1 794 ? -3.290 -3.604 -9.247 1.00 67.56 794 ASP A CA 1
ATOM 6100 C C . ASP A 1 794 ? -2.025 -3.284 -8.447 1.00 67.56 794 ASP A C 1
ATOM 6102 O O . ASP A 1 794 ? -1.818 -2.174 -7.951 1.00 67.56 794 ASP A O 1
ATOM 6106 N N . ILE A 1 795 ? -1.161 -4.284 -8.324 1.00 76.62 795 ILE A N 1
ATOM 6107 C CA . ILE A 1 795 ? 0.070 -4.162 -7.556 1.00 76.62 795 ILE A CA 1
ATOM 6108 C C . ILE A 1 795 ? 1.142 -3.559 -8.482 1.00 76.62 795 ILE A C 1
ATOM 6110 O O . ILE A 1 795 ? 1.374 -4.088 -9.567 1.00 76.62 795 ILE A O 1
ATOM 6114 N N . PRO A 1 796 ? 1.844 -2.474 -8.096 1.00 68.38 796 PRO A N 1
ATOM 6115 C CA . PRO A 1 796 ? 2.807 -1.777 -8.962 1.00 68.38 796 PRO A CA 1
ATOM 6116 C C . PRO A 1 796 ? 4.182 -2.479 -9.019 1.00 68.38 796 PRO A C 1
ATOM 6118 O O . PRO A 1 796 ? 5.234 -1.838 -9.153 1.00 68.38 796 PRO A O 1
ATOM 6121 N N . VAL A 1 797 ? 4.164 -3.800 -8.847 1.00 67.69 797 VAL A N 1
ATOM 6122 C CA . VAL A 1 797 ? 5.243 -4.777 -8.999 1.00 67.69 797 VAL A CA 1
ATOM 6123 C C . VAL A 1 797 ? 4.610 -6.096 -9.413 1.00 67.69 797 VAL A C 1
ATOM 6125 O O . VAL A 1 797 ? 3.535 -6.444 -8.925 1.00 67.69 797 VAL A O 1
ATOM 6128 N N . ASP A 1 798 ? 5.313 -6.851 -10.244 1.00 67.38 798 ASP A N 1
ATOM 6129 C CA . ASP A 1 798 ? 4.958 -8.240 -10.508 1.00 67.38 798 ASP A CA 1
ATOM 6130 C C . ASP A 1 798 ? 5.266 -9.095 -9.269 1.00 67.38 798 ASP A C 1
ATOM 6132 O O . ASP A 1 798 ? 6.217 -8.823 -8.524 1.00 67.38 798 ASP A O 1
ATOM 6136 N N . VAL A 1 799 ? 4.401 -10.073 -9.004 1.00 78.44 799 VAL A N 1
ATOM 6137 C CA . VAL A 1 799 ? 4.416 -10.915 -7.803 1.00 78.44 799 VAL A CA 1
ATOM 6138 C C . VAL A 1 799 ? 3.901 -12.296 -8.186 1.00 78.44 799 VAL A C 1
ATOM 6140 O O . VAL A 1 799 ? 2.713 -12.456 -8.471 1.00 78.44 799 VAL A O 1
ATOM 6143 N N . GLU A 1 800 ? 4.789 -13.288 -8.129 1.00 80.00 800 GLU A N 1
ATOM 6144 C CA . GLU A 1 800 ? 4.483 -14.680 -8.452 1.00 80.00 800 GLU A CA 1
ATOM 6145 C C . GLU A 1 800 ? 3.393 -15.259 -7.533 1.00 80.00 800 GLU A C 1
ATOM 6147 O O . GLU A 1 800 ? 3.535 -15.327 -6.308 1.00 80.00 800 GLU A O 1
ATOM 6152 N N . GLU A 1 801 ? 2.334 -15.775 -8.155 1.00 79.81 801 GLU A N 1
ATOM 6153 C CA . GLU A 1 801 ? 1.124 -16.348 -7.550 1.00 79.81 801 GLU A CA 1
ATOM 6154 C C . GLU A 1 801 ? 1.410 -17.410 -6.480 1.00 79.81 801 GLU A C 1
ATOM 6156 O O . GLU A 1 801 ? 0.743 -17.478 -5.449 1.00 79.81 801 GLU A O 1
ATOM 6161 N N . THR A 1 802 ? 2.452 -18.215 -6.688 1.00 77.88 802 THR A N 1
ATOM 6162 C CA . THR A 1 802 ? 2.805 -19.325 -5.789 1.00 77.88 802 THR A CA 1
ATOM 6163 C C . THR A 1 802 ? 3.737 -18.928 -4.638 1.00 77.88 802 THR A C 1
ATOM 6165 O O . THR A 1 802 ? 4.074 -19.780 -3.811 1.00 77.88 802 THR A O 1
ATOM 6168 N N . ARG A 1 803 ? 4.194 -17.666 -4.577 1.00 77.06 803 ARG A N 1
ATOM 6169 C CA . ARG A 1 803 ? 5.276 -17.210 -3.681 1.00 77.06 803 ARG A CA 1
ATOM 6170 C C . ARG A 1 803 ? 5.051 -15.806 -3.123 1.00 77.06 803 ARG A C 1
ATOM 6172 O O . ARG A 1 803 ? 5.936 -14.950 -3.190 1.00 77.06 803 ARG A O 1
ATOM 6179 N N . TYR A 1 804 ? 3.887 -15.575 -2.528 1.00 91.06 804 TYR A N 1
ATOM 6180 C CA . TYR A 1 804 ? 3.593 -14.295 -1.895 1.00 91.06 804 TYR A CA 1
ATOM 6181 C C . TYR A 1 804 ? 2.884 -14.425 -0.546 1.00 91.06 804 TYR A C 1
ATOM 6183 O O . TYR A 1 804 ? 2.314 -15.459 -0.196 1.00 91.06 804 TYR A O 1
ATOM 6191 N N . GLN A 1 805 ? 2.945 -13.344 0.224 1.00 93.06 805 GLN A N 1
ATOM 6192 C CA . GLN A 1 805 ? 2.144 -13.124 1.419 1.00 93.06 805 GLN A CA 1
ATOM 6193 C C . GLN A 1 805 ? 1.570 -11.718 1.379 1.00 93.06 805 GLN A C 1
ATOM 6195 O O . GLN A 1 805 ? 2.271 -10.765 1.030 1.00 93.06 805 GLN A O 1
ATOM 6200 N N . SER A 1 806 ? 0.324 -11.576 1.815 1.00 94.31 806 SER A N 1
ATOM 6201 C CA . SER A 1 806 ? -0.299 -10.273 1.996 1.00 94.31 806 SER A CA 1
ATOM 6202 C C . SER A 1 806 ? -0.955 -10.150 3.360 1.00 94.31 806 SER A C 1
ATOM 6204 O O . SER A 1 806 ? -1.528 -11.104 3.882 1.00 94.31 806 SER A O 1
ATOM 6206 N N . CYS A 1 807 ? -0.884 -8.954 3.937 1.00 93.94 807 CYS A N 1
ATOM 6207 C CA . CYS A 1 807 ? -1.602 -8.620 5.156 1.00 93.94 807 CYS A CA 1
ATOM 6208 C C . CYS A 1 807 ? -2.103 -7.173 5.121 1.00 93.94 807 CYS A C 1
ATOM 6210 O O . CYS A 1 807 ? -1.458 -6.271 4.584 1.00 93.94 807 CYS A O 1
ATOM 6212 N N . VAL A 1 808 ? -3.299 -6.964 5.667 1.00 93.31 808 VAL A N 1
ATOM 6213 C CA . VAL A 1 808 ? -3.979 -5.667 5.656 1.00 93.31 808 VAL A CA 1
ATOM 6214 C C . VAL A 1 808 ? -3.559 -4.850 6.866 1.00 93.31 808 VAL A C 1
ATOM 6216 O O . VAL A 1 808 ? -3.563 -5.337 7.995 1.00 93.31 808 VAL A O 1
ATOM 6219 N N . GLY A 1 809 ? -3.245 -3.581 6.642 1.00 91.44 809 GLY A N 1
ATOM 6220 C CA . GLY A 1 809 ? -2.961 -2.642 7.713 1.00 91.44 809 GLY A CA 1
ATOM 6221 C C . GLY A 1 809 ? -3.020 -1.210 7.218 1.00 91.44 809 GLY A C 1
ATOM 6222 O O . GLY A 1 809 ? -3.607 -0.929 6.182 1.00 91.44 809 GLY A O 1
ATOM 6223 N N . ARG A 1 810 ? -2.433 -0.295 7.980 1.00 89.31 810 ARG A N 1
ATOM 6224 C CA . ARG A 1 810 ? -2.492 1.141 7.711 1.00 89.31 810 ARG A CA 1
ATOM 6225 C C . ARG A 1 810 ? -1.204 1.821 8.149 1.00 89.31 810 ARG A C 1
ATOM 6227 O O . ARG A 1 810 ? -0.788 1.631 9.295 1.00 89.31 810 ARG A O 1
ATOM 6234 N N . ILE A 1 811 ? -0.578 2.587 7.262 1.00 87.75 811 ILE A N 1
ATOM 6235 C CA . ILE A 1 811 ? 0.551 3.457 7.624 1.00 87.75 811 ILE A CA 1
ATOM 6236 C C . ILE A 1 811 ? 0.040 4.583 8.540 1.00 87.75 811 ILE A C 1
ATOM 6238 O O . ILE A 1 811 ? -1.104 5.021 8.431 1.00 87.75 811 ILE A O 1
ATOM 6242 N N . TYR A 1 812 ? 0.843 5.015 9.513 1.00 82.38 812 TYR A N 1
ATOM 6243 C CA . TYR A 1 812 ? 0.445 6.092 10.420 1.00 82.38 812 TYR A CA 1
ATOM 6244 C C . TYR A 1 812 ? 0.134 7.385 9.649 1.00 82.38 812 TYR A C 1
ATOM 6246 O O . TYR A 1 812 ? 0.942 7.825 8.840 1.00 82.38 812 TYR A O 1
ATOM 6254 N N . GLY A 1 813 ? -0.993 8.027 9.964 1.00 72.50 813 GLY A N 1
ATOM 6255 C CA . GLY A 1 813 ? -1.452 9.253 9.298 1.00 72.50 813 GLY A CA 1
ATOM 6256 C C . GLY A 1 813 ? -2.430 9.003 8.146 1.00 72.50 813 GLY A C 1
ATOM 6257 O O . GLY A 1 813 ? -3.241 9.877 7.854 1.00 72.50 813 GLY A O 1
ATOM 6258 N N . GLU A 1 814 ? -2.439 7.798 7.570 1.00 75.69 814 GLU A N 1
ATOM 6259 C CA . GLU A 1 814 ? -3.336 7.450 6.467 1.00 75.69 814 GLU A CA 1
ATOM 6260 C C . GLU A 1 814 ? -4.818 7.447 6.857 1.00 75.69 814 GLU A C 1
ATOM 6262 O O . GLU A 1 814 ? -5.227 6.977 7.927 1.00 75.69 814 GLU A O 1
ATOM 6267 N N . ARG A 1 815 ? -5.664 7.898 5.925 1.00 70.94 815 ARG A N 1
ATOM 6268 C CA . ARG A 1 815 ? -7.127 7.914 6.098 1.00 70.94 815 ARG A CA 1
ATOM 6269 C C . ARG A 1 815 ? -7.767 6.530 5.891 1.00 70.94 815 ARG A C 1
ATOM 6271 O O . ARG A 1 815 ? -8.847 6.270 6.431 1.00 70.94 815 ARG A O 1
ATOM 6278 N N . ILE A 1 816 ? -7.115 5.619 5.169 1.00 79.50 816 ILE A N 1
ATOM 6279 C CA . ILE A 1 816 ? -7.642 4.289 4.811 1.00 79.50 816 ILE A CA 1
ATOM 6280 C C . ILE A 1 816 ? -6.640 3.166 5.077 1.00 79.50 816 ILE A C 1
ATOM 6282 O O . ILE A 1 816 ? -5.447 3.402 5.220 1.00 79.50 816 ILE A O 1
ATOM 6286 N N . ASP A 1 817 ? -7.135 1.930 5.119 1.00 87.56 817 ASP A N 1
ATOM 6287 C CA . ASP A 1 817 ? -6.275 0.751 5.051 1.00 87.56 817 ASP A CA 1
ATOM 6288 C C . ASP A 1 817 ? -5.627 0.595 3.662 1.00 87.56 817 ASP A C 1
ATOM 6290 O O . ASP A 1 817 ? -6.118 1.098 2.648 1.00 87.56 817 ASP A O 1
ATOM 6294 N N . GLY A 1 818 ? -4.548 -0.178 3.639 1.00 90.81 818 GLY A N 1
ATOM 6295 C CA . GLY A 1 818 ? -3.867 -0.700 2.465 1.00 90.81 818 GLY A CA 1
ATOM 6296 C C . GLY A 1 818 ? -3.394 -2.134 2.697 1.00 90.81 818 GLY A C 1
ATOM 6297 O O . GLY A 1 818 ? -3.605 -2.726 3.762 1.00 90.81 818 GLY A O 1
ATOM 6298 N N . VAL A 1 819 ? -2.741 -2.709 1.691 1.00 93.88 819 VAL A N 1
ATOM 6299 C CA . VAL A 1 819 ? -2.254 -4.093 1.726 1.00 93.88 819 VAL A CA 1
ATOM 6300 C C . VAL A 1 819 ? -0.739 -4.121 1.605 1.00 93.88 819 VAL A C 1
ATOM 6302 O O . VAL A 1 819 ? -0.185 -3.739 0.574 1.00 93.88 819 VAL A O 1
ATOM 6305 N N . TYR A 1 820 ? -0.069 -4.628 2.639 1.00 94.25 820 TYR A N 1
ATOM 6306 C CA . TYR A 1 820 ? 1.334 -5.022 2.556 1.00 94.25 820 TYR A CA 1
ATOM 6307 C C . TYR A 1 820 ? 1.423 -6.334 1.782 1.00 94.25 820 TYR A C 1
ATOM 6309 O O . TYR A 1 820 ? 0.703 -7.280 2.093 1.00 94.25 820 TYR A O 1
ATOM 6317 N N . THR A 1 821 ? 2.302 -6.403 0.790 1.00 93.62 821 THR A N 1
ATOM 6318 C CA . THR A 1 821 ? 2.531 -7.575 -0.060 1.00 93.62 821 THR A CA 1
ATOM 6319 C C . THR A 1 821 ? 4.021 -7.855 -0.120 1.00 93.62 821 THR A C 1
ATOM 6321 O O . THR A 1 821 ? 4.779 -7.005 -0.581 1.00 93.62 821 THR A O 1
ATOM 6324 N N . SER A 1 822 ? 4.435 -9.029 0.354 1.00 92.06 822 SER A N 1
ATOM 6325 C CA . SER A 1 822 ? 5.782 -9.574 0.163 1.00 92.06 822 SER A CA 1
ATOM 6326 C C . SER A 1 822 ? 5.722 -10.666 -0.894 1.00 92.06 822 SER A C 1
ATOM 6328 O O . SER A 1 822 ? 4.807 -11.486 -0.854 1.00 92.06 822 SER A O 1
ATOM 6330 N N . GLY A 1 823 ? 6.683 -10.712 -1.809 1.00 87.25 823 GLY A N 1
ATOM 6331 C CA . GLY A 1 823 ? 6.712 -11.728 -2.859 1.00 87.25 823 GLY A CA 1
ATOM 6332 C C . GLY A 1 823 ? 7.998 -11.720 -3.672 1.00 87.25 823 GLY A C 1
ATOM 6333 O O . GLY A 1 823 ? 8.994 -11.111 -3.269 1.00 87.25 823 GLY A O 1
ATOM 6334 N N . GLN A 1 824 ? 7.979 -12.407 -4.810 1.00 77.50 824 GLN A N 1
ATOM 6335 C CA . GLN A 1 824 ? 9.100 -12.497 -5.745 1.00 77.50 824 GLN A CA 1
ATOM 6336 C C . GLN A 1 824 ? 8.639 -12.212 -7.177 1.00 77.50 824 GLN A C 1
ATOM 6338 O O . GLN A 1 824 ? 7.512 -12.542 -7.534 1.00 77.50 824 GLN A O 1
ATOM 6343 N N . ALA A 1 825 ? 9.530 -11.629 -7.978 1.00 65.38 825 ALA A N 1
ATOM 6344 C CA . ALA A 1 825 ? 9.461 -11.626 -9.437 1.00 65.38 825 ALA A CA 1
ATOM 6345 C C . ALA A 1 825 ? 10.795 -12.180 -9.958 1.00 65.38 825 ALA A C 1
ATOM 6347 O O . ALA A 1 825 ? 11.818 -11.481 -9.953 1.00 65.38 825 ALA A O 1
ATOM 6348 N N . GLY A 1 826 ? 10.822 -13.471 -10.298 1.00 65.88 826 GLY A N 1
ATOM 6349 C CA . GLY A 1 826 ? 12.064 -14.217 -10.472 1.00 65.88 826 GLY A CA 1
ATOM 6350 C C . GLY A 1 826 ? 12.919 -14.169 -9.200 1.00 65.88 826 GLY A C 1
ATOM 6351 O O . GLY A 1 826 ? 12.448 -14.418 -8.095 1.00 65.88 826 GLY A O 1
ATOM 6352 N N . GLU A 1 827 ? 14.189 -13.790 -9.337 1.00 64.19 827 GLU A N 1
ATOM 6353 C CA . GLU A 1 827 ? 15.114 -13.651 -8.199 1.00 64.19 827 GLU A CA 1
ATOM 6354 C C . GLU A 1 827 ? 14.937 -12.326 -7.414 1.00 64.19 827 GLU A C 1
ATOM 6356 O O . GLU A 1 827 ? 15.616 -12.104 -6.409 1.00 64.19 827 GLU A O 1
ATOM 6361 N N . SER A 1 828 ? 14.058 -11.412 -7.853 1.00 61.31 828 SER A N 1
ATOM 6362 C CA . SER A 1 828 ? 13.874 -10.104 -7.203 1.00 61.31 828 SER A CA 1
ATOM 6363 C C . SER A 1 828 ? 12.839 -10.166 -6.083 1.00 61.31 828 SER A C 1
ATOM 6365 O O . SER A 1 828 ? 11.653 -10.366 -6.338 1.00 61.31 828 SER A O 1
ATOM 6367 N N . SER A 1 829 ? 13.267 -9.920 -4.842 1.00 80.88 829 SER A N 1
ATOM 6368 C CA . SER A 1 829 ? 12.349 -9.762 -3.709 1.00 80.88 829 SER A CA 1
ATOM 6369 C C . SER A 1 829 ? 11.545 -8.463 -3.807 1.00 80.88 829 SER A C 1
ATOM 6371 O O . SER A 1 829 ? 12.119 -7.389 -3.977 1.00 80.88 829 SER A O 1
ATOM 6373 N N . GLN A 1 830 ? 10.237 -8.559 -3.576 1.00 81.81 830 GLN A N 1
ATOM 6374 C CA . GLN A 1 830 ? 9.310 -7.433 -3.482 1.00 81.81 830 GLN A CA 1
ATOM 6375 C C . GLN A 1 830 ? 8.767 -7.297 -2.055 1.00 81.81 830 GLN A C 1
ATOM 6377 O O . GLN A 1 830 ? 8.450 -8.298 -1.413 1.00 81.81 830 GLN A O 1
ATOM 6382 N N . LEU A 1 831 ? 8.621 -6.060 -1.575 1.00 89.94 831 LEU A N 1
ATOM 6383 C CA . LEU A 1 831 ? 7.818 -5.721 -0.398 1.00 89.94 831 LEU A CA 1
ATOM 6384 C C . LEU A 1 831 ? 7.171 -4.345 -0.619 1.00 89.94 831 LEU A C 1
ATOM 6386 O O . LEU A 1 831 ? 7.855 -3.325 -0.651 1.00 89.94 831 LEU A O 1
ATOM 6390 N N . VAL A 1 832 ? 5.853 -4.300 -0.799 1.00 87.81 832 VAL A N 1
ATOM 6391 C CA . VAL A 1 832 ? 5.117 -3.067 -1.127 1.00 87.81 832 VAL A CA 1
ATOM 6392 C C . VAL A 1 832 ? 3.857 -2.934 -0.282 1.00 87.81 832 VAL A C 1
ATOM 6394 O O . VAL A 1 832 ? 3.177 -3.922 -0.023 1.00 87.81 832 VAL A O 1
ATOM 6397 N N . TYR A 1 833 ? 3.540 -1.716 0.141 1.00 91.38 833 TYR A N 1
ATOM 6398 C CA . TYR A 1 833 ? 2.244 -1.325 0.680 1.00 91.38 833 TYR A CA 1
ATOM 6399 C C . TYR A 1 833 ? 1.490 -0.515 -0.373 1.00 91.38 833 TYR A C 1
ATOM 6401 O O . TYR A 1 833 ? 2.054 0.415 -0.947 1.00 91.38 833 TYR A O 1
ATOM 6409 N N . VAL A 1 834 ? 0.226 -0.857 -0.615 1.00 88.81 834 VAL A N 1
ATOM 6410 C CA . VAL A 1 834 ? -0.658 -0.123 -1.532 1.00 88.81 834 VAL A CA 1
ATOM 6411 C C . VAL A 1 834 ? -1.954 0.224 -0.784 1.00 88.81 834 VAL A C 1
ATOM 6413 O O . VAL A 1 834 ? -2.628 -0.709 -0.333 1.00 88.81 834 VAL A O 1
ATOM 6416 N N . PRO A 1 835 ? -2.310 1.513 -0.605 1.00 87.62 835 PRO A N 1
ATOM 6417 C CA . PRO A 1 835 ? -3.621 1.922 -0.090 1.00 87.62 835 PRO A CA 1
ATOM 6418 C C . PRO A 1 835 ? -4.764 1.399 -0.977 1.00 87.62 835 PRO A C 1
ATOM 6420 O O . PRO A 1 835 ? -4.575 1.163 -2.166 1.00 87.62 835 PRO A O 1
ATOM 6423 N N . LEU A 1 836 ? -5.963 1.199 -0.423 1.00 83.81 836 LEU A N 1
ATOM 6424 C CA . LEU A 1 836 ? -7.075 0.568 -1.163 1.00 83.81 836 LEU A CA 1
ATOM 6425 C C . LEU A 1 836 ? -7.732 1.452 -2.236 1.00 83.81 836 LEU A C 1
ATOM 6427 O O . LEU A 1 836 ? -8.392 0.932 -3.132 1.00 83.81 836 LEU A O 1
ATOM 6431 N N . GLU A 1 837 ? -7.618 2.770 -2.110 1.00 78.44 837 GLU A N 1
ATOM 6432 C CA . GLU A 1 837 ? -8.215 3.778 -2.993 1.00 78.44 837 GLU A CA 1
ATOM 6433 C C . GLU A 1 837 ? -7.450 5.103 -2.823 1.00 78.44 837 GLU A C 1
ATOM 6435 O O . GLU A 1 837 ? -6.874 5.341 -1.763 1.00 78.44 837 GLU A O 1
ATOM 6440 N N . ASN A 1 838 ? -7.435 5.992 -3.818 1.00 76.06 838 ASN A N 1
ATOM 6441 C CA . ASN A 1 838 ? -6.960 7.356 -3.578 1.00 76.06 838 ASN A CA 1
ATOM 6442 C C . ASN A 1 838 ? -8.032 8.130 -2.782 1.00 76.06 838 ASN A C 1
ATOM 6444 O O . ASN A 1 838 ? -9.191 8.235 -3.191 1.00 76.06 838 ASN A O 1
ATOM 6448 N N . VAL A 1 839 ? -7.667 8.654 -1.608 1.00 71.44 839 VAL A N 1
ATOM 6449 C CA . VAL A 1 839 ? -8.579 9.439 -0.752 1.00 71.44 839 VAL A CA 1
ATOM 6450 C C . VAL A 1 839 ? -8.722 10.892 -1.211 1.00 71.44 839 VAL A C 1
ATOM 6452 O O . VAL A 1 839 ? -9.699 11.553 -0.847 1.00 71.44 839 VAL A O 1
ATOM 6455 N N . TYR A 1 840 ? -7.781 11.358 -2.034 1.00 70.31 840 TYR A N 1
ATOM 6456 C CA . TYR A 1 840 ? -7.695 12.711 -2.577 1.00 70.31 840 TYR A CA 1
ATOM 6457 C C . TYR A 1 840 ? -8.320 12.855 -3.974 1.00 70.31 840 TYR A C 1
ATOM 6459 O O . TYR A 1 840 ? -8.228 13.920 -4.573 1.00 70.31 840 TYR A O 1
ATOM 6467 N N . GLY A 1 841 ? -9.008 11.829 -4.484 1.00 69.62 841 GLY A N 1
ATOM 6468 C CA . GLY A 1 841 ? -9.798 11.906 -5.717 1.00 69.62 841 GLY A CA 1
ATOM 6469 C C . GLY A 1 841 ? -9.592 10.703 -6.628 1.00 69.62 841 GLY A C 1
ATOM 6470 O O . GLY A 1 841 ? -9.215 9.625 -6.178 1.00 69.62 841 GLY A O 1
ATOM 6471 N N . ASP A 1 842 ? -9.839 10.898 -7.920 1.00 66.38 842 ASP A N 1
ATOM 6472 C CA . ASP A 1 842 ? -9.473 9.932 -8.953 1.00 66.38 842 ASP A CA 1
ATOM 6473 C C . ASP A 1 842 ? -7.947 9.958 -9.184 1.00 66.38 842 ASP A C 1
ATOM 6475 O O . ASP A 1 842 ? -7.331 11.022 -9.273 1.00 66.38 842 ASP A O 1
ATOM 6479 N N . GLY A 1 843 ? -7.323 8.785 -9.240 1.00 61.28 843 GLY A N 1
ATOM 6480 C CA . GLY A 1 843 ? -5.870 8.598 -9.282 1.00 61.28 843 GLY A CA 1
ATOM 6481 C C . GLY A 1 843 ? -5.449 7.254 -8.674 1.00 61.28 843 GLY A C 1
ATOM 6482 O O . GLY A 1 843 ? -6.206 6.691 -7.877 1.00 61.28 843 GLY A O 1
ATOM 6483 N N . PRO A 1 844 ? -4.263 6.716 -9.017 1.00 60.19 844 PRO A N 1
ATOM 6484 C CA . PRO A 1 844 ? -3.697 5.598 -8.272 1.00 60.19 844 PRO A CA 1
ATOM 6485 C C . PRO A 1 844 ? -3.450 5.991 -6.810 1.00 60.19 844 PRO A C 1
ATOM 6487 O O . PRO A 1 844 ? -2.957 7.092 -6.561 1.00 60.19 844 PRO A O 1
ATOM 6490 N N . PRO A 1 845 ? -3.733 5.109 -5.836 1.00 75.94 845 PRO A N 1
ATOM 6491 C CA . PRO A 1 845 ? -3.218 5.281 -4.484 1.00 75.94 845 PRO A CA 1
ATOM 6492 C C . PRO A 1 845 ? -1.685 5.189 -4.498 1.00 75.94 845 PRO A C 1
ATOM 6494 O O . PRO A 1 845 ? -1.127 4.296 -5.142 1.00 75.94 845 PRO A O 1
ATOM 6497 N N . GLU A 1 846 ? -0.992 6.083 -3.786 1.00 73.50 846 GLU A N 1
ATOM 6498 C CA . GLU A 1 846 ? 0.474 6.095 -3.790 1.00 73.50 846 GLU A CA 1
ATOM 6499 C C . GLU A 1 846 ? 1.049 4.834 -3.104 1.00 73.50 846 GLU A C 1
ATOM 6501 O O . GLU A 1 846 ? 0.735 4.553 -1.943 1.00 73.50 846 GLU A O 1
ATOM 6506 N N . PRO A 1 847 ? 1.902 4.045 -3.786 1.00 81.25 847 PRO A N 1
ATOM 6507 C CA . PRO A 1 847 ? 2.453 2.825 -3.218 1.00 81.25 847 PRO A CA 1
ATOM 6508 C C . PRO A 1 847 ? 3.762 3.074 -2.460 1.00 81.25 847 PRO A C 1
ATOM 6510 O O . PRO A 1 847 ? 4.768 3.493 -3.032 1.00 81.25 847 PRO A O 1
ATOM 6513 N N . THR A 1 848 ? 3.805 2.678 -1.190 1.00 83.56 848 THR A N 1
ATOM 6514 C CA . THR A 1 848 ? 5.031 2.706 -0.381 1.00 83.56 848 THR A CA 1
ATOM 6515 C C . THR A 1 848 ? 5.831 1.416 -0.578 1.00 83.56 848 THR A C 1
ATOM 6517 O O . THR A 1 848 ? 5.444 0.346 -0.103 1.00 83.56 848 THR A O 1
ATOM 6520 N N . ARG A 1 849 ? 6.981 1.490 -1.256 1.00 79.00 849 ARG A N 1
ATOM 6521 C CA . ARG A 1 849 ? 7.910 0.358 -1.419 1.00 79.00 849 ARG A CA 1
ATOM 6522 C C . ARG A 1 849 ? 8.867 0.292 -0.232 1.00 79.00 849 ARG A C 1
ATOM 6524 O O . ARG A 1 849 ? 9.573 1.253 0.081 1.00 79.00 849 ARG A O 1
ATOM 6531 N N . LEU A 1 850 ? 8.920 -0.873 0.398 1.00 86.06 850 LEU A N 1
ATOM 6532 C CA . LEU A 1 850 ? 9.784 -1.189 1.530 1.00 86.06 850 LEU A CA 1
ATOM 6533 C C . LEU A 1 850 ? 10.843 -2.208 1.084 1.00 86.06 850 LEU A C 1
ATOM 6535 O O . LEU A 1 850 ? 10.685 -2.892 0.075 1.00 86.06 850 LEU A O 1
ATOM 6539 N N . SER A 1 851 ? 11.946 -2.332 1.819 1.00 80.75 851 SER A N 1
ATOM 6540 C CA . SER A 1 851 ? 12.948 -3.364 1.522 1.00 80.75 851 SER A CA 1
ATOM 6541 C C . SER A 1 851 ? 13.738 -3.767 2.757 1.00 80.75 851 SER A C 1
ATOM 6543 O O . SER A 1 851 ? 14.055 -2.942 3.615 1.00 80.75 851 SER A O 1
ATOM 6545 N N . LEU A 1 852 ? 14.087 -5.051 2.837 1.00 83.75 852 LEU A N 1
ATOM 6546 C CA . LEU A 1 852 ? 15.069 -5.521 3.806 1.00 83.75 852 LEU A CA 1
ATOM 6547 C C . LEU A 1 852 ? 16.495 -5.178 3.327 1.00 83.75 852 LEU A C 1
ATOM 6549 O O . LEU A 1 852 ? 16.725 -5.023 2.123 1.00 83.75 852 LEU A O 1
ATOM 6553 N N . PRO A 1 853 ? 17.481 -5.097 4.242 1.00 80.94 853 PRO A N 1
ATOM 6554 C CA . PRO A 1 853 ? 18.873 -4.856 3.877 1.00 80.94 853 PRO A CA 1
ATOM 6555 C C . PRO A 1 853 ? 19.387 -5.832 2.809 1.00 80.94 853 PRO A C 1
ATOM 6557 O O . PRO A 1 853 ? 19.033 -7.007 2.805 1.00 80.94 853 PRO A O 1
ATOM 6560 N N . SER A 1 854 ? 20.258 -5.350 1.920 1.00 76.75 854 SER A N 1
ATOM 6561 C CA . SER A 1 854 ? 20.937 -6.164 0.895 1.00 76.75 854 SER A CA 1
ATOM 6562 C C . SER A 1 854 ? 20.014 -6.956 -0.053 1.00 76.75 854 SER A C 1
ATOM 6564 O O . SER A 1 854 ? 20.458 -7.944 -0.630 1.00 76.75 854 SER A O 1
ATOM 6566 N N . GLY A 1 855 ? 18.752 -6.541 -0.225 1.00 67.50 855 GLY A N 1
ATOM 6567 C CA . GLY A 1 855 ? 17.792 -7.226 -1.103 1.00 67.50 855 GLY A CA 1
ATOM 6568 C C . GLY A 1 855 ? 17.237 -8.538 -0.533 1.00 67.50 855 GLY A C 1
ATOM 6569 O O . GLY A 1 855 ? 16.698 -9.345 -1.285 1.00 67.50 855 GLY A O 1
ATOM 6570 N N . MET A 1 856 ? 17.379 -8.765 0.779 1.00 84.38 856 MET A N 1
ATOM 6571 C CA . MET A 1 856 ? 16.851 -9.951 1.461 1.00 84.38 856 MET A CA 1
ATOM 6572 C C . MET A 1 856 ? 15.333 -10.107 1.270 1.00 84.38 856 MET A C 1
ATOM 6574 O O . MET A 1 856 ? 14.589 -9.125 1.261 1.00 84.38 856 MET A O 1
ATOM 6578 N N . HIS A 1 857 ? 14.869 -11.356 1.187 1.00 86.06 857 HIS A N 1
ATOM 6579 C CA . HIS A 1 857 ? 13.453 -11.676 1.018 1.00 86.06 857 HIS A CA 1
ATOM 6580 C C . HIS A 1 857 ? 12.754 -11.944 2.362 1.00 86.06 857 HIS A C 1
ATOM 6582 O O . HIS A 1 857 ? 13.219 -12.815 3.108 1.00 86.06 857 HIS A O 1
ATOM 6588 N N . PRO A 1 858 ? 11.654 -11.240 2.703 1.00 91.88 858 PRO A N 1
ATOM 6589 C CA . PRO A 1 858 ? 10.829 -11.582 3.857 1.00 91.88 858 PRO A CA 1
ATOM 6590 C C . PRO A 1 858 ? 10.131 -12.929 3.638 1.00 91.88 858 PRO A C 1
ATOM 6592 O O . PRO A 1 858 ? 9.222 -13.025 2.817 1.00 91.88 858 PRO A O 1
ATOM 6595 N N . THR A 1 859 ? 10.521 -13.957 4.395 1.00 93.25 859 THR A N 1
ATOM 6596 C CA . THR A 1 859 ? 9.899 -15.292 4.329 1.00 93.25 859 THR A CA 1
ATOM 6597 C C . THR A 1 859 ? 8.565 -15.352 5.070 1.00 93.25 859 THR A C 1
ATOM 6599 O O . THR A 1 859 ? 7.749 -16.225 4.789 1.00 93.25 859 THR A O 1
ATOM 6602 N N . ALA A 1 860 ? 8.329 -14.414 5.994 1.00 95.62 860 ALA A N 1
ATOM 6603 C CA . ALA A 1 860 ? 7.015 -14.166 6.573 1.00 95.62 860 ALA A CA 1
ATOM 6604 C C . ALA A 1 860 ? 6.830 -12.694 6.973 1.00 95.62 860 ALA A C 1
ATOM 6606 O O . ALA A 1 860 ? 7.769 -12.063 7.475 1.00 95.62 860 ALA A O 1
ATOM 6607 N N . ILE A 1 861 ? 5.612 -12.167 6.815 1.00 97.38 861 ILE A N 1
ATOM 6608 C CA . ILE A 1 861 ? 5.220 -10.821 7.270 1.00 97.38 861 ILE A CA 1
ATOM 6609 C C . ILE A 1 861 ? 3.997 -10.861 8.193 1.00 97.38 861 ILE A C 1
ATOM 6611 O O . ILE A 1 861 ? 3.130 -11.718 8.059 1.00 97.38 861 ILE A O 1
ATOM 6615 N N . ALA A 1 862 ? 3.913 -9.923 9.137 1.00 97.00 862 ALA A N 1
ATOM 6616 C CA . ALA A 1 862 ? 2.759 -9.761 10.020 1.00 97.00 862 ALA A CA 1
ATOM 6617 C C . ALA A 1 862 ? 2.583 -8.310 10.466 1.00 97.00 862 ALA A C 1
ATOM 6619 O O . ALA A 1 862 ? 3.533 -7.535 10.516 1.00 97.00 862 ALA A O 1
ATOM 6620 N N . VAL A 1 863 ? 1.364 -7.964 10.860 1.00 95.06 863 VAL A N 1
ATOM 6621 C CA . VAL A 1 863 ? 0.945 -6.598 11.183 1.00 95.06 863 VAL A CA 1
ATOM 6622 C C . VAL A 1 863 ? 0.290 -6.533 12.555 1.00 95.06 863 VAL A C 1
ATOM 6624 O O . VAL A 1 863 ? -0.474 -7.424 12.914 1.00 95.06 863 VAL A O 1
ATOM 6627 N N . ALA A 1 864 ? 0.563 -5.474 13.318 1.00 92.25 864 ALA A N 1
ATOM 6628 C CA . ALA A 1 864 ? -0.120 -5.194 14.581 1.00 92.25 864 ALA A CA 1
ATOM 6629 C C . ALA A 1 864 ? -0.712 -3.778 14.569 1.00 92.25 864 ALA A C 1
ATOM 6631 O O . ALA A 1 864 ? 0.025 -2.793 14.637 1.00 92.25 864 ALA A O 1
ATOM 6632 N N . ARG A 1 865 ? -2.044 -3.686 14.490 1.00 88.12 865 ARG A N 1
ATOM 6633 C CA . ARG A 1 865 ? -2.806 -2.428 14.549 1.00 88.12 865 ARG A CA 1
ATOM 6634 C C . ARG A 1 865 ? -2.898 -1.904 15.984 1.00 88.12 865 ARG A C 1
ATOM 6636 O O . ARG A 1 865 ? -3.201 -2.671 16.898 1.00 88.12 865 ARG A O 1
ATOM 6643 N N . ASP A 1 866 ? -2.717 -0.599 16.173 1.00 84.88 866 ASP A N 1
ATOM 6644 C CA . ASP A 1 866 ? -3.055 0.073 17.428 1.00 84.88 866 ASP A CA 1
ATOM 6645 C C . ASP A 1 866 ? -4.570 0.333 17.498 1.00 84.88 866 ASP A C 1
ATOM 6647 O O . ASP A 1 866 ? -5.110 1.238 16.859 1.00 84.88 866 ASP A O 1
ATOM 6651 N N . ALA A 1 867 ? -5.271 -0.496 18.271 1.00 77.00 867 ALA A N 1
ATOM 6652 C CA . ALA A 1 867 ? -6.715 -0.398 18.485 1.00 77.00 867 ALA A CA 1
ATOM 6653 C C . ALA A 1 867 ? -7.116 0.599 19.596 1.00 77.00 867 ALA A C 1
ATOM 6655 O O . ALA A 1 867 ? -8.301 0.733 19.906 1.00 77.00 867 ALA A O 1
ATOM 6656 N N . ASN A 1 868 ? -6.164 1.286 20.239 1.00 74.81 868 ASN A N 1
ATOM 6657 C CA . ASN A 1 868 ? -6.467 2.218 21.322 1.00 74.81 868 ASN A CA 1
ATOM 6658 C C . ASN A 1 868 ? -6.970 3.568 20.781 1.00 74.81 868 ASN A C 1
ATOM 6660 O O . ASN A 1 868 ? -6.181 4.367 20.287 1.00 74.81 868 ASN A O 1
ATOM 6664 N N . LEU A 1 869 ? -8.265 3.849 20.953 1.00 70.88 869 LEU A N 1
ATOM 6665 C CA . LEU A 1 869 ? -8.916 5.111 20.557 1.00 70.88 869 LEU A CA 1
ATOM 6666 C C . LEU A 1 869 ? -8.276 6.374 21.168 1.00 70.88 869 LEU A C 1
ATOM 6668 O O . LEU A 1 869 ? -8.370 7.442 20.575 1.00 70.88 869 LEU A O 1
ATOM 6672 N N . ASP A 1 870 ? -7.622 6.259 22.330 1.00 73.81 870 ASP A N 1
ATOM 6673 C CA . ASP A 1 870 ? -6.910 7.367 22.990 1.00 73.81 870 ASP A CA 1
ATOM 6674 C C . ASP A 1 870 ? -5.438 7.503 22.519 1.00 73.81 870 ASP A C 1
ATOM 6676 O O . ASP A 1 870 ? -4.646 8.218 23.142 1.00 73.81 870 ASP A O 1
ATOM 6680 N N . SER A 1 871 ? -5.018 6.745 21.499 1.00 73.75 871 SER A N 1
ATOM 6681 C CA . SER A 1 871 ? -3.657 6.768 20.951 1.00 73.75 871 SER A CA 1
ATOM 6682 C C . SER A 1 871 ? -3.517 7.821 19.859 1.00 73.75 871 SER A C 1
ATOM 6684 O O . SER A 1 871 ? -4.382 7.939 18.996 1.00 73.75 871 SER A O 1
ATOM 6686 N N . ASP A 1 872 ? -2.379 8.516 19.829 1.00 73.75 872 ASP A N 1
ATOM 6687 C CA . ASP A 1 872 ? -1.974 9.314 18.668 1.00 73.75 872 ASP A CA 1
ATOM 6688 C C . ASP A 1 872 ? -1.771 8.427 17.427 1.00 73.75 872 ASP A C 1
ATOM 6690 O O . ASP A 1 872 ? -2.048 8.863 16.316 1.00 73.75 872 ASP A O 1
ATOM 6694 N N . LYS A 1 873 ? -1.383 7.157 17.622 1.00 75.38 873 LYS A N 1
ATOM 6695 C CA . LYS A 1 873 ? -1.228 6.130 16.576 1.00 75.38 873 LYS A CA 1
ATOM 6696 C C . LYS A 1 873 ? -2.506 5.330 16.246 1.00 75.38 873 LYS A C 1
ATOM 6698 O O . LYS A 1 873 ? -2.390 4.308 15.574 1.00 75.38 873 LYS A O 1
ATOM 6703 N N . PHE A 1 874 ? -3.703 5.733 16.694 1.00 79.94 874 PHE A N 1
ATOM 6704 C CA . PHE A 1 874 ? -4.934 4.942 16.502 1.00 79.94 874 PHE A CA 1
ATOM 6705 C C . PHE A 1 874 ? -5.165 4.527 15.034 1.00 79.94 874 PHE A C 1
ATOM 6707 O O . PHE A 1 874 ? -5.111 5.347 14.121 1.00 79.94 874 PHE A O 1
ATOM 6714 N N . GLY A 1 875 ? -5.424 3.236 14.804 1.00 78.50 875 GLY A N 1
ATOM 6715 C CA . GLY A 1 875 ? -5.598 2.643 13.473 1.00 78.50 875 GLY A CA 1
ATOM 6716 C C . GLY A 1 875 ? -4.287 2.359 12.727 1.00 78.50 875 GLY A C 1
ATOM 6717 O O . GLY A 1 875 ? -4.253 1.441 11.905 1.00 78.50 875 GLY A O 1
ATOM 6718 N N . GLY A 1 876 ? -3.205 3.072 13.053 1.00 88.00 876 GLY A N 1
ATOM 6719 C CA . GLY A 1 876 ? -1.857 2.831 12.541 1.00 88.00 876 GLY A CA 1
ATOM 6720 C C . GLY A 1 876 ? -1.352 1.427 12.879 1.00 88.00 876 GLY A C 1
ATOM 6721 O O . GLY A 1 876 ? -1.749 0.810 13.870 1.00 88.00 876 GLY A O 1
ATOM 6722 N N . THR A 1 877 ? -0.511 0.884 12.006 1.00 92.19 877 THR A N 1
ATOM 6723 C CA . THR A 1 877 ? -0.100 -0.521 12.019 1.00 92.19 877 THR A CA 1
ATOM 6724 C C . THR A 1 877 ? 1.417 -0.679 11.974 1.00 92.19 877 THR A C 1
ATOM 6726 O O . THR A 1 877 ? 2.075 -0.201 11.053 1.00 92.19 877 THR A O 1
ATOM 6729 N N . GLU A 1 878 ? 1.973 -1.392 12.953 1.00 94.06 878 GLU A N 1
ATOM 6730 C CA . GLU A 1 878 ? 3.380 -1.808 12.982 1.00 94.06 878 GLU A CA 1
ATOM 6731 C C . GLU A 1 878 ? 3.574 -3.015 12.040 1.00 94.06 878 GLU A C 1
ATOM 6733 O O . GLU A 1 878 ? 2.850 -4.006 12.185 1.00 94.06 878 GLU A O 1
ATOM 6738 N N . LEU A 1 879 ? 4.531 -2.963 11.100 1.00 96.38 879 LEU A N 1
ATOM 6739 C CA . LEU A 1 879 ? 4.837 -4.074 10.181 1.00 96.38 879 LEU A CA 1
ATOM 6740 C C . LEU A 1 879 ? 6.082 -4.838 10.648 1.00 96.38 879 LEU A C 1
ATOM 6742 O O . LEU A 1 879 ? 7.171 -4.276 10.776 1.00 96.38 879 LEU A O 1
ATOM 6746 N N . TYR A 1 880 ? 5.928 -6.145 10.822 1.00 97.50 880 TYR A N 1
ATOM 6747 C CA . TYR A 1 880 ? 6.982 -7.088 11.170 1.00 97.50 880 TYR A CA 1
ATOM 6748 C C . TYR A 1 880 ? 7.321 -7.979 9.980 1.00 97.50 880 TYR A C 1
ATOM 6750 O O . TYR A 1 880 ? 6.430 -8.479 9.296 1.00 97.50 880 TYR A O 1
ATOM 6758 N N . ALA A 1 881 ? 8.611 -8.228 9.778 1.00 96.56 881 ALA A N 1
ATOM 6759 C CA . ALA A 1 881 ? 9.120 -9.117 8.740 1.00 96.56 881 ALA A CA 1
ATOM 6760 C C . ALA A 1 881 ? 10.168 -10.067 9.330 1.00 96.56 881 ALA A C 1
ATOM 6762 O O . ALA A 1 881 ? 11.011 -9.641 10.120 1.00 96.56 881 ALA A O 1
ATOM 6763 N N . VAL A 1 882 ? 10.145 -11.341 8.945 1.00 96.62 882 VAL A N 1
ATOM 6764 C CA . VAL A 1 882 ? 11.229 -12.291 9.234 1.00 96.62 882 VAL A CA 1
ATOM 6765 C C . VAL A 1 882 ? 11.957 -12.622 7.939 1.00 96.62 882 VAL A C 1
ATOM 6767 O O . VAL A 1 882 ? 11.329 -12.847 6.909 1.00 96.62 882 VAL A O 1
ATOM 6770 N N . SER A 1 883 ? 13.285 -12.633 7.996 1.00 93.31 883 SER A N 1
ATOM 6771 C CA . SER A 1 883 ? 14.149 -13.105 6.915 1.00 93.31 883 SER A CA 1
ATOM 6772 C C . SER A 1 883 ? 15.413 -13.715 7.507 1.00 93.31 883 SER A C 1
ATOM 6774 O O . SER A 1 883 ? 15.926 -13.233 8.526 1.00 93.31 883 SER A O 1
ATOM 6776 N N . ASP A 1 884 ? 15.874 -14.809 6.903 1.00 90.69 884 ASP A N 1
ATOM 6777 C CA . ASP A 1 884 ? 16.827 -15.742 7.503 1.00 90.69 884 ASP A CA 1
ATOM 6778 C C . ASP A 1 884 ? 16.451 -16.027 8.968 1.00 90.69 884 ASP A C 1
ATOM 6780 O O . ASP A 1 884 ? 15.342 -16.466 9.253 1.00 90.69 884 ASP A O 1
ATOM 6784 N N . ALA A 1 885 ? 17.353 -15.740 9.909 1.00 93.88 885 ALA A N 1
ATOM 6785 C CA . ALA A 1 885 ? 17.158 -15.915 11.344 1.00 93.88 885 ALA A CA 1
ATOM 6786 C C . ALA A 1 885 ? 16.858 -14.595 12.090 1.00 93.88 885 ALA A C 1
ATOM 6788 O O . ALA A 1 885 ? 17.095 -14.524 13.297 1.00 93.88 885 ALA A O 1
ATOM 6789 N N . THR A 1 886 ? 16.401 -13.533 11.411 1.00 96.00 886 THR A N 1
ATOM 6790 C CA . THR A 1 886 ? 16.221 -12.192 12.008 1.00 96.00 886 THR A CA 1
ATOM 6791 C C . THR A 1 886 ? 14.794 -11.660 11.871 1.00 96.00 886 THR A C 1
ATOM 6793 O O . THR A 1 886 ? 14.206 -11.678 10.794 1.00 96.00 886 THR A O 1
ATOM 6796 N N . LEU A 1 887 ? 14.262 -11.134 12.980 1.00 96.94 887 LEU A N 1
ATOM 6797 C CA . LEU A 1 887 ? 13.026 -10.356 13.044 1.00 96.94 887 LEU A CA 1
ATOM 6798 C C . LEU A 1 887 ? 13.328 -8.864 12.857 1.00 96.94 887 LEU A C 1
ATOM 6800 O O . LEU A 1 887 ? 14.152 -8.288 13.575 1.00 96.94 887 LEU A O 1
ATOM 6804 N N . TYR A 1 888 ? 12.591 -8.245 11.945 1.00 96.25 888 TYR A N 1
ATOM 6805 C CA . TYR A 1 888 ? 12.649 -6.841 11.564 1.00 96.25 888 TYR A CA 1
ATOM 6806 C C . TYR A 1 888 ? 11.327 -6.130 11.887 1.00 96.25 888 TYR A C 1
ATOM 6808 O O . TYR A 1 888 ? 10.264 -6.751 11.863 1.00 96.25 888 TYR A O 1
ATOM 6816 N N . LEU A 1 889 ? 11.400 -4.825 12.158 1.00 95.88 889 LEU A N 1
ATOM 6817 C CA . LEU A 1 889 ? 10.255 -3.927 12.341 1.00 95.88 889 LEU A CA 1
ATOM 6818 C C . LEU A 1 889 ? 10.395 -2.689 11.453 1.00 95.88 889 LEU A C 1
ATOM 6820 O O . LEU A 1 889 ? 11.434 -2.023 11.472 1.00 95.88 889 LEU A O 1
ATOM 6824 N N . TYR A 1 890 ? 9.311 -2.343 10.766 1.00 93.69 890 TYR A N 1
ATOM 6825 C CA . TYR A 1 890 ? 9.061 -1.008 10.236 1.00 93.69 890 TYR A CA 1
ATOM 6826 C C . TYR A 1 890 ? 8.104 -0.294 11.202 1.00 93.69 890 TYR A C 1
ATOM 6828 O O . TYR A 1 890 ? 6.921 -0.640 11.270 1.00 93.69 890 TYR A O 1
ATOM 6836 N N . ASP A 1 891 ? 8.618 0.665 11.985 1.00 89.06 891 ASP A N 1
ATOM 6837 C CA . ASP A 1 891 ? 7.786 1.426 12.930 1.00 89.06 891 ASP A CA 1
ATOM 6838 C C . ASP A 1 891 ? 6.728 2.190 12.133 1.00 89.06 891 ASP A C 1
ATOM 6840 O O . ASP A 1 891 ? 7.081 2.897 11.186 1.00 89.06 891 ASP A O 1
ATOM 6844 N N . THR A 1 892 ? 5.456 2.043 12.503 1.00 85.25 892 THR A N 1
ATOM 6845 C CA . THR A 1 892 ? 4.296 2.635 11.818 1.00 85.25 892 THR A CA 1
ATOM 6846 C C . THR A 1 892 ? 4.460 4.132 11.541 1.00 85.25 892 THR A C 1
ATOM 6848 O O . THR A 1 892 ? 4.020 4.607 10.502 1.00 85.25 892 THR A O 1
ATOM 6851 N N . ALA A 1 893 ? 5.174 4.852 12.417 1.00 77.75 893 ALA A N 1
ATOM 6852 C CA . ALA A 1 893 ? 5.488 6.277 12.301 1.00 77.75 893 ALA A CA 1
ATOM 6853 C C . ALA A 1 893 ? 6.515 6.639 11.209 1.00 77.75 893 ALA A C 1
ATOM 6855 O O . ALA A 1 893 ? 6.741 7.817 10.952 1.00 77.75 893 ALA A O 1
ATOM 6856 N N . THR A 1 894 ? 7.210 5.645 10.657 1.00 76.75 894 THR A N 1
ATOM 6857 C CA . THR A 1 894 ? 8.394 5.811 9.793 1.00 76.75 894 THR A CA 1
ATOM 6858 C C . THR A 1 894 ? 8.292 5.030 8.484 1.00 76.75 894 THR A C 1
ATOM 6860 O O . THR A 1 894 ? 9.274 4.925 7.747 1.00 76.75 894 THR A O 1
ATOM 6863 N N . GLN A 1 895 ? 7.133 4.435 8.198 1.00 85.00 895 GLN A N 1
ATOM 6864 C CA . GLN A 1 895 ? 6.922 3.682 6.966 1.00 85.00 895 GLN A CA 1
ATOM 6865 C C . GLN A 1 895 ? 6.748 4.667 5.813 1.00 85.00 895 GLN A C 1
ATOM 6867 O O . GLN A 1 895 ? 5.729 5.334 5.705 1.00 85.00 895 GLN A O 1
ATOM 6872 N N . GLN A 1 896 ? 7.785 4.774 4.992 1.00 76.25 896 GLN A N 1
ATOM 6873 C CA . GLN A 1 896 ? 7.851 5.623 3.809 1.00 76.25 896 GLN A CA 1
ATOM 6874 C C . GLN A 1 896 ? 8.743 4.931 2.773 1.00 76.25 896 GLN A C 1
ATOM 6876 O O . GLN A 1 896 ? 9.438 3.952 3.081 1.00 76.25 896 GLN A O 1
ATOM 6881 N N . GLN A 1 897 ? 8.733 5.448 1.547 1.00 68.69 897 GLN A N 1
ATOM 6882 C CA . GLN A 1 897 ? 9.496 4.917 0.422 1.00 68.69 897 GLN A CA 1
ATOM 6883 C C . GLN A 1 897 ? 10.975 4.686 0.785 1.00 68.69 897 GLN A C 1
ATOM 6885 O O . GLN A 1 897 ? 11.707 5.612 1.133 1.00 68.69 897 GLN A O 1
ATOM 6890 N N . GLY A 1 898 ? 11.430 3.433 0.692 1.00 64.88 898 GLY A N 1
ATOM 6891 C CA . GLY A 1 898 ? 12.824 3.063 0.948 1.00 64.88 898 GLY A CA 1
ATOM 6892 C C . GLY A 1 898 ? 13.268 3.078 2.419 1.00 64.88 898 GLY A C 1
ATOM 6893 O O . GLY A 1 898 ? 14.470 2.962 2.670 1.00 64.88 898 GLY A O 1
ATOM 6894 N N . THR A 1 899 ? 12.358 3.187 3.398 1.00 71.31 899 THR A N 1
ATOM 6895 C CA . THR A 1 899 ? 12.716 3.040 4.822 1.00 71.31 899 THR A CA 1
ATOM 6896 C C . THR A 1 899 ? 13.411 1.704 5.073 1.00 71.31 899 THR A C 1
ATOM 6898 O O . THR A 1 899 ? 12.867 0.640 4.782 1.00 71.31 899 THR A O 1
ATOM 6901 N N . ALA A 1 900 ? 14.597 1.757 5.683 1.00 79.12 900 ALA A N 1
ATOM 6902 C CA . ALA A 1 900 ? 15.276 0.573 6.189 1.00 79.12 900 ALA A CA 1
ATOM 6903 C C . ALA A 1 900 ? 14.647 0.129 7.526 1.00 79.12 900 ALA A C 1
ATOM 6905 O O . ALA A 1 900 ? 14.475 0.959 8.424 1.00 79.12 900 ALA A O 1
ATOM 6906 N N . PRO A 1 901 ? 14.340 -1.165 7.713 1.00 91.75 901 PRO A N 1
ATOM 6907 C CA . PRO A 1 901 ? 13.757 -1.660 8.952 1.00 91.75 901 PRO A CA 1
ATOM 6908 C C . PRO A 1 901 ? 14.773 -1.717 10.095 1.00 91.75 901 PRO A C 1
ATOM 6910 O O . PRO A 1 901 ? 15.978 -1.900 9.899 1.00 91.75 901 PRO A O 1
ATOM 6913 N N . THR A 1 902 ? 14.268 -1.689 11.326 1.00 93.38 902 THR A N 1
ATOM 6914 C CA . THR A 1 902 ? 15.070 -1.971 12.521 1.00 93.38 902 THR A CA 1
ATOM 6915 C C . THR A 1 902 ? 15.157 -3.480 12.751 1.00 93.38 902 THR A C 1
ATOM 6917 O O . THR A 1 902 ? 14.135 -4.140 12.931 1.00 93.38 902 THR A O 1
ATOM 6920 N N . ALA A 1 903 ? 16.371 -4.036 12.797 1.00 94.38 903 ALA A N 1
ATOM 6921 C CA . ALA A 1 903 ? 16.596 -5.416 13.233 1.00 94.38 903 ALA A CA 1
ATOM 6922 C C . ALA A 1 903 ? 16.414 -5.529 14.760 1.00 94.38 903 ALA A C 1
ATOM 6924 O O . ALA A 1 903 ? 17.110 -4.861 15.527 1.00 94.38 903 ALA A O 1
ATOM 6925 N N . LEU A 1 904 ? 15.480 -6.372 15.206 1.00 93.88 904 LEU A N 1
ATOM 6926 C CA . LEU A 1 904 ? 15.061 -6.468 16.609 1.00 93.88 904 LEU A CA 1
ATOM 6927 C C . LEU A 1 904 ? 15.709 -7.635 17.359 1.00 93.88 904 LEU A C 1
ATOM 6929 O O . LEU A 1 904 ? 16.171 -7.473 18.493 1.00 93.88 904 LEU A O 1
ATOM 6933 N N . VAL A 1 905 ? 15.690 -8.818 16.739 1.00 93.38 905 VAL A N 1
ATOM 6934 C CA . VAL A 1 905 ? 16.115 -10.097 17.325 1.00 93.38 905 VAL A CA 1
ATOM 6935 C C . VAL A 1 905 ? 16.682 -10.985 16.223 1.00 93.38 905 VAL A C 1
ATOM 6937 O O . VAL A 1 905 ? 15.995 -11.233 15.239 1.00 93.38 905 VAL A O 1
ATOM 6940 N N . THR A 1 906 ? 17.881 -11.533 16.427 1.00 94.62 906 THR A N 1
ATOM 6941 C CA . THR A 1 906 ? 18.445 -12.607 15.592 1.00 94.62 906 THR A CA 1
ATOM 6942 C C . THR A 1 906 ? 18.553 -13.884 16.425 1.00 94.62 906 THR A C 1
ATOM 6944 O O . THR A 1 906 ? 19.136 -13.867 17.513 1.00 94.62 906 THR A O 1
ATOM 6947 N N . ASN A 1 907 ? 17.955 -14.980 15.958 1.00 93.06 907 ASN A N 1
ATOM 6948 C CA . ASN A 1 907 ? 17.930 -16.271 16.643 1.00 93.06 907 ASN A CA 1
ATOM 6949 C C . ASN A 1 907 ? 17.553 -17.406 15.678 1.00 93.06 907 ASN A C 1
ATOM 6951 O O . ASN A 1 907 ? 16.562 -17.290 14.965 1.00 93.06 907 ASN A O 1
ATOM 6955 N N . ASP A 1 908 ? 18.263 -18.533 15.740 1.00 90.50 908 ASP A N 1
ATOM 6956 C CA . ASP A 1 908 ? 18.066 -19.680 14.838 1.00 90.50 908 ASP A CA 1
ATOM 6957 C C . ASP A 1 908 ? 16.631 -20.247 14.833 1.00 90.50 908 ASP A C 1
ATOM 6959 O O . ASP A 1 908 ? 16.210 -20.827 13.837 1.00 90.50 908 ASP A O 1
ATOM 6963 N N . SER A 1 909 ? 15.843 -20.042 15.898 1.00 88.62 909 SER A N 1
ATOM 6964 C CA . SER A 1 909 ? 14.426 -20.457 15.953 1.00 88.62 909 SER A CA 1
ATOM 6965 C C . SER A 1 909 ? 13.537 -19.719 14.940 1.00 88.62 909 SER A C 1
ATOM 6967 O O . SER A 1 909 ? 12.471 -20.225 14.599 1.00 88.62 909 SER A O 1
ATOM 6969 N N . LEU A 1 910 ? 13.969 -18.536 14.483 1.00 94.75 910 LEU A N 1
ATOM 6970 C CA . LEU A 1 910 ? 13.322 -17.733 13.438 1.00 94.75 910 LEU A CA 1
ATOM 6971 C C . LEU A 1 910 ? 13.701 -18.202 12.021 1.00 94.75 910 LEU A C 1
ATOM 6973 O O . LEU A 1 910 ? 13.123 -17.731 11.048 1.00 94.75 910 LEU A O 1
ATOM 6977 N N . SER A 1 911 ? 14.695 -19.090 11.894 1.00 93.69 911 SER A N 1
ATOM 6978 C CA . SER A 1 911 ? 15.208 -19.526 10.596 1.00 93.69 911 SER A CA 1
ATOM 6979 C C . SER A 1 911 ? 14.151 -20.298 9.815 1.00 93.69 911 SER A C 1
ATOM 6981 O O . SER A 1 911 ? 13.644 -21.319 10.287 1.00 93.69 911 SER A O 1
ATOM 6983 N N . GLY A 1 912 ? 13.825 -19.808 8.618 1.00 92.00 912 GLY A N 1
ATOM 6984 C CA . GLY A 1 912 ? 12.793 -20.398 7.769 1.00 92.00 912 GLY A CA 1
ATOM 6985 C C . GLY A 1 912 ? 11.379 -20.233 8.329 1.00 92.00 912 GLY A C 1
ATOM 6986 O O . GLY A 1 912 ? 10.565 -21.137 8.156 1.00 92.00 912 GLY A O 1
ATOM 6987 N N . THR A 1 913 ? 11.084 -19.133 9.034 1.00 95.94 913 THR A N 1
ATOM 6988 C CA . THR A 1 913 ? 9.703 -18.776 9.392 1.00 95.94 913 THR A CA 1
ATOM 6989 C C . THR A 1 913 ? 8.866 -18.570 8.134 1.00 95.94 913 THR A C 1
ATOM 6991 O O . THR A 1 913 ? 9.174 -17.684 7.341 1.00 95.94 913 THR A O 1
ATOM 6994 N N . ASP A 1 914 ? 7.810 -19.370 7.983 1.00 93.38 914 ASP A N 1
ATOM 6995 C CA . ASP A 1 914 ? 6.855 -19.322 6.866 1.00 93.38 914 ASP A CA 1
ATOM 6996 C C . ASP A 1 914 ? 5.518 -18.672 7.263 1.00 93.38 914 ASP A C 1
ATOM 6998 O O . ASP A 1 914 ? 4.788 -18.167 6.418 1.00 93.38 914 ASP A O 1
ATOM 7002 N N . THR A 1 915 ? 5.206 -18.636 8.559 1.00 94.69 915 THR A N 1
ATOM 7003 C CA . THR A 1 915 ? 3.933 -18.148 9.093 1.00 94.69 915 THR A CA 1
ATOM 7004 C C . THR A 1 915 ? 4.216 -17.200 10.245 1.00 94.69 915 THR A C 1
ATOM 7006 O O . THR A 1 915 ? 4.951 -17.566 11.167 1.00 94.69 915 THR A O 1
ATOM 7009 N N . LEU A 1 916 ? 3.614 -16.010 10.243 1.00 97.00 916 LEU A N 1
ATOM 7010 C CA . LEU A 1 916 ? 3.787 -15.011 11.296 1.00 97.00 916 LEU A CA 1
ATOM 7011 C C . LEU A 1 916 ? 2.450 -14.332 11.626 1.00 97.00 916 LEU A C 1
ATOM 7013 O O . LEU A 1 916 ? 1.679 -13.983 10.741 1.00 97.00 916 LEU A O 1
ATOM 7017 N N . PHE A 1 917 ? 2.196 -14.112 12.913 1.00 96.69 917 PHE A N 1
ATOM 7018 C CA . PHE A 1 917 ? 1.059 -13.344 13.421 1.00 96.69 917 PHE A CA 1
ATOM 7019 C C . PHE A 1 917 ? 1.556 -12.344 14.460 1.00 96.69 917 PHE A C 1
ATOM 7021 O O . PHE A 1 917 ? 2.415 -12.687 15.274 1.00 96.69 917 PHE A O 1
ATOM 7028 N N . ALA A 1 918 ? 0.983 -11.142 14.483 1.00 95.38 918 ALA A N 1
ATOM 7029 C CA . ALA A 1 918 ? 1.289 -10.106 15.463 1.00 95.38 918 ALA A CA 1
ATOM 7030 C C . ALA A 1 918 ? -0.012 -9.513 16.021 1.00 95.38 918 ALA A C 1
ATOM 7032 O O . ALA A 1 918 ? -0.964 -9.296 15.280 1.00 95.38 918 ALA A O 1
ATOM 7033 N N . MET A 1 919 ? -0.076 -9.267 17.330 1.00 91.69 919 MET A N 1
ATOM 7034 C CA . MET A 1 919 ? -1.220 -8.602 17.967 1.00 91.69 919 MET A CA 1
ATOM 7035 C C . MET A 1 919 ? -0.773 -7.697 19.109 1.00 91.69 919 MET A C 1
ATOM 7037 O O . MET A 1 919 ? 0.143 -8.035 19.864 1.00 91.69 919 MET A O 1
ATOM 7041 N N . MET A 1 920 ? -1.461 -6.567 19.256 1.00 87.25 920 MET A N 1
ATOM 7042 C CA . MET A 1 920 ? -1.198 -5.548 20.264 1.00 87.25 920 MET A CA 1
ATOM 7043 C C . MET A 1 920 ? -2.380 -5.458 21.239 1.00 87.25 920 MET A C 1
ATOM 7045 O O . MET A 1 920 ? -3.488 -5.140 20.829 1.00 87.25 920 MET A O 1
ATOM 7049 N N . GLN A 1 921 ? -2.148 -5.723 22.529 1.00 81.81 921 GLN A N 1
ATOM 7050 C CA . GLN A 1 921 ? -3.180 -5.654 23.575 1.00 81.81 921 GLN A CA 1
ATOM 7051 C C . GLN A 1 921 ? -2.554 -5.189 24.899 1.00 81.81 921 GLN A C 1
ATOM 7053 O O . GLN A 1 921 ? -1.428 -5.568 25.222 1.00 81.81 921 GLN A O 1
ATOM 7058 N N . ASP A 1 922 ? -3.261 -4.363 25.675 1.00 76.94 922 ASP A N 1
ATOM 7059 C CA . ASP A 1 922 ? -2.884 -3.945 27.042 1.00 76.94 922 ASP A CA 1
ATOM 7060 C C . ASP A 1 922 ? -1.442 -3.412 27.202 1.00 76.94 922 ASP A C 1
ATOM 7062 O O . ASP A 1 922 ? -0.792 -3.570 28.241 1.00 76.94 922 ASP A O 1
ATOM 7066 N N . GLY A 1 923 ? -0.917 -2.754 26.164 1.00 81.06 923 GLY A N 1
ATOM 7067 C CA . GLY A 1 923 ? 0.441 -2.205 26.159 1.00 81.06 923 GLY A CA 1
ATOM 7068 C C . GLY A 1 923 ? 1.553 -3.226 25.884 1.00 81.06 923 GLY A C 1
ATOM 7069 O O . GLY A 1 923 ? 2.724 -2.897 26.096 1.00 81.06 923 GLY A O 1
ATOM 7070 N N . VAL A 1 924 ? 1.219 -4.437 25.425 1.00 85.00 924 VAL A N 1
ATOM 7071 C CA . VAL A 1 924 ? 2.168 -5.482 25.017 1.00 85.00 924 VAL A CA 1
ATOM 7072 C C . VAL A 1 924 ? 1.841 -5.982 23.610 1.00 85.00 924 VAL A C 1
ATOM 7074 O O . VAL A 1 924 ? 0.723 -6.409 23.328 1.00 85.00 924 VAL A O 1
ATOM 7077 N N . THR A 1 925 ? 2.853 -6.016 22.746 1.00 91.12 925 THR A N 1
ATOM 7078 C CA . THR A 1 925 ? 2.779 -6.699 21.455 1.00 91.12 925 THR A CA 1
ATOM 7079 C C . THR A 1 925 ? 3.266 -8.132 21.629 1.00 91.12 925 THR A C 1
ATOM 7081 O O . THR A 1 925 ? 4.273 -8.388 22.296 1.00 91.12 925 THR A O 1
ATOM 7084 N N . THR A 1 926 ? 2.528 -9.079 21.058 1.00 92.19 926 THR A N 1
ATOM 7085 C CA . THR A 1 926 ? 2.887 -10.499 20.999 1.00 92.19 926 THR A CA 1
ATOM 7086 C C . THR A 1 926 ? 2.985 -10.914 19.539 1.00 92.19 926 THR A C 1
ATOM 7088 O O . THR A 1 926 ? 2.078 -10.611 18.767 1.00 92.19 926 THR A O 1
ATOM 7091 N N . LEU A 1 927 ? 4.059 -11.618 19.179 1.00 95.50 927 LEU A N 1
ATOM 7092 C CA . LEU A 1 927 ? 4.161 -12.333 17.912 1.00 95.50 927 LEU A CA 1
ATOM 7093 C C . LEU A 1 927 ? 4.178 -13.839 18.152 1.00 95.50 927 LEU A C 1
ATOM 7095 O O . LEU A 1 927 ? 4.784 -14.316 19.115 1.00 95.50 927 LEU A O 1
ATOM 7099 N N . TRP A 1 928 ? 3.578 -14.567 17.218 1.00 96.69 928 TRP A N 1
ATOM 7100 C CA . TRP A 1 928 ? 3.692 -16.013 17.065 1.00 96.69 928 TRP A CA 1
ATOM 7101 C C . TRP A 1 928 ? 4.212 -16.309 15.668 1.00 96.69 928 TRP A C 1
ATOM 7103 O O . TRP A 1 928 ? 3.810 -15.638 14.720 1.00 96.69 928 TRP A O 1
ATOM 7113 N N . GLY A 1 929 ? 5.063 -17.319 15.530 1.00 96.00 929 GLY A N 1
ATOM 7114 C CA . GLY A 1 929 ? 5.495 -17.783 14.218 1.00 96.00 929 GLY A CA 1
ATOM 7115 C C . GLY A 1 929 ? 5.665 -19.291 14.155 1.00 96.00 929 GLY A C 1
ATOM 7116 O O . GLY A 1 929 ? 5.820 -19.943 15.190 1.00 96.00 929 GLY A O 1
ATOM 7117 N N . LYS A 1 930 ? 5.630 -19.827 12.935 1.00 95.75 930 LYS A N 1
ATOM 7118 C CA . LYS A 1 930 ? 5.989 -21.210 12.602 1.00 95.75 930 LYS A CA 1
ATOM 7119 C C . LYS A 1 930 ? 7.179 -21.187 11.659 1.00 95.75 930 LYS A C 1
ATOM 7121 O O . LYS A 1 930 ? 7.196 -20.386 10.728 1.00 95.75 930 LYS A O 1
ATOM 7126 N N . ASN A 1 931 ? 8.149 -22.064 11.891 1.00 93.38 931 ASN A N 1
ATOM 7127 C CA . ASN A 1 931 ? 9.244 -22.297 10.954 1.00 93.38 931 ASN A CA 1
ATOM 7128 C C . ASN A 1 931 ? 9.055 -23.577 10.127 1.00 93.38 931 ASN A C 1
ATOM 7130 O O . ASN A 1 931 ? 8.191 -24.404 10.421 1.00 93.38 931 ASN A O 1
ATOM 7134 N N . GLY A 1 932 ? 9.890 -23.747 9.102 1.00 88.00 932 GLY A N 1
ATOM 7135 C CA . GLY A 1 932 ? 9.907 -24.919 8.220 1.00 88.00 932 GLY A CA 1
ATOM 7136 C C . GLY A 1 932 ? 10.354 -26.236 8.876 1.00 88.00 932 GLY A C 1
ATOM 7137 O O . GLY A 1 932 ? 10.477 -27.237 8.182 1.00 88.00 932 GLY A O 1
ATOM 7138 N N . ASN A 1 933 ? 10.602 -26.254 10.194 1.00 88.81 933 ASN A N 1
ATOM 7139 C CA . ASN A 1 933 ? 10.736 -27.481 10.993 1.00 88.81 933 ASN A CA 1
ATOM 7140 C C . ASN A 1 933 ? 9.452 -27.783 11.798 1.00 88.81 933 ASN A C 1
ATOM 7142 O O . ASN A 1 933 ? 9.494 -28.552 12.758 1.00 88.81 933 ASN A O 1
ATOM 7146 N N . ASP A 1 934 ? 8.337 -27.126 11.460 1.00 91.38 934 ASP A N 1
ATOM 7147 C CA . ASP A 1 934 ? 7.024 -27.253 12.104 1.00 91.38 934 ASP A CA 1
ATOM 7148 C C . ASP A 1 934 ? 7.046 -26.985 13.619 1.00 91.38 934 ASP A C 1
ATOM 7150 O O . ASP A 1 934 ? 6.274 -27.542 14.407 1.00 91.38 934 ASP A O 1
ATOM 7154 N N . VAL A 1 935 ? 7.942 -26.079 14.032 1.00 93.06 935 VAL A N 1
ATOM 7155 C CA . VAL A 1 935 ? 8.036 -25.567 15.402 1.00 93.06 935 VAL A CA 1
ATOM 7156 C C . VAL A 1 935 ? 7.323 -24.223 15.492 1.00 93.06 935 VAL A C 1
ATOM 7158 O O . VAL A 1 935 ? 7.715 -23.253 14.841 1.00 93.06 935 VAL A O 1
ATOM 7161 N N . VAL A 1 936 ? 6.309 -24.149 16.355 1.00 94.12 936 VAL A N 1
ATOM 7162 C CA . VAL A 1 936 ? 5.661 -22.888 16.728 1.00 94.12 936 VAL A CA 1
ATOM 7163 C C . VAL A 1 936 ? 6.437 -22.240 17.863 1.00 94.12 936 VAL A C 1
ATOM 7165 O O . VAL A 1 936 ? 6.704 -22.877 18.884 1.00 94.12 936 VAL A O 1
ATOM 7168 N N . TYR A 1 937 ? 6.741 -20.954 17.728 1.00 93.56 937 TYR A N 1
ATOM 7169 C CA . TYR A 1 937 ? 7.341 -20.129 18.772 1.00 93.56 937 TYR A CA 1
ATOM 7170 C C . TYR A 1 937 ? 6.506 -18.871 19.033 1.00 93.56 937 TYR A C 1
ATOM 7172 O O . TYR A 1 937 ? 5.657 -18.481 18.230 1.00 93.56 937 TYR A O 1
ATOM 7180 N N . TYR A 1 938 ? 6.774 -18.202 20.155 1.00 93.25 938 TYR A N 1
ATOM 7181 C CA . TYR A 1 938 ? 6.249 -16.860 20.417 1.00 93.25 938 TYR A CA 1
ATOM 7182 C C . TYR A 1 938 ? 7.297 -15.939 21.047 1.00 93.25 938 TYR A C 1
ATOM 7184 O O . TYR A 1 938 ? 8.292 -16.398 21.618 1.00 93.25 938 TYR A O 1
ATOM 7192 N N . LEU A 1 939 ? 7.066 -14.632 20.938 1.00 92.19 939 LEU A N 1
ATOM 7193 C CA . LEU A 1 939 ? 7.880 -13.580 21.544 1.00 92.19 939 LEU A CA 1
ATOM 7194 C C . LEU A 1 939 ? 7.044 -12.318 21.814 1.00 92.19 939 LEU A C 1
ATOM 7196 O O . LEU A 1 939 ? 5.970 -12.127 21.250 1.00 92.19 939 LEU A O 1
ATOM 7200 N N . THR A 1 940 ? 7.491 -11.491 22.759 1.00 90.75 940 THR A N 1
ATOM 7201 C CA . THR A 1 940 ? 6.711 -10.372 23.316 1.00 90.75 940 THR A CA 1
ATOM 7202 C C . THR A 1 940 ? 7.577 -9.146 23.577 1.00 90.75 940 THR A C 1
ATOM 7204 O O . THR A 1 940 ? 8.748 -9.286 23.935 1.00 90.75 940 THR A O 1
ATOM 7207 N N . CYS A 1 941 ? 6.989 -7.953 23.466 1.00 90.81 941 CYS A N 1
ATOM 7208 C CA . CYS A 1 941 ? 7.626 -6.684 23.823 1.00 90.81 941 CYS A CA 1
ATOM 7209 C C . CYS A 1 941 ? 6.595 -5.668 24.350 1.00 90.81 941 CYS A C 1
ATOM 7211 O O . CYS A 1 941 ? 5.477 -5.614 23.835 1.00 90.81 941 CYS A O 1
ATOM 7213 N N . PRO A 1 942 ? 6.928 -4.835 25.356 1.00 89.38 942 PRO A N 1
ATOM 7214 C CA . PRO A 1 942 ? 6.107 -3.680 25.715 1.00 89.38 942 PRO A CA 1
ATOM 7215 C C . PRO A 1 942 ? 6.010 -2.682 24.552 1.00 89.38 942 PRO A C 1
ATOM 7217 O O . PRO A 1 942 ? 7.028 -2.343 23.946 1.00 89.38 942 PRO A O 1
ATOM 7220 N N . ASN A 1 943 ? 4.819 -2.134 24.294 1.00 87.12 943 ASN A N 1
ATOM 7221 C CA . ASN A 1 943 ? 4.567 -1.215 23.170 1.00 87.12 943 ASN A CA 1
ATOM 7222 C C . ASN A 1 943 ? 5.438 0.052 23.214 1.00 87.12 943 ASN A C 1
ATOM 7224 O O . ASN A 1 943 ? 5.722 0.663 22.195 1.00 87.12 943 ASN A O 1
ATOM 7228 N N . THR A 1 944 ? 5.903 0.451 24.398 1.00 85.31 944 THR A N 1
ATOM 7229 C CA . THR A 1 944 ? 6.803 1.602 24.571 1.00 85.31 944 THR A CA 1
ATOM 7230 C C . THR A 1 944 ? 8.261 1.320 24.185 1.00 85.31 944 THR A C 1
ATOM 7232 O O . THR A 1 944 ? 9.115 2.161 24.455 1.00 85.31 944 THR A O 1
ATOM 7235 N N . GLN A 1 945 ? 8.581 0.123 23.677 1.00 89.31 945 GLN A N 1
ATOM 7236 C CA . GLN A 1 945 ? 9.950 -0.327 23.384 1.00 89.31 945 GLN A CA 1
ATOM 7237 C C . GLN A 1 945 ? 10.058 -1.174 22.097 1.00 89.31 945 GLN A C 1
ATOM 7239 O O . GLN A 1 945 ? 11.077 -1.830 21.904 1.00 89.31 945 GLN A O 1
ATOM 7244 N N . LEU A 1 946 ? 9.045 -1.174 21.217 1.00 90.75 946 LEU A N 1
ATOM 7245 C CA . LEU A 1 946 ? 8.994 -2.062 20.038 1.00 90.75 946 LEU A CA 1
ATOM 7246 C C . LEU A 1 946 ? 10.217 -1.918 19.124 1.00 90.75 946 LEU A C 1
ATOM 7248 O O . LEU A 1 946 ? 10.778 -2.925 18.704 1.00 90.75 946 LEU A O 1
ATOM 7252 N N . SER A 1 947 ? 10.673 -0.686 18.897 1.00 89.19 947 SER A N 1
ATOM 7253 C CA . SER A 1 947 ? 11.853 -0.337 18.096 1.00 89.19 947 SER A CA 1
ATOM 7254 C C . SER A 1 947 ? 13.190 -0.422 18.849 1.00 89.19 947 SER A C 1
ATOM 7256 O O . SER A 1 947 ? 14.215 0.006 18.325 1.00 89.19 947 SER A O 1
ATOM 7258 N N . VAL A 1 948 ? 13.227 -0.979 20.068 1.00 88.50 948 VAL A N 1
ATOM 7259 C CA . VAL A 1 948 ? 14.454 -1.113 20.874 1.00 88.50 948 VAL A CA 1
ATOM 7260 C C . VAL A 1 948 ? 15.008 -2.545 20.773 1.00 88.50 948 VAL A C 1
ATOM 7262 O O . VAL A 1 948 ? 14.431 -3.467 21.363 1.00 88.50 948 VAL A O 1
ATOM 7265 N N . PRO A 1 949 ? 16.156 -2.769 20.100 1.00 87.81 949 PRO A N 1
ATOM 7266 C CA . PRO A 1 949 ? 16.781 -4.087 20.041 1.00 87.81 949 PRO A CA 1
ATOM 7267 C C . PRO A 1 949 ? 17.088 -4.626 21.444 1.00 87.81 949 PRO A C 1
ATOM 7269 O O . PRO A 1 949 ? 17.636 -3.925 22.297 1.00 87.81 949 PRO A O 1
ATOM 7272 N N . GLY A 1 950 ? 16.714 -5.881 21.698 1.00 81.88 950 GLY A N 1
ATOM 7273 C CA . GLY A 1 950 ? 16.866 -6.525 23.009 1.00 81.88 950 GLY A CA 1
ATOM 7274 C C . GLY A 1 950 ? 15.816 -6.166 24.075 1.00 81.88 950 GLY A C 1
ATOM 7275 O O . GLY A 1 950 ? 15.902 -6.702 25.180 1.00 81.88 950 GLY A O 1
ATOM 7276 N N . ALA A 1 951 ? 14.818 -5.321 23.780 1.00 88.00 951 ALA A N 1
ATOM 7277 C CA . ALA A 1 951 ? 13.619 -5.187 24.625 1.00 88.00 951 ALA A CA 1
ATOM 7278 C C . ALA A 1 951 ? 12.631 -6.358 24.443 1.00 88.00 951 ALA A C 1
ATOM 7280 O O . ALA A 1 951 ? 11.868 -6.691 25.353 1.00 88.00 951 ALA A O 1
ATOM 7281 N N . TRP A 1 952 ? 12.689 -7.006 23.279 1.00 90.81 952 TRP A N 1
ATOM 7282 C CA . TRP A 1 952 ? 11.954 -8.222 22.952 1.00 90.81 952 TRP A CA 1
ATOM 7283 C C . TRP A 1 952 ? 12.424 -9.422 23.781 1.00 90.81 952 TRP A C 1
ATOM 7285 O O . TRP A 1 952 ? 13.619 -9.613 24.020 1.00 90.81 952 TRP A O 1
ATOM 7295 N N . SER A 1 953 ? 11.487 -10.283 24.179 1.00 88.62 953 SER A N 1
ATOM 7296 C CA . SER A 1 953 ? 11.832 -11.605 24.704 1.00 88.62 953 SER A CA 1
ATOM 7297 C C . SER A 1 953 ? 12.498 -12.460 23.620 1.00 88.62 953 SER A C 1
ATOM 7299 O O . SER A 1 953 ? 12.108 -12.395 22.455 1.00 88.62 953 SER A O 1
ATOM 7301 N N . ALA A 1 954 ? 13.440 -13.327 24.003 1.00 84.94 954 ALA A N 1
ATOM 7302 C CA . ALA A 1 954 ? 13.935 -14.364 23.096 1.00 84.94 954 ALA A CA 1
ATOM 7303 C C . ALA A 1 954 ? 12.765 -15.233 22.574 1.00 84.94 954 ALA A C 1
ATOM 7305 O O . ALA A 1 954 ? 11.795 -15.412 23.322 1.00 84.94 954 ALA A O 1
ATOM 7306 N N . PRO A 1 955 ? 12.840 -15.784 21.346 1.00 89.00 955 PRO A N 1
ATOM 7307 C CA . PRO A 1 955 ? 11.834 -16.716 20.847 1.00 89.00 955 PRO A CA 1
ATOM 7308 C C . PRO A 1 955 ? 11.736 -17.929 21.773 1.00 89.00 955 PRO A C 1
ATOM 7310 O O . PRO A 1 955 ? 12.751 -18.540 22.113 1.00 89.00 955 PRO A O 1
ATOM 7313 N N . VAL A 1 956 ? 10.520 -18.271 22.193 1.00 87.12 956 VAL A N 1
ATOM 7314 C CA . VAL A 1 956 ? 10.253 -19.447 23.029 1.00 87.12 956 VAL A CA 1
ATOM 7315 C C . VAL A 1 956 ? 9.474 -20.466 22.198 1.00 87.12 956 VAL A C 1
ATOM 7317 O O . VAL A 1 956 ? 8.318 -20.185 21.871 1.00 87.12 956 VAL A O 1
ATOM 7320 N N . PRO A 1 957 ? 10.062 -21.632 21.865 1.00 87.19 957 PRO A N 1
ATOM 7321 C CA . PRO A 1 957 ? 9.334 -22.752 21.275 1.00 87.19 957 PRO A CA 1
ATOM 7322 C C . PRO A 1 957 ? 8.190 -23.216 22.185 1.00 87.19 957 PRO A C 1
ATOM 7324 O O . PRO A 1 957 ? 8.361 -23.336 23.400 1.00 87.19 957 PRO A O 1
ATOM 7327 N N . LEU A 1 958 ? 7.027 -23.465 21.588 1.00 86.56 958 LEU A N 1
ATOM 7328 C CA . LEU A 1 958 ? 5.791 -23.858 22.267 1.00 86.56 958 LEU A CA 1
ATOM 7329 C C . LEU A 1 958 ? 5.355 -25.272 21.908 1.00 86.56 958 LEU A C 1
ATOM 7331 O O . LEU A 1 958 ? 5.047 -26.058 22.800 1.00 86.56 958 LEU A O 1
ATOM 7335 N N . LEU A 1 959 ? 5.310 -25.562 20.610 1.00 89.19 959 LEU A N 1
ATOM 7336 C CA . LEU A 1 959 ? 4.792 -26.797 20.034 1.00 89.19 959 LEU A CA 1
ATOM 7337 C C . LEU A 1 959 ? 5.680 -27.211 18.855 1.00 89.19 959 LEU A C 1
ATOM 7339 O O . LEU A 1 959 ? 6.281 -26.356 18.204 1.00 89.19 959 LEU A O 1
ATOM 7343 N N . THR A 1 960 ? 5.738 -28.508 18.585 1.00 91.00 960 THR A N 1
ATOM 7344 C CA . THR A 1 960 ? 6.467 -29.132 17.470 1.00 91.00 960 THR A CA 1
ATOM 7345 C C . THR A 1 960 ? 5.505 -29.982 16.647 1.00 91.00 960 THR A C 1
ATOM 7347 O O . THR A 1 960 ? 4.450 -30.351 17.161 1.00 91.00 960 THR A O 1
ATOM 7350 N N . GLU A 1 961 ? 5.879 -30.327 15.412 1.00 90.69 961 GLU A N 1
ATOM 7351 C CA . GLU A 1 961 ? 5.045 -31.123 14.492 1.00 90.69 961 GLU A CA 1
ATOM 7352 C C . GLU A 1 961 ? 3.677 -30.462 14.212 1.00 90.69 961 GLU A C 1
ATOM 7354 O O . GLU A 1 961 ? 2.666 -31.134 14.019 1.00 90.69 961 GLU A O 1
ATOM 7359 N N . ILE A 1 962 ? 3.636 -29.124 14.223 1.00 91.00 962 ILE A N 1
ATOM 7360 C CA . ILE A 1 962 ? 2.441 -28.333 13.916 1.00 91.00 962 ILE A CA 1
ATOM 7361 C C . ILE A 1 962 ? 2.475 -27.923 12.452 1.00 91.00 962 ILE A C 1
ATOM 7363 O O . ILE A 1 962 ? 3.391 -27.233 12.037 1.00 91.00 962 ILE A O 1
ATOM 7367 N N . GLU A 1 963 ? 1.440 -28.265 11.697 1.00 89.62 963 GLU A N 1
ATOM 7368 C CA . GLU A 1 963 ? 1.301 -27.923 10.278 1.00 89.62 963 GLU A CA 1
ATOM 7369 C C . GLU A 1 963 ? 0.684 -26.525 10.094 1.00 89.62 963 GLU A C 1
ATOM 7371 O O . GLU A 1 963 ? 1.021 -25.800 9.159 1.00 89.62 963 GLU A O 1
ATOM 7376 N N . ARG A 1 964 ? -0.246 -26.132 10.980 1.00 89.50 964 ARG A N 1
ATOM 7377 C CA . ARG A 1 964 ? -1.012 -24.874 10.888 1.00 89.50 964 ARG A CA 1
ATOM 7378 C C . ARG A 1 964 ? -1.309 -24.283 12.266 1.00 89.50 964 ARG A C 1
ATOM 7380 O O . ARG A 1 964 ? -1.560 -25.023 13.219 1.00 89.50 964 ARG A O 1
ATOM 7387 N N . LEU A 1 965 ? -1.370 -22.954 12.360 1.00 93.12 965 LEU A N 1
ATOM 7388 C CA . LEU A 1 965 ? -1.805 -22.245 13.566 1.00 93.12 965 LEU A CA 1
ATOM 7389 C C . LEU A 1 965 ? -2.757 -21.080 13.279 1.00 93.12 965 LEU A C 1
ATOM 7391 O O . LEU A 1 965 ? -2.713 -20.478 12.212 1.00 93.12 965 LEU A O 1
ATOM 7395 N N . SER A 1 966 ? -3.550 -20.719 14.288 1.00 94.75 966 SER A N 1
ATOM 7396 C CA . SER A 1 966 ? -4.308 -19.469 14.334 1.00 94.75 966 SER A CA 1
ATOM 7397 C C . SER A 1 966 ? -4.356 -18.944 15.783 1.00 94.75 966 SER A C 1
ATOM 7399 O O . SER A 1 966 ? -5.013 -19.551 16.639 1.00 94.75 966 SER A O 1
ATOM 7401 N N . PRO A 1 967 ? -3.597 -17.881 16.112 1.00 95.19 967 PRO A N 1
ATOM 7402 C CA . PRO A 1 967 ? -3.594 -17.258 17.431 1.00 95.19 967 PRO A CA 1
ATOM 7403 C C . PRO A 1 967 ? -4.551 -16.065 17.521 1.00 95.19 967 PRO A C 1
ATOM 7405 O O . PRO A 1 967 ? -4.768 -15.352 16.545 1.00 95.19 967 PRO A O 1
ATOM 7408 N N . TYR A 1 968 ? -5.035 -15.780 18.731 1.00 92.69 968 TYR A N 1
ATOM 7409 C CA . TYR A 1 968 ? -5.652 -14.496 19.057 1.00 92.69 968 TYR A CA 1
ATOM 7410 C C . TYR A 1 968 ? -5.395 -14.075 20.512 1.00 92.69 968 TYR A C 1
ATOM 7412 O O . TYR A 1 968 ? -5.164 -14.909 21.392 1.00 92.69 968 TYR A O 1
ATOM 7420 N N . VAL A 1 969 ? -5.468 -12.772 20.801 1.00 89.19 969 VAL A N 1
ATOM 7421 C CA . VAL A 1 969 ? -5.567 -12.270 22.183 1.00 89.19 969 VAL A CA 1
ATOM 7422 C C . VAL A 1 969 ? -7.039 -12.121 22.554 1.00 89.19 969 VAL A C 1
ATOM 7424 O O . VAL A 1 969 ? -7.831 -11.571 21.791 1.00 89.19 969 VAL A O 1
ATOM 7427 N N . ASN A 1 970 ? -7.430 -12.675 23.697 1.00 87.12 970 ASN A N 1
ATOM 7428 C CA . ASN A 1 970 ? -8.820 -12.743 24.114 1.00 87.12 970 ASN A CA 1
ATOM 7429 C C . ASN A 1 970 ? -9.326 -11.362 24.561 1.00 87.12 970 ASN A C 1
ATOM 7431 O O . ASN A 1 970 ? -8.753 -10.748 25.461 1.00 87.12 970 ASN A O 1
ATOM 7435 N N . LEU A 1 971 ? -10.410 -10.883 23.949 1.00 81.62 971 LEU A N 1
ATOM 7436 C CA . LEU A 1 971 ? -10.974 -9.551 24.191 1.00 81.62 971 LEU A CA 1
ATOM 7437 C C . LEU A 1 971 ? -11.610 -9.403 25.584 1.00 81.62 971 LEU A C 1
ATOM 7439 O O . LEU A 1 971 ? -11.794 -8.281 26.050 1.00 81.62 971 LEU A O 1
ATOM 7443 N N . ALA A 1 972 ? -11.965 -10.510 26.244 1.00 81.44 972 ALA A N 1
ATOM 7444 C CA . ALA A 1 972 ? -12.637 -10.490 27.542 1.00 81.44 972 ALA A CA 1
ATOM 7445 C C . ALA A 1 972 ? -11.669 -10.455 28.740 1.00 81.44 972 ALA A C 1
ATOM 7447 O O . ALA A 1 972 ? -12.052 -9.971 29.807 1.00 81.44 972 ALA A O 1
ATOM 7448 N N . ASP A 1 973 ? -10.442 -10.972 28.597 1.00 77.19 973 ASP A N 1
ATOM 7449 C CA . ASP A 1 973 ? -9.480 -11.091 29.707 1.00 77.19 973 ASP A CA 1
ATOM 7450 C C . ASP A 1 973 ? -8.003 -10.812 29.356 1.00 77.19 973 ASP A C 1
ATOM 7452 O O . ASP A 1 973 ? -7.151 -10.893 30.242 1.00 77.19 973 ASP A O 1
ATOM 7456 N N . GLY A 1 974 ? -7.673 -10.494 28.098 1.00 79.31 974 GLY A N 1
ATOM 7457 C CA . GLY A 1 974 ? -6.297 -10.279 27.630 1.00 79.31 974 GLY A CA 1
ATOM 7458 C C . GLY A 1 974 ? -5.453 -11.561 27.527 1.00 79.31 974 GLY A C 1
ATOM 7459 O O . GLY A 1 974 ? -4.238 -11.497 27.316 1.00 79.31 974 GLY A O 1
ATOM 7460 N N . GLY A 1 975 ? -6.058 -12.739 27.712 1.00 82.81 975 GLY A N 1
ATOM 7461 C CA . GLY A 1 975 ? -5.390 -14.034 27.641 1.00 82.81 975 GLY A CA 1
ATOM 7462 C C . GLY A 1 975 ? -4.942 -14.371 26.220 1.00 82.81 975 GLY A C 1
ATOM 7463 O O . GLY A 1 975 ? -5.690 -14.226 25.255 1.00 82.81 975 GLY A O 1
ATOM 7464 N N . ARG A 1 976 ? -3.712 -14.862 26.065 1.00 87.62 976 ARG A N 1
ATOM 7465 C CA . ARG A 1 976 ? -3.202 -15.316 24.765 1.00 87.62 976 ARG A CA 1
ATOM 7466 C C . ARG A 1 976 ? -3.775 -16.691 24.457 1.00 87.62 976 ARG A C 1
ATOM 7468 O O . ARG A 1 976 ? -3.561 -17.614 25.238 1.00 87.62 976 ARG A O 1
ATOM 7475 N N . THR A 1 977 ? -4.450 -16.837 23.325 1.00 90.88 977 THR A N 1
ATOM 7476 C CA . THR A 1 977 ? -5.003 -18.106 22.839 1.00 90.88 977 THR A CA 1
ATOM 7477 C C . THR A 1 977 ? -4.304 -18.493 21.542 1.00 90.88 977 THR A C 1
ATOM 7479 O O . THR A 1 977 ? -4.071 -17.652 20.681 1.00 90.88 977 THR A O 1
ATOM 7482 N N . LEU A 1 978 ? -3.954 -19.766 21.399 1.00 92.50 978 LEU A N 1
ATOM 7483 C CA . LEU A 1 978 ? -3.332 -20.320 20.204 1.00 92.50 978 LEU A CA 1
ATOM 7484 C C . LEU A 1 978 ? -4.022 -21.637 19.860 1.00 92.50 978 LEU A C 1
ATOM 7486 O O . LEU A 1 978 ? -3.996 -22.577 20.654 1.00 92.50 978 LEU A O 1
ATOM 7490 N N . PHE A 1 979 ? -4.625 -21.702 18.677 1.00 93.44 979 PHE A N 1
ATOM 7491 C CA . PHE A 1 979 ? -5.051 -22.957 18.072 1.00 93.44 979 PHE A CA 1
ATOM 7492 C C . PHE A 1 979 ? -3.937 -23.460 17.163 1.00 93.44 979 PHE A C 1
ATOM 7494 O O . PHE A 1 979 ? -3.401 -22.696 16.362 1.00 93.44 979 PHE A O 1
ATOM 7501 N N . ALA A 1 980 ? -3.589 -24.735 17.287 1.00 90.69 980 ALA A N 1
ATOM 7502 C CA . ALA A 1 980 ? -2.548 -25.381 16.499 1.00 90.69 980 ALA A CA 1
ATOM 7503 C C . ALA A 1 980 ? -3.038 -26.757 16.043 1.00 90.69 980 ALA A C 1
ATOM 7505 O O . ALA A 1 980 ? -3.618 -27.490 16.847 1.00 90.69 980 ALA A O 1
ATOM 7506 N N . ALA A 1 981 ? -2.810 -27.104 14.777 1.00 88.94 981 ALA A N 1
ATOM 7507 C CA . ALA A 1 981 ? -3.121 -28.421 14.233 1.00 88.94 981 ALA A CA 1
ATOM 7508 C C . ALA A 1 981 ? -1.876 -29.075 13.631 1.00 88.94 981 ALA A C 1
ATOM 7510 O O . ALA A 1 981 ? -1.092 -28.416 12.949 1.00 88.94 981 ALA A O 1
ATOM 7511 N N . GLY A 1 982 ? -1.718 -30.369 13.886 1.00 85.00 982 GLY A N 1
ATOM 7512 C CA . GLY A 1 982 ? -0.619 -31.188 13.385 1.00 85.00 982 GLY A CA 1
ATOM 7513 C C . GLY A 1 982 ? -0.831 -32.653 13.754 1.00 85.00 982 GLY A C 1
ATOM 7514 O O . GLY A 1 982 ? -1.536 -32.954 14.723 1.00 85.00 982 GLY A O 1
ATOM 7515 N N . GLY A 1 983 ? -0.316 -33.579 12.942 1.00 77.69 983 GLY A N 1
ATOM 7516 C CA . GLY A 1 983 ? -0.456 -35.019 13.201 1.00 77.69 983 GLY A CA 1
ATOM 7517 C C . GLY A 1 983 ? -1.914 -35.509 13.228 1.00 77.69 983 GLY A C 1
ATOM 7518 O O . GLY A 1 983 ? -2.222 -36.528 13.848 1.00 77.69 983 GLY A O 1
ATOM 7519 N N . GLY A 1 984 ? -2.829 -34.771 12.588 1.00 74.38 984 GLY A N 1
ATOM 7520 C CA . GLY A 1 984 ? -4.266 -35.064 12.556 1.00 74.38 984 GLY A CA 1
ATOM 7521 C C . GLY A 1 984 ? -5.069 -34.638 13.794 1.00 74.38 984 GLY A C 1
ATOM 7522 O O . GLY A 1 984 ? -6.216 -35.064 13.931 1.00 74.38 984 GLY A O 1
ATOM 7523 N N . VAL A 1 985 ? -4.521 -33.814 14.695 1.00 76.94 985 VAL A N 1
ATOM 7524 C CA . VAL A 1 985 ? -5.229 -33.305 15.888 1.00 76.94 985 VAL A CA 1
ATOM 7525 C C . VAL A 1 985 ? -5.150 -31.780 15.942 1.00 76.94 985 VAL A C 1
ATOM 7527 O O . VAL A 1 985 ? -4.087 -31.212 15.706 1.00 76.94 985 VAL A O 1
ATOM 7530 N N . ILE A 1 986 ? -6.256 -31.115 16.302 1.00 85.50 986 ILE A N 1
ATOM 7531 C CA . ILE A 1 986 ? -6.252 -29.695 16.692 1.00 85.50 986 ILE A CA 1
ATOM 7532 C C . ILE A 1 986 ? -6.279 -29.549 18.218 1.00 85.50 986 ILE A C 1
ATOM 7534 O O . ILE A 1 986 ? -7.042 -30.217 18.918 1.00 85.50 986 ILE A O 1
ATOM 7538 N N . GLN A 1 987 ? -5.460 -28.639 18.736 1.00 85.38 987 GLN A N 1
ATOM 7539 C CA . GLN A 1 987 ? -5.382 -28.295 20.154 1.00 85.38 987 GLN A CA 1
ATOM 7540 C C . GLN A 1 987 ? -5.521 -26.785 20.364 1.00 85.38 987 GLN A C 1
ATOM 7542 O O . GLN A 1 987 ? -5.025 -25.985 19.571 1.00 85.38 987 GLN A O 1
ATOM 7547 N N . LYS A 1 988 ? -6.184 -26.404 21.461 1.00 89.25 988 LYS A N 1
ATOM 7548 C CA . LYS A 1 988 ? -6.258 -25.030 21.970 1.00 89.25 988 LYS A CA 1
ATOM 7549 C C . LYS A 1 988 ? -5.263 -24.923 23.119 1.00 89.25 988 LYS A C 1
ATOM 7551 O O . LYS A 1 988 ? -5.350 -25.706 24.060 1.00 89.25 988 LYS A O 1
ATOM 7556 N N . ILE A 1 989 ? -4.334 -23.974 23.084 1.00 87.19 989 ILE A N 1
ATOM 7557 C CA . ILE A 1 989 ? -3.472 -23.665 24.230 1.00 87.19 989 ILE A CA 1
ATOM 7558 C C . ILE A 1 989 ? -3.660 -22.205 24.649 1.00 87.19 989 ILE A C 1
ATOM 7560 O O . ILE A 1 989 ? -3.800 -21.322 23.802 1.00 87.19 989 ILE A O 1
ATOM 7564 N N . VAL A 1 990 ? -3.691 -21.943 25.958 1.00 85.56 990 VAL A N 1
ATOM 7565 C CA . VAL A 1 990 ? -3.915 -20.595 26.510 1.00 85.56 990 VAL A CA 1
ATOM 7566 C C . VAL A 1 990 ? -2.822 -20.186 27.493 1.00 85.56 990 VAL A C 1
ATOM 7568 O O . VAL A 1 990 ? -2.335 -21.009 28.265 1.00 85.56 990 VAL A O 1
ATOM 7571 N N . GLN A 1 991 ? -2.451 -18.908 27.509 1.00 82.00 991 GLN A N 1
ATOM 7572 C CA . GLN A 1 991 ? -1.540 -18.317 28.493 1.00 82.00 991 GLN A CA 1
ATOM 7573 C C . GLN A 1 991 ? -2.182 -17.085 29.133 1.00 82.00 991 GLN A C 1
ATOM 7575 O O . GLN A 1 991 ? -2.819 -16.270 28.463 1.00 82.00 991 GLN A O 1
ATOM 7580 N N . LYS A 1 992 ? -1.975 -16.936 30.446 1.00 72.31 992 LYS A N 1
ATOM 7581 C CA . LYS A 1 992 ? -2.442 -15.774 31.208 1.00 72.31 992 LYS A CA 1
ATOM 7582 C C . LYS A 1 992 ? -1.845 -14.448 30.683 1.00 72.31 992 LYS A C 1
ATOM 7584 O O . LYS A 1 992 ? -0.732 -14.450 30.147 1.00 72.31 992 LYS A O 1
ATOM 7589 N N . PRO A 1 993 ? -2.514 -13.303 30.918 1.00 64.56 993 PRO A N 1
ATOM 7590 C CA . PRO A 1 993 ? -1.914 -11.983 30.736 1.00 64.56 993 PRO A CA 1
ATOM 7591 C C . PRO A 1 993 ? -0.581 -11.840 31.488 1.00 64.56 993 PRO A C 1
ATOM 7593 O O . PRO A 1 993 ? -0.354 -12.454 32.537 1.00 64.56 993 PRO A O 1
ATOM 7596 N N . SER A 1 994 ? 0.305 -10.985 30.968 1.00 55.72 994 SER A N 1
ATOM 7597 C CA . SER A 1 994 ? 1.712 -10.851 31.396 1.00 55.72 994 SER A CA 1
ATOM 7598 C C . SER A 1 994 ? 1.924 -10.493 32.876 1.00 55.72 994 SER A C 1
ATOM 7600 O O . SER A 1 994 ? 3.024 -10.673 33.398 1.00 55.72 994 SER A O 1
ATOM 7602 N N . THR A 1 995 ? 0.889 -10.020 33.568 1.00 46.84 995 THR A N 1
ATOM 7603 C CA . THR A 1 995 ? 0.901 -9.667 34.993 1.00 46.84 995 THR A CA 1
ATOM 7604 C C . THR A 1 995 ? 0.682 -10.856 35.941 1.00 46.84 995 THR A C 1
ATOM 7606 O O . THR A 1 995 ? 0.974 -10.717 37.129 1.00 46.84 995 THR A O 1
ATOM 7609 N N . ALA A 1 996 ? 0.199 -12.010 35.453 1.00 42.28 996 ALA A N 1
ATOM 7610 C CA . ALA A 1 996 ? -0.296 -13.113 36.294 1.00 42.28 996 ALA A CA 1
ATOM 7611 C C . ALA A 1 996 ? 0.395 -14.484 36.097 1.00 42.28 996 ALA A C 1
ATOM 7613 O O . ALA A 1 996 ? 0.135 -15.409 36.869 1.00 42.28 996 ALA A O 1
ATOM 7614 N N . GLY A 1 997 ? 1.281 -14.641 35.106 1.00 52.47 997 GLY A N 1
ATOM 7615 C CA . GLY A 1 997 ? 2.111 -15.845 34.931 1.00 52.47 997 GLY A CA 1
ATOM 7616 C C . GLY A 1 997 ? 2.377 -16.218 33.469 1.00 52.47 997 GLY A C 1
ATOM 7617 O O . GLY A 1 997 ? 1.564 -15.951 32.595 1.00 52.47 997 GLY A O 1
ATOM 7618 N N . SER A 1 998 ? 3.518 -16.857 33.197 1.00 58.22 998 SER A N 1
ATOM 7619 C CA . SER A 1 998 ? 4.025 -17.119 31.837 1.00 58.22 998 SER A CA 1
ATOM 7620 C C . SER A 1 998 ? 3.857 -18.568 31.350 1.00 58.22 998 SER A C 1
ATOM 7622 O O . SER A 1 998 ? 4.579 -18.997 30.454 1.00 58.22 998 SER A O 1
ATOM 7624 N N . ILE A 1 999 ? 2.958 -19.352 31.950 1.00 71.56 999 ILE A N 1
ATOM 7625 C CA . ILE A 1 999 ? 2.778 -20.778 31.627 1.00 71.56 999 ILE A CA 1
ATOM 7626 C C . ILE A 1 999 ? 1.623 -20.939 30.632 1.00 71.56 999 ILE A C 1
ATOM 7628 O O . ILE A 1 999 ? 0.529 -20.424 30.870 1.00 71.56 999 ILE A O 1
ATOM 7632 N N . TRP A 1 1000 ? 1.882 -21.650 29.534 1.00 79.56 1000 TRP A N 1
ATOM 7633 C CA . TRP A 1 1000 ? 0.867 -22.091 28.575 1.00 79.56 1000 TRP A CA 1
ATOM 7634 C C . TRP A 1 1000 ? 0.166 -23.354 29.086 1.00 79.56 1000 TRP A C 1
ATOM 7636 O O . TRP A 1 1000 ? 0.809 -24.223 29.670 1.00 79.56 1000 TRP A O 1
ATOM 7646 N N . ARG A 1 1001 ? -1.146 -23.455 28.872 1.00 78.69 1001 ARG A N 1
ATOM 7647 C CA . ARG A 1 1001 ? -1.993 -24.563 29.329 1.00 78.69 1001 ARG A CA 1
ATOM 7648 C C . ARG A 1 1001 ? -2.750 -25.180 28.151 1.00 78.69 1001 ARG A C 1
ATOM 7650 O O . ARG A 1 1001 ? -3.478 -24.436 27.488 1.00 78.69 1001 ARG A O 1
ATOM 7657 N N . PRO A 1 1002 ? -2.614 -26.491 27.890 1.00 79.69 1002 PRO A N 1
ATOM 7658 C CA . PRO A 1 1002 ? -3.368 -27.161 26.843 1.00 79.69 1002 PRO A CA 1
ATOM 7659 C C . PRO A 1 1002 ? -4.835 -27.371 27.235 1.00 79.69 1002 PRO A C 1
ATOM 7661 O O . PRO A 1 1002 ? -5.178 -27.548 28.403 1.00 79.69 1002 PRO A O 1
ATOM 7664 N N . GLN A 1 1003 ? -5.707 -27.346 26.231 1.00 80.88 1003 GLN A N 1
ATOM 7665 C CA . GLN A 1 1003 ? -7.144 -27.567 26.326 1.00 80.88 1003 GLN A CA 1
ATOM 7666 C C . GLN A 1 1003 ? -7.586 -28.444 25.148 1.00 80.88 1003 GLN A C 1
ATOM 7668 O O . GLN A 1 1003 ? -7.338 -28.134 23.980 1.00 80.88 1003 GLN A O 1
ATOM 7673 N N . ARG A 1 1004 ? -8.256 -29.558 25.456 1.00 77.31 1004 ARG A N 1
ATOM 7674 C CA . ARG A 1 1004 ? -8.755 -30.504 24.450 1.00 77.31 1004 ARG A CA 1
ATOM 7675 C C . ARG A 1 1004 ? -10.105 -30.043 23.909 1.00 77.31 1004 ARG A C 1
ATOM 7677 O O . ARG A 1 1004 ? -11.035 -29.824 24.685 1.00 77.31 1004 ARG A O 1
ATOM 7684 N N . ILE A 1 1005 ? -10.234 -29.970 22.588 1.00 84.12 1005 ILE A N 1
ATOM 7685 C CA . ILE A 1 1005 ? -11.512 -29.700 21.919 1.00 84.12 1005 ILE A CA 1
ATOM 7686 C C . ILE A 1 1005 ? -12.276 -31.024 21.813 1.00 84.12 1005 ILE A C 1
ATOM 7688 O O . ILE A 1 1005 ? -11.795 -31.971 21.193 1.00 84.12 1005 ILE A O 1
ATOM 7692 N N . THR A 1 1006 ? -13.443 -31.102 22.458 1.00 84.00 1006 THR A N 1
ATOM 7693 C CA . THR A 1 1006 ? -14.261 -32.324 22.528 1.00 84.00 1006 THR A CA 1
ATOM 7694 C C . THR A 1 1006 ? -15.649 -32.059 21.959 1.00 84.00 1006 THR A C 1
ATOM 7696 O O . THR A 1 1006 ? -16.360 -31.172 22.432 1.00 84.00 1006 THR A O 1
ATOM 7699 N N . LEU A 1 1007 ? -16.063 -32.851 20.975 1.00 85.00 1007 LEU A N 1
ATOM 7700 C CA . LEU A 1 1007 ? -17.417 -32.816 20.424 1.00 85.00 1007 LEU A CA 1
ATOM 7701 C C . LEU A 1 1007 ? -18.311 -33.848 21.100 1.00 85.00 1007 LEU A C 1
ATOM 7703 O O . LEU A 1 1007 ? -17.831 -34.854 21.617 1.00 85.00 1007 LEU A O 1
ATOM 7707 N N . ALA A 1 1008 ? -19.621 -33.612 21.077 1.00 84.56 1008 ALA A N 1
ATOM 7708 C CA . ALA A 1 1008 ? -20.595 -34.603 21.516 1.00 84.56 1008 ALA A CA 1
ATOM 7709 C C . ALA A 1 1008 ? -20.491 -35.881 20.664 1.00 84.56 1008 ALA A C 1
ATOM 7711 O O . ALA A 1 1008 ? -20.403 -35.807 19.439 1.00 84.56 1008 ALA A O 1
ATOM 7712 N N . ALA A 1 1009 ? -20.527 -37.043 21.322 1.00 78.44 1009 ALA A N 1
ATOM 7713 C CA . ALA A 1 1009 ? -20.439 -38.342 20.658 1.00 78.44 1009 ALA A CA 1
ATOM 7714 C C . ALA A 1 1009 ? -21.547 -38.509 19.604 1.00 78.44 1009 ALA A C 1
ATOM 7716 O O . ALA A 1 1009 ? -22.722 -38.247 19.883 1.00 78.44 1009 ALA A O 1
ATOM 7717 N N . THR A 1 1010 ? -21.190 -38.977 18.407 1.00 71.25 1010 THR A N 1
ATOM 7718 C CA . THR A 1 1010 ? -22.149 -39.138 17.297 1.00 71.25 1010 THR A CA 1
ATOM 7719 C C . THR A 1 1010 ? -23.039 -40.370 17.473 1.00 71.25 1010 THR A C 1
ATOM 7721 O O . THR A 1 1010 ? -24.178 -40.392 17.002 1.00 71.25 1010 THR A O 1
ATOM 7724 N N . ALA A 1 1011 ? -22.562 -41.371 18.217 1.00 70.06 1011 ALA A N 1
ATOM 7725 C CA . ALA A 1 1011 ? -23.318 -42.544 18.631 1.00 70.06 1011 ALA A CA 1
ATOM 7726 C C . ALA A 1 1011 ? -23.143 -42.847 20.136 1.00 70.06 1011 ALA A C 1
ATOM 7728 O O . ALA A 1 1011 ? -22.030 -42.786 20.659 1.00 70.06 1011 ALA A O 1
ATOM 7729 N N . PRO A 1 1012 ? -24.198 -43.309 20.842 1.00 68.25 1012 PRO A N 1
ATOM 7730 C CA . PRO A 1 1012 ? -24.134 -43.663 22.269 1.00 68.25 1012 PRO A CA 1
ATOM 7731 C C . PRO A 1 1012 ? -23.295 -44.922 22.577 1.00 68.25 1012 PRO A C 1
ATOM 7733 O O . PRO A 1 1012 ? -23.261 -45.377 23.718 1.00 68.25 1012 PRO A O 1
ATOM 7736 N N . THR A 1 1013 ? -22.661 -45.519 21.565 1.00 71.25 1013 THR A N 1
ATOM 7737 C CA . THR A 1 1013 ? -21.723 -46.645 21.680 1.00 71.25 1013 THR A CA 1
ATOM 7738 C C . THR A 1 1013 ? -20.253 -46.219 21.642 1.00 71.25 1013 THR A C 1
ATOM 7740 O O . THR A 1 1013 ? -19.384 -47.075 21.789 1.00 71.25 1013 THR A O 1
ATOM 7743 N N . GLU A 1 1014 ? -19.956 -44.936 21.413 1.00 76.88 1014 GLU A N 1
ATOM 7744 C CA . GLU A 1 1014 ? -18.589 -44.411 21.479 1.00 76.88 1014 GLU A CA 1
ATOM 7745 C C . GLU A 1 1014 ? -18.055 -44.461 22.926 1.00 76.88 1014 GLU A C 1
ATOM 7747 O O . GLU A 1 1014 ? -18.795 -44.160 23.869 1.00 76.88 1014 GLU A O 1
ATOM 7752 N N . PRO A 1 1015 ? -16.787 -44.859 23.142 1.00 76.50 1015 PRO A N 1
ATOM 7753 C CA . PRO A 1 1015 ? -16.196 -44.889 24.474 1.00 76.50 1015 PRO A CA 1
ATOM 7754 C C . PRO A 1 1015 ? -15.978 -43.466 25.004 1.00 76.50 1015 PRO A C 1
ATOM 7756 O O . PRO A 1 1015 ? -15.479 -42.598 24.294 1.00 76.50 1015 PRO A O 1
ATOM 7759 N N . ALA A 1 1016 ? -16.308 -43.233 26.276 1.00 80.56 1016 ALA A N 1
ATOM 7760 C CA . ALA A 1 1016 ? -16.061 -41.944 26.916 1.00 80.56 1016 ALA A CA 1
ATOM 7761 C C . ALA A 1 1016 ? -14.554 -41.670 27.077 1.00 80.56 1016 ALA A C 1
ATOM 7763 O O . ALA A 1 1016 ? -13.787 -42.546 27.483 1.00 80.56 1016 ALA A O 1
ATOM 7764 N N . LEU A 1 1017 ? -14.143 -40.431 26.809 1.00 83.94 1017 LEU A N 1
ATOM 7765 C CA . LEU A 1 1017 ? -12.767 -39.966 26.948 1.00 83.94 1017 LEU A CA 1
ATOM 7766 C C . LEU A 1 1017 ? -12.451 -39.717 28.424 1.00 83.94 1017 LEU A C 1
ATOM 7768 O O . LEU A 1 1017 ? -13.159 -38.967 29.098 1.00 83.94 1017 LEU A O 1
ATOM 7772 N N . SER A 1 1018 ? -11.375 -40.321 28.929 1.00 84.12 1018 SER A N 1
ATOM 7773 C CA . SER A 1 1018 ? -10.847 -40.036 30.267 1.00 84.12 1018 SER A CA 1
ATOM 7774 C C . SER A 1 1018 ? -9.915 -38.828 30.264 1.00 84.12 1018 SER A C 1
ATOM 7776 O O . SER A 1 1018 ? -9.066 -38.704 29.378 1.00 84.12 1018 SER A O 1
ATOM 7778 N N . PHE A 1 1019 ? -9.989 -38.007 31.308 1.00 85.38 1019 PHE A N 1
ATOM 7779 C CA . PHE A 1 1019 ? -9.061 -36.902 31.549 1.00 85.38 1019 PHE A CA 1
ATOM 7780 C C . PHE A 1 1019 ? -8.775 -36.738 33.048 1.00 85.38 1019 PHE A C 1
ATOM 7782 O O . PHE A 1 1019 ? -9.610 -37.073 33.891 1.00 85.38 1019 PHE A O 1
ATOM 7789 N N . ASN A 1 1020 ? -7.586 -36.238 33.384 1.00 86.44 1020 ASN A N 1
ATOM 7790 C CA . ASN A 1 1020 ? -7.246 -35.855 34.754 1.00 86.44 1020 ASN A CA 1
ATOM 7791 C C . ASN A 1 1020 ? -7.856 -34.482 35.066 1.00 86.44 1020 ASN A C 1
ATOM 7793 O O . ASN A 1 1020 ? -8.055 -33.658 34.173 1.00 86.44 1020 ASN A O 1
ATOM 7797 N N . SER A 1 1021 ? -8.225 -34.250 36.323 1.00 87.56 1021 SER A N 1
ATOM 7798 C CA . SER A 1 1021 ? -8.987 -33.057 36.692 1.00 87.56 1021 SER A CA 1
ATOM 7799 C C . SER A 1 1021 ? -8.894 -32.704 38.170 1.00 87.56 1021 SER A C 1
ATOM 7801 O O . SER A 1 1021 ? -8.837 -33.584 39.032 1.00 87.56 1021 SER A O 1
ATOM 7803 N N . TYR A 1 1022 ? -8.978 -31.414 38.469 1.00 89.81 1022 TYR A N 1
ATOM 7804 C CA . TYR A 1 1022 ? -9.288 -30.929 39.804 1.00 89.81 1022 TYR A CA 1
ATOM 7805 C C . TYR A 1 1022 ? -10.804 -30.847 39.978 1.00 89.81 1022 TYR A C 1
ATOM 7807 O O . TYR A 1 1022 ? -11.481 -30.054 39.327 1.00 89.81 1022 TYR A O 1
ATOM 7815 N N . THR A 1 1023 ? -11.341 -31.676 40.872 1.00 90.19 1023 THR A N 1
ATOM 7816 C CA . THR A 1 1023 ? -12.762 -31.674 41.231 1.00 90.19 1023 THR A CA 1
ATOM 7817 C C . THR A 1 1023 ? -12.945 -30.889 42.525 1.00 90.19 1023 THR A C 1
ATOM 7819 O O . THR A 1 1023 ? -12.580 -31.348 43.609 1.00 90.19 1023 THR A O 1
ATOM 7822 N N . THR A 1 1024 ? -13.498 -29.684 42.398 1.00 90.12 1024 THR A N 1
ATOM 7823 C CA . THR A 1 1024 ? -13.886 -28.811 43.509 1.00 90.12 1024 THR A CA 1
ATOM 7824 C C . THR A 1 1024 ? -15.358 -29.018 43.851 1.00 90.12 1024 THR A C 1
ATOM 7826 O O . THR A 1 1024 ? -16.222 -29.009 42.980 1.00 90.12 1024 THR A O 1
ATOM 7829 N N . THR A 1 1025 ? -15.660 -29.137 45.138 1.00 89.94 1025 THR A N 1
ATOM 7830 C CA . THR A 1 1025 ? -17.018 -29.203 45.681 1.00 89.94 1025 THR A CA 1
ATOM 7831 C C . THR A 1 1025 ? -17.208 -28.029 46.631 1.00 89.94 1025 THR A C 1
ATOM 7833 O O . THR A 1 1025 ? -16.523 -27.946 47.651 1.00 89.94 1025 THR A O 1
ATOM 7836 N N . VAL A 1 1026 ? -18.111 -27.110 46.292 1.00 89.50 1026 VAL A N 1
ATOM 7837 C CA . VAL A 1 1026 ? -18.476 -25.939 47.104 1.00 89.50 1026 VAL A CA 1
ATOM 7838 C C . VAL A 1 1026 ? -19.776 -26.231 47.841 1.00 89.50 1026 VAL A C 1
ATOM 7840 O O . VAL A 1 1026 ? -20.723 -26.727 47.232 1.00 89.50 1026 VAL A O 1
ATOM 7843 N N . GLN A 1 1027 ? -19.846 -25.893 49.128 1.00 87.25 1027 GLN A N 1
ATOM 7844 C CA . GLN A 1 1027 ? -21.046 -26.044 49.945 1.00 87.25 1027 GLN A CA 1
ATOM 7845 C C . GLN A 1 1027 ? -21.516 -24.691 50.491 1.00 87.25 1027 GLN A C 1
ATOM 7847 O O . GLN A 1 1027 ? -20.739 -23.919 51.058 1.00 87.25 1027 GLN A O 1
ATOM 7852 N N . VAL A 1 1028 ? -22.816 -24.421 50.347 1.00 84.94 1028 VAL A N 1
ATOM 7853 C CA . VAL A 1 1028 ? -23.472 -23.222 50.881 1.00 84.94 1028 VAL A CA 1
ATOM 7854 C C . VAL A 1 1028 ? -24.254 -23.588 52.127 1.00 84.94 1028 VAL A C 1
ATOM 7856 O O . VAL A 1 1028 ? -25.140 -24.446 52.097 1.00 84.94 1028 VAL A O 1
ATOM 7859 N N . VAL A 1 1029 ? -23.935 -22.915 53.228 1.00 78.44 1029 VAL A N 1
ATOM 7860 C CA . VAL A 1 1029 ? -24.510 -23.186 54.543 1.00 78.44 1029 VAL A CA 1
ATOM 7861 C C . VAL A 1 1029 ? -25.133 -21.904 55.082 1.00 78.44 1029 VAL A C 1
ATOM 7863 O O . VAL A 1 1029 ? -24.467 -20.876 55.172 1.00 78.44 1029 VAL A O 1
ATOM 7866 N N . GLY A 1 1030 ? -26.417 -21.969 55.432 1.00 66.12 1030 GLY A N 1
ATOM 7867 C CA . GLY A 1 1030 ? -27.158 -20.835 55.969 1.00 66.12 1030 GLY A CA 1
ATOM 7868 C C . GLY A 1 1030 ? -26.725 -20.469 57.389 1.00 66.12 1030 GLY A C 1
ATOM 7869 O O . GLY A 1 1030 ? -26.023 -21.216 58.077 1.00 66.12 1030 GLY A O 1
ATOM 7870 N N . THR A 1 1031 ? -27.209 -19.328 57.882 1.00 65.38 1031 THR A N 1
ATOM 7871 C CA . THR A 1 1031 ? -26.986 -18.886 59.274 1.00 65.38 1031 THR A CA 1
ATOM 7872 C C . THR A 1 1031 ? -27.565 -19.849 60.325 1.00 65.38 1031 THR A C 1
ATOM 7874 O O . THR A 1 1031 ? -27.148 -19.833 61.484 1.00 65.38 1031 THR A O 1
ATOM 7877 N N . ASP A 1 1032 ? -28.478 -20.732 59.916 1.00 66.75 1032 ASP A N 1
ATOM 7878 C CA . ASP A 1 1032 ? -29.063 -21.837 60.682 1.00 66.75 1032 ASP A CA 1
ATOM 7879 C C . ASP A 1 1032 ? -28.232 -23.140 60.652 1.00 66.75 1032 ASP A C 1
ATOM 7881 O O . ASP A 1 1032 ? -28.580 -24.109 61.329 1.00 66.75 1032 ASP A O 1
ATOM 7885 N N . LYS A 1 1033 ? -27.114 -23.150 59.914 1.00 68.50 1033 LYS A N 1
ATOM 7886 C CA . LYS A 1 1033 ? -26.249 -24.304 59.616 1.00 68.50 1033 LYS A CA 1
ATOM 7887 C C . LYS A 1 1033 ? -26.869 -25.385 58.722 1.00 68.50 1033 LYS A C 1
ATOM 7889 O O . LYS A 1 1033 ? -26.336 -26.495 58.671 1.00 68.50 1033 LYS A O 1
ATOM 7894 N N . MET A 1 1034 ? -27.946 -25.082 58.002 1.00 71.81 1034 MET A N 1
ATOM 7895 C CA . MET A 1 1034 ? -28.539 -26.000 57.026 1.00 71.81 1034 MET A CA 1
ATOM 7896 C C . MET A 1 1034 ? -27.975 -25.755 55.615 1.00 71.81 1034 MET A C 1
ATOM 7898 O O . MET A 1 1034 ? -27.584 -24.627 55.304 1.00 71.81 1034 MET A O 1
ATOM 7902 N N . PRO A 1 1035 ? -27.928 -26.776 54.735 1.00 78.00 1035 PRO A N 1
ATOM 7903 C CA . PRO A 1 1035 ? -27.544 -26.573 53.342 1.00 78.00 1035 PRO A CA 1
ATOM 7904 C C . PRO A 1 1035 ? -28.578 -25.712 52.612 1.00 78.00 1035 PRO A C 1
ATOM 7906 O O . PRO A 1 1035 ? -29.776 -26.003 52.660 1.00 78.00 1035 PRO A O 1
ATOM 7909 N N . VAL A 1 1036 ? -28.125 -24.670 51.913 1.00 79.50 1036 VAL A N 1
ATOM 7910 C CA . VAL A 1 1036 ? -29.021 -23.772 51.171 1.00 79.50 1036 VAL A CA 1
ATOM 7911 C C . VAL A 1 1036 ? -29.170 -24.280 49.743 1.00 79.50 1036 VAL A C 1
ATOM 7913 O O . VAL A 1 1036 ? -28.281 -24.112 48.910 1.00 79.50 1036 VAL A O 1
ATOM 7916 N N . ARG A 1 1037 ? -30.302 -24.930 49.472 1.00 82.69 1037 ARG A N 1
ATOM 7917 C CA . ARG A 1 1037 ? -30.719 -25.378 48.136 1.00 82.69 1037 ARG A CA 1
ATOM 7918 C C . ARG A 1 1037 ? -31.058 -24.184 47.228 1.00 82.69 1037 ARG A C 1
ATOM 7920 O O . ARG A 1 1037 ? -31.632 -23.209 47.704 1.00 82.69 1037 ARG A O 1
ATOM 7927 N N . ASP A 1 1038 ? -30.801 -24.321 45.922 1.00 81.44 1038 ASP A N 1
ATOM 7928 C CA . ASP A 1 1038 ? -31.121 -23.335 44.873 1.00 81.44 1038 ASP A CA 1
ATOM 7929 C C . ASP A 1 1038 ? -30.483 -21.940 45.100 1.00 81.44 1038 ASP A C 1
ATOM 7931 O O . ASP A 1 1038 ? -30.927 -20.948 44.518 1.00 81.44 1038 ASP A O 1
ATOM 7935 N N . ALA A 1 1039 ? -29.427 -21.867 45.920 1.00 83.88 1039 ALA A N 1
ATOM 7936 C CA . ALA A 1 1039 ? -28.667 -20.654 46.207 1.00 83.88 1039 ALA A CA 1
ATOM 7937 C C . ALA A 1 1039 ? -27.809 -20.254 45.002 1.00 83.88 1039 ALA A C 1
ATOM 7939 O O . ALA A 1 1039 ? -27.083 -21.087 44.454 1.00 83.88 1039 ALA A O 1
ATOM 7940 N N . SER A 1 1040 ? -27.874 -18.980 44.618 1.00 86.69 1040 SER A N 1
ATOM 7941 C CA . SER A 1 1040 ? -27.093 -18.419 43.518 1.00 86.69 1040 SER A CA 1
ATOM 7942 C C . SER A 1 1040 ? -25.635 -18.222 43.944 1.00 86.69 1040 SER A C 1
ATOM 7944 O O . SER A 1 1040 ? -25.335 -17.376 44.788 1.00 86.69 1040 SER A O 1
ATOM 7946 N N . LEU A 1 1041 ? -24.724 -18.989 43.350 1.00 89.12 1041 LEU A N 1
ATOM 7947 C CA . LEU A 1 1041 ? -23.282 -18.804 43.468 1.00 89.12 1041 LEU A CA 1
ATOM 7948 C C . LEU A 1 1041 ? -22.735 -18.134 42.218 1.00 89.12 1041 LEU A C 1
ATOM 7950 O O . LEU A 1 1041 ? -22.911 -18.651 41.119 1.00 89.12 1041 LEU A O 1
ATOM 7954 N N . ALA A 1 1042 ? -22.035 -17.024 42.408 1.00 88.38 1042 ALA A N 1
ATOM 7955 C CA . ALA A 1 1042 ? -21.184 -16.412 41.406 1.00 88.38 1042 ALA A CA 1
ATOM 7956 C C . ALA A 1 1042 ? -19.791 -17.052 41.509 1.00 88.38 1042 ALA A C 1
ATOM 7958 O O . ALA A 1 1042 ? -19.152 -17.018 42.563 1.00 88.38 1042 ALA A O 1
ATOM 7959 N N . ILE A 1 1043 ? -19.346 -17.686 40.424 1.00 91.62 1043 ILE A N 1
ATOM 7960 C CA . ILE A 1 1043 ? -18.049 -18.363 40.325 1.00 91.62 1043 ILE A CA 1
ATOM 7961 C C . ILE A 1 1043 ? -17.233 -17.672 39.234 1.00 91.62 1043 ILE A C 1
ATOM 7963 O O . ILE A 1 1043 ? -17.678 -17.585 38.092 1.00 91.62 1043 ILE A O 1
ATOM 7967 N N . SER A 1 1044 ? -16.042 -17.189 39.576 1.00 87.31 1044 SER A N 1
ATOM 7968 C CA . SER A 1 1044 ? -15.123 -16.509 38.659 1.00 87.31 1044 SER A CA 1
ATOM 7969 C C . SER A 1 1044 ? -13.708 -17.081 38.731 1.00 87.31 1044 SER A C 1
ATOM 7971 O O . SER A 1 1044 ? -13.311 -17.742 39.697 1.00 87.31 1044 SER A O 1
ATOM 7973 N N . ALA A 1 1045 ? -12.937 -16.810 37.684 1.00 84.81 1045 ALA A N 1
ATOM 7974 C CA . ALA A 1 1045 ? -11.521 -17.130 37.576 1.00 84.81 1045 ALA A CA 1
ATOM 7975 C C . ALA A 1 1045 ? -10.767 -15.893 37.069 1.00 84.81 1045 ALA A C 1
ATOM 7977 O O . ALA A 1 1045 ? -11.324 -15.082 36.339 1.00 84.81 1045 ALA A O 1
ATOM 7978 N N . GLU A 1 1046 ? -9.489 -15.740 37.414 1.00 73.00 1046 GLU A N 1
ATOM 7979 C CA . GLU A 1 1046 ? -8.684 -14.605 36.915 1.00 73.00 1046 GLU A CA 1
ATOM 7980 C C . GLU A 1 1046 ? -8.493 -14.616 35.388 1.00 73.00 1046 GLU A C 1
ATOM 7982 O O . GLU A 1 1046 ? -8.130 -13.594 34.818 1.00 73.00 1046 GLU A O 1
ATOM 7987 N N . THR A 1 1047 ? -8.681 -15.772 34.745 1.00 68.56 1047 THR A N 1
ATOM 7988 C CA . THR A 1 1047 ? -8.466 -15.999 33.310 1.00 68.56 1047 THR A CA 1
ATOM 7989 C C . THR A 1 1047 ? -9.434 -17.049 32.779 1.00 68.56 1047 THR A C 1
ATOM 7991 O O . THR A 1 1047 ? -9.825 -17.942 33.533 1.00 68.56 1047 THR A O 1
ATOM 7994 N N . SER A 1 1048 ? -9.734 -16.984 31.484 1.00 78.50 1048 SER A N 1
ATOM 7995 C CA . SER A 1 1048 ? -10.577 -17.899 30.713 1.00 78.50 1048 SER A CA 1
ATOM 7996 C C . SER A 1 1048 ? -10.205 -19.364 30.968 1.00 78.50 1048 SER A C 1
ATOM 7998 O O . SER A 1 1048 ? -9.154 -19.853 30.545 1.00 78.50 1048 SER A O 1
ATOM 8000 N N . THR A 1 1049 ? -11.049 -20.050 31.740 1.00 84.56 1049 THR A N 1
ATOM 8001 C CA . THR A 1 1049 ? -10.796 -21.394 32.273 1.00 84.56 1049 THR A CA 1
ATOM 8002 C C . THR A 1 1049 ? -12.001 -22.295 32.012 1.00 84.56 1049 THR A C 1
ATOM 8004 O O . THR A 1 1049 ? -13.067 -22.051 32.584 1.00 84.56 1049 THR A O 1
ATOM 8007 N N . PRO A 1 1050 ? -11.866 -23.346 31.186 1.00 88.56 1050 PRO A N 1
ATOM 8008 C CA . PRO A 1 1050 ? -12.933 -24.307 30.963 1.00 88.56 1050 PRO A CA 1
ATOM 8009 C C . PRO A 1 1050 ? -13.113 -25.204 32.191 1.00 88.56 1050 PRO A C 1
ATOM 8011 O O . PRO A 1 1050 ? -12.166 -25.830 32.673 1.00 88.56 1050 PRO A O 1
ATOM 8014 N N . ALA A 1 1051 ? -14.342 -25.295 32.684 1.00 90.94 1051 ALA A N 1
ATOM 8015 C CA . ALA A 1 1051 ? -14.709 -26.164 33.791 1.00 90.94 1051 ALA A CA 1
ATOM 8016 C C . ALA A 1 1051 ? -16.123 -26.721 33.607 1.00 90.94 1051 ALA A C 1
ATOM 8018 O O . ALA A 1 1051 ? -17.037 -26.017 33.179 1.00 90.94 1051 ALA A O 1
ATOM 8019 N N . TYR A 1 1052 ? -16.332 -27.980 33.984 1.00 90.44 1052 TYR A N 1
ATOM 8020 C CA . TYR A 1 1052 ? -17.669 -28.566 34.020 1.00 90.44 1052 TYR A CA 1
ATOM 8021 C C . TYR A 1 1052 ? -18.317 -28.255 35.367 1.00 90.44 1052 TYR A C 1
ATOM 8023 O O . TYR A 1 1052 ? -17.824 -28.701 36.403 1.00 90.44 1052 TYR A O 1
ATOM 8031 N N . ILE A 1 1053 ? -19.424 -27.513 35.369 1.00 90.62 1053 ILE A N 1
ATOM 8032 C CA . ILE A 1 1053 ? -20.168 -27.168 36.582 1.00 90.62 1053 ILE A CA 1
ATOM 8033 C C . ILE A 1 1053 ? -21.506 -27.890 36.561 1.00 90.62 1053 ILE A C 1
ATOM 8035 O O . ILE A 1 1053 ? -22.305 -27.721 35.641 1.00 90.62 1053 ILE A O 1
ATOM 8039 N N . ASN A 1 1054 ? -21.727 -28.750 37.557 1.00 85.56 1054 ASN A N 1
ATOM 8040 C CA . ASN A 1 1054 ? -22.896 -29.633 37.649 1.00 85.56 1054 ASN A CA 1
ATOM 8041 C C . ASN A 1 1054 ? -23.184 -30.420 36.341 1.00 85.56 1054 ASN A C 1
ATOM 8043 O O . ASN A 1 1054 ? -24.333 -30.727 36.026 1.00 85.56 1054 ASN A O 1
ATOM 8047 N N . GLY A 1 1055 ? -22.131 -30.761 35.585 1.00 83.25 1055 GLY A N 1
ATOM 8048 C CA . GLY A 1 1055 ? -22.200 -31.546 34.346 1.00 83.25 1055 GLY A CA 1
ATOM 8049 C C . GLY A 1 1055 ? -22.395 -30.752 33.048 1.00 83.25 1055 GLY A C 1
ATOM 8050 O O . GLY A 1 1055 ? -22.431 -31.371 31.987 1.00 83.25 1055 GLY A O 1
ATOM 8051 N N . LEU A 1 1056 ? -22.502 -29.421 33.093 1.00 89.06 1056 LEU A N 1
ATOM 8052 C CA . LEU A 1 1056 ? -22.473 -28.553 31.906 1.00 89.06 1056 LEU A CA 1
ATOM 8053 C C . LEU A 1 1056 ? -21.101 -27.889 31.776 1.00 89.06 1056 LEU A C 1
ATOM 8055 O O . LEU A 1 1056 ? -20.493 -27.538 32.784 1.00 89.06 1056 LEU A O 1
ATOM 8059 N N . TYR A 1 1057 ? -20.613 -27.714 30.552 1.00 90.94 1057 TYR A N 1
ATOM 8060 C CA . TYR A 1 1057 ? -19.363 -27.006 30.285 1.00 90.94 1057 TYR A CA 1
ATOM 8061 C C . TYR A 1 1057 ? -19.558 -25.497 30.440 1.00 90.94 1057 TYR A C 1
ATOM 8063 O O . TYR A 1 1057 ? -20.495 -24.935 29.877 1.00 90.94 1057 TYR A O 1
ATOM 8071 N N . TYR A 1 1058 ? -18.656 -24.837 31.159 1.00 90.38 1058 TYR A N 1
ATOM 8072 C CA . TYR A 1 1058 ? -18.591 -23.386 31.287 1.00 90.38 1058 TYR A CA 1
ATOM 8073 C C . TYR A 1 1058 ? -17.170 -22.895 31.033 1.00 90.38 1058 TYR A C 1
ATOM 8075 O O . TYR A 1 1058 ? -16.202 -23.521 31.460 1.00 90.38 1058 TYR A O 1
ATOM 8083 N N . VAL A 1 1059 ? -17.054 -21.723 30.415 1.00 89.31 1059 VAL A N 1
ATOM 8084 C CA . VAL A 1 1059 ? -15.816 -20.939 30.400 1.00 89.31 1059 VAL A CA 1
ATOM 8085 C C . VAL A 1 1059 ? -15.921 -19.893 31.508 1.00 89.31 1059 VAL A C 1
ATOM 8087 O O . VAL A 1 1059 ? -16.770 -19.005 31.452 1.00 89.31 1059 VAL A O 1
ATOM 8090 N N . LEU A 1 1060 ? -15.101 -20.041 32.549 1.00 88.38 1060 LEU A N 1
ATOM 8091 C CA . LEU A 1 1060 ? -15.014 -19.119 33.682 1.00 88.38 1060 LEU A CA 1
ATOM 8092 C C . LEU A 1 1060 ? -14.019 -17.998 33.380 1.00 88.38 1060 LEU A C 1
ATOM 8094 O O . LEU A 1 1060 ? -12.931 -18.272 32.886 1.00 88.38 1060 LEU A O 1
ATOM 8098 N N . GLY A 1 1061 ? -14.346 -16.761 33.745 1.00 82.75 1061 GLY A N 1
ATOM 8099 C CA . GLY A 1 1061 ? -13.452 -15.609 33.604 1.00 82.75 1061 GLY A CA 1
ATOM 8100 C C . GLY A 1 1061 ? -13.673 -14.577 34.708 1.00 82.75 1061 GLY A C 1
ATOM 8101 O O . GLY A 1 1061 ? -14.290 -14.880 35.734 1.00 82.75 1061 GLY A O 1
ATOM 8102 N N . GLY A 1 1062 ? -13.167 -13.357 34.496 1.00 76.06 1062 GLY A N 1
ATOM 8103 C CA . GLY A 1 1062 ? -13.264 -12.269 35.477 1.00 76.06 1062 GLY A CA 1
ATOM 8104 C C . GLY A 1 1062 ? -14.704 -11.822 35.753 1.00 76.06 1062 GLY A C 1
ATOM 8105 O O . GLY A 1 1062 ? -15.019 -11.409 36.868 1.00 76.06 1062 GLY A O 1
ATOM 8106 N N . THR A 1 1063 ? -15.598 -11.962 34.770 1.00 80.81 1063 THR A N 1
ATOM 8107 C CA . THR A 1 1063 ? -17.050 -11.875 34.973 1.00 80.81 1063 THR A CA 1
ATOM 8108 C C . THR A 1 1063 ? -17.558 -13.191 35.577 1.00 80.81 1063 THR A C 1
ATOM 8110 O O . THR A 1 1063 ? -17.403 -14.234 34.937 1.00 80.81 1063 THR A O 1
ATOM 8113 N N . PRO A 1 1064 ? -18.172 -13.185 36.777 1.00 84.69 1064 PRO A N 1
ATOM 8114 C CA . PRO A 1 1064 ? -18.640 -14.417 37.400 1.00 84.69 1064 PRO A CA 1
ATOM 8115 C C . PRO A 1 1064 ? -19.793 -15.074 36.638 1.00 84.69 1064 PRO A C 1
ATOM 8117 O O . PRO A 1 1064 ? -20.735 -14.411 36.204 1.00 84.69 1064 PRO A O 1
ATOM 8120 N N . VAL A 1 1065 ? -19.758 -16.402 36.555 1.00 86.75 1065 VAL A N 1
ATOM 8121 C CA . VAL A 1 1065 ? -20.879 -17.225 36.099 1.00 86.75 1065 VAL A CA 1
ATOM 8122 C C . VAL A 1 1065 ? -21.775 -17.539 37.293 1.00 86.75 1065 VAL A C 1
ATOM 8124 O O . VAL A 1 1065 ? -21.310 -18.095 38.290 1.00 86.75 1065 VAL A O 1
ATOM 8127 N N . THR A 1 1066 ? -23.067 -17.222 37.187 1.00 89.19 1066 THR A N 1
ATOM 8128 C CA . THR A 1 1066 ? -24.052 -17.568 38.220 1.00 89.19 1066 THR A CA 1
ATOM 8129 C C . THR A 1 1066 ? -24.598 -18.977 38.005 1.00 89.19 1066 THR A C 1
ATOM 8131 O O . THR A 1 1066 ? -25.274 -19.250 37.014 1.00 89.19 1066 THR A O 1
ATOM 8134 N N . VAL A 1 1067 ? -24.366 -19.862 38.971 1.00 89.56 1067 VAL A N 1
ATOM 8135 C CA . VAL A 1 1067 ? -24.907 -21.229 39.022 1.00 89.56 1067 VAL A CA 1
ATOM 8136 C C . VAL A 1 1067 ? -25.699 -21.445 40.307 1.00 89.56 1067 VAL A C 1
ATOM 8138 O O . VAL A 1 1067 ? -25.512 -20.731 41.289 1.00 89.56 1067 VAL A O 1
ATOM 8141 N N . LYS A 1 1068 ? -26.596 -22.434 40.323 1.00 88.12 1068 LYS A N 1
ATOM 8142 C CA . LYS A 1 1068 ? -27.372 -22.777 41.522 1.00 88.12 1068 LYS A CA 1
ATOM 8143 C C . LYS A 1 1068 ? -26.821 -24.003 42.228 1.00 88.12 1068 LYS A C 1
ATOM 8145 O O . LYS A 1 1068 ? -26.422 -24.969 41.576 1.00 88.12 1068 LYS A O 1
ATOM 8150 N N . THR A 1 1069 ? -26.864 -23.975 43.557 1.00 87.69 1069 THR A N 1
ATOM 8151 C CA . THR A 1 1069 ? -26.660 -25.177 44.365 1.00 87.69 1069 THR A CA 1
ATOM 8152 C C . THR A 1 1069 ? -27.738 -26.221 44.098 1.00 87.69 1069 THR A C 1
ATOM 8154 O O . THR A 1 1069 ? -28.912 -25.908 43.883 1.00 87.69 1069 THR A O 1
ATOM 8157 N N . ASP A 1 1070 ? -27.332 -27.484 44.149 1.00 83.50 1070 ASP A N 1
ATOM 8158 C CA . ASP A 1 1070 ? -28.214 -28.633 44.023 1.00 83.50 1070 ASP A CA 1
ATOM 8159 C C . ASP A 1 1070 ? -29.154 -28.802 45.240 1.00 83.50 1070 ASP A C 1
ATOM 8161 O O . ASP A 1 1070 ? -29.213 -27.989 46.171 1.00 83.50 1070 ASP A O 1
ATOM 8165 N N . ALA A 1 1071 ? -29.900 -29.909 45.263 1.00 77.56 1071 ALA A N 1
ATOM 8166 C CA . ALA A 1 1071 ? -30.794 -30.236 46.372 1.00 77.56 1071 ALA A CA 1
ATOM 8167 C C . ALA A 1 1071 ? -30.079 -30.430 47.728 1.00 77.56 1071 ALA A C 1
ATOM 8169 O O . ALA A 1 1071 ? -30.751 -30.392 48.758 1.00 77.56 1071 ALA A O 1
ATOM 8170 N N . MET A 1 1072 ? -28.756 -30.636 47.735 1.00 80.25 1072 MET A N 1
ATOM 8171 C CA . MET A 1 1072 ? -27.898 -30.794 48.915 1.00 80.25 1072 MET A CA 1
ATOM 8172 C C . MET A 1 1072 ? -27.141 -29.499 49.273 1.00 80.25 1072 MET A C 1
ATOM 8174 O O . MET A 1 1072 ? -26.258 -29.531 50.129 1.00 80.25 1072 MET A O 1
ATOM 8178 N N . GLY A 1 1073 ? -27.452 -28.363 48.637 1.00 82.75 1073 GLY A N 1
ATOM 8179 C CA . GLY A 1 1073 ? -26.762 -27.089 48.872 1.00 82.75 1073 GLY A CA 1
ATOM 8180 C C . GLY A 1 1073 ? -25.327 -27.056 48.335 1.00 82.75 1073 GLY A C 1
ATOM 8181 O O . GLY A 1 1073 ? -24.482 -26.351 48.888 1.00 82.75 1073 GLY A O 1
ATOM 8182 N N . THR A 1 1074 ? -25.044 -27.842 47.293 1.00 88.38 1074 THR A N 1
ATOM 8183 C CA . THR A 1 1074 ? -23.696 -28.111 46.778 1.00 88.38 1074 THR A CA 1
ATOM 8184 C C . THR A 1 1074 ? -23.554 -27.700 45.307 1.00 88.38 1074 THR A C 1
ATOM 8186 O O . THR A 1 1074 ? -24.514 -27.770 44.541 1.00 88.38 1074 THR A O 1
ATOM 8189 N N . VAL A 1 1075 ? -22.355 -27.281 44.896 1.00 91.19 1075 VAL A N 1
ATOM 8190 C CA . VAL A 1 1075 ? -21.954 -27.133 43.485 1.00 91.19 1075 VAL A CA 1
ATOM 8191 C C . VAL A 1 1075 ? -20.652 -27.893 43.256 1.00 91.19 1075 VAL A C 1
ATOM 8193 O O . VAL A 1 1075 ? -19.709 -27.748 44.035 1.00 91.19 1075 VAL A O 1
ATOM 8196 N N . THR A 1 1076 ? -20.582 -28.666 42.174 1.00 90.75 1076 THR A N 1
ATOM 8197 C CA . THR A 1 1076 ? -19.362 -29.371 41.758 1.00 90.75 1076 THR A CA 1
ATOM 8198 C C . THR A 1 1076 ? -18.787 -28.711 40.510 1.00 90.75 1076 THR A C 1
ATOM 8200 O O . THR A 1 1076 ? -19.491 -28.590 39.510 1.00 90.75 1076 THR A O 1
ATOM 8203 N N . VAL A 1 1077 ? -17.515 -28.314 40.573 1.00 91.31 1077 VAL A N 1
ATOM 8204 C CA . VAL A 1 1077 ? -16.728 -27.700 39.492 1.00 91.31 1077 VAL A CA 1
ATOM 8205 C C . VAL A 1 1077 ? -15.565 -28.633 39.154 1.00 91.31 1077 VAL A C 1
ATOM 8207 O O . VAL A 1 1077 ? -14.765 -28.951 40.031 1.00 91.31 1077 VAL A O 1
ATOM 8210 N N . ILE A 1 1078 ? -15.460 -29.074 37.902 1.00 91.06 1078 ILE A N 1
ATOM 8211 C CA . ILE A 1 1078 ? -14.415 -29.988 37.423 1.00 91.06 1078 ILE A CA 1
ATOM 8212 C C . ILE A 1 1078 ? -13.560 -29.254 36.387 1.00 91.06 1078 ILE A C 1
ATOM 8214 O O . ILE A 1 1078 ? -14.004 -29.035 35.262 1.00 91.06 1078 ILE A O 1
ATOM 8218 N N . GLU A 1 1079 ? -12.336 -28.889 36.757 1.00 90.06 1079 GLU A N 1
ATOM 8219 C CA . GLU A 1 1079 ? -11.329 -28.316 35.856 1.00 90.06 1079 GLU A CA 1
ATOM 8220 C C . GLU A 1 1079 ? -10.456 -29.448 35.300 1.00 90.06 1079 GLU A C 1
ATOM 8222 O O . GLU A 1 1079 ? -9.849 -30.187 36.074 1.00 90.06 1079 GLU A O 1
ATOM 8227 N N . ALA A 1 1080 ? -10.380 -29.604 33.977 1.00 86.62 1080 ALA A N 1
ATOM 8228 C CA . ALA A 1 1080 ? -9.454 -30.555 33.360 1.00 86.62 1080 ALA A CA 1
ATOM 8229 C C . ALA A 1 1080 ? -8.003 -30.053 33.483 1.00 86.62 1080 ALA A C 1
ATOM 8231 O O . ALA A 1 1080 ? -7.740 -28.872 33.275 1.00 86.62 1080 ALA A O 1
ATOM 8232 N N . THR A 1 1081 ? -7.063 -30.945 33.793 1.00 82.50 1081 THR A N 1
ATOM 8233 C CA . THR A 1 1081 ? -5.628 -30.627 33.842 1.00 82.50 1081 THR A CA 1
ATOM 8234 C C . THR A 1 1081 ? -4.788 -31.822 33.401 1.00 82.50 1081 THR A C 1
ATOM 8236 O O . THR A 1 1081 ? -5.185 -32.973 33.587 1.00 82.50 1081 THR A O 1
ATOM 8239 N N . GLU A 1 1082 ? -3.623 -31.556 32.819 1.00 75.38 1082 GLU A N 1
ATOM 8240 C CA . GLU A 1 1082 ? -2.627 -32.573 32.460 1.00 75.38 1082 GLU A CA 1
ATOM 8241 C C . GLU A 1 1082 ? -1.403 -32.541 33.397 1.00 75.38 1082 GLU A C 1
ATOM 8243 O O . GLU A 1 1082 ? -0.557 -33.430 33.331 1.00 75.38 1082 GLU A O 1
ATOM 8248 N N . ASP A 1 1083 ? -1.341 -31.578 34.326 1.00 71.75 1083 ASP A N 1
ATOM 8249 C CA . ASP A 1 1083 ? -0.257 -31.402 35.293 1.00 71.75 1083 ASP A CA 1
ATOM 8250 C C . ASP A 1 1083 ? -0.783 -31.125 36.727 1.00 71.75 1083 ASP A C 1
ATOM 8252 O O . ASP A 1 1083 ? -1.924 -31.434 37.074 1.00 71.75 1083 ASP A O 1
ATOM 8256 N N . LEU A 1 1084 ? 0.075 -30.599 37.612 1.00 72.31 1084 LEU A N 1
ATOM 8257 C CA . LEU A 1 1084 ? -0.290 -30.210 38.985 1.00 72.31 1084 LEU A CA 1
ATOM 8258 C C . LEU A 1 1084 ? -0.799 -28.759 39.097 1.00 72.31 1084 LEU A C 1
ATOM 8260 O O . LEU A 1 1084 ? -1.005 -28.257 40.203 1.00 72.31 1084 LEU A O 1
ATOM 8264 N N . GLN A 1 1085 ? -0.973 -28.046 37.984 1.00 71.31 1085 GLN A N 1
ATOM 8265 C CA . GLN A 1 1085 ? -1.541 -26.706 37.975 1.00 71.31 1085 GLN A CA 1
ATOM 8266 C C . GLN A 1 1085 ? -3.066 -26.802 37.921 1.00 71.31 1085 GLN A C 1
ATOM 8268 O O . GLN A 1 1085 ? -3.650 -27.500 37.095 1.00 71.31 1085 GLN A O 1
ATOM 8273 N N . GLY A 1 1086 ? -3.714 -26.047 38.802 1.00 76.44 1086 GLY A N 1
ATOM 8274 C CA . GLY A 1 1086 ? -5.144 -25.764 38.743 1.00 76.44 1086 GLY A CA 1
ATOM 8275 C C . GLY A 1 1086 ? -5.381 -24.264 38.855 1.00 76.44 1086 GLY A C 1
ATOM 8276 O O . GLY A 1 1086 ? -4.486 -23.495 39.230 1.00 76.44 1086 GLY A O 1
ATOM 8277 N N . THR A 1 1087 ? -6.571 -23.817 38.500 1.00 81.38 1087 THR A N 1
ATOM 8278 C CA . THR A 1 1087 ? -6.952 -22.408 38.521 1.00 81.38 1087 THR A CA 1
ATOM 8279 C C . THR A 1 1087 ? -7.499 -22.022 39.889 1.00 81.38 1087 THR A C 1
ATOM 8281 O O . THR A 1 1087 ? -8.387 -22.695 40.408 1.00 81.38 1087 THR A O 1
ATOM 8284 N N . PRO A 1 1088 ? -7.009 -20.930 40.504 1.00 85.00 1088 PRO A N 1
ATOM 8285 C CA . PRO A 1 1088 ? -7.668 -20.350 41.663 1.00 85.00 1088 PRO A CA 1
ATOM 8286 C C . PRO A 1 1088 ? -9.086 -19.898 41.291 1.00 85.00 1088 PRO A C 1
ATOM 8288 O O . PRO A 1 1088 ? -9.254 -18.999 40.468 1.00 85.00 1088 PRO A O 1
ATOM 8291 N N . LEU A 1 1089 ? -10.091 -20.520 41.903 1.00 88.94 1089 LEU A N 1
ATOM 8292 C CA . LEU A 1 1089 ? -11.496 -20.163 41.722 1.00 88.94 1089 LEU A CA 1
ATOM 8293 C C . LEU A 1 1089 ? -11.907 -19.193 42.826 1.00 88.94 1089 LEU A C 1
ATOM 8295 O O . LEU A 1 1089 ? -11.647 -19.457 44.001 1.00 88.94 1089 LEU A O 1
ATOM 8299 N N . THR A 1 1090 ? -12.572 -18.101 42.466 1.00 89.25 1090 THR A N 1
ATOM 8300 C CA . THR A 1 1090 ? -13.227 -17.211 43.429 1.00 89.25 1090 THR A CA 1
ATOM 8301 C C . THR A 1 1090 ? -14.716 -17.514 43.423 1.00 89.25 1090 THR A C 1
ATOM 8303 O O . THR A 1 1090 ? -15.341 -17.546 42.366 1.00 89.25 1090 THR A O 1
ATOM 8306 N N . VAL A 1 1091 ? -15.279 -17.770 44.601 1.00 89.56 1091 VAL A N 1
ATOM 8307 C CA . VAL A 1 1091 ? -16.694 -18.105 44.762 1.00 89.56 1091 VAL A CA 1
ATOM 8308 C C . VAL A 1 1091 ? -17.342 -17.158 45.757 1.00 89.56 1091 VAL A C 1
ATOM 8310 O O . VAL A 1 1091 ? -16.857 -16.984 46.875 1.00 89.56 1091 VAL A O 1
ATOM 8313 N N . GLU A 1 1092 ? -18.462 -16.573 45.365 1.00 89.00 1092 GLU A N 1
ATOM 8314 C CA . GLU A 1 1092 ? -19.279 -15.698 46.196 1.00 89.00 1092 GLU A CA 1
ATOM 8315 C C . GLU A 1 1092 ? -20.767 -16.050 46.045 1.00 89.00 1092 GLU A C 1
ATOM 8317 O O . GLU A 1 1092 ? -21.180 -16.702 45.088 1.00 89.00 1092 GLU A O 1
ATOM 8322 N N . ILE A 1 1093 ? -21.589 -15.672 47.020 1.00 84.44 1093 ILE A N 1
ATOM 8323 C CA . ILE A 1 1093 ? -23.048 -15.816 46.945 1.00 84.44 1093 ILE A CA 1
ATOM 8324 C C . ILE A 1 1093 ? -23.592 -14.564 46.259 1.00 84.44 1093 ILE A C 1
ATOM 8326 O O . ILE A 1 1093 ? -23.410 -13.461 46.765 1.00 84.44 1093 ILE A O 1
ATOM 8330 N N . ALA A 1 1094 ? -24.214 -14.738 45.094 1.00 77.06 1094 ALA A N 1
ATOM 8331 C CA . ALA A 1 1094 ? -24.507 -13.648 44.161 1.00 77.06 1094 ALA A CA 1
ATOM 8332 C C . ALA A 1 1094 ? -25.618 -12.697 44.647 1.00 77.06 1094 ALA A C 1
ATOM 8334 O O . ALA A 1 1094 ? -25.638 -11.529 44.272 1.00 77.06 1094 ALA A O 1
ATOM 8335 N N . ASP A 1 1095 ? -26.533 -13.202 45.481 1.00 68.69 1095 ASP A N 1
ATOM 8336 C CA . ASP A 1 1095 ? -27.719 -12.473 45.954 1.00 68.69 1095 ASP A CA 1
ATOM 8337 C C . ASP A 1 1095 ? -27.513 -11.745 47.303 1.00 68.69 1095 ASP A C 1
ATOM 8339 O O . ASP A 1 1095 ? -28.459 -11.163 47.836 1.00 68.69 1095 ASP A O 1
ATOM 8343 N N . ASP A 1 1096 ? -26.304 -11.765 47.878 1.00 66.06 1096 ASP A N 1
ATOM 8344 C CA . ASP A 1 1096 ? -25.964 -11.003 49.090 1.00 66.06 1096 ASP A CA 1
ATOM 8345 C C . ASP A 1 1096 ? -24.596 -10.313 48.957 1.00 66.06 1096 ASP A C 1
ATOM 8347 O O . ASP A 1 1096 ? -23.743 -10.693 48.152 1.00 66.06 1096 ASP A O 1
ATOM 8351 N N . SER A 1 1097 ? -24.391 -9.275 49.769 1.00 56.56 1097 SER A N 1
ATOM 8352 C CA . SER A 1 1097 ? -23.134 -8.557 49.921 1.00 56.56 1097 SER A CA 1
ATOM 8353 C C . SER A 1 1097 ? -22.602 -8.483 51.396 1.00 56.56 1097 SER A C 1
ATOM 8355 O O . SER A 1 1097 ? -22.242 -7.383 51.819 1.00 56.56 1097 SER A O 1
ATOM 8357 N N . SER A 1 1098 ? -22.476 -9.621 52.142 1.00 55.84 1098 SER A N 1
ATOM 8358 C CA . SER A 1 1098 ? -21.892 -9.862 53.518 1.00 55.84 1098 SER A CA 1
ATOM 8359 C C . SER A 1 1098 ? -20.749 -10.947 53.863 1.00 55.84 1098 SER A C 1
ATOM 8361 O O . SER A 1 1098 ? -20.412 -11.070 55.043 1.00 55.84 1098 SER A O 1
ATOM 8363 N N . THR A 1 1099 ? -20.062 -11.669 52.935 1.00 61.06 1099 THR A N 1
ATOM 8364 C CA . THR A 1 1099 ? -18.857 -12.578 53.064 1.00 61.06 1099 THR A CA 1
ATOM 8365 C C . THR A 1 1099 ? -17.615 -11.836 52.550 1.00 61.06 1099 THR A C 1
ATOM 8367 O O . THR A 1 1099 ? -17.642 -11.107 51.567 1.00 61.06 1099 THR A O 1
ATOM 8370 N N . THR A 1 1100 ? -16.448 -12.273 52.998 1.00 69.00 1100 THR A N 1
ATOM 8371 C CA . THR A 1 1100 ? -15.321 -12.527 52.084 1.00 69.00 1100 THR A CA 1
ATOM 8372 C C . THR A 1 1100 ? -15.572 -13.617 51.008 1.00 69.00 1100 THR A C 1
ATOM 8374 O O . THR A 1 1100 ? -15.858 -14.763 51.368 1.00 69.00 1100 THR A O 1
ATOM 8377 N N . PRO A 1 1101 ? -15.390 -13.346 49.700 1.00 80.31 1101 PRO A N 1
ATOM 8378 C CA . PRO A 1 1101 ? -15.354 -14.394 48.677 1.00 80.31 1101 PRO A CA 1
ATOM 8379 C C . PRO A 1 1101 ? -14.405 -15.544 49.051 1.00 80.31 1101 PRO A C 1
ATOM 8381 O O . PRO A 1 1101 ? -13.315 -15.323 49.588 1.00 80.31 1101 PRO A O 1
ATOM 8384 N N . LEU A 1 1102 ? -14.827 -16.779 48.789 1.00 86.44 1102 LEU A N 1
ATOM 8385 C CA . LEU A 1 1102 ? -14.034 -17.975 49.039 1.00 86.44 1102 LEU A CA 1
ATOM 8386 C C . LEU A 1 1102 ? -13.099 -18.219 47.854 1.00 86.44 1102 LEU A C 1
ATOM 8388 O O . LEU A 1 1102 ? -13.552 -18.554 46.763 1.00 86.44 1102 LEU A O 1
ATOM 8392 N N . VAL A 1 1103 ? -11.792 -18.101 48.085 1.00 85.56 1103 VAL A N 1
ATOM 8393 C CA . VAL A 1 1103 ? -10.773 -18.468 47.093 1.00 85.56 1103 VAL A CA 1
ATOM 8394 C C . VAL A 1 1103 ? -10.379 -19.931 47.289 1.00 85.56 1103 VAL A C 1
ATOM 8396 O O . VAL A 1 1103 ? -9.773 -20.283 48.302 1.00 85.56 1103 VAL A O 1
ATOM 8399 N N . VAL A 1 1104 ? -10.695 -20.782 46.313 1.00 85.94 1104 VAL A N 1
ATOM 8400 C CA . VAL A 1 1104 ? -10.282 -22.191 46.273 1.00 85.94 1104 VAL A CA 1
ATOM 8401 C C . VAL A 1 1104 ? -9.022 -22.314 45.423 1.00 85.94 1104 VAL A C 1
ATOM 8403 O O . VAL A 1 1104 ? -9.005 -21.889 44.273 1.00 85.94 1104 VAL A O 1
ATOM 8406 N N . ARG A 1 1105 ? -7.958 -22.909 45.974 1.00 83.69 1105 ARG A N 1
ATOM 8407 C CA . ARG A 1 1105 ? -6.690 -23.169 45.270 1.00 83.69 1105 ARG A CA 1
ATOM 8408 C C . ARG A 1 1105 ? -6.513 -24.681 45.085 1.00 83.69 1105 ARG A C 1
ATOM 8410 O O . ARG A 1 1105 ? -6.202 -25.353 46.068 1.00 83.69 1105 ARG A O 1
ATOM 8417 N N . PRO A 1 1106 ? -6.692 -25.237 43.871 1.00 83.38 1106 PRO A N 1
ATOM 8418 C CA . PRO A 1 1106 ? -6.729 -26.692 43.685 1.00 83.38 1106 PRO A CA 1
ATOM 8419 C C . PRO A 1 1106 ? -5.457 -27.438 44.125 1.00 83.38 1106 PRO A C 1
ATOM 8421 O O . PRO A 1 1106 ? -5.532 -28.523 44.705 1.00 83.38 1106 PRO A O 1
ATOM 8424 N N . LEU A 1 1107 ? -4.286 -26.824 43.933 1.00 79.44 1107 LEU A N 1
ATOM 8425 C CA . LEU A 1 1107 ? -2.994 -27.403 44.310 1.00 79.44 1107 LEU A CA 1
ATOM 8426 C C . LEU A 1 1107 ? -2.790 -27.525 45.835 1.00 79.44 1107 LEU A C 1
ATOM 8428 O O . LEU A 1 1107 ? -2.036 -28.395 46.263 1.00 79.44 1107 LEU A O 1
ATOM 8432 N N . ASP A 1 1108 ? -3.463 -26.732 46.679 1.00 77.75 1108 ASP A N 1
ATOM 8433 C CA . ASP A 1 1108 ? -3.163 -26.673 48.122 1.00 77.75 1108 ASP A CA 1
ATOM 8434 C C . ASP A 1 1108 ? -3.303 -28.043 48.821 1.00 77.75 1108 ASP A C 1
ATOM 8436 O O . ASP A 1 1108 ? -2.450 -28.419 49.632 1.00 77.75 1108 ASP A O 1
ATOM 8440 N N . THR A 1 1109 ? -4.337 -28.828 48.487 1.00 77.88 1109 THR A N 1
ATOM 8441 C CA . THR A 1 1109 ? -4.550 -30.175 49.053 1.00 77.88 1109 THR A CA 1
ATOM 8442 C C . THR A 1 1109 ? -3.478 -31.163 48.590 1.00 77.88 1109 THR A C 1
ATOM 8444 O O . THR A 1 1109 ? -2.924 -31.906 49.404 1.00 77.88 1109 THR A O 1
ATOM 8447 N N . ALA A 1 1110 ? -3.180 -31.177 47.287 1.00 77.19 1110 ALA A N 1
ATOM 8448 C CA . ALA A 1 1110 ? -2.203 -32.085 46.689 1.00 77.19 1110 ALA A CA 1
ATOM 8449 C C . ALA A 1 1110 ? -0.784 -31.765 47.179 1.00 77.19 1110 ALA A C 1
ATOM 8451 O O . ALA A 1 1110 ? -0.059 -32.656 47.624 1.00 77.19 1110 ALA A O 1
ATOM 8452 N N . TRP A 1 1111 ? -0.423 -30.481 47.212 1.00 78.94 1111 TRP A N 1
ATOM 8453 C CA . TRP A 1 1111 ? 0.855 -30.025 47.739 1.00 78.94 1111 TRP A CA 1
ATOM 8454 C C . TRP A 1 1111 ? 1.016 -30.344 49.224 1.00 78.94 1111 TRP A C 1
ATOM 8456 O O . TRP A 1 1111 ? 2.060 -30.845 49.627 1.00 78.94 1111 TRP A O 1
ATOM 8466 N N . LYS A 1 1112 ? -0.025 -30.154 50.044 1.00 78.38 1112 LYS A N 1
ATOM 8467 C CA . LYS A 1 1112 ? 0.014 -30.518 51.468 1.00 78.38 1112 LYS A CA 1
ATOM 8468 C C . LYS A 1 1112 ? 0.203 -32.022 51.700 1.00 78.38 1112 LYS A C 1
ATOM 8470 O O . LYS A 1 1112 ? 0.713 -32.395 52.756 1.00 78.38 1112 LYS A O 1
ATOM 8475 N N . LYS A 1 1113 ? -0.202 -32.887 50.759 1.00 81.12 1113 LYS A N 1
ATOM 8476 C CA . LYS A 1 1113 ? 0.118 -34.328 50.772 1.00 81.12 1113 LYS A CA 1
ATOM 8477 C C . LYS A 1 1113 ? 1.587 -34.553 50.367 1.00 81.12 1113 LYS A C 1
ATOM 8479 O O . LYS A 1 1113 ? 2.306 -35.235 51.091 1.00 81.12 1113 LYS A O 1
ATOM 8484 N N . LEU A 1 1114 ? 2.059 -33.920 49.289 1.00 82.50 1114 LEU A N 1
ATOM 8485 C CA . LEU A 1 1114 ? 3.452 -34.017 48.815 1.00 82.50 1114 LEU A CA 1
ATOM 8486 C C . LEU A 1 1114 ? 4.478 -33.497 49.836 1.00 82.50 1114 LEU A C 1
ATOM 8488 O O . LEU A 1 1114 ? 5.487 -34.152 50.080 1.00 82.50 1114 LEU A O 1
ATOM 8492 N N . SER A 1 1115 ? 4.216 -32.368 50.496 1.00 81.81 1115 SER A N 1
ATOM 8493 C CA . SER A 1 1115 ? 5.133 -31.750 51.465 1.00 81.81 1115 SER A CA 1
ATOM 8494 C C . SER A 1 1115 ? 5.325 -32.566 52.752 1.00 81.81 1115 SER A C 1
ATOM 8496 O O . SER A 1 1115 ? 6.169 -32.217 53.569 1.00 81.81 1115 SER A O 1
ATOM 8498 N N . GLN A 1 1116 ? 4.549 -33.637 52.960 1.00 86.50 1116 GLN A N 1
ATOM 8499 C CA . GLN A 1 1116 ? 4.754 -34.595 54.056 1.00 86.50 1116 GLN A CA 1
ATOM 8500 C C . GLN A 1 1116 ? 5.841 -35.632 53.726 1.00 86.50 1116 GLN A C 1
ATOM 8502 O O . GLN A 1 1116 ? 6.310 -36.334 54.619 1.00 86.50 1116 GLN A O 1
ATOM 8507 N N . LEU A 1 1117 ? 6.304 -35.706 52.474 1.00 90.31 1117 LEU A N 1
ATOM 8508 C CA . LEU A 1 1117 ? 7.413 -36.561 52.032 1.00 90.31 1117 LEU A CA 1
ATOM 8509 C C . LEU A 1 1117 ? 8.794 -35.949 52.358 1.00 90.31 1117 LEU A C 1
ATOM 8511 O O . LEU A 1 1117 ? 9.762 -36.124 51.624 1.00 90.31 1117 LEU A O 1
ATOM 8515 N N . ASN A 1 1118 ? 8.886 -35.219 53.470 1.00 89.56 1118 ASN A N 1
ATOM 8516 C CA . ASN A 1 1118 ? 10.062 -34.470 53.918 1.00 89.56 1118 ASN A CA 1
ATOM 8517 C C . ASN A 1 1118 ? 11.008 -35.274 54.837 1.00 89.56 1118 ASN A C 1
ATOM 8519 O O . ASN A 1 1118 ? 11.879 -34.710 55.495 1.00 89.56 1118 ASN A O 1
ATOM 8523 N N . SER A 1 1119 ? 10.846 -36.598 54.909 1.00 90.62 1119 SER A N 1
ATOM 8524 C CA . SER A 1 1119 ? 11.725 -37.490 55.673 1.00 90.62 1119 SER A CA 1
ATOM 8525 C C . SER A 1 1119 ? 11.953 -38.813 54.940 1.00 90.62 1119 SER A C 1
ATOM 8527 O O . SER A 1 1119 ? 11.091 -39.276 54.192 1.00 90.62 1119 SER A O 1
ATOM 8529 N N . THR A 1 1120 ? 13.103 -39.449 55.186 1.00 87.62 1120 THR A N 1
ATOM 8530 C CA . THR A 1 1120 ? 13.444 -40.773 54.636 1.00 87.62 1120 THR A CA 1
ATOM 8531 C C . THR A 1 1120 ? 12.402 -41.834 55.005 1.00 87.62 1120 THR A C 1
ATOM 8533 O O . THR A 1 1120 ? 12.073 -42.683 54.181 1.00 87.62 1120 THR A O 1
ATOM 8536 N N . GLU A 1 1121 ? 11.842 -41.766 56.219 1.00 90.44 1121 GLU A N 1
ATOM 8537 C CA . GLU A 1 1121 ? 10.771 -42.661 56.671 1.00 90.44 1121 GLU A CA 1
ATOM 8538 C C . GLU A 1 1121 ? 9.490 -42.447 55.854 1.00 90.44 1121 GLU A C 1
ATOM 8540 O O . GLU A 1 1121 ? 8.964 -43.407 55.295 1.00 90.44 1121 GLU A O 1
ATOM 8545 N N . ASN A 1 1122 ? 9.039 -41.198 55.691 1.00 90.06 1122 ASN A N 1
ATOM 8546 C CA . ASN A 1 1122 ? 7.830 -40.891 54.922 1.00 90.06 1122 ASN A CA 1
ATOM 8547 C C . ASN A 1 1122 ? 7.985 -41.247 53.434 1.00 90.06 1122 ASN A C 1
ATOM 8549 O O . ASN A 1 1122 ? 7.051 -41.786 52.847 1.00 90.06 1122 ASN A O 1
ATOM 8553 N N . LEU A 1 1123 ? 9.158 -41.011 52.833 1.00 88.38 1123 LEU A N 1
ATOM 8554 C CA . LEU A 1 1123 ? 9.447 -41.394 51.444 1.00 88.38 1123 LEU A CA 1
ATOM 8555 C C . LEU A 1 1123 ? 9.444 -42.915 51.240 1.00 88.38 1123 LEU A C 1
ATOM 8557 O O . LEU A 1 1123 ? 8.825 -43.398 50.295 1.00 88.38 1123 LEU A O 1
ATOM 8561 N N . ARG A 1 1124 ? 10.092 -43.684 52.127 1.00 88.81 1124 ARG A N 1
ATOM 8562 C CA . ARG A 1 1124 ? 10.122 -45.157 52.029 1.00 88.81 1124 ARG A CA 1
ATOM 8563 C C . ARG A 1 1124 ? 8.796 -45.816 52.436 1.00 88.81 1124 ARG A C 1
ATOM 8565 O O . ARG A 1 1124 ? 8.523 -46.932 52.002 1.00 88.81 1124 ARG A O 1
ATOM 8572 N N . ALA A 1 1125 ? 7.973 -45.149 53.248 1.00 89.50 1125 ALA A N 1
ATOM 8573 C CA . ALA A 1 1125 ? 6.631 -45.604 53.619 1.00 89.50 1125 ALA A CA 1
ATOM 8574 C C . ALA A 1 1125 ? 5.540 -45.202 52.608 1.00 89.50 1125 ALA A C 1
ATOM 8576 O O . ALA A 1 1125 ? 4.456 -45.792 52.625 1.00 89.50 1125 ALA A O 1
ATOM 8577 N N . ALA A 1 1126 ? 5.800 -44.217 51.742 1.00 89.44 1126 ALA A N 1
ATOM 8578 C CA . ALA A 1 1126 ? 4.855 -43.760 50.733 1.00 89.44 1126 ALA A CA 1
ATOM 8579 C C . ALA A 1 1126 ? 4.553 -44.856 49.704 1.00 89.44 1126 ALA A C 1
ATOM 8581 O O . ALA A 1 1126 ? 5.444 -45.551 49.208 1.00 89.44 1126 ALA A O 1
ATOM 8582 N N . LYS A 1 1127 ? 3.271 -44.984 49.360 1.00 86.62 1127 LYS A N 1
ATOM 8583 C CA . LYS A 1 1127 ? 2.769 -45.955 48.388 1.00 86.62 1127 LYS A CA 1
ATOM 8584 C C . LYS A 1 1127 ? 1.783 -45.302 47.440 1.00 86.62 1127 LYS A C 1
ATOM 8586 O O . LYS A 1 1127 ? 1.026 -44.425 47.854 1.00 86.62 1127 LYS A O 1
ATOM 8591 N N . VAL A 1 1128 ? 1.757 -45.785 46.205 1.00 83.06 1128 VAL A N 1
ATOM 8592 C CA . VAL A 1 1128 ? 0.780 -45.391 45.186 1.00 83.06 1128 VAL A CA 1
ATOM 8593 C C . VAL A 1 1128 ? -0.094 -46.594 44.804 1.00 83.06 1128 VAL A C 1
ATOM 8595 O O . VAL A 1 1128 ? 0.407 -47.724 44.800 1.00 83.06 1128 VAL A O 1
ATOM 8598 N N . PRO A 1 1129 ? -1.397 -46.401 44.526 1.00 79.88 1129 PRO A N 1
ATOM 8599 C CA . PRO A 1 1129 ? -2.255 -47.476 44.036 1.00 79.88 1129 PRO A CA 1
ATOM 8600 C C . PRO A 1 1129 ? -1.869 -47.849 42.601 1.00 79.88 1129 PRO A C 1
ATOM 8602 O O . PRO A 1 1129 ? -1.579 -46.964 41.800 1.00 79.88 1129 PRO A O 1
ATOM 8605 N N . THR A 1 1130 ? -1.877 -49.141 42.272 1.00 75.06 1130 THR A N 1
ATOM 8606 C CA . THR A 1 1130 ? -1.576 -49.627 40.911 1.00 75.06 1130 THR A CA 1
ATOM 8607 C C . THR A 1 1130 ? -2.798 -49.623 39.995 1.00 75.06 1130 THR A C 1
ATOM 8609 O O . THR A 1 1130 ? -2.663 -49.385 38.799 1.00 75.06 1130 THR A O 1
ATOM 8612 N N . ASP A 1 1131 ? -3.990 -49.824 40.561 1.00 72.00 1131 ASP A N 1
ATOM 8613 C CA . ASP A 1 1131 ? -5.247 -50.006 39.826 1.00 72.00 1131 ASP A CA 1
ATOM 8614 C C . ASP A 1 1131 ? -6.187 -48.808 40.044 1.00 72.00 1131 ASP A C 1
ATOM 8616 O O . ASP A 1 1131 ? -7.184 -48.881 40.768 1.00 72.00 1131 ASP A O 1
ATOM 8620 N N . ILE A 1 1132 ? -5.827 -47.662 39.461 1.00 64.94 1132 ILE A N 1
ATOM 8621 C CA . ILE A 1 1132 ? -6.628 -46.430 39.521 1.00 64.94 1132 ILE A CA 1
ATOM 8622 C C . ILE A 1 1132 ? -7.694 -46.453 38.417 1.00 64.94 1132 ILE A C 1
ATOM 8624 O O . ILE A 1 1132 ? -7.412 -46.795 37.271 1.00 64.94 1132 ILE A O 1
ATOM 8628 N N . VAL A 1 1133 ? -8.917 -46.050 38.764 1.00 65.06 1133 VAL A N 1
ATOM 8629 C CA . VAL A 1 1133 ? -10.039 -45.836 37.834 1.00 65.06 1133 VAL A CA 1
ATOM 8630 C C . VAL A 1 1133 ? -10.633 -44.441 38.060 1.00 65.06 1133 VAL A C 1
ATOM 8632 O O . VAL A 1 1133 ? -10.369 -43.809 39.085 1.00 65.06 1133 VAL A O 1
ATOM 8635 N N . ALA A 1 1134 ? -11.454 -43.929 37.141 1.00 57.00 1134 ALA A N 1
ATOM 8636 C CA . ALA A 1 1134 ? -12.103 -42.635 37.362 1.00 57.00 1134 ALA A CA 1
ATOM 8637 C C . ALA A 1 1134 ? -12.958 -42.636 38.644 1.00 57.00 1134 ALA A C 1
ATOM 8639 O O . ALA A 1 1134 ? -13.598 -43.631 38.989 1.00 57.00 1134 ALA A O 1
ATOM 8640 N N . GLY A 1 1135 ? -12.934 -41.519 39.373 1.00 58.62 1135 GLY A N 1
ATOM 8641 C CA . GLY A 1 1135 ? -13.494 -41.423 40.726 1.00 58.62 1135 GLY A CA 1
ATOM 8642 C C . GLY A 1 1135 ? -12.635 -42.047 41.843 1.00 58.62 1135 GLY A C 1
ATOM 8643 O O . GLY A 1 1135 ? -13.030 -41.978 43.006 1.00 58.62 1135 GLY A O 1
ATOM 8644 N N . GLY A 1 1136 ? -11.459 -42.615 41.538 1.00 67.19 1136 GLY A N 1
ATOM 8645 C CA . GLY A 1 1136 ? -10.465 -43.046 42.527 1.00 67.19 1136 GLY A CA 1
ATOM 8646 C C . GLY A 1 1136 ? -10.087 -44.522 42.408 1.00 67.19 1136 GLY A C 1
ATOM 8647 O O . GLY A 1 1136 ? -9.325 -44.910 41.527 1.00 67.19 1136 GLY A O 1
ATOM 8648 N N . VAL A 1 1137 ? -10.564 -45.352 43.338 1.00 66.31 1137 VAL A N 1
ATOM 8649 C CA . VAL A 1 1137 ? -10.267 -46.791 43.340 1.00 66.31 1137 VAL A CA 1
ATOM 8650 C C . VAL A 1 1137 ? -11.508 -47.614 43.658 1.00 66.31 1137 VAL A C 1
ATOM 8652 O O . VAL A 1 1137 ? -12.241 -47.319 44.603 1.00 66.31 1137 VAL A O 1
ATOM 8655 N N . LEU A 1 1138 ? -11.706 -48.690 42.895 1.00 55.44 1138 LEU A N 1
ATOM 8656 C CA . LEU A 1 1138 ? -12.814 -49.622 43.050 1.00 55.44 1138 LEU A CA 1
ATOM 8657 C C . LEU A 1 1138 ? -12.344 -50.945 43.685 1.00 55.44 1138 LEU A C 1
ATOM 8659 O O . LEU A 1 1138 ? -11.765 -51.796 43.018 1.00 55.44 1138 LEU A O 1
ATOM 8663 N N . GLY A 1 1139 ? -12.645 -51.145 44.971 1.00 67.56 1139 GLY A N 1
ATOM 8664 C CA . GLY A 1 1139 ? -12.316 -52.375 45.706 1.00 67.56 1139 GLY A CA 1
ATOM 8665 C C . GLY A 1 1139 ? -11.012 -52.288 46.508 1.00 67.56 1139 GLY A C 1
ATOM 8666 O O . GLY A 1 1139 ? -10.631 -51.217 46.971 1.00 67.56 1139 GLY A O 1
ATOM 8667 N N . SER A 1 1140 ? -10.357 -53.430 46.735 1.00 62.12 1140 SER A N 1
ATOM 8668 C CA . SER A 1 1140 ? -9.051 -53.495 47.404 1.00 62.12 1140 SER A CA 1
ATOM 8669 C C . SER A 1 1140 ? -7.924 -53.364 46.380 1.00 62.12 1140 SER A C 1
ATOM 8671 O O . SER A 1 1140 ? -7.683 -54.311 45.634 1.00 62.12 1140 SER A O 1
ATOM 8673 N N . THR A 1 1141 ? -7.233 -52.226 46.356 1.00 65.94 1141 THR A N 1
ATOM 8674 C CA . THR A 1 1141 ? -6.091 -52.001 45.459 1.00 65.94 1141 THR A CA 1
ATOM 8675 C C . THR A 1 1141 ? -4.850 -52.762 45.878 1.00 65.94 1141 THR A C 1
ATOM 8677 O O . THR A 1 1141 ? -4.500 -52.795 47.063 1.00 65.94 1141 THR A O 1
ATOM 8680 N N . GLU A 1 1142 ? -4.101 -53.237 44.888 1.00 77.00 1142 GLU A N 1
ATOM 8681 C CA . GLU A 1 1142 ? -2.667 -53.405 45.072 1.00 77.00 1142 GLU A CA 1
ATOM 8682 C C . GLU A 1 1142 ? -1.989 -52.021 45.135 1.00 77.00 1142 GLU A C 1
ATOM 8684 O O . GLU A 1 1142 ? -2.488 -51.004 44.641 1.00 77.00 1142 GLU A O 1
ATOM 8689 N N . THR A 1 1143 ? -0.881 -51.946 45.871 1.00 81.31 1143 THR A N 1
ATOM 8690 C CA . THR A 1 1143 ? -0.129 -50.700 46.066 1.00 81.31 1143 THR A CA 1
ATOM 8691 C C . THR A 1 1143 ? 1.353 -50.991 45.928 1.00 81.31 1143 THR A C 1
ATOM 8693 O O . THR A 1 1143 ? 1.862 -51.927 46.549 1.00 81.31 1143 THR A O 1
ATOM 8696 N N . THR A 1 1144 ? 2.050 -50.172 45.147 1.00 87.38 1144 THR A N 1
ATOM 8697 C CA . THR A 1 1144 ? 3.509 -50.225 45.033 1.00 87.38 1144 THR A CA 1
ATOM 8698 C C . THR A 1 1144 ? 4.1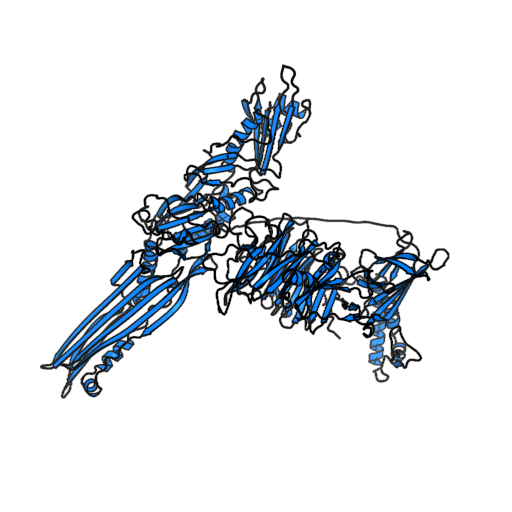44 -49.121 45.874 1.00 87.38 1144 THR A C 1
ATOM 8700 O O . THR A 1 1144 ? 3.522 -48.086 46.130 1.00 87.38 1144 THR A O 1
ATOM 8703 N N . SER A 1 1145 ? 5.369 -49.340 46.348 1.00 88.00 1145 SER A N 1
ATOM 8704 C CA . SER A 1 1145 ? 6.140 -48.301 47.037 1.00 88.00 1145 SER A CA 1
ATOM 8705 C C . SER A 1 1145 ? 6.500 -47.184 46.059 1.00 88.00 1145 SER A C 1
ATOM 8707 O O . SER A 1 1145 ? 6.883 -47.456 44.925 1.00 88.00 1145 SER A O 1
ATOM 8709 N N . LEU A 1 1146 ? 6.407 -45.929 46.504 1.00 87.75 1146 LEU A N 1
ATOM 8710 C CA . LEU A 1 1146 ? 6.792 -44.763 45.699 1.00 87.75 1146 LEU A CA 1
ATOM 8711 C C . LEU A 1 1146 ? 8.311 -44.709 45.455 1.00 87.75 1146 LEU A C 1
ATOM 8713 O O . LEU A 1 1146 ? 8.760 -44.225 44.421 1.00 87.75 1146 LEU A O 1
ATOM 8717 N N . VAL A 1 1147 ? 9.093 -45.212 46.413 1.00 88.06 1147 VAL A N 1
ATOM 8718 C CA . VAL A 1 1147 ? 10.556 -45.306 46.350 1.00 88.06 1147 VAL A CA 1
ATOM 8719 C C . VAL A 1 1147 ? 10.958 -46.778 46.378 1.00 88.06 1147 VAL A C 1
ATOM 8721 O O . VAL A 1 1147 ? 10.490 -47.531 47.237 1.00 88.06 1147 VAL A O 1
ATOM 8724 N N . ASP A 1 1148 ? 11.843 -47.188 45.467 1.00 84.06 1148 ASP A N 1
ATOM 8725 C CA . ASP A 1 1148 ? 12.380 -48.549 45.462 1.00 84.06 1148 ASP A CA 1
ATOM 8726 C C . ASP A 1 1148 ? 13.206 -48.812 46.736 1.00 84.06 1148 ASP A C 1
ATOM 8728 O O . ASP A 1 1148 ? 14.013 -47.994 47.187 1.00 84.06 1148 ASP A O 1
ATOM 8732 N N . SER A 1 1149 ? 13.028 -50.003 47.300 1.00 81.12 1149 SER A N 1
ATOM 8733 C CA . SER A 1 1149 ? 13.880 -50.565 48.349 1.00 81.12 1149 SER A CA 1
ATOM 8734 C C . SER A 1 1149 ? 15.383 -50.550 48.028 1.00 81.12 1149 SER A C 1
ATOM 8736 O O . SER A 1 1149 ? 16.185 -50.498 48.955 1.00 81.12 1149 SER A O 1
ATOM 8738 N N . ALA A 1 1150 ? 15.760 -50.576 46.746 1.00 83.19 1150 ALA A N 1
ATOM 8739 C CA . ALA A 1 1150 ? 17.141 -50.549 46.270 1.00 83.19 1150 ALA A CA 1
ATOM 8740 C C . ALA A 1 1150 ? 17.725 -49.132 46.080 1.00 83.19 1150 ALA A C 1
ATOM 8742 O O . ALA A 1 1150 ? 18.916 -49.017 45.796 1.00 83.19 1150 ALA A O 1
ATOM 8743 N N . ALA A 1 1151 ? 16.927 -48.064 46.222 1.00 86.94 1151 ALA A N 1
ATOM 8744 C CA . ALA A 1 1151 ? 17.422 -46.688 46.125 1.00 86.94 1151 ALA A CA 1
ATOM 8745 C C . ALA A 1 1151 ? 18.373 -46.350 47.290 1.00 86.94 1151 ALA A C 1
ATOM 8747 O O . ALA A 1 1151 ? 18.080 -46.702 48.438 1.00 86.94 1151 ALA A O 1
ATOM 8748 N N . ASP A 1 1152 ? 19.480 -45.654 47.011 1.00 89.69 1152 ASP A N 1
ATOM 8749 C CA . ASP A 1 1152 ? 20.513 -45.323 48.000 1.00 89.69 1152 ASP A CA 1
ATOM 8750 C C . ASP A 1 1152 ? 19.975 -44.394 49.105 1.00 89.69 1152 ASP A C 1
ATOM 8752 O O . ASP A 1 1152 ? 19.210 -43.462 48.848 1.00 89.69 1152 ASP A O 1
ATOM 8756 N N . ASP A 1 1153 ? 20.364 -44.642 50.359 1.00 86.12 1153 ASP A N 1
ATOM 8757 C CA . ASP A 1 1153 ? 19.887 -43.848 51.499 1.00 86.12 1153 ASP A CA 1
ATOM 8758 C C . ASP A 1 1153 ? 20.304 -42.371 51.417 1.00 86.12 1153 ASP A C 1
ATOM 8760 O O . ASP A 1 1153 ? 19.574 -41.513 51.918 1.00 86.12 1153 ASP A O 1
ATOM 8764 N N . SER A 1 1154 ? 21.433 -42.050 50.775 1.00 83.44 1154 SER A N 1
ATOM 8765 C CA . SER A 1 1154 ? 21.883 -40.666 50.598 1.00 83.44 1154 SER A CA 1
ATOM 8766 C C . SER A 1 1154 ? 21.029 -39.898 49.588 1.00 83.44 1154 SER A C 1
ATOM 8768 O O . SER A 1 1154 ? 20.673 -38.749 49.860 1.00 83.44 1154 SER A O 1
ATOM 8770 N N . ASP A 1 1155 ? 20.601 -40.548 48.502 1.00 85.19 1155 ASP A N 1
ATOM 8771 C CA . ASP A 1 1155 ? 19.666 -39.973 47.530 1.00 85.19 1155 ASP A CA 1
ATOM 8772 C C . ASP A 1 1155 ? 18.294 -39.737 48.173 1.00 85.19 1155 ASP A C 1
ATOM 8774 O O . ASP A 1 1155 ? 17.755 -38.633 48.098 1.00 85.19 1155 ASP A O 1
ATOM 8778 N N . VAL A 1 1156 ? 17.757 -40.723 48.905 1.00 88.81 1156 VAL A N 1
ATOM 8779 C CA . VAL A 1 1156 ? 16.465 -40.576 49.601 1.00 88.81 1156 VAL A CA 1
ATOM 8780 C C . VAL A 1 1156 ? 16.534 -39.493 50.689 1.00 88.81 1156 VAL A C 1
ATOM 8782 O O . VAL A 1 1156 ? 15.578 -38.735 50.868 1.00 88.81 1156 VAL A O 1
ATOM 8785 N N . GLN A 1 1157 ? 17.660 -39.362 51.399 1.00 88.56 1157 GLN A N 1
ATOM 8786 C CA . GLN A 1 1157 ? 17.865 -38.289 52.377 1.00 88.56 1157 GLN A CA 1
ATOM 8787 C C . GLN A 1 1157 ? 17.987 -36.905 51.711 1.00 88.56 1157 GLN A C 1
ATOM 8789 O O . GLN A 1 1157 ? 17.449 -35.927 52.239 1.00 88.56 1157 GLN A O 1
ATOM 8794 N N . ALA A 1 1158 ? 18.641 -36.807 50.550 1.00 84.12 1158 ALA A N 1
ATOM 8795 C CA . ALA A 1 1158 ? 18.711 -35.573 49.770 1.00 84.12 1158 ALA A CA 1
ATOM 8796 C C . ALA A 1 1158 ? 17.328 -35.165 49.230 1.00 84.12 1158 ALA A C 1
ATOM 8798 O O . ALA A 1 1158 ? 16.944 -34.000 49.354 1.00 84.12 1158 ALA A O 1
ATOM 8799 N N . THR A 1 1159 ? 16.541 -36.118 48.715 1.00 86.00 1159 THR A N 1
ATOM 8800 C CA . THR A 1 1159 ? 15.153 -35.891 48.283 1.00 86.00 1159 THR A CA 1
ATOM 8801 C C . THR A 1 1159 ? 14.274 -35.420 49.442 1.00 86.00 1159 THR A C 1
ATOM 8803 O O . THR A 1 1159 ? 13.556 -34.433 49.292 1.00 86.00 1159 THR A O 1
ATOM 8806 N N . ALA A 1 1160 ? 14.368 -36.051 50.618 1.00 86.50 1160 ALA A N 1
ATOM 8807 C CA . ALA A 1 1160 ? 13.640 -35.624 51.815 1.00 86.50 1160 ALA A CA 1
ATOM 8808 C C . ALA A 1 1160 ? 13.955 -34.167 52.200 1.00 86.50 1160 ALA A C 1
ATOM 8810 O O . ALA A 1 1160 ? 13.043 -33.374 52.436 1.00 86.50 1160 ALA A O 1
ATOM 8811 N N . ALA A 1 1161 ? 15.239 -33.794 52.207 1.00 82.38 1161 ALA A N 1
ATOM 8812 C CA . ALA A 1 1161 ? 15.673 -32.432 52.512 1.00 82.38 1161 ALA A CA 1
ATOM 8813 C C . ALA A 1 1161 ? 15.206 -31.409 51.457 1.00 82.38 1161 ALA A C 1
ATOM 8815 O O . ALA A 1 1161 ? 14.827 -30.292 51.810 1.00 82.38 1161 ALA A O 1
ATOM 8816 N N . ALA A 1 1162 ? 15.185 -31.786 50.174 1.00 82.38 1162 ALA A N 1
ATOM 8817 C CA . ALA A 1 1162 ? 14.640 -30.950 49.107 1.00 82.38 1162 ALA A CA 1
ATOM 8818 C C . ALA A 1 1162 ? 13.122 -30.737 49.265 1.00 82.38 1162 ALA A C 1
ATOM 8820 O O . ALA A 1 1162 ? 12.647 -29.610 49.126 1.00 82.38 1162 ALA A O 1
ATOM 8821 N N . MET A 1 1163 ? 12.368 -31.780 49.630 1.00 84.69 1163 MET A N 1
ATOM 8822 C CA . MET A 1 1163 ? 10.928 -31.681 49.907 1.00 84.69 1163 MET A CA 1
ATOM 8823 C C . MET A 1 1163 ? 10.620 -30.801 51.131 1.00 84.69 1163 MET A C 1
ATOM 8825 O O . MET A 1 1163 ? 9.654 -30.039 51.100 1.00 84.69 1163 MET A O 1
ATOM 8829 N N . ASP A 1 1164 ? 11.456 -30.835 52.174 1.00 84.75 1164 ASP A N 1
ATOM 8830 C CA . ASP A 1 1164 ? 11.329 -29.956 53.348 1.00 84.75 1164 ASP A CA 1
ATOM 8831 C C . ASP A 1 1164 ? 11.560 -28.472 52.997 1.00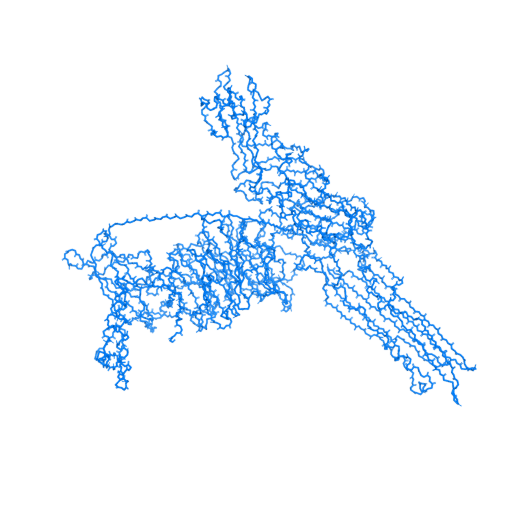 84.75 1164 ASP A C 1
ATOM 8833 O O . ASP A 1 1164 ? 10.790 -27.584 53.386 1.00 84.75 1164 ASP A O 1
ATOM 8837 N N . GLN A 1 1165 ? 12.582 -28.196 52.176 1.00 81.44 1165 GLN A N 1
ATOM 8838 C CA . GLN A 1 1165 ? 12.847 -26.855 51.648 1.00 81.44 1165 GLN A CA 1
ATOM 8839 C C . GLN A 1 1165 ? 11.695 -26.362 50.765 1.00 81.44 1165 GLN A C 1
ATOM 8841 O O . GLN A 1 1165 ? 11.210 -25.249 50.966 1.00 81.44 1165 GLN A O 1
ATOM 8846 N N . LEU A 1 1166 ? 11.205 -27.200 49.847 1.00 78.62 1166 LEU A N 1
ATOM 8847 C CA . LEU A 1 1166 ? 10.056 -26.893 48.994 1.00 78.62 1166 LEU A CA 1
ATOM 8848 C C . LEU A 1 1166 ? 8.794 -26.592 49.820 1.00 78.62 1166 LEU A C 1
ATOM 8850 O O . LEU A 1 1166 ? 8.116 -25.596 49.561 1.00 78.62 1166 LEU A O 1
ATOM 8854 N N . GLY A 1 1167 ? 8.497 -27.389 50.852 1.00 78.94 1167 GLY A N 1
ATOM 8855 C CA . GLY A 1 1167 ? 7.385 -27.137 51.777 1.00 78.94 1167 GLY A CA 1
ATOM 8856 C C . GLY A 1 1167 ? 7.520 -25.803 52.523 1.00 78.94 1167 GLY A C 1
ATOM 8857 O O . GLY A 1 1167 ? 6.540 -25.063 52.676 1.00 78.94 1167 GLY A O 1
ATOM 8858 N N . THR A 1 1168 ? 8.745 -25.447 52.915 1.00 77.06 1168 THR A N 1
ATOM 8859 C CA . THR A 1 1168 ? 9.061 -24.161 53.553 1.00 77.06 1168 THR A CA 1
ATOM 8860 C C . THR A 1 1168 ? 8.859 -22.984 52.591 1.00 77.06 1168 THR A C 1
ATOM 8862 O O . THR A 1 1168 ? 8.201 -22.005 52.948 1.00 77.06 1168 THR A O 1
ATOM 8865 N N . THR A 1 1169 ? 9.358 -23.079 51.353 1.00 72.81 1169 THR A N 1
ATOM 8866 C CA . THR A 1 1169 ? 9.181 -22.049 50.314 1.00 72.81 1169 THR A CA 1
ATOM 8867 C C . THR A 1 1169 ? 7.716 -21.878 49.915 1.00 72.81 1169 THR A C 1
ATOM 8869 O O . THR A 1 1169 ? 7.239 -20.754 49.787 1.00 72.81 1169 THR A O 1
ATOM 8872 N N . TRP A 1 1170 ? 6.955 -22.966 49.783 1.00 71.00 1170 TRP A N 1
ATOM 8873 C CA . TRP A 1 1170 ? 5.520 -22.879 49.503 1.00 71.00 1170 TRP A CA 1
ATOM 8874 C C . TRP A 1 1170 ? 4.758 -22.146 50.615 1.00 71.00 1170 TRP A C 1
ATOM 8876 O O . TRP A 1 1170 ? 3.931 -21.275 50.348 1.00 71.00 1170 TRP A O 1
ATOM 8886 N N . SER A 1 1171 ? 5.099 -22.425 51.876 1.00 70.19 1171 SER A N 1
ATOM 8887 C CA . SER A 1 1171 ? 4.507 -21.749 53.037 1.00 70.19 1171 SER A CA 1
ATOM 8888 C C . SER A 1 1171 ? 4.826 -20.242 53.068 1.00 70.19 1171 SER A C 1
ATOM 8890 O O . SER A 1 1171 ? 4.002 -19.434 53.511 1.00 70.19 1171 SER A O 1
ATOM 8892 N N . SER A 1 1172 ? 5.997 -19.825 52.567 1.00 66.94 1172 SER A N 1
ATOM 8893 C CA . SER A 1 1172 ? 6.368 -18.405 52.461 1.00 66.94 1172 SER A CA 1
ATOM 8894 C C . SER A 1 1172 ? 5.716 -17.691 51.264 1.00 66.94 1172 SER A C 1
ATOM 8896 O O . SER A 1 1172 ? 5.470 -16.483 51.332 1.00 66.94 1172 SER A O 1
ATOM 8898 N N . ILE A 1 1173 ? 5.366 -18.434 50.205 1.00 63.25 1173 ILE A N 1
ATOM 8899 C CA . ILE A 1 1173 ? 4.533 -17.965 49.085 1.00 63.25 1173 ILE A CA 1
ATOM 8900 C C . ILE A 1 1173 ? 3.080 -17.771 49.547 1.00 63.25 1173 ILE A C 1
ATOM 8902 O O . ILE A 1 1173 ? 2.544 -16.673 49.410 1.00 63.25 1173 ILE A O 1
ATOM 8906 N N . GLN A 1 1174 ? 2.462 -18.784 50.169 1.00 61.78 1174 GLN A N 1
ATOM 8907 C CA . GLN A 1 1174 ? 1.074 -18.711 50.658 1.00 61.78 1174 GLN A CA 1
ATOM 8908 C C . GLN A 1 1174 ? 0.855 -17.604 51.706 1.00 61.78 1174 GLN A C 1
ATOM 8910 O O . GLN A 1 1174 ? -0.211 -16.995 51.746 1.00 61.78 1174 GLN A O 1
ATOM 8915 N N . SER A 1 1175 ? 1.857 -17.314 52.543 1.00 56.72 1175 SER A N 1
ATOM 8916 C CA . SER A 1 1175 ? 1.789 -16.244 53.553 1.00 56.72 1175 SER A CA 1
ATOM 8917 C C . SER A 1 1175 ? 2.119 -14.841 53.022 1.00 56.72 1175 SER A C 1
ATOM 8919 O O . SER A 1 1175 ? 2.112 -13.884 53.797 1.00 56.72 1175 SER A O 1
ATOM 8921 N N . GLY A 1 1176 ? 2.445 -14.693 51.731 1.00 48.44 1176 GLY A N 1
ATOM 8922 C CA . GLY A 1 1176 ? 2.800 -13.406 51.119 1.00 48.44 1176 GLY A CA 1
ATOM 8923 C C . GLY A 1 1176 ? 4.101 -12.781 51.644 1.00 48.44 1176 GLY A C 1
ATOM 8924 O O . GLY A 1 1176 ? 4.392 -11.621 51.354 1.00 48.44 1176 GLY A O 1
ATOM 8925 N N . THR A 1 1177 ? 4.900 -13.526 52.415 1.00 41.22 1177 THR A N 1
ATOM 8926 C CA . THR A 1 1177 ? 6.130 -13.024 53.053 1.00 41.22 1177 THR A CA 1
ATOM 8927 C C . THR A 1 1177 ? 7.319 -12.951 52.096 1.00 41.22 1177 THR A C 1
ATOM 8929 O O . THR A 1 1177 ? 8.301 -12.270 52.387 1.00 41.22 1177 THR A O 1
ATOM 8932 N N . THR A 1 1178 ? 7.232 -13.603 50.932 1.00 37.03 1178 THR A N 1
ATOM 8933 C CA . THR A 1 1178 ? 8.277 -13.582 49.899 1.00 37.03 1178 THR A CA 1
ATOM 8934 C C . THR A 1 1178 ? 7.781 -12.864 48.645 1.00 37.03 1178 THR A C 1
ATOM 8936 O O . THR A 1 1178 ? 7.025 -13.431 47.860 1.00 37.03 1178 THR A O 1
ATOM 8939 N N . ARG A 1 1179 ? 8.251 -11.633 48.393 1.00 34.59 1179 ARG A N 1
ATOM 8940 C CA . ARG A 1 1179 ? 8.203 -11.075 47.031 1.00 34.59 1179 ARG A CA 1
ATOM 8941 C C . ARG A 1 1179 ? 9.228 -11.822 46.186 1.00 34.59 1179 ARG A C 1
ATOM 8943 O O . ARG A 1 1179 ? 10.427 -11.673 46.419 1.00 34.59 1179 ARG A O 1
ATOM 8950 N N . ALA A 1 1180 ? 8.766 -12.609 45.218 1.00 30.36 1180 ALA A N 1
ATOM 8951 C CA . ALA A 1 1180 ? 9.650 -13.230 44.244 1.00 30.36 1180 ALA A CA 1
ATOM 8952 C C . ALA A 1 1180 ? 10.450 -12.141 43.509 1.00 30.36 1180 ALA A C 1
ATOM 8954 O O . ALA A 1 1180 ? 9.883 -11.231 42.902 1.00 30.36 1180 ALA A O 1
ATOM 8955 N N . LEU A 1 1181 ? 11.779 -12.228 43.576 1.00 26.56 1181 LEU A N 1
ATOM 8956 C CA . LEU A 1 1181 ? 12.666 -11.437 42.732 1.00 26.56 1181 LEU A CA 1
ATOM 8957 C C . LEU A 1 1181 ? 12.520 -11.950 41.298 1.00 26.56 1181 LEU A C 1
ATOM 8959 O O . LEU A 1 1181 ? 13.157 -12.935 40.927 1.00 26.56 1181 LEU A O 1
ATOM 8963 N N . VAL A 1 1182 ? 11.690 -11.276 40.499 1.00 28.81 1182 VAL A N 1
ATOM 8964 C CA . VAL A 1 1182 ? 11.568 -11.529 39.058 1.00 28.81 1182 VAL A CA 1
ATOM 8965 C C . VAL A 1 1182 ? 12.871 -11.101 38.377 1.00 28.81 1182 VAL A C 1
ATOM 8967 O O . VAL A 1 1182 ? 13.023 -9.982 37.895 1.00 28.81 1182 VAL A O 1
ATOM 8970 N N . ARG A 1 1183 ? 13.853 -12.003 38.373 1.00 24.41 1183 ARG A N 1
ATOM 8971 C CA . ARG A 1 1183 ? 14.921 -12.015 37.375 1.00 24.41 1183 ARG A CA 1
ATOM 8972 C C . ARG A 1 1183 ? 14.477 -12.949 36.263 1.00 24.41 1183 ARG A C 1
ATOM 8974 O O . ARG A 1 1183 ? 14.300 -14.134 36.533 1.00 24.41 1183 ARG A O 1
ATOM 8981 N N . ASN A 1 1184 ? 14.371 -12.427 35.041 1.00 29.03 1184 ASN A N 1
ATOM 8982 C CA . ASN A 1 1184 ? 14.174 -13.224 33.831 1.00 29.03 1184 ASN A CA 1
ATOM 8983 C C . ASN A 1 1184 ? 15.188 -14.379 33.789 1.00 29.03 1184 ASN A C 1
ATOM 8985 O O . ASN A 1 1184 ? 16.378 -14.181 33.540 1.00 29.03 1184 ASN A O 1
ATOM 8989 N N . ARG A 1 1185 ? 14.702 -15.590 34.055 1.00 25.19 1185 ARG A N 1
ATOM 8990 C CA . ARG A 1 1185 ? 15.354 -16.865 33.762 1.00 25.19 1185 ARG A CA 1
ATOM 8991 C C . ARG A 1 1185 ? 14.300 -17.726 33.081 1.00 25.19 1185 ARG A C 1
ATOM 8993 O O . ARG A 1 1185 ? 13.153 -17.698 33.509 1.00 25.19 1185 ARG A O 1
ATOM 9000 N N . GLY A 1 1186 ? 14.712 -18.375 31.993 1.00 28.67 1186 GLY A N 1
ATOM 9001 C CA . GLY A 1 1186 ? 13.854 -18.868 30.914 1.00 28.67 1186 GLY A CA 1
ATOM 9002 C C . GLY A 1 1186 ? 12.561 -19.574 31.323 1.00 28.67 1186 GLY A C 1
ATOM 9003 O O . GLY A 1 1186 ? 12.499 -20.281 32.327 1.00 28.67 1186 GLY A O 1
ATOM 9004 N N . VAL A 1 1187 ? 11.552 -19.395 30.469 1.00 31.88 1187 VAL A N 1
ATOM 9005 C CA . VAL A 1 1187 ? 10.339 -20.217 30.442 1.00 31.88 1187 VAL A CA 1
ATOM 9006 C C . VAL A 1 1187 ? 10.753 -21.685 30.298 1.00 31.88 1187 VAL A C 1
ATOM 9008 O O . VAL A 1 1187 ? 11.615 -22.004 29.481 1.00 31.88 1187 VAL A O 1
ATOM 9011 N N . VAL A 1 1188 ? 10.151 -22.568 31.094 1.00 27.22 1188 VAL A N 1
ATOM 9012 C CA . VAL A 1 1188 ? 10.295 -24.020 30.925 1.00 27.22 1188 VAL A CA 1
ATOM 9013 C C . VAL A 1 1188 ? 9.304 -24.455 29.837 1.00 27.22 1188 VAL A C 1
ATOM 9015 O O . VAL A 1 1188 ? 8.114 -24.181 30.004 1.00 27.22 1188 VAL A O 1
ATOM 9018 N N . PRO A 1 1189 ? 9.750 -25.081 28.730 1.00 27.17 1189 PRO A N 1
ATOM 9019 C CA . PRO A 1 1189 ? 8.849 -25.592 27.698 1.00 27.17 1189 PRO A CA 1
ATOM 9020 C C . PRO A 1 1189 ? 7.909 -26.673 28.239 1.00 27.17 1189 PRO A C 1
ATOM 9022 O O . PRO A 1 1189 ? 8.278 -27.418 29.146 1.00 27.17 1189 PRO A O 1
ATOM 9025 N N . ALA A 1 1190 ? 6.731 -26.817 27.627 1.00 32.94 1190 ALA A N 1
ATOM 9026 C CA . ALA A 1 1190 ? 5.837 -27.947 27.898 1.00 32.94 1190 ALA A CA 1
ATOM 9027 C C . ALA A 1 1190 ? 6.426 -29.295 27.421 1.00 32.94 1190 ALA A C 1
ATOM 9029 O O . ALA A 1 1190 ? 6.055 -30.346 27.931 1.00 32.94 1190 ALA A O 1
ATOM 9030 N N . SER A 1 1191 ? 7.390 -29.263 26.493 1.00 25.88 1191 SER A N 1
ATOM 9031 C CA . SER A 1 1191 ? 8.042 -30.418 25.858 1.00 25.88 1191 SER A CA 1
ATOM 9032 C C . SER A 1 1191 ? 9.094 -31.124 26.736 1.00 25.88 1191 SER A C 1
ATOM 9034 O O . SER A 1 1191 ? 10.169 -31.482 26.252 1.00 25.88 1191 SER A O 1
ATOM 9036 N N . PHE A 1 1192 ? 8.834 -31.268 28.037 1.00 24.98 1192 PHE A N 1
ATOM 9037 C CA . PHE A 1 1192 ? 9.693 -32.013 28.970 1.00 24.98 1192 PHE A CA 1
ATOM 9038 C C . PHE A 1 1192 ? 8.992 -33.239 29.585 1.00 24.98 1192 PHE A C 1
ATOM 9040 O O . PHE A 1 1192 ? 9.313 -33.627 30.709 1.00 24.98 1192 PHE A O 1
ATOM 9047 N N . TYR A 1 1193 ? 8.084 -33.858 28.819 1.00 26.12 1193 TYR A N 1
ATOM 9048 C CA . TYR A 1 1193 ? 7.571 -35.220 29.008 1.00 26.12 1193 TYR A CA 1
ATOM 9049 C C . TYR A 1 1193 ? 7.342 -35.908 27.660 1.00 26.12 1193 TYR A C 1
ATOM 9051 O O . TYR A 1 1193 ? 6.893 -35.201 26.733 1.00 26.12 1193 TYR A O 1
#

Sequence (1193 aa):
MATSTIAIMSSDPASASYLSDTSKYGYDFVVSTTQASINSGLLEYLDSDSLPEMYICYYADSNANIVGEISLDDVKEQSGFNPFDIPDGTDYDDPRITALTTKAKFIVGIRMKLGLPPDILPKDLPKPVVEFGSSINDMTFHMYCRECDVIQNSPPSGFGGAGQWQVWSQPRDEAWYVETEVSLVQKDLDKSLDTPYLNQNPNIQQQLRDQLENLSGTAFSLSQLLFDLETAKAKTVPSFGGVGEKAQTVLNESYIKFYADDTAGIPLVAVTATAETADSGSLTLTSLDRQLTLNDNDSRVSTLDFLCATDGHTQPATMPFTWNWVAPADVNSESGVMAINRNTFAAYLKDQLVEMVRPACIAVEKVTVNGQWDFLDADWSYYCLLAAGYSPQTTTVLTNASSPEAIHLEFNSEKLDSAHLDLWYSKLWVKTKYTCDVSFESTNIIRIVQREVIWAEVLVDSSGADGNIADYTLDETYSLSVNQSGNLQLITESSEQTNDSVDPSVSGFLDFFTGINDVFDGLEEKFTGFASKELQQVSFKPMRSFVFPGAQVFTFNQPRFSNYGDLLCGITYVEPSTQAAPARKALTSSQATSHQLSASCELMQNYVAGSLVSPTGKFTALQTKAGLSLVFALDTAGALHVFEEQSGTTHTGWQVRDLSSATLKNAFADRTDVVVRDFDVAQSAIDGSISLMMAATVDENDHLFVSLLNSSSDPSWTSSPIWSPIPFDAELSSSENTADSITITGMLFAEVFSKKQYIIVDTERGSGDATAKDITRYVVNAAAAEGSRWVKADIPVDVEETRYQSCVGRIYGERIDGVYTSGQAGESSQLVYVPLENVYGDGPPEPTRLSLPSGMHPTAIAVARDANLDSDKFGGTELYAVSDATLYLYDTATQQQGTAPTALVTNDSLSGTDTLFAMMQDGVTTLWGKNGNDVVYYLTCPNTQLSVPGAWSAPVPLLTEIERLSPYVNLADGGRTLFAAGGGVIQKIVQKPSTAGSIWRPQRITLAATAPTEPALSFNSYTTTVQVVGTDKMPVRDASLAISAETSTPAYINGLYYVLGGTPVTVKTDAMGTVTVIEATEDLQGTPLTVEIADDSSTTPLVVRPLDTAWKKLSQLNSTENLRAAKVPTDIVAGGVLGSTETTSLVDSAADDSDVQATAAAMDQLGTTWSSIQSGTTRALVRNRGVVPASFY

pLDDT: mean 80.18, std 14.91, range [23.98, 97.5]

Organism: Aspergillus niger (strain ATCC MYA-4892 / CBS 513.88 / FGSC A1513) (NCBI:txid425011)

Foldseek 3Di:
DDDDDDDDDAPFQCLQDDQLPPVFHVFQKKWKFFPFLLLLLLQVLQADPPFDKDKWWFAADPQLATDDTDDQVLLCVFQVDRLVVDDFFPACPPSSNVSSCPGVNTFKMKMFTGHAQDPAQQARAPDGQKFDDDKLQWIKGKGWTHKMKMWGWAPADPVGRGTGIGIDIADSHHIFIFIKTWHKDKDWADLQRDALQCVVVVVLVVQLNVLQVVVPPFAKTKMFIDIQLLPIDTPDQTDDPPPDPNRSVVVNVVSSVVVNDSNRRRFTQKMFIATPAFDPLLQGFHDWDWIWAADPVDSRQIIIMIRTDHRPDDRDDDHYDPTTFADPQCLAPFRGKMWGHLLSVLSSLLVVVQQLQQQLQKAFPDWDWDWDDDPDAIDIDIDTDIDTRDGFPDWDADSQLQFQWGIKTKHKYKDKDKDDDPLKIKIKIKMKIWMWTWGDDDWFKIKIKIWIWIKMWIDIHHDIWIWRLWTKIKIWMWGWDADPVQFIFTDTPDIDMDTPGDQRDDDPVVCVRHVHSVVSVVVNVPPPDGSPDCRRVSGRSSVQRGMGRSSFGWGWARWTARSSGIIMTGIDGFDDDDDDDDYDYYDDDDAFFFADWDKDKDWFKDWAFFDFDFAPFDKAWDAFLQLWIWIWGAHPLQFIKIWTQDFPPFLQRTDIFTAPPVVCCVVCVVDDNKHFPDKDKDADLVQRFIKIWTWIDDPQATWIKIQDRHHSNDNPCSNPTDIDTQDQDDDDRPVQPDDPHWDWLDWDWWAFPVRDIKIKTWTWGDDPDDPWTFIWIWIAQPPDPDDGRTRTLGDSDTFTSVFKDKDWADQFPDRTIWIWMWGDDVPQTWTKTAGPGSSSHRYHGDIATEAEPPRFGFLEKEKEADSDPPDSRHRFIWIWTATAQWIWIDGSSRRGHYDYTQTADGDNQSGQWNYKYWYDDPQKIKMWTAHPQRWIWIKMAGNVCPNPHPRIDDTDTADGQFPDKYWDQRSNQRKTWIWTDGPRGIWIWIDHPPVPDGDIFIDTNTDRHPDPPRDIDMFIWIKMKMFDADPVRAQDFFFWKFKAFCAFFWKQKPSTIRGHHPGTDIDTAHPRNMIIIIGTHPDLADTFMWMRGPVDRHDDTDTDGNNPVVLVVQLVLLDLVSQQPDWDFPAADGVGDDDDTDIDRNDDPPDDSVVSNVVSNVSPVVSVVVVCVVVVVDDDPPDDDDDDHPPPD

Radius of gyration: 41.73 Å; chains: 1; bounding box: 104×110×128 Å